Protein AF-0000000081043282 (afdb_homodimer)

Radius of gyration: 33.62 Å; Cα contacts (8 Å, |Δi|>4): 2075; chains: 2; bounding box: 114×103×105 Å

Secondary structure (DSSP, 8-state):
-----------------------------------------------------------------BPPGGGG-----SSHHHHHHHHHHHHHHHHHTTT-B---GGG---------GGG--EEESS-EEGGG--EEEE-TBTTTB-B-HHHHHHHHHHHHHHHHHHH---GGGGGTT----TTT--TTEEEETTT--EEEEBTTSBEEEEEETTEEPPHHHHHHHTTTTTB--HHHHHHHEEEE-STTHHHHHHHHHHHHHHHHHHT----HHHHHHHHHHHHHHHHHH-HHHHHHHH-HHHHBPP-TTHHHHHHHHHHTT-EEEEE-SS-HHHHHHHHHHHH-TTGGGG-SEEEES--TTHHHH-SS--EEEE-TTT-PBP-S---SPPTT-EEEE--HHHHHHHHHHHHHHHS---TT----TTSTTTT-EEEEES-IIIIIHHHHHHH--EEEEE-THHHHHHHHHTSHHHHHHHHHHHHHHHHHHHHHHHH-SSPPPHHHHHHHHHHHHHHHHHHHHHHHHTTSSS--TTEETTEEBHHHHHHHHH-SEEES-GGGGGGS-TT-EE---SS-BSSHHHHHTGGGT--BBTHHHHT-/-----------------------------------------------------------------BPPGGGG-----SSHHHHHHHHHHHHHHHHHTTT-B---GGG---------GGG--EEESS-EEGGG--EEEE-TBTTTB-B-HHHHHHHHHHHHHHHHHTT---GGGGGTT----TTT--TTEEEETTT--EEEEBTTSBEEEEEETTEEPPHHHHHHHTTTTTB--HHHHHHHEEEE-STTHHHHHHHHHHHHHHHHHHT----HHHHHHHHHHHHHHHHHH-HHHHHHHH-HHHHBPP-TTHHHHHHHHHHTT-EEEEE-SS-HHHHHHHHHHHH-TTGGGG-SEEEES--TTHHHH-SS--EEEE-TTT-PBP-S---SPPTT-EEEE--HHHHHHHHHHHHHHSS---TT----TTTTTTT-EEEEES-IIIIIHHHHHHH--EEEEE-THHHHHHHHHTSHHHHHHHHHHHHHHHHHHHHHHHH-SSPPPHHHHHHHHHHHHHHHHHHHHHHHHTTSSS--TTEETTEEBHHHHHHHHH-SEEES-GGGGGGS-TT-EE---SS-BSSHHHHTTGGGT--BB-HHHHH-

Organism: NCBI:txid2856

Structure (mmCIF, N/CA/C/O backbone):
data_AF-0000000081043282-model_v1
#
loop_
_entity.id
_entity.type
_entity.pdbx_description
1 polymer "5'-nucleotidase"
#
loop_
_atom_site.group_PDB
_atom_site.id
_atom_site.type_symbol
_atom_site.label_atom_id
_atom_site.label_alt_id
_atom_site.label_comp_id
_atom_site.label_asym_id
_atom_site.label_entity_id
_atom_site.label_seq_id
_atom_site.pdbx_PDB_ins_code
_atom_site.Cartn_x
_atom_site.Cartn_y
_atom_site.Cartn_z
_atom_site.occupancy
_atom_site.B_iso_or_equiv
_atom_site.auth_seq_id
_atom_site.auth_comp_id
_atom_site.auth_asym_id
_atom_site.auth_atom_id
_atom_site.pdbx_PDB_model_num
ATOM 1 N N . MET A 1 1 ? -51.5 3.834 61.719 1 16 1 MET A N 1
ATOM 2 C CA . MET A 1 1 ? -50.75 4.652 62.656 1 16 1 MET A CA 1
ATOM 3 C C . MET A 1 1 ? -49.25 4.367 62.562 1 16 1 MET A C 1
ATOM 5 O O . MET A 1 1 ? -48.5 4.805 63.438 1 16 1 MET A O 1
ATOM 9 N N . ARG A 1 2 ? -48.75 3.432 61.75 1 16.27 2 ARG A N 1
ATOM 10 C CA . ARG A 1 2 ? -47.625 2.629 62.188 1 16.27 2 ARG A CA 1
ATOM 11 C C . ARG A 1 2 ? -46.344 3.459 62.25 1 16.27 2 ARG A C 1
ATOM 13 O O . ARG A 1 2 ? -45.906 3.977 61.219 1 16.27 2 ARG A O 1
ATOM 20 N N . THR A 1 3 ? -45.812 3.93 63.406 1 15.49 3 THR A N 1
ATOM 21 C CA . THR A 1 3 ? -44.938 4.891 64.062 1 15.49 3 THR A CA 1
ATOM 22 C C . THR A 1 3 ? -43.469 4.516 63.781 1 15.49 3 THR A C 1
ATOM 24 O O . THR A 1 3 ? -42.562 5.219 64.25 1 15.49 3 THR A O 1
ATOM 27 N N . LEU A 1 4 ? -43.156 3.354 63.25 1 16.58 4 LEU A N 1
ATOM 28 C CA . LEU A 1 4 ? -41.938 2.844 63.875 1 16.58 4 LEU A CA 1
ATOM 29 C C . LEU A 1 4 ? -40.812 3.865 63.781 1 16.58 4 LEU A C 1
ATOM 31 O O . LEU A 1 4 ? -40.719 4.617 62.812 1 16.58 4 LEU A O 1
ATOM 35 N N . GLN A 1 5 ? -39.875 3.73 64.688 1 15.32 5 GLN A N 1
ATOM 36 C CA . GLN A 1 5 ? -38.875 4.246 65.625 1 15.32 5 GLN A CA 1
ATOM 37 C C . GLN A 1 5 ? -37.625 4.754 64.875 1 15.32 5 GLN A C 1
ATOM 39 O O . GLN A 1 5 ? -37.344 4.312 63.781 1 15.32 5 GLN A O 1
ATOM 44 N N . LEU A 1 6 ? -36.812 5.531 65.562 1 15.44 6 LEU A N 1
ATOM 45 C CA . LEU A 1 6 ? -36 6.703 65.875 1 15.44 6 LEU A CA 1
ATOM 46 C C . LEU A 1 6 ? -34.562 6.477 65.5 1 15.44 6 LEU A C 1
ATOM 48 O O . LEU A 1 6 ? -33.938 7.309 64.812 1 15.44 6 LEU A O 1
ATOM 52 N N . THR A 1 7 ? -33.719 5.77 66.375 1 14.27 7 THR A N 1
ATOM 53 C CA . THR A 1 7 ? -32.625 6.32 67.188 1 14.27 7 THR A CA 1
ATOM 54 C C . THR A 1 7 ? -31.266 5.996 66.5 1 14.27 7 THR A C 1
ATOM 56 O O . THR A 1 7 ? -30.219 6.363 67.062 1 14.27 7 THR A O 1
ATOM 59 N N . ALA A 1 8 ? -31.156 5.055 65.688 1 14.56 8 ALA A N 1
ATOM 60 C CA . ALA A 1 8 ? -29.875 4.375 65.938 1 14.56 8 ALA A CA 1
ATOM 61 C C . ALA A 1 8 ? -28.719 5.359 65.875 1 14.56 8 ALA A C 1
ATOM 63 O O . ALA A 1 8 ? -28.734 6.316 65.062 1 14.56 8 ALA A O 1
ATOM 64 N N . ALA A 1 9 ? -27.578 4.941 66.625 1 14.14 9 ALA A N 1
ATOM 65 C CA . ALA A 1 9 ? -26.469 5.266 67.5 1 14.14 9 ALA A CA 1
ATOM 66 C C . ALA A 1 9 ? -25.391 6.062 66.75 1 14.14 9 ALA A C 1
ATOM 68 O O . ALA A 1 9 ? -25.344 6.066 65.5 1 14.14 9 ALA A O 1
ATOM 69 N N . ALA A 1 10 ? -24.141 5.965 67.312 1 13.9 10 ALA A N 1
ATOM 70 C CA . ALA A 1 10 ? -23.125 6.723 68.062 1 13.9 10 ALA A CA 1
ATOM 71 C C . ALA A 1 10 ? -22 7.156 67.125 1 13.9 10 ALA A C 1
ATOM 73 O O . ALA A 1 10 ? -21.641 8.336 67.062 1 13.9 10 ALA A O 1
ATOM 74 N N . ALA A 1 11 ? -20.953 6.246 67.062 1 13.97 11 ALA A N 1
ATOM 75 C CA . ALA A 1 11 ? -19.688 6.48 67.75 1 13.97 11 ALA A CA 1
ATOM 76 C C . ALA A 1 11 ? -18.766 7.352 66.875 1 13.97 11 ALA A C 1
ATOM 78 O O . ALA A 1 11 ? -18.234 8.352 67.375 1 13.97 11 ALA A O 1
ATOM 79 N N . PHE A 1 12 ? -17.625 6.629 66.438 1 15.02 12 PHE A N 1
ATOM 80 C CA . PHE A 1 12 ? -16.266 6.836 66.875 1 15.02 12 PHE A CA 1
ATOM 81 C C . PHE A 1 12 ? -15.633 8.047 66.188 1 15.02 12 PHE A C 1
ATOM 83 O O . PHE A 1 12 ? -16 8.383 65.062 1 15.02 12 PHE A O 1
ATOM 90 N N . LEU A 1 13 ? -14.477 8.516 66.688 1 15.04 13 LEU A N 1
ATOM 91 C CA . LEU A 1 13 ? -13.664 9.625 67.188 1 15.04 13 LEU A CA 1
ATOM 92 C C . LEU A 1 13 ? -12.898 10.281 66.062 1 15.04 13 LEU A C 1
ATOM 94 O O . LEU A 1 13 ? -12.75 9.695 65 1 15.04 13 LEU A O 1
ATOM 98 N N . GLN A 1 14 ? -11.625 10.68 66.312 1 14.95 14 GLN A N 1
ATOM 99 C CA . GLN A 1 14 ? -10.977 11.977 66.438 1 14.95 14 GLN A CA 1
ATOM 100 C C . GLN A 1 14 ? -10.141 12.328 65.25 1 14.95 14 GLN A C 1
ATOM 102 O O . GLN A 1 14 ? -10.281 13.422 64.688 1 14.95 14 GLN A O 1
ATOM 107 N N . SER A 1 15 ? -8.734 11.969 65.25 1 15.33 15 SER A N 1
ATOM 108 C CA . SER A 1 15 ? -7.645 12.93 65.375 1 15.33 15 SER A CA 1
ATOM 109 C C . SER A 1 15 ? -7.184 13.484 64.062 1 15.33 15 SER A C 1
ATOM 111 O O . SER A 1 15 ? -7.5 12.914 63 1 15.33 15 SER A O 1
ATOM 113 N N . SER A 1 16 ? -5.754 13.992 63.906 1 15.67 16 SER A N 1
ATOM 114 C CA . SER A 1 16 ? -5.023 15.227 63.656 1 15.67 16 SER A CA 1
ATOM 115 C C . SER A 1 16 ? -4.555 15.297 62.188 1 15.67 16 SER A C 1
ATOM 117 O O . SER A 1 16 ? -4.562 14.289 61.5 1 15.67 16 SER A O 1
ATOM 119 N N . SER A 1 17 ? -3.363 16.125 61.906 1 16.3 17 SER A N 1
ATOM 120 C CA . SER A 1 17 ? -2.939 17.297 61.156 1 16.3 17 SER A CA 1
ATOM 121 C C . SER A 1 17 ? -2.221 16.906 59.844 1 16.3 17 SER A C 1
ATOM 123 O O . SER A 1 17 ? -2.543 17.406 58.781 1 16.3 17 SER A O 1
ATOM 125 N N . GLY A 1 18 ? -1.011 16.281 59.844 1 16.69 18 GLY A N 1
ATOM 126 C CA . GLY A 1 18 ? 0.18 16.938 59.344 1 16.69 18 GLY A CA 1
ATOM 127 C C . GLY A 1 18 ? 0.433 16.656 57.875 1 16.69 18 GLY A C 1
ATOM 128 O O . GLY A 1 18 ? 0.143 15.555 57.375 1 16.69 18 GLY A O 1
ATOM 129 N N . PHE A 1 19 ? 0.543 17.688 56.938 1 17.45 19 PHE A N 1
ATOM 130 C CA . PHE A 1 19 ? 0.657 17.953 55.531 1 17.45 19 PHE A CA 1
ATOM 131 C C . PHE A 1 19 ? 1.958 17.375 54.969 1 17.45 19 PHE A C 1
ATOM 133 O O . PHE A 1 19 ? 2.729 18.094 54.312 1 17.45 19 PHE A O 1
ATOM 140 N N . VAL A 1 20 ? 2.428 16.172 55.438 1 16.89 20 VAL A N 1
ATOM 141 C CA . VAL A 1 20 ? 3.852 16.031 55.125 1 16.89 20 VAL A CA 1
ATOM 142 C C . VAL A 1 20 ? 4.074 16.016 53.625 1 16.89 20 VAL A C 1
ATOM 144 O O . VAL A 1 20 ? 3.32 15.375 52.875 1 16.89 20 VAL A O 1
ATOM 147 N N . VAL A 1 21 ? 5.008 16.906 53.094 1 17.28 21 VAL A N 1
ATOM 148 C CA . VAL A 1 21 ? 5.555 17.438 51.875 1 17.28 21 VAL A CA 1
ATOM 149 C C . VAL A 1 21 ? 6.27 16.312 51.094 1 17.28 21 VAL A C 1
ATOM 151 O O . VAL A 1 21 ? 7.234 15.734 51.594 1 17.28 21 VAL A O 1
ATOM 154 N N . PRO A 1 22 ? 5.578 15.43 50.438 1 16.95 22 PRO A N 1
ATOM 155 C CA . PRO A 1 22 ? 6.234 14.211 49.969 1 16.95 22 PRO A CA 1
ATOM 156 C C . PRO A 1 22 ? 7.461 14.492 49.094 1 16.95 22 PRO A C 1
ATOM 158 O O . PRO A 1 22 ? 7.414 15.352 48.219 1 16.95 22 PRO A O 1
ATOM 161 N N . MET A 1 23 ? 8.648 14.281 49.688 1 17.14 23 MET A N 1
ATOM 162 C CA . MET A 1 23 ? 10 14.43 49.156 1 17.14 23 MET A CA 1
ATOM 163 C C . MET A 1 23 ? 10.172 13.672 47.844 1 17.14 23 MET A C 1
ATOM 165 O O . MET A 1 23 ? 9.664 12.555 47.719 1 17.14 23 MET A O 1
ATOM 169 N N . ALA A 1 24 ? 10.688 14.336 46.75 1 18.19 24 ALA A N 1
ATOM 170 C CA . ALA A 1 24 ? 10.938 14.203 45.312 1 18.19 24 ALA A CA 1
ATOM 171 C C . ALA A 1 24 ? 11.875 13.023 45.031 1 18.19 24 ALA A C 1
ATOM 173 O O . ALA A 1 24 ? 13.094 13.18 45.031 1 18.19 24 ALA A O 1
ATOM 174 N N . GLN A 1 25 ? 11.664 11.859 45.75 1 17.17 25 GLN A N 1
ATOM 175 C CA . GLN A 1 25 ? 12.812 10.953 45.688 1 17.17 25 GLN A CA 1
ATOM 176 C C . GLN A 1 25 ? 13.125 10.594 44.219 1 17.17 25 GLN A C 1
ATOM 178 O O . GLN A 1 25 ? 12.219 10.516 43.406 1 17.17 25 GLN A O 1
ATOM 183 N N . SER A 1 26 ? 14.461 10.5 43.844 1 18.06 26 SER A N 1
ATOM 184 C CA . SER A 1 26 ? 15.375 10.352 42.719 1 18.06 26 SER A CA 1
ATOM 185 C C . SER A 1 26 ? 15.133 9.039 42 1 18.06 26 SER A C 1
ATOM 187 O O . SER A 1 26 ? 15.383 7.961 42.531 1 18.06 26 SER A O 1
ATOM 189 N N . ARG A 1 27 ? 14.086 8.859 41.25 1 18.94 27 ARG A N 1
ATOM 190 C CA . ARG A 1 27 ? 13.734 7.543 40.719 1 18.94 27 ARG A CA 1
ATOM 191 C C . ARG A 1 27 ? 14.836 7.008 39.812 1 18.94 27 ARG A C 1
ATOM 193 O O . ARG A 1 27 ? 15.234 7.676 38.844 1 18.94 27 ARG A O 1
ATOM 200 N N . PRO A 1 28 ? 15.633 6.062 40.312 1 18.78 28 PRO A N 1
ATOM 201 C CA . PRO A 1 28 ? 16.75 5.477 39.594 1 18.78 28 PRO A CA 1
ATOM 202 C C . PRO A 1 28 ? 16.344 4.926 38.219 1 18.78 28 PRO A C 1
ATOM 204 O O . PRO A 1 28 ? 15.18 4.527 38.031 1 18.78 28 PRO A O 1
ATOM 207 N N . LEU A 1 29 ? 17.031 5.336 37.125 1 19.44 29 LEU A N 1
ATOM 208 C CA . LEU A 1 29 ? 17.016 5.113 35.656 1 19.44 29 LEU A CA 1
ATOM 209 C C . LEU A 1 29 ? 16.906 3.625 35.344 1 19.44 29 LEU A C 1
ATOM 211 O O . LEU A 1 29 ? 17.828 2.857 35.625 1 19.44 29 LEU A O 1
ATOM 215 N N . SER A 1 30 ? 15.781 3.02 35.75 1 18.56 30 SER A N 1
ATOM 216 C CA . SER A 1 30 ? 15.625 1.586 35.531 1 18.56 30 SER A CA 1
ATOM 217 C C . SER A 1 30 ? 16.031 1.203 34.125 1 18.56 30 SER A C 1
ATOM 219 O O . SER A 1 30 ? 15.805 1.961 33.156 1 18.56 30 SER A O 1
ATOM 221 N N . ASN A 1 31 ? 16.969 0.219 33.969 1 19.05 31 ASN A N 1
ATOM 222 C CA . ASN A 1 31 ? 17.688 -0.457 32.906 1 19.05 31 ASN A CA 1
ATOM 223 C C . ASN A 1 31 ? 16.734 -0.998 31.844 1 19.05 31 ASN A C 1
ATOM 225 O O . ASN A 1 31 ? 16.031 -1.978 32.094 1 19.05 31 ASN A O 1
ATOM 229 N N . GLN A 1 32 ? 16.109 -0.124 31.188 1 20.2 32 GLN A N 1
ATOM 230 C CA . GLN A 1 32 ? 15.164 -0.459 30.125 1 20.2 32 GLN A CA 1
ATOM 231 C C . GLN A 1 32 ? 15.797 -1.42 29.109 1 20.2 32 GLN A C 1
ATOM 233 O O . GLN A 1 32 ? 16.797 -1.091 28.469 1 20.2 32 GLN A O 1
ATOM 238 N N . VAL A 1 33 ? 15.719 -2.723 29.484 1 19.61 33 VAL A N 1
ATOM 239 C CA . VAL A 1 33 ? 16.219 -3.812 28.641 1 19.61 33 VAL A CA 1
ATOM 240 C C . VAL A 1 33 ? 15.688 -3.668 27.219 1 19.61 33 VAL A C 1
ATOM 242 O O . VAL A 1 33 ? 14.477 -3.551 27.016 1 19.61 33 VAL A O 1
ATOM 245 N N . LEU A 1 34 ? 16.547 -3.266 26.312 1 18.33 34 LEU A N 1
ATOM 246 C CA . LEU A 1 34 ? 16.469 -2.979 24.875 1 18.33 34 LEU A CA 1
ATOM 247 C C . LEU A 1 34 ? 15.922 -4.172 24.109 1 18.33 34 LEU A C 1
ATOM 249 O O . LEU A 1 34 ? 16.516 -5.25 24.109 1 18.33 34 LEU A O 1
ATOM 253 N N . GLN A 1 35 ? 14.641 -4.355 24.297 1 19.22 35 GLN A N 1
ATOM 254 C CA . GLN A 1 35 ? 14.125 -5.453 23.484 1 19.22 35 GLN A CA 1
ATOM 255 C C . GLN A 1 35 ? 14.359 -5.195 22 1 19.22 35 GLN A C 1
ATOM 257 O O . GLN A 1 35 ? 14.055 -4.109 21.5 1 19.22 35 GLN A O 1
ATOM 262 N N . ALA A 1 36 ? 15.227 -5.965 21.359 1 17.66 36 ALA A N 1
ATOM 263 C CA . ALA A 1 36 ? 15.898 -5.977 20.062 1 17.66 36 ALA A CA 1
ATOM 264 C C . ALA A 1 36 ? 14.898 -6.172 18.922 1 17.66 36 ALA A C 1
ATOM 266 O O . ALA A 1 36 ? 14.203 -7.191 18.875 1 17.66 36 ALA A O 1
ATOM 267 N N . SER A 1 37 ? 14.195 -5.148 18.609 1 18.52 37 SER A N 1
ATOM 268 C CA . SER A 1 37 ? 13.359 -5.32 17.422 1 18.52 37 SER A CA 1
ATOM 269 C C . SER A 1 37 ? 14.203 -5.5 16.172 1 18.52 37 SER A C 1
ATOM 271 O O . SER A 1 37 ? 15.297 -4.926 16.062 1 18.52 37 SER A O 1
ATOM 273 N N . SER A 1 38 ? 14.055 -6.461 15.227 1 18.67 38 SER A N 1
ATOM 274 C CA . SER A 1 38 ? 14.844 -7.129 14.195 1 18.67 38 SER A CA 1
ATOM 275 C C . SER A 1 38 ? 14.977 -6.258 12.953 1 18.67 38 SER A C 1
ATOM 277 O O . SER A 1 38 ? 14.008 -6.047 12.227 1 18.67 38 SER A O 1
ATOM 279 N N . LEU A 1 39 ? 15.578 -5.07 12.961 1 19.81 39 LEU A N 1
ATOM 280 C CA . LEU A 1 39 ? 15.57 -4.219 11.773 1 19.81 39 LEU A CA 1
ATOM 281 C C . LEU A 1 39 ? 16.703 -4.605 10.82 1 19.81 39 LEU A C 1
ATOM 283 O O . LEU A 1 39 ? 17.859 -4.738 11.242 1 19.81 39 LEU A O 1
ATOM 287 N N . ASP A 1 40 ? 16.516 -5.168 9.609 1 19.56 40 ASP A N 1
ATOM 288 C CA . ASP A 1 40 ? 17.469 -5.715 8.648 1 19.56 40 ASP A CA 1
ATOM 289 C C . ASP A 1 40 ? 18.219 -4.602 7.93 1 19.56 40 ASP A C 1
ATOM 291 O O . ASP A 1 40 ? 17.609 -3.715 7.332 1 19.56 40 ASP A O 1
ATOM 295 N N . VAL A 1 41 ? 19.375 -4.102 8.375 1 20.17 41 VAL A N 1
ATOM 296 C CA . VAL A 1 41 ? 20.219 -3.053 7.809 1 20.17 41 VAL A CA 1
ATOM 297 C C . VAL A 1 41 ? 21.078 -3.631 6.688 1 20.17 41 VAL A C 1
ATOM 299 O O . VAL A 1 41 ? 21.891 -4.535 6.918 1 20.17 41 VAL A O 1
ATOM 302 N N . ASP A 1 42 ? 20.766 -3.578 5.418 1 21.55 42 ASP A N 1
ATOM 303 C CA . ASP A 1 42 ? 21.641 -4.039 4.348 1 21.55 42 ASP A CA 1
ATOM 304 C C . ASP A 1 42 ? 22.781 -3.062 4.121 1 21.55 42 ASP A C 1
ATOM 306 O O . ASP A 1 42 ? 22.562 -1.904 3.762 1 21.55 42 ASP A O 1
ATOM 310 N N . ILE A 1 43 ? 23.891 -3.016 4.852 1 23.28 43 ILE A N 1
ATOM 311 C CA . ILE A 1 43 ? 24.953 -2.031 4.809 1 23.28 43 ILE A CA 1
ATOM 312 C C . ILE A 1 43 ? 25.875 -2.316 3.619 1 23.28 43 ILE A C 1
ATOM 314 O O . ILE A 1 43 ? 26.375 -3.434 3.465 1 23.28 43 ILE A O 1
ATOM 318 N N . PHE A 1 44 ? 25.906 -1.543 2.564 1 22.91 44 PHE A N 1
ATOM 319 C CA . PHE A 1 44 ? 26.75 -1.618 1.38 1 22.91 44 PHE A CA 1
ATOM 320 C C . PHE A 1 44 ? 28.172 -1.194 1.707 1 22.91 44 PHE A C 1
ATOM 322 O O . PHE A 1 44 ? 28.453 -0.005 1.872 1 22.91 44 PHE A O 1
ATOM 329 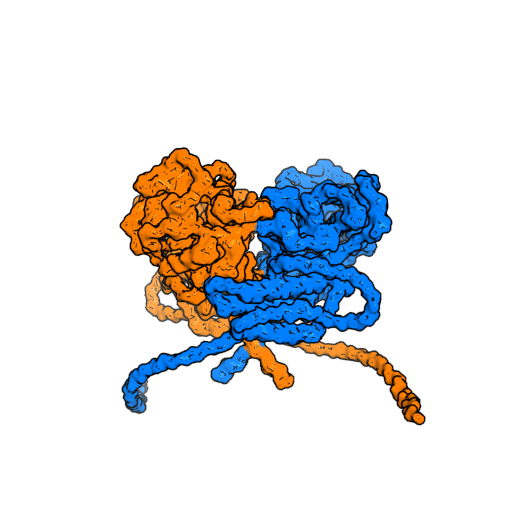N N . ASN A 1 45 ? 28.969 -1.809 2.586 1 21.5 45 ASN A N 1
ATOM 330 C CA . ASN A 1 45 ? 30.344 -1.315 2.676 1 21.5 45 ASN A CA 1
ATOM 331 C C . ASN A 1 45 ? 31.156 -1.682 1.437 1 21.5 45 ASN A C 1
ATOM 333 O O . ASN A 1 45 ? 31.031 -2.793 0.917 1 21.5 45 ASN A O 1
ATOM 337 N N . GLN A 1 46 ? 31.875 -0.774 0.698 1 21.64 46 GLN A N 1
ATOM 338 C CA . GLN A 1 46 ? 32.719 -0.705 -0.487 1 21.64 46 GLN A CA 1
ATOM 339 C C . GLN A 1 46 ? 34 -1.482 -0.282 1 21.64 46 GLN A C 1
ATOM 341 O O . GLN A 1 46 ? 34.938 -1.399 -1.103 1 21.64 46 GLN A O 1
ATOM 346 N N . SER A 1 47 ? 34.375 -2.268 0.721 1 22.59 47 SER A N 1
ATOM 347 C CA . SER A 1 47 ? 35.781 -2.615 0.661 1 22.59 47 SER A CA 1
ATOM 348 C C . SER A 1 47 ? 36.094 -3.531 -0.522 1 22.59 47 SER A C 1
ATOM 350 O O . SER A 1 47 ? 35.25 -4.383 -0.875 1 22.59 47 SER A O 1
ATOM 352 N N . ASN A 1 48 ? 37.156 -3.262 -1.397 1 24.08 48 ASN A N 1
ATOM 353 C CA . ASN A 1 48 ? 37.812 -3.84 -2.557 1 24.08 48 ASN A CA 1
ATOM 354 C C . ASN A 1 48 ? 38.312 -5.254 -2.266 1 24.08 48 ASN A C 1
ATOM 356 O O . ASN A 1 48 ? 39.188 -5.77 -2.982 1 24.08 48 ASN A O 1
ATOM 360 N N . ASP A 1 49 ? 38 -6 -1.215 1 21.83 49 ASP A N 1
ATOM 361 C CA . ASP A 1 49 ? 38.875 -7.176 -1.106 1 21.83 49 ASP A CA 1
ATOM 362 C C . ASP A 1 49 ? 38.625 -8.133 -2.271 1 21.83 49 ASP A C 1
ATOM 364 O O . ASP A 1 49 ? 37.5 -8.586 -2.492 1 21.83 49 ASP A O 1
ATOM 368 N N . THR A 1 50 ? 39.594 -8.195 -3.355 1 23.67 50 THR A N 1
ATOM 369 C CA . THR A 1 50 ? 39.812 -8.984 -4.566 1 23.67 50 THR A CA 1
ATOM 370 C C . THR A 1 50 ? 39.688 -10.477 -4.273 1 23.67 50 THR A C 1
ATOM 372 O O . THR A 1 50 ? 39.406 -11.273 -5.176 1 23.67 50 THR A O 1
ATOM 375 N N . SER A 1 51 ? 40.25 -11.039 -3.195 1 21.55 51 SER A N 1
ATOM 376 C CA . SER A 1 51 ? 40.969 -12.312 -3.334 1 21.55 51 SER A CA 1
ATOM 377 C C . SER A 1 51 ? 40 -13.469 -3.512 1 21.55 51 SER A C 1
ATOM 379 O O . SER A 1 51 ? 40.406 -14.625 -3.609 1 21.55 51 SER A O 1
ATOM 381 N N . ALA A 1 52 ? 38.75 -13.523 -3.09 1 21.73 52 ALA A N 1
ATOM 382 C CA . ALA A 1 52 ? 38.375 -14.898 -2.762 1 21.73 52 ALA A CA 1
ATOM 383 C C . ALA A 1 52 ? 38.188 -15.734 -4.023 1 21.73 52 ALA A C 1
ATOM 385 O O . ALA A 1 52 ? 37.188 -15.633 -4.723 1 21.73 52 ALA A O 1
ATOM 386 N N . LEU A 1 53 ? 39.281 -15.93 -4.738 1 21.67 53 LEU A N 1
ATOM 387 C CA . LEU A 1 53 ? 39.281 -16.984 -5.75 1 21.67 53 LEU A CA 1
ATOM 388 C C . LEU A 1 53 ? 38.812 -18.297 -5.16 1 21.67 53 LEU A C 1
ATOM 390 O O . LEU A 1 53 ? 39.344 -18.781 -4.168 1 21.67 53 LEU A O 1
ATOM 394 N N . PHE A 1 54 ? 37.594 -18.625 -5.344 1 20.75 54 PHE A N 1
ATOM 395 C CA . PHE A 1 54 ? 37.062 -19.922 -4.973 1 20.75 54 PHE A CA 1
ATOM 396 C C . PHE A 1 54 ? 37.844 -21.047 -5.629 1 20.75 54 PHE A C 1
ATOM 398 O O . PHE A 1 54 ? 37.719 -21.281 -6.832 1 20.75 54 PHE A O 1
ATOM 405 N N . THR A 1 55 ? 39.219 -21.078 -5.336 1 23.06 55 THR A N 1
ATOM 406 C CA . THR A 1 55 ? 39.844 -22.281 -5.859 1 23.06 55 THR A CA 1
ATOM 407 C C . THR A 1 55 ? 39.156 -23.531 -5.316 1 23.06 55 THR A C 1
ATOM 409 O O . THR A 1 55 ? 38.812 -23.609 -4.129 1 23.06 55 THR A O 1
ATOM 412 N N . PRO A 1 56 ? 38.781 -24.469 -6.238 1 23.67 56 PRO A N 1
ATOM 413 C CA . PRO A 1 56 ? 38.125 -25.766 -5.996 1 23.67 56 PRO A CA 1
ATOM 414 C C . PRO A 1 56 ? 38.938 -26.688 -5.117 1 23.67 56 PRO A C 1
ATOM 416 O O . PRO A 1 56 ? 38.75 -27.906 -5.141 1 23.67 56 PRO A O 1
ATOM 419 N N . GLN A 1 57 ? 39.875 -26.172 -4.195 1 23.48 57 GLN A N 1
ATOM 420 C CA . GLN A 1 57 ? 40.719 -27.234 -3.631 1 23.48 57 GLN A CA 1
ATOM 421 C C . GLN A 1 57 ? 39.844 -28.391 -3.111 1 23.48 57 GLN A C 1
ATOM 423 O O . GLN A 1 57 ? 38.75 -28.172 -2.582 1 23.48 57 GLN A O 1
ATOM 428 N N . GLU A 1 58 ? 40.281 -29.781 -3.359 1 25.52 58 GLU A N 1
ATOM 429 C CA . GLU A 1 58 ? 39.875 -31.172 -3.211 1 25.52 58 GLU A CA 1
ATOM 430 C C . GLU A 1 58 ? 39.594 -31.516 -1.755 1 25.52 58 GLU A C 1
ATOM 432 O O . GLU A 1 58 ? 38.781 -32.406 -1.474 1 25.52 58 GLU A O 1
ATOM 437 N N . GLY A 1 59 ? 40.531 -31.141 -0.79 1 26.17 59 GLY A N 1
ATOM 438 C CA . GLY A 1 59 ? 40.656 -32.094 0.308 1 26.17 59 GLY A CA 1
ATOM 439 C C . GLY A 1 59 ? 39.375 -32.281 1.07 1 26.17 59 GLY A C 1
ATOM 440 O O . GLY A 1 59 ? 38.438 -31.5 0.953 1 26.17 59 GLY A O 1
ATOM 441 N N . MET A 1 60 ? 39.125 -33.562 1.715 1 28.33 60 MET A N 1
ATOM 442 C CA . MET A 1 60 ? 38.125 -34.25 2.533 1 28.33 60 MET A CA 1
ATOM 443 C C . MET A 1 60 ? 37.75 -33.406 3.758 1 28.33 60 MET A C 1
ATOM 445 O O . MET A 1 60 ? 37.969 -33.844 4.891 1 28.33 60 MET A O 1
ATOM 449 N N . GLU A 1 61 ? 38.156 -32.156 3.855 1 30.52 61 GLU A N 1
ATOM 450 C CA . GLU A 1 61 ? 38 -31.531 5.16 1 30.52 61 GLU A CA 1
ATOM 451 C C . GLU A 1 61 ? 36.531 -31.625 5.629 1 30.52 61 GLU A C 1
ATOM 453 O O . GLU A 1 61 ? 35.625 -31.406 4.852 1 30.52 61 GLU A O 1
ATOM 458 N N . LYS A 1 62 ? 36.281 -32.344 6.711 1 32.75 62 LYS A N 1
ATOM 459 C CA . LYS A 1 62 ? 35.094 -32.531 7.527 1 32.75 62 LYS A CA 1
ATOM 460 C C . LYS A 1 62 ? 34.312 -31.219 7.641 1 32.75 62 LYS A C 1
ATOM 462 O O . LYS A 1 62 ? 34.812 -30.234 8.18 1 32.75 62 LYS A O 1
ATOM 467 N N . LEU A 1 63 ? 33.531 -30.781 6.734 1 37 63 LEU A N 1
ATOM 468 C CA . LEU A 1 63 ? 32.5 -29.766 6.52 1 37 63 LEU A CA 1
ATOM 469 C C . LEU A 1 63 ? 31.766 -29.453 7.812 1 37 63 LEU A C 1
ATOM 471 O O . LEU A 1 63 ? 30.875 -30.219 8.219 1 37 63 LEU A O 1
ATOM 475 N N . GLU A 1 64 ? 32.375 -29.125 8.875 1 43.5 64 GLU A N 1
ATOM 476 C CA . GLU A 1 64 ? 31.672 -28.719 10.102 1 43.5 64 GLU A CA 1
ATOM 477 C C . GLU A 1 64 ? 30.531 -27.75 9.797 1 43.5 64 GLU A C 1
ATOM 479 O O . GLU A 1 64 ? 30.75 -26.703 9.18 1 43.5 64 GLU A O 1
ATOM 484 N N . ASN A 1 65 ? 29.234 -28.25 9.422 1 60.72 65 ASN A N 1
ATOM 485 C CA . ASN A 1 65 ? 27.859 -27.891 9.117 1 60.72 65 ASN A CA 1
ATOM 486 C C . ASN A 1 65 ? 27.391 -26.672 9.922 1 60.72 65 ASN A C 1
ATOM 488 O O . ASN A 1 65 ? 26.203 -26.406 10.023 1 60.72 65 ASN A O 1
ATOM 492 N N . THR A 1 66 ? 28.281 -26.109 10.609 1 76.25 66 THR A N 1
ATOM 493 C CA . THR A 1 66 ? 27.859 -24.969 11.414 1 76.25 66 THR A CA 1
ATOM 494 C C . THR A 1 66 ? 27.906 -23.672 10.594 1 76.25 66 THR A C 1
ATOM 496 O O . THR A 1 66 ? 28.531 -23.641 9.531 1 76.25 66 THR A O 1
ATOM 499 N N . LEU A 1 67 ? 27.172 -22.641 10.977 1 88.5 67 LEU A N 1
ATOM 500 C CA . LEU A 1 67 ? 27.156 -21.328 10.344 1 88.5 67 LEU A CA 1
ATOM 501 C C . LEU A 1 67 ? 28.547 -20.719 10.328 1 88.5 67 LEU A C 1
ATOM 503 O O . LEU A 1 67 ? 29.297 -20.828 11.305 1 88.5 67 LEU A O 1
ATOM 507 N N . PRO A 1 68 ? 29 -20.188 9.195 1 88.75 68 PRO A N 1
ATOM 508 C CA . PRO A 1 68 ? 30.297 -19.531 9.141 1 88.75 68 PRO A CA 1
ATOM 509 C C . PRO A 1 68 ? 30.453 -18.438 10.195 1 88.75 68 PRO A C 1
ATOM 511 O O . PRO A 1 68 ? 29.484 -17.766 10.547 1 88.75 68 PRO A O 1
ATOM 514 N N . GLU A 1 69 ? 31.672 -18.219 10.703 1 90.25 69 GLU A N 1
ATOM 515 C CA . GLU A 1 69 ? 31.969 -17.234 11.742 1 90.25 69 GLU A CA 1
ATOM 516 C C . GLU A 1 69 ? 31.688 -15.82 11.266 1 90.25 69 GLU A C 1
ATOM 518 O O . GLU A 1 69 ? 31.438 -14.922 12.078 1 90.25 69 GLU A O 1
ATOM 523 N N . SER A 1 70 ? 31.703 -15.617 9.977 1 91.06 70 SER A N 1
ATOM 524 C CA . SER A 1 70 ? 31.406 -14.305 9.414 1 91.06 70 SER A CA 1
ATOM 525 C C . SER A 1 70 ? 30 -13.852 9.766 1 91.06 70 SER A C 1
ATOM 527 O O . SER A 1 70 ? 29.703 -12.656 9.742 1 91.06 70 SER A O 1
ATOM 529 N N . MET A 1 71 ? 29.188 -14.789 10.188 1 93.44 71 MET A N 1
ATOM 530 C CA . MET A 1 71 ? 27.812 -14.484 10.562 1 93.44 71 MET A CA 1
ATOM 531 C C . MET A 1 71 ? 27.75 -13.883 11.961 1 93.44 71 MET A C 1
ATOM 533 O O . MET A 1 71 ? 26.719 -13.312 12.352 1 93.44 71 MET A O 1
ATOM 537 N N . PHE A 1 72 ? 28.844 -14.031 12.664 1 93.12 72 PHE A N 1
ATOM 538 C CA . PHE A 1 72 ? 28.859 -13.594 14.055 1 93.12 72 PHE A CA 1
ATOM 539 C C . PHE A 1 72 ? 29.969 -12.562 14.281 1 93.12 72 PHE A C 1
ATOM 541 O O . PHE A 1 72 ? 30.438 -12.398 15.406 1 93.12 72 PHE A O 1
ATOM 548 N N . ALA A 1 73 ? 30.375 -11.906 13.203 1 92.19 73 ALA A N 1
ATOM 549 C CA . ALA A 1 73 ? 31.5 -10.961 13.297 1 92.19 73 ALA A CA 1
ATOM 550 C C . ALA A 1 73 ? 31.016 -9.578 13.719 1 92.19 73 ALA A C 1
ATOM 552 O O . ALA A 1 73 ? 30.688 -8.742 12.875 1 92.19 73 ALA A O 1
ATOM 553 N N . PHE A 1 74 ? 31 -9.336 15.031 1 94.94 74 PHE A N 1
ATOM 554 C CA . PHE A 1 74 ? 30.562 -8.039 15.555 1 94.94 74 PHE A CA 1
ATOM 555 C C . PHE A 1 74 ? 31.766 -7.109 15.742 1 94.94 74 PHE A C 1
ATOM 557 O O . PHE A 1 74 ? 32.844 -7.555 16.125 1 94.94 74 PHE A O 1
ATOM 564 N N . PRO A 1 75 ? 31.562 -5.855 15.461 1 94.12 75 PRO A N 1
ATOM 565 C CA . PRO A 1 75 ? 32.625 -4.875 15.688 1 94.12 75 PRO A CA 1
ATOM 566 C C . PRO A 1 75 ? 32.75 -4.457 17.156 1 94.12 75 PRO A C 1
ATOM 568 O O . PRO A 1 75 ? 31.875 -4.801 17.969 1 94.12 75 PRO A O 1
ATOM 571 N N . SER A 1 76 ? 33.875 -3.771 17.422 1 92.25 76 SER A N 1
ATOM 572 C CA . SER A 1 76 ? 34.094 -3.154 18.734 1 92.25 76 SER A CA 1
ATOM 573 C C . SER A 1 76 ? 34 -1.634 18.641 1 92.25 76 SER A C 1
ATOM 575 O O . SER A 1 76 ? 34.156 -1.057 17.562 1 92.25 76 SER A O 1
ATOM 577 N N . HIS A 1 77 ? 33.688 -1.053 19.734 1 95.19 77 HIS A N 1
ATOM 578 C CA . HIS A 1 77 ? 33.562 0.398 19.828 1 95.19 77 HIS A CA 1
ATOM 579 C C . HIS A 1 77 ? 34.25 0.914 21.109 1 95.19 77 HIS A C 1
ATOM 581 O O . HIS A 1 77 ? 34.188 0.251 22.141 1 95.19 77 HIS A O 1
ATOM 587 N N . PRO A 1 78 ? 34.875 2.074 21.047 1 93.31 78 PRO A N 1
ATOM 588 C CA . PRO A 1 78 ? 35.531 2.623 22.234 1 93.31 78 PRO A CA 1
ATOM 589 C C . PRO A 1 78 ? 34.562 2.951 23.359 1 93.31 78 PRO A C 1
ATOM 591 O O . PRO A 1 78 ? 34.906 2.898 24.531 1 93.31 78 PRO A O 1
ATOM 594 N N . SER A 1 79 ? 33.375 3.355 23 1 95.25 79 SER A N 1
ATOM 595 C CA . SER A 1 79 ? 32.344 3.631 24 1 95.25 79 SER A CA 1
ATOM 596 C C . SER A 1 79 ? 31.891 2.352 24.703 1 95.25 79 SER A C 1
ATOM 598 O O . SER A 1 79 ? 31.484 1.39 24.031 1 95.25 79 SER A O 1
ATOM 600 N N . GLU A 1 80 ? 31.922 2.357 26 1 94.25 80 GLU A N 1
ATOM 601 C CA . GLU A 1 80 ? 31.531 1.187 26.781 1 94.25 80 GLU A CA 1
ATOM 602 C C . GLU A 1 80 ? 30.062 0.849 26.578 1 94.25 80 GLU A C 1
ATOM 604 O O . GLU A 1 80 ? 29.688 -0.326 26.516 1 94.25 80 GLU A O 1
ATOM 609 N N . ALA A 1 81 ? 29.234 1.894 26.562 1 95.44 81 ALA A N 1
ATOM 610 C CA . ALA A 1 81 ? 27.812 1.678 26.391 1 95.44 81 ALA A CA 1
ATOM 611 C C . ALA A 1 81 ? 27.531 0.993 25.047 1 95.44 81 ALA A C 1
ATOM 613 O O . ALA A 1 81 ? 26.75 0.041 24.984 1 95.44 81 ALA A O 1
ATOM 614 N N . VAL A 1 82 ? 28.141 1.42 23.984 1 96.88 82 VAL A N 1
ATOM 615 C CA . VAL A 1 82 ? 27.953 0.853 22.656 1 96.88 82 VAL A CA 1
ATOM 616 C C . VAL A 1 82 ? 28.5 -0.571 22.625 1 96.88 82 VAL A C 1
ATOM 618 O O . VAL A 1 82 ? 27.859 -1.48 22.094 1 96.88 82 VAL A O 1
ATOM 621 N N . SER A 1 83 ? 29.609 -0.765 23.203 1 95.81 83 SER A N 1
ATOM 622 C CA . SER A 1 83 ? 30.25 -2.076 23.203 1 95.81 83 SER A CA 1
ATOM 623 C C . SER A 1 83 ? 29.406 -3.098 23.953 1 95.81 83 SER A C 1
ATOM 625 O O . SER A 1 83 ? 29.375 -4.273 23.594 1 95.81 83 SER A O 1
ATOM 627 N N . THR A 1 84 ? 28.812 -2.648 25 1 96 84 THR A N 1
ATOM 628 C CA . THR A 1 84 ? 27.953 -3.543 25.766 1 96 84 THR A CA 1
ATOM 629 C C . THR A 1 84 ? 26.766 -4.012 24.922 1 96 84 THR A C 1
ATOM 631 O O . THR A 1 84 ? 26.406 -5.191 24.953 1 96 84 THR A O 1
ATOM 634 N N . ILE A 1 85 ? 26.156 -3.084 24.203 1 97.06 85 ILE A N 1
ATOM 635 C CA . ILE A 1 85 ? 25.031 -3.434 23.328 1 97.06 85 ILE A CA 1
ATOM 636 C C . ILE A 1 85 ? 25.484 -4.469 22.297 1 97.06 85 ILE A C 1
ATOM 638 O O . ILE A 1 85 ? 24.797 -5.461 22.062 1 97.06 85 ILE A O 1
ATOM 642 N N . LEU A 1 86 ? 26.656 -4.297 21.75 1 97.25 86 LEU A N 1
ATOM 643 C CA . LEU A 1 86 ? 27.172 -5.172 20.703 1 97.25 86 LEU A CA 1
ATOM 644 C C . LEU A 1 86 ? 27.5 -6.551 21.25 1 97.25 86 LEU A C 1
ATOM 646 O O . LEU A 1 86 ? 27.156 -7.57 20.656 1 97.25 86 LEU A O 1
ATOM 650 N N . SER A 1 87 ? 28.109 -6.535 22.391 1 95.5 87 SER A N 1
ATOM 651 C CA . SER A 1 87 ? 28.5 -7.805 23 1 95.5 87 SER A CA 1
ATOM 652 C C . SER A 1 87 ? 27.266 -8.609 23.422 1 95.5 87 SER A C 1
ATOM 654 O O . SER A 1 87 ? 27.219 -9.82 23.219 1 95.5 87 SER A O 1
ATOM 656 N N . ASP A 1 88 ? 26.344 -7.926 24 1 95 88 ASP A N 1
ATOM 657 C CA . ASP A 1 88 ? 25.109 -8.586 24.406 1 95 88 ASP A CA 1
ATOM 658 C C . ASP A 1 88 ? 24.375 -9.172 23.203 1 95 88 ASP A C 1
ATOM 660 O O . ASP A 1 88 ? 23.844 -10.281 23.281 1 95 88 ASP A O 1
ATOM 664 N N . THR A 1 89 ? 24.344 -8.414 22.172 1 96.44 89 THR A N 1
ATOM 665 C CA . THR A 1 89 ? 23.656 -8.859 20.953 1 96.44 89 THR A CA 1
ATOM 666 C C . THR A 1 89 ? 24.375 -10.062 20.344 1 96.44 89 THR A C 1
ATOM 668 O O . THR A 1 89 ? 23.719 -11.023 19.922 1 96.44 89 THR A O 1
ATOM 671 N N . GLU A 1 90 ? 25.672 -9.969 20.281 1 96.38 90 GLU A N 1
ATOM 672 C CA . GLU A 1 90 ? 26.453 -11.078 19.75 1 96.38 90 GLU A CA 1
ATOM 673 C C . GLU A 1 90 ? 26.203 -12.359 20.547 1 96.38 90 GLU A C 1
ATOM 675 O O . GLU A 1 90 ? 25.984 -13.422 19.953 1 96.38 90 GLU A O 1
ATOM 680 N N . ASP A 1 91 ? 26.234 -12.227 21.797 1 93.69 91 ASP A N 1
ATOM 681 C CA . ASP A 1 91 ? 26.031 -13.383 22.672 1 93.69 91 ASP A CA 1
ATOM 682 C C . ASP A 1 91 ? 24.656 -14 22.453 1 93.69 91 ASP A C 1
ATOM 684 O O . ASP A 1 91 ? 24.531 -15.227 22.391 1 93.69 91 ASP A O 1
ATOM 688 N N . LEU A 1 92 ? 23.719 -13.156 22.375 1 94.56 92 LEU A N 1
ATOM 689 C CA . LEU A 1 92 ? 22.344 -13.633 22.172 1 94.56 92 LEU A CA 1
ATOM 690 C C . LEU A 1 92 ? 22.219 -14.352 20.828 1 94.56 92 LEU A C 1
ATOM 692 O O . LEU A 1 92 ? 21.625 -15.43 20.75 1 94.56 92 LEU A O 1
ATOM 696 N N . ILE A 1 93 ? 22.781 -13.828 19.781 1 95.44 93 ILE A N 1
ATOM 697 C CA . ILE A 1 93 ? 22.656 -14.406 18.453 1 95.44 93 ILE A CA 1
ATOM 698 C C . ILE A 1 93 ? 23.406 -15.734 18.391 1 95.44 93 ILE A C 1
ATOM 700 O O . ILE A 1 93 ? 22.922 -16.703 17.797 1 95.44 93 ILE A O 1
ATOM 704 N N . ARG A 1 94 ? 24.531 -15.789 19.047 1 93.69 94 ARG A N 1
ATOM 705 C CA . ARG A 1 94 ? 25.281 -17.047 19.094 1 93.69 94 ARG A CA 1
ATOM 706 C C . ARG A 1 94 ? 24.5 -18.125 19.844 1 93.69 94 ARG A C 1
ATOM 708 O O . ARG A 1 94 ? 24.5 -19.281 19.438 1 93.69 94 ARG A O 1
ATOM 715 N N . ARG A 1 95 ? 23.781 -17.734 20.812 1 91.44 95 ARG A N 1
ATOM 716 C CA . ARG A 1 95 ? 22.953 -18.672 21.562 1 91.44 95 ARG A CA 1
ATOM 717 C C . ARG A 1 95 ? 21.781 -19.156 20.719 1 91.44 95 ARG A C 1
ATOM 719 O O . ARG A 1 95 ? 21.422 -20.344 20.75 1 91.44 95 ARG A O 1
ATOM 726 N N . LEU A 1 96 ? 21.203 -18.281 20 1 91.56 96 LEU A N 1
ATOM 727 C CA . LEU A 1 96 ? 20.047 -18.609 19.172 1 91.56 96 LEU A CA 1
ATOM 728 C C . LEU A 1 96 ? 20.438 -19.625 18.094 1 91.56 96 LEU A C 1
ATOM 730 O O . LEU A 1 96 ? 19.625 -20.469 17.719 1 91.56 96 LEU A O 1
ATOM 734 N N . HIS A 1 97 ? 21.734 -19.5 17.672 1 91.62 97 HIS A N 1
ATOM 735 C CA . HIS A 1 97 ? 22.109 -20.297 16.5 1 91.62 97 HIS A CA 1
ATOM 736 C C . HIS A 1 97 ? 23.125 -21.359 16.875 1 91.62 97 HIS A C 1
ATOM 738 O O . HIS A 1 97 ? 23.938 -21.766 16.031 1 91.62 97 HIS A O 1
ATOM 744 N N . LYS A 1 98 ? 23.094 -21.766 18.047 1 86.88 98 LYS A N 1
ATOM 745 C CA . LYS A 1 98 ? 24.016 -22.781 18.531 1 86.88 98 LYS A CA 1
ATOM 746 C C . LYS A 1 98 ? 23.875 -24.078 17.75 1 86.88 98 LYS A C 1
ATOM 748 O O . LYS A 1 98 ? 24.859 -24.766 17.5 1 86.88 98 LYS A O 1
ATOM 753 N N . HIS A 1 99 ? 22.609 -24.422 17.281 1 80.69 99 HIS A N 1
ATOM 754 C CA . HIS A 1 99 ? 22.359 -25.688 16.609 1 80.69 99 HIS A CA 1
ATOM 755 C C . HIS A 1 99 ? 22.016 -25.5 15.141 1 80.69 99 HIS A C 1
ATOM 757 O O . HIS A 1 99 ? 21.594 -26.438 14.461 1 80.69 99 HIS A O 1
ATOM 763 N N . SER A 1 100 ? 22.156 -24.281 14.719 1 85.19 100 SER A N 1
ATOM 764 C CA . SER A 1 100 ? 21.828 -24.016 13.32 1 85.19 100 SER A CA 1
ATOM 765 C C . SER A 1 100 ? 22.906 -24.562 12.391 1 85.19 100 SER A C 1
ATOM 767 O O . SER A 1 100 ? 24.094 -24.547 12.719 1 85.19 100 SER A O 1
ATOM 769 N N . THR A 1 101 ? 22.406 -25.188 11.273 1 81 101 THR A N 1
ATOM 770 C CA . THR A 1 101 ? 23.344 -25.734 10.289 1 81 101 THR A CA 1
ATOM 771 C C . THR A 1 101 ? 23.234 -24.984 8.969 1 81 101 THR A C 1
ATOM 773 O O . THR A 1 101 ? 22.234 -24.328 8.695 1 81 101 THR A O 1
ATOM 776 N N . ASN A 1 102 ? 24.359 -25.109 8.273 1 76.56 102 ASN A N 1
ATOM 777 C CA . ASN A 1 102 ? 24.375 -24.453 6.965 1 76.56 102 ASN A CA 1
ATOM 778 C C . ASN A 1 102 ? 23.469 -25.172 5.973 1 76.56 102 ASN A C 1
ATOM 780 O O . ASN A 1 102 ? 23.312 -26.391 6.027 1 76.56 102 ASN A O 1
ATOM 784 N N . VAL A 1 103 ? 22.625 -24.438 5.316 1 68.56 103 VAL A N 1
ATOM 785 C CA . VAL A 1 103 ? 21.672 -24.984 4.359 1 68.56 103 VAL A CA 1
ATOM 786 C C . VAL A 1 103 ? 22.234 -24.891 2.947 1 68.56 103 VAL A C 1
ATOM 788 O O . VAL A 1 103 ? 22.812 -23.859 2.572 1 68.56 103 VAL A O 1
ATOM 791 N N . ASP A 1 104 ? 22.375 -26.109 2.27 1 61.16 104 ASP A N 1
ATOM 792 C CA . ASP A 1 104 ? 22.703 -26.125 0.846 1 61.16 104 ASP A CA 1
ATOM 793 C C . ASP A 1 104 ? 21.438 -25.953 -0.004 1 61.16 104 ASP A C 1
ATOM 795 O O . ASP A 1 104 ? 20.484 -26.719 0.127 1 61.16 104 ASP A O 1
ATOM 799 N N . ARG A 1 105 ? 21.281 -24.859 -0.753 1 57.72 105 ARG A N 1
ATOM 800 C CA . ARG A 1 105 ? 20.156 -24.5 -1.593 1 57.72 105 ARG A CA 1
ATOM 801 C C . ARG A 1 105 ? 19.688 -25.688 -2.43 1 57.72 105 ARG A C 1
ATOM 803 O O . ARG A 1 105 ? 18.5 -25.891 -2.637 1 57.72 105 ARG A O 1
ATOM 810 N N . LYS A 1 106 ? 20.672 -26.422 -2.957 1 53.78 106 LYS A N 1
ATOM 811 C CA . LYS A 1 106 ? 20.406 -27.5 -3.912 1 53.78 106 LYS A CA 1
ATOM 812 C C . LYS A 1 106 ? 19.609 -28.625 -3.262 1 53.78 106 LYS A C 1
ATOM 814 O O . LYS A 1 106 ? 18.906 -29.359 -3.943 1 53.78 106 LYS A O 1
ATOM 819 N N . ASN A 1 107 ? 19.828 -28.656 -1.925 1 50.78 107 ASN A N 1
ATOM 820 C CA . ASN A 1 107 ? 19.172 -29.781 -1.262 1 50.78 107 ASN A CA 1
ATOM 821 C C . ASN A 1 107 ? 17.781 -29.422 -0.768 1 50.78 107 ASN A C 1
ATOM 823 O O . ASN A 1 107 ? 17.109 -30.234 -0.143 1 50.78 107 ASN A O 1
ATOM 827 N N . LEU A 1 108 ? 17.547 -28.141 -0.885 1 50.56 108 LEU A N 1
ATOM 828 C CA . LEU A 1 108 ? 16.203 -27.797 -0.393 1 50.56 108 LEU A CA 1
ATOM 829 C C . LEU A 1 108 ? 15.133 -28.281 -1.359 1 50.56 108 LEU A C 1
ATOM 831 O O . LEU A 1 108 ? 15.156 -27.922 -2.541 1 50.56 108 LEU A O 1
ATOM 835 N N . SER A 1 109 ? 14.891 -29.594 -1.264 1 44.28 109 SER A N 1
ATOM 836 C CA . SER A 1 109 ? 13.797 -30.109 -2.068 1 44.28 109 SER A CA 1
ATOM 837 C C . SER A 1 109 ? 12.562 -29.234 -1.963 1 44.28 109 SER A C 1
ATOM 839 O O . SER A 1 109 ? 12.055 -28.984 -0.865 1 44.28 109 SER A O 1
ATOM 841 N N . ARG A 1 110 ? 12.523 -28.172 -2.727 1 47.66 110 ARG A N 1
ATOM 842 C CA . ARG A 1 110 ? 11.219 -27.516 -2.805 1 47.66 110 ARG A CA 1
ATOM 843 C C . ARG A 1 110 ? 10.109 -28.531 -3.031 1 47.66 110 ARG A C 1
ATOM 845 O O . ARG A 1 110 ? 9.906 -29.016 -4.152 1 47.66 110 ARG A O 1
ATOM 852 N N . SER A 1 111 ? 10.109 -29.562 -2.197 1 38.16 111 SER A N 1
ATOM 853 C CA . SER A 1 111 ? 8.898 -30.328 -2.482 1 38.16 111 SER A CA 1
ATOM 854 C C . SER A 1 111 ? 7.695 -29.406 -2.682 1 38.16 111 SER A C 1
ATOM 856 O O . SER A 1 111 ? 7.371 -28.609 -1.808 1 38.16 111 SER A O 1
ATOM 858 N N . THR A 1 112 ? 7.684 -28.953 -3.836 1 41.69 112 THR A N 1
ATOM 859 C CA . THR A 1 112 ? 6.367 -28.422 -4.172 1 41.69 112 THR A CA 1
ATOM 860 C C . THR A 1 112 ? 5.273 -29.188 -3.438 1 41.69 112 THR A C 1
ATOM 862 O O . THR A 1 112 ? 4.121 -29.219 -3.881 1 41.69 112 THR A O 1
ATOM 865 N N . LYS A 1 113 ? 5.711 -30 -2.568 1 38.44 113 LYS A N 1
ATOM 866 C CA . LYS A 1 113 ? 4.66 -30.766 -1.897 1 38.44 113 LYS A CA 1
ATOM 867 C C . LYS A 1 113 ? 3.531 -29.844 -1.433 1 38.44 113 LYS A C 1
ATOM 869 O O . LYS A 1 113 ? 3.771 -28.859 -0.734 1 38.44 113 LYS A O 1
ATOM 874 N N . MET A 1 114 ? 2.568 -29.828 -2.143 1 42.97 114 MET A N 1
ATOM 875 C CA . MET A 1 114 ? 1.259 -29.344 -1.722 1 42.97 114 MET A CA 1
ATOM 876 C C . MET A 1 114 ? 1.048 -29.562 -0.227 1 42.97 114 MET A C 1
ATOM 878 O O . MET A 1 114 ? 1.142 -30.688 0.256 1 42.97 114 MET A O 1
ATOM 882 N N . THR A 1 115 ? 1.529 -28.688 0.533 1 44.72 115 THR A N 1
ATOM 883 C CA . THR A 1 115 ? 1.35 -28.75 1.979 1 44.72 115 THR A CA 1
ATOM 884 C C . THR A 1 115 ? -0.038 -29.281 2.33 1 44.72 115 THR A C 1
ATOM 886 O O . THR A 1 115 ? -0.972 -29.156 1.533 1 44.72 115 THR A O 1
ATOM 889 N N . GLY A 1 116 ? -0.15 -30.094 3.287 1 43.09 116 GLY A N 1
ATOM 890 C CA . GLY A 1 116 ? -1.291 -30.734 3.918 1 43.09 116 GLY A CA 1
ATOM 891 C C . GLY A 1 116 ? -2.48 -29.812 4.086 1 43.09 116 GLY A C 1
ATOM 892 O O . GLY A 1 116 ? -2.398 -28.625 3.77 1 43.09 116 GLY A O 1
ATOM 893 N N . PRO A 1 117 ? -3.654 -30.406 4.332 1 47.91 117 PRO A N 1
ATOM 894 C CA . PRO A 1 117 ? -4.934 -29.734 4.57 1 47.91 117 PRO A CA 1
ATOM 895 C C . PRO A 1 117 ? -4.781 -28.438 5.367 1 47.91 117 PRO A C 1
ATOM 897 O O . PRO A 1 117 ? -5.57 -27.5 5.191 1 47.91 117 PRO A O 1
ATOM 900 N N . GLU A 1 118 ? -3.867 -28.422 6.227 1 49.53 118 GLU A N 1
ATOM 901 C CA . GLU A 1 118 ? -3.752 -27.281 7.141 1 49.53 118 GLU A CA 1
ATOM 902 C C . GLU A 1 118 ? -3.406 -26 6.387 1 49.53 118 GLU A C 1
ATOM 904 O O . GLU A 1 118 ? -3.689 -24.906 6.863 1 49.53 118 GLU A O 1
ATOM 909 N N . ASP A 1 119 ? -3.064 -26.234 5.129 1 61.78 119 ASP A N 1
ATOM 910 C CA . ASP A 1 119 ? -2.586 -25.094 4.363 1 61.78 119 ASP A CA 1
ATOM 911 C C . ASP A 1 119 ? -3.664 -24.578 3.414 1 61.78 119 ASP A C 1
ATOM 913 O O . ASP A 1 119 ? -3.41 -23.672 2.609 1 61.78 119 ASP A O 1
ATOM 917 N N . GLU A 1 120 ? -4.793 -25.062 3.699 1 81.19 120 GLU A N 1
ATOM 918 C CA . GLU A 1 120 ? -5.844 -24.656 2.775 1 81.19 120 GLU A CA 1
ATOM 919 C C . GLU A 1 120 ? -6.723 -23.562 3.385 1 81.19 120 GLU A C 1
ATOM 921 O O . GLU A 1 120 ? -7.91 -23.781 3.639 1 81.19 120 GLU A O 1
ATOM 926 N N . THR A 1 121 ? -6.109 -22.469 3.594 1 86.94 121 THR A N 1
ATOM 927 C CA . THR A 1 121 ? -6.773 -21.297 4.16 1 86.94 121 THR A CA 1
ATOM 928 C C . THR A 1 121 ? -6.922 -20.203 3.113 1 86.94 121 THR A C 1
ATOM 930 O O . THR A 1 121 ? -6.059 -20.047 2.244 1 86.94 121 THR A O 1
ATOM 933 N N . ILE A 1 122 ? -8.086 -19.578 3.184 1 93.12 122 ILE A N 1
ATOM 934 C CA . ILE A 1 122 ? -8.305 -18.391 2.359 1 93.12 122 ILE A CA 1
ATOM 935 C C . ILE A 1 122 ? -7.984 -17.125 3.168 1 93.12 122 ILE A C 1
ATOM 937 O O . ILE A 1 122 ? -8.453 -16.984 4.301 1 93.12 122 ILE A O 1
ATOM 941 N N . HIS A 1 123 ? -7.164 -16.312 2.619 1 91.19 123 HIS A N 1
ATOM 942 C CA . HIS A 1 123 ? -6.781 -15.055 3.27 1 91.19 123 HIS A CA 1
ATOM 943 C C . HIS A 1 123 ? -7.539 -13.875 2.68 1 91.19 123 HIS A C 1
ATOM 945 O O . HIS A 1 123 ? -7.711 -13.781 1.462 1 91.19 123 HIS A O 1
ATOM 951 N N . ALA A 1 124 ? -7.977 -12.945 3.578 1 91.69 124 ALA A N 1
ATOM 952 C CA . ALA A 1 124 ? -8.789 -11.82 3.123 1 91.69 124 ALA A CA 1
ATOM 953 C C . ALA A 1 124 ? -8.062 -10.492 3.322 1 91.69 124 ALA A C 1
ATOM 955 O O . ALA A 1 124 ? -7.605 -10.188 4.426 1 91.69 124 ALA A O 1
ATOM 956 N N . ASN A 1 125 ? -7.977 -9.711 2.24 1 87.12 125 ASN A N 1
ATOM 957 C CA . ASN A 1 125 ? -7.434 -8.359 2.316 1 87.12 125 ASN A CA 1
ATOM 958 C C . ASN A 1 125 ? -8.523 -7.332 2.598 1 87.12 125 ASN A C 1
ATOM 960 O O . ASN A 1 125 ? -8.242 -6.234 3.084 1 87.12 125 ASN A O 1
ATOM 964 N N . THR A 1 126 ? -9.758 -7.645 2.217 1 86.69 126 THR A N 1
ATOM 965 C CA . THR A 1 126 ? -10.922 -6.805 2.453 1 86.69 126 THR A CA 1
ATOM 966 C C . THR A 1 126 ? -12.102 -7.645 2.955 1 86.69 126 THR A C 1
ATOM 968 O O . THR A 1 126 ? -12.023 -8.875 2.977 1 86.69 126 THR A O 1
ATOM 971 N N . TYR A 1 127 ? -13.133 -6.988 3.422 1 88.56 127 TYR A N 1
ATOM 972 C CA . TYR A 1 127 ? -14.352 -7.676 3.822 1 88.56 127 TYR A CA 1
ATOM 973 C C . TYR A 1 127 ? -15.062 -8.273 2.613 1 88.56 127 TYR A C 1
ATOM 975 O O . TYR A 1 127 ? -15.25 -7.594 1.602 1 88.56 127 TYR A O 1
ATOM 983 N N . CYS A 1 128 ? -15.398 -9.547 2.711 1 91.25 128 CYS A N 1
ATOM 984 C CA . CYS A 1 128 ? -16.141 -10.219 1.647 1 91.25 128 CYS A CA 1
ATOM 985 C C . CYS A 1 128 ? -17.281 -11.039 2.217 1 91.25 128 CYS A C 1
ATOM 987 O O . CYS A 1 128 ? -17.094 -11.883 3.092 1 91.25 128 CYS A O 1
ATOM 989 N N . ASP A 1 129 ? -18.469 -10.742 1.743 1 92.94 129 ASP A N 1
ATOM 990 C CA . ASP A 1 129 ? -19.672 -11.492 2.092 1 92.94 129 ASP A CA 1
ATOM 991 C C . ASP A 1 129 ? -20.109 -12.391 0.936 1 92.94 129 ASP A C 1
ATOM 993 O O . ASP A 1 129 ? -20.75 -11.922 -0.013 1 92.94 129 ASP A O 1
ATOM 997 N N . PHE A 1 130 ? -19.906 -13.711 1.07 1 95.12 130 PHE A N 1
ATOM 998 C CA . PHE A 1 130 ? -20.156 -14.656 -0.008 1 95.12 130 PHE A CA 1
ATOM 999 C C . PHE A 1 130 ? -21.656 -14.82 -0.24 1 95.12 130 PHE A C 1
ATOM 1001 O O . PHE A 1 130 ? -22.078 -15.32 -1.286 1 95.12 130 PHE A O 1
ATOM 1008 N N . ARG A 1 131 ? -22.438 -14.414 0.728 1 92.75 131 ARG A N 1
ATOM 1009 C CA . ARG A 1 131 ? -23.875 -14.492 0.54 1 92.75 131 ARG A CA 1
ATOM 1010 C C . ARG A 1 131 ? -24.328 -13.57 -0.587 1 92.75 131 ARG A C 1
ATOM 1012 O O . ARG A 1 131 ? -25.281 -13.875 -1.306 1 92.75 131 ARG A O 1
ATOM 1019 N N . LYS A 1 132 ? -23.594 -12.562 -0.781 1 87.62 132 LYS A N 1
ATOM 1020 C CA . LYS A 1 132 ? -23.969 -11.547 -1.755 1 87.62 132 LYS A CA 1
ATOM 1021 C C . LYS A 1 132 ? -23.469 -11.906 -3.15 1 87.62 132 LYS A C 1
ATOM 1023 O O . LYS A 1 132 ? -23.891 -11.297 -4.141 1 87.62 132 LYS A O 1
ATOM 1028 N N . ILE A 1 133 ? -22.672 -12.883 -3.23 1 91.25 133 ILE A N 1
ATOM 1029 C CA . ILE A 1 133 ? -22.094 -13.297 -4.508 1 91.25 133 ILE A CA 1
ATOM 1030 C C . ILE A 1 133 ? -23.109 -14.148 -5.273 1 91.25 133 ILE A C 1
ATOM 1032 O O . ILE A 1 133 ? -23.609 -15.148 -4.75 1 91.25 133 ILE A O 1
ATOM 1036 N N . GLN A 1 134 ? -23.344 -13.766 -6.484 1 89.38 134 GLN A N 1
ATOM 1037 C CA . GLN A 1 134 ? -24.281 -14.516 -7.32 1 89.38 134 GLN A CA 1
ATOM 1038 C C . GLN A 1 134 ? -23.547 -15.281 -8.414 1 89.38 134 GLN A C 1
ATOM 1040 O O . GLN A 1 134 ? -23.969 -16.359 -8.812 1 89.38 134 GLN A O 1
ATOM 1045 N N . TYR A 1 135 ? -22.484 -14.664 -8.914 1 90.56 135 TYR A N 1
ATOM 1046 C CA . TYR A 1 135 ? -21.703 -15.266 -9.984 1 90.56 135 TYR A CA 1
ATOM 1047 C C . TYR A 1 135 ? -20.266 -15.531 -9.531 1 90.56 135 TYR A C 1
ATOM 1049 O O . TYR A 1 135 ? -19.672 -14.711 -8.828 1 90.56 135 TYR A O 1
ATOM 1057 N N . VAL A 1 136 ? -19.812 -16.703 -9.906 1 94.81 136 VAL A N 1
ATOM 1058 C CA . VAL A 1 136 ? -18.406 -17.031 -9.664 1 94.81 136 VAL A CA 1
ATOM 1059 C C . VAL A 1 136 ? -17.719 -17.359 -10.984 1 94.81 136 VAL A C 1
ATOM 1061 O O . VAL A 1 136 ? -18.094 -18.312 -11.664 1 94.81 136 VAL A O 1
ATOM 1064 N N . GLY A 1 137 ? -16.797 -16.531 -11.336 1 94.12 137 GLY A N 1
ATOM 1065 C CA . GLY A 1 137 ? -15.984 -16.781 -12.523 1 94.12 137 GLY A CA 1
ATOM 1066 C C . GLY A 1 137 ? -14.648 -17.406 -12.211 1 94.12 137 GLY A C 1
ATOM 1067 O O . GLY A 1 137 ? -14.016 -17.078 -11.203 1 94.12 137 GLY A O 1
ATOM 1068 N N . PHE A 1 138 ? -14.242 -18.297 -13.117 1 96.12 138 PHE A N 1
ATOM 1069 C CA . PHE A 1 138 ? -12.984 -19 -12.93 1 96.12 138 PHE A CA 1
ATOM 1070 C C . PHE A 1 138 ? -12.109 -18.891 -14.18 1 96.12 138 PHE A C 1
ATOM 1072 O O . PHE A 1 138 ? -12.594 -19.062 -15.297 1 96.12 138 PHE A O 1
ATOM 1079 N N . ASP A 1 139 ? -10.828 -18.625 -13.883 1 95.44 139 ASP A N 1
ATOM 1080 C CA . ASP A 1 139 ? -9.82 -18.859 -14.914 1 95.44 139 ASP A CA 1
ATOM 1081 C C . ASP A 1 139 ? -9.477 -20.344 -15.023 1 95.44 139 ASP A C 1
ATOM 1083 O O . ASP A 1 139 ? -9.82 -21.125 -14.141 1 95.44 139 ASP A O 1
ATOM 1087 N N . TYR A 1 140 ? -8.938 -20.641 -16.188 1 96.69 140 TYR A N 1
ATOM 1088 C CA . TYR A 1 140 ? -8.617 -22.031 -16.469 1 96.69 140 TYR A CA 1
ATOM 1089 C C . TYR A 1 140 ? -7.219 -22.391 -15.961 1 96.69 140 TYR A C 1
ATOM 1091 O O . TYR A 1 140 ? -7.074 -23.125 -14.992 1 96.69 140 TYR A O 1
ATOM 1099 N N . ASP A 1 141 ? -6.199 -21.672 -16.484 1 94.88 141 ASP A N 1
ATOM 1100 C CA . ASP A 1 141 ? -4.801 -22.016 -16.25 1 94.88 141 ASP A CA 1
ATOM 1101 C C . ASP A 1 141 ? -4.379 -21.656 -14.82 1 94.88 141 ASP A C 1
ATOM 1103 O O . ASP A 1 141 ? -4.539 -20.516 -14.398 1 94.88 141 ASP A O 1
ATOM 1107 N N . TYR A 1 142 ? -3.807 -22.625 -14.125 1 94.5 142 TYR A N 1
ATOM 1108 C CA . TYR A 1 142 ? -3.271 -22.469 -12.781 1 94.5 142 TYR A CA 1
ATOM 1109 C C . TYR A 1 142 ? -4.352 -22.016 -11.812 1 94.5 142 TYR A C 1
ATOM 1111 O O . TYR A 1 142 ? -4.055 -21.375 -10.797 1 94.5 142 TYR A O 1
ATOM 1119 N N . THR A 1 143 ? -5.555 -22.219 -12.156 1 95.81 143 THR A N 1
ATOM 1120 C CA . THR A 1 143 ? -6.715 -21.969 -11.312 1 95.81 143 THR A CA 1
ATOM 1121 C C . THR A 1 143 ? -7.59 -23.203 -11.203 1 95.81 143 THR A C 1
ATOM 1123 O O . THR A 1 143 ? -7.496 -23.953 -10.227 1 95.81 143 THR A O 1
ATOM 1126 N N . LEU A 1 144 ? -8.289 -23.547 -12.32 1 97.19 144 LEU A N 1
ATOM 1127 C CA . LEU A 1 144 ? -9.07 -24.781 -12.32 1 97.19 144 LEU A CA 1
ATOM 1128 C C . LEU A 1 144 ? -8.164 -25.984 -12.516 1 97.19 144 LEU A C 1
ATOM 1130 O O . LEU A 1 144 ? -8.422 -27.047 -11.938 1 97.19 144 LEU A O 1
ATOM 1134 N N . VAL A 1 145 ? -7.203 -25.75 -13.367 1 96.62 145 VAL A N 1
ATOM 1135 C CA . VAL A 1 145 ? -6.215 -26.797 -13.578 1 96.62 145 VAL A CA 1
ATOM 1136 C C . VAL A 1 145 ? -4.828 -26.297 -13.188 1 96.62 145 VAL A C 1
ATOM 1138 O O . VAL A 1 145 ? -4.566 -25.094 -13.242 1 96.62 145 VAL A O 1
ATOM 1141 N N . THR A 1 146 ? -4.039 -27.156 -12.734 1 95.06 146 THR A N 1
ATOM 1142 C CA . THR A 1 146 ? -2.631 -26.875 -12.477 1 95.06 146 THR A CA 1
ATOM 1143 C C . THR A 1 146 ? -1.743 -27.859 -13.242 1 95.06 146 THR A C 1
ATOM 1145 O O . THR A 1 146 ? -2.217 -28.891 -13.719 1 95.06 146 THR A O 1
ATOM 1148 N N . TYR A 1 147 ? -0.565 -27.5 -13.398 1 95.06 147 TYR A N 1
ATOM 1149 C CA . TYR A 1 147 ? 0.319 -28.25 -14.281 1 95.06 147 TYR A CA 1
ATOM 1150 C C . TYR A 1 147 ? 1.502 -28.828 -13.508 1 95.06 147 TYR A C 1
ATOM 1152 O O . TYR A 1 147 ? 1.913 -28.266 -12.484 1 95.06 147 TYR A O 1
ATOM 1160 N N . THR A 1 148 ? 2.02 -29.891 -14.039 1 93.44 148 THR A N 1
ATOM 1161 C CA . THR A 1 148 ? 3.285 -30.422 -13.539 1 93.44 148 THR A CA 1
ATOM 1162 C C . THR A 1 148 ? 4.461 -29.594 -14.055 1 93.44 148 THR A C 1
ATOM 1164 O O . THR A 1 148 ? 4.289 -28.75 -14.93 1 93.44 148 THR A O 1
ATOM 1167 N N . GLU A 1 149 ? 5.648 -29.859 -13.477 1 91.19 149 GLU A N 1
ATOM 1168 C CA . GLU A 1 149 ? 6.852 -29.156 -13.906 1 91.19 149 GLU A CA 1
ATOM 1169 C C . GLU A 1 149 ? 7.184 -29.469 -15.367 1 91.19 149 GLU A C 1
ATOM 1171 O O . GLU A 1 149 ? 7.879 -28.688 -16.031 1 91.19 149 GLU A O 1
ATOM 1176 N N . GLU A 1 150 ? 6.625 -30.562 -15.828 1 95.12 150 GLU A N 1
ATOM 1177 C CA . GLU A 1 150 ? 6.91 -31.016 -17.188 1 95.12 150 GLU A CA 1
ATOM 1178 C C . GLU A 1 150 ? 6.395 -30.016 -18.219 1 95.12 150 GLU A C 1
ATOM 1180 O O . GLU A 1 150 ? 6.969 -29.891 -19.312 1 95.12 150 GLU A O 1
ATOM 1185 N N . LEU A 1 151 ? 5.355 -29.328 -17.891 1 95.25 151 LEU A N 1
ATOM 1186 C CA . LEU A 1 151 ? 4.828 -28.344 -18.828 1 95.25 151 LEU A CA 1
ATOM 1187 C C . LEU A 1 151 ? 5.824 -27.203 -19.031 1 95.25 151 LEU A C 1
ATOM 1189 O O . LEU A 1 151 ? 6.09 -26.828 -20.172 1 95.25 151 LEU A O 1
ATOM 1193 N N . LEU A 1 152 ? 6.348 -26.656 -17.906 1 94.56 152 LEU A N 1
ATOM 1194 C CA . LEU A 1 152 ? 7.301 -25.562 -18.016 1 94.56 152 LEU A CA 1
ATOM 1195 C C . LEU A 1 152 ? 8.586 -26.016 -18.703 1 94.56 152 LEU A C 1
ATOM 1197 O O . LEU A 1 152 ? 9.203 -25.266 -19.453 1 94.56 152 LEU A O 1
ATOM 1201 N N . GLU A 1 153 ? 8.938 -27.281 -18.453 1 96.31 153 GLU A N 1
ATOM 1202 C CA . GLU A 1 153 ? 10.07 -27.875 -19.172 1 96.31 153 GLU A CA 1
ATOM 1203 C C . GLU A 1 153 ? 9.82 -27.906 -20.672 1 96.31 153 GLU A C 1
ATOM 1205 O O . GLU A 1 153 ? 10.711 -27.578 -21.469 1 96.31 153 GLU A O 1
ATOM 1210 N N . LEU A 1 154 ? 8.656 -28.359 -21 1 96.62 154 LEU A N 1
ATOM 1211 C CA . LEU A 1 154 ? 8.281 -28.438 -22.406 1 96.62 154 LEU A CA 1
ATOM 1212 C C . LEU A 1 154 ? 8.336 -27.078 -23.078 1 96.62 154 LEU A C 1
ATOM 1214 O O . LEU A 1 154 ? 8.906 -26.938 -24.156 1 96.62 154 LEU A O 1
ATOM 1218 N N . ILE A 1 155 ? 7.746 -26.062 -22.453 1 95.62 155 ILE A N 1
ATOM 1219 C CA . ILE A 1 155 ? 7.711 -24.703 -22.984 1 95.62 155 ILE A CA 1
ATOM 1220 C C . ILE A 1 155 ? 9.133 -24.172 -23.125 1 95.62 155 ILE A C 1
ATOM 1222 O O . ILE A 1 155 ? 9.484 -23.594 -24.156 1 95.62 155 ILE A O 1
ATOM 1226 N N . TYR A 1 156 ? 9.969 -24.359 -22.078 1 97.25 156 TYR A N 1
ATOM 1227 C CA . TYR A 1 156 ? 11.367 -23.953 -22.094 1 97.25 156 TYR A CA 1
ATOM 1228 C C . TYR A 1 156 ? 12.102 -24.578 -23.281 1 97.25 156 TYR A C 1
ATOM 1230 O O . TYR A 1 156 ? 12.758 -23.875 -24.047 1 97.25 156 TYR A O 1
ATOM 1238 N N . ASP A 1 157 ? 11.93 -25.875 -23.469 1 97.31 157 ASP A N 1
ATOM 1239 C CA . ASP A 1 157 ? 12.633 -26.609 -24.516 1 97.31 157 ASP A CA 1
ATOM 1240 C C . ASP A 1 157 ? 12.203 -26.141 -25.906 1 97.31 157 ASP A C 1
ATOM 1242 O O . ASP A 1 157 ? 13.039 -25.969 -26.797 1 97.31 157 ASP A O 1
ATOM 1246 N N . MET A 1 158 ? 10.945 -26.031 -26.047 1 97.19 158 MET A N 1
ATOM 1247 C CA . MET A 1 158 ? 10.422 -25.609 -27.344 1 97.19 158 MET A CA 1
ATOM 1248 C C . MET A 1 158 ? 10.898 -24.203 -27.703 1 97.19 158 MET A C 1
ATOM 1250 O O . MET A 1 158 ? 11.266 -23.938 -28.844 1 97.19 158 MET A O 1
ATOM 1254 N N . ALA A 1 159 ? 10.883 -23.297 -26.719 1 97.19 159 ALA A N 1
ATOM 1255 C CA . ALA A 1 159 ? 11.359 -21.938 -26.938 1 97.19 159 ALA A CA 1
ATOM 1256 C C . ALA A 1 159 ? 12.852 -21.922 -27.25 1 97.19 159 ALA A C 1
ATOM 1258 O O . ALA A 1 159 ? 13.305 -21.188 -28.125 1 97.19 159 ALA A O 1
ATOM 1259 N N . LEU A 1 160 ? 13.633 -22.734 -26.516 1 98.12 160 LEU A N 1
ATOM 1260 C CA . LEU A 1 160 ? 15.062 -22.859 -26.766 1 98.12 160 LEU A CA 1
ATOM 1261 C C . LEU A 1 160 ? 15.328 -23.328 -28.188 1 98.12 160 LEU A C 1
ATOM 1263 O O . LEU A 1 160 ? 16.172 -22.766 -28.875 1 98.12 160 LEU A O 1
ATOM 1267 N N . LYS A 1 161 ? 14.617 -24.312 -28.641 1 97.38 161 LYS A N 1
ATOM 1268 C CA . LYS A 1 161 ? 14.766 -24.828 -29.984 1 97.38 161 LYS A CA 1
ATOM 1269 C C . LYS A 1 161 ? 14.414 -23.766 -31.031 1 97.38 161 LYS A C 1
ATOM 1271 O O . LYS A 1 161 ? 15.07 -23.672 -32.062 1 97.38 161 LYS A O 1
ATOM 1276 N N . ARG A 1 162 ? 13.414 -23.016 -30.766 1 96.81 162 ARG A N 1
ATOM 1277 C CA . ARG A 1 162 ? 13.008 -21.953 -31.672 1 96.81 162 ARG A CA 1
ATOM 1278 C C . ARG A 1 162 ? 14.078 -20.875 -31.781 1 96.81 162 ARG A C 1
ATOM 1280 O O . ARG A 1 162 ? 14.289 -20.297 -32.844 1 96.81 162 ARG A O 1
ATOM 1287 N N . LEU A 1 163 ? 14.711 -20.547 -30.641 1 97.5 163 LEU A N 1
ATOM 1288 C CA . LEU A 1 163 ? 15.797 -19.578 -30.672 1 97.5 163 LEU A CA 1
ATOM 1289 C C . LEU A 1 163 ? 16.906 -20.031 -31.594 1 97.5 163 LEU A C 1
ATOM 1291 O O . LEU A 1 163 ? 17.422 -19.25 -32.406 1 97.5 163 LEU A O 1
ATOM 1295 N N . VAL A 1 164 ? 17.234 -21.281 -31.578 1 97.31 164 VAL A N 1
ATOM 1296 C CA . VAL A 1 164 ? 18.344 -21.828 -32.344 1 97.31 164 VAL A CA 1
ATOM 1297 C C . VAL A 1 164 ? 17.922 -22 -33.812 1 97.31 164 VAL A C 1
ATOM 1299 O O . VAL A 1 164 ? 18.609 -21.531 -34.719 1 97.31 164 VAL A O 1
ATOM 1302 N N . ASN A 1 165 ? 16.734 -22.547 -34 1 96.5 165 ASN A N 1
ATOM 1303 C CA . ASN A 1 165 ? 16.312 -22.922 -35.312 1 96.5 165 ASN A CA 1
ATOM 1304 C C . ASN A 1 165 ? 15.734 -21.734 -36.094 1 96.5 165 ASN A C 1
ATOM 1306 O O . ASN A 1 165 ? 15.984 -21.594 -37.281 1 96.5 165 ASN A O 1
ATOM 1310 N N . ASP A 1 166 ? 14.938 -20.969 -35.438 1 95 166 ASP A N 1
ATOM 1311 C CA . ASP A 1 166 ? 14.227 -19.891 -36.125 1 95 166 ASP A CA 1
ATOM 1312 C C . ASP A 1 166 ? 15.023 -18.594 -36.062 1 95 166 ASP A C 1
ATOM 1314 O O . ASP A 1 166 ? 14.93 -17.766 -36.969 1 95 166 ASP A O 1
ATOM 1318 N N . ARG A 1 167 ? 15.75 -18.406 -34.969 1 94.94 167 ARG A N 1
ATOM 1319 C CA . ARG A 1 167 ? 16.406 -17.109 -34.781 1 94.94 167 ARG A CA 1
ATOM 1320 C C . ARG A 1 167 ? 17.922 -17.266 -34.875 1 94.94 167 ARG A C 1
ATOM 1322 O O . ARG A 1 167 ? 18.672 -16.328 -34.594 1 94.94 167 ARG A O 1
ATOM 1329 N N . HIS A 1 168 ? 18.469 -18.391 -35.156 1 95.75 168 HIS A N 1
ATOM 1330 C CA . HIS A 1 168 ? 19.844 -18.703 -35.5 1 95.75 168 HIS A CA 1
ATOM 1331 C C . HIS A 1 168 ? 20.797 -18.438 -34.344 1 95.75 168 HIS A C 1
ATOM 1333 O O . HIS A 1 168 ? 21.891 -17.906 -34.562 1 95.75 168 HIS A O 1
ATOM 1339 N N . TYR A 1 169 ? 20.312 -18.672 -33.188 1 97.44 169 TYR A N 1
ATOM 1340 C CA . TYR A 1 169 ? 21.203 -18.672 -32.062 1 97.44 169 TYR A CA 1
ATOM 1341 C C . TYR A 1 169 ? 22.172 -19.844 -32.125 1 97.44 169 TYR A C 1
ATOM 1343 O O . TYR A 1 169 ? 21.984 -20.781 -32.906 1 97.44 169 TYR A O 1
ATOM 1351 N N . PRO A 1 170 ? 23.234 -19.797 -31.359 1 96.44 170 PRO A N 1
ATOM 1352 C CA . PRO A 1 170 ? 24.25 -20.859 -31.453 1 96.44 170 PRO A CA 1
ATOM 1353 C C . PRO A 1 170 ? 23.672 -22.25 -31.188 1 96.44 170 PRO A C 1
ATOM 1355 O O . PRO A 1 170 ? 23 -22.469 -30.188 1 96.44 170 PRO A O 1
ATOM 1358 N N . VAL A 1 171 ? 23.969 -23.234 -32.031 1 96.56 171 VAL A N 1
ATOM 1359 C CA . VAL A 1 171 ? 23.469 -24.609 -31.922 1 96.56 171 VAL A CA 1
ATOM 1360 C C . VAL A 1 171 ? 24 -25.266 -30.656 1 96.56 171 VAL A C 1
ATOM 1362 O O . VAL A 1 171 ? 23.359 -26.156 -30.094 1 96.56 171 VAL A O 1
ATOM 1365 N N . GLU A 1 172 ? 25.125 -24.734 -30.156 1 96.25 172 GLU A N 1
ATOM 1366 C CA . GLU A 1 172 ? 25.766 -25.266 -28.953 1 96.25 172 GLU A CA 1
ATOM 1367 C C . GLU A 1 172 ? 24.844 -25.125 -27.75 1 96.25 172 GLU A C 1
ATOM 1369 O O . GLU A 1 172 ? 25.031 -25.828 -26.75 1 96.25 172 GLU A O 1
ATOM 1374 N N . MET A 1 173 ? 23.891 -24.234 -27.844 1 97.31 173 MET A N 1
ATOM 1375 C CA . MET A 1 173 ? 22.969 -24.016 -26.734 1 97.31 173 MET A CA 1
ATOM 1376 C C . MET A 1 173 ? 22.141 -25.266 -26.469 1 97.31 173 MET A C 1
ATOM 1378 O O . MET A 1 173 ? 21.781 -25.547 -25.328 1 97.31 173 MET A O 1
ATOM 1382 N N . LEU A 1 174 ? 21.859 -26.062 -27.516 1 96.81 174 LEU A N 1
ATOM 1383 C CA . LEU A 1 174 ? 21.047 -27.266 -27.391 1 96.81 174 LEU A CA 1
ATOM 1384 C C . LEU A 1 174 ? 21.812 -28.375 -26.672 1 96.81 174 LEU A C 1
ATOM 1386 O O . LEU A 1 174 ? 21.203 -29.266 -26.062 1 96.81 174 LEU A O 1
ATOM 1390 N N . ASP A 1 175 ? 23.188 -28.297 -26.672 1 94.25 175 ASP A N 1
ATOM 1391 C CA . ASP A 1 175 ? 24.016 -29.328 -26.078 1 94.25 175 ASP A CA 1
ATOM 1392 C C . ASP A 1 175 ? 24.734 -28.828 -24.828 1 94.25 175 ASP A C 1
ATOM 1394 O O . ASP A 1 175 ? 25.625 -29.484 -24.297 1 94.25 175 ASP A O 1
ATOM 1398 N N . SER A 1 176 ? 24.375 -27.734 -24.359 1 93.81 176 SER A N 1
ATOM 1399 C CA . SER A 1 176 ? 25.109 -27.109 -23.266 1 93.81 176 SER A CA 1
ATOM 1400 C C . SER A 1 176 ? 24.484 -27.453 -21.922 1 93.81 176 SER A C 1
ATOM 1402 O O . SER A 1 176 ? 24.859 -26.891 -20.891 1 93.81 176 SER A O 1
ATOM 1404 N N . GLY A 1 177 ? 23.469 -28.266 -21.906 1 93.25 177 GLY A N 1
ATOM 1405 C CA . GLY A 1 177 ? 22.844 -28.656 -20.656 1 93.25 177 GLY A CA 1
ATOM 1406 C C . GLY A 1 177 ? 21.797 -27.672 -20.188 1 93.25 177 GLY A C 1
ATOM 1407 O O . GLY A 1 177 ? 21.328 -27.766 -19.047 1 93.25 177 GLY A O 1
ATOM 1408 N N . MET A 1 178 ? 21.438 -26.781 -21.016 1 95.88 178 MET A N 1
ATOM 1409 C CA . MET A 1 178 ? 20.391 -25.812 -20.672 1 95.88 178 MET A CA 1
ATOM 1410 C C . MET A 1 178 ? 19.047 -26.531 -20.5 1 95.88 178 MET A C 1
ATOM 1412 O O . MET A 1 178 ? 18.641 -27.297 -21.359 1 95.88 178 MET A O 1
ATOM 1416 N N . ALA A 1 179 ? 18.453 -26.281 -19.312 1 96.25 179 ALA A N 1
ATOM 1417 C CA . ALA A 1 179 ? 17.156 -26.875 -19 1 96.25 179 ALA A CA 1
ATOM 1418 C C . ALA A 1 179 ? 16.406 -26.016 -17.984 1 96.25 179 ALA A C 1
ATOM 1420 O O . ALA A 1 179 ? 17.016 -25.25 -17.234 1 96.25 179 ALA A O 1
ATOM 1421 N N . PHE A 1 180 ? 15.117 -26.234 -18.016 1 96.12 180 PHE A N 1
ATOM 1422 C CA . PHE A 1 180 ? 14.281 -25.5 -17.078 1 96.12 180 PHE A CA 1
ATOM 1423 C C . PHE A 1 180 ? 14.672 -25.828 -15.633 1 96.12 180 PHE A C 1
ATOM 1425 O O . PHE A 1 180 ? 14.805 -27 -15.281 1 96.12 180 PHE A O 1
ATOM 1432 N N . ASP A 1 181 ? 14.914 -24.734 -14.859 1 94.12 181 ASP A N 1
ATOM 1433 C CA . ASP A 1 181 ? 15.25 -24.828 -13.438 1 94.12 181 ASP A CA 1
ATOM 1434 C C . ASP A 1 181 ? 14.109 -24.312 -12.57 1 94.12 181 ASP A C 1
ATOM 1436 O O . ASP A 1 181 ? 13.945 -23.094 -12.414 1 94.12 181 ASP A O 1
ATOM 1440 N N . PRO A 1 182 ? 13.289 -25.203 -12 1 89.81 182 PRO A N 1
ATOM 1441 C CA . PRO A 1 182 ? 12.133 -24.766 -11.211 1 89.81 182 PRO A CA 1
ATOM 1442 C C . PRO A 1 182 ? 12.539 -24.016 -9.945 1 89.81 182 PRO A C 1
ATOM 1444 O O . PRO A 1 182 ? 11.695 -23.406 -9.297 1 89.81 182 PRO A O 1
ATOM 1447 N N . TYR A 1 183 ? 13.812 -23.938 -9.641 1 88.12 183 TYR A N 1
ATOM 1448 C CA . TYR A 1 183 ? 14.258 -23.344 -8.391 1 88.12 183 TYR A CA 1
ATOM 1449 C C . TYR A 1 183 ? 14.906 -21.984 -8.641 1 88.12 183 TYR A C 1
ATOM 1451 O O . TYR A 1 183 ? 15.305 -21.297 -7.703 1 88.12 183 TYR A O 1
ATOM 1459 N N . PHE A 1 184 ? 14.914 -21.609 -9.766 1 92 184 PHE A N 1
ATOM 1460 C CA . PHE A 1 184 ? 15.594 -20.359 -10.062 1 92 184 PHE A CA 1
ATOM 1461 C C . PHE A 1 184 ? 14.625 -19.188 -10 1 92 184 PHE A C 1
ATOM 1463 O O . PHE A 1 184 ? 14.891 -18.188 -9.336 1 92 184 PHE A O 1
ATOM 1470 N N . SER A 1 185 ? 13.523 -19.328 -10.648 1 92.12 185 SER A N 1
ATOM 1471 C CA . SER A 1 185 ? 12.641 -18.188 -10.852 1 92.12 185 SER A CA 1
ATOM 1472 C C . SER A 1 185 ? 11.477 -18.203 -9.867 1 92.12 185 SER A C 1
ATOM 1474 O O . SER A 1 185 ? 11.125 -19.266 -9.328 1 92.12 185 SER A O 1
ATOM 1476 N N . ILE A 1 186 ? 10.961 -17.047 -9.547 1 92.56 186 ILE A N 1
ATOM 1477 C CA . ILE A 1 186 ? 9.734 -16.875 -8.773 1 92.56 186 ILE A CA 1
ATOM 1478 C C . ILE A 1 186 ? 8.797 -15.914 -9.5 1 92.56 186 ILE A C 1
ATOM 1480 O O . ILE A 1 186 ? 9.211 -15.18 -10.398 1 92.56 186 ILE A O 1
ATOM 1484 N N . ARG A 1 187 ? 7.586 -15.945 -9.125 1 91.75 187 ARG A N 1
ATOM 1485 C CA . ARG A 1 187 ? 6.625 -14.984 -9.664 1 91.75 187 ARG A CA 1
ATOM 1486 C C . ARG A 1 187 ? 6.91 -13.578 -9.148 1 91.75 187 ARG A C 1
ATOM 1488 O O . ARG A 1 187 ? 7.41 -13.414 -8.031 1 91.75 187 ARG A O 1
ATOM 1495 N N . GLY A 1 188 ? 6.586 -12.602 -9.961 1 93 188 GLY A N 1
ATOM 1496 C CA . GLY A 1 188 ? 6.668 -11.227 -9.5 1 93 188 GLY A CA 1
ATOM 1497 C C . GLY A 1 188 ? 7.977 -10.547 -9.867 1 93 188 GLY A C 1
ATOM 1498 O O . GLY A 1 188 ? 8.266 -9.445 -9.391 1 93 188 GLY A O 1
ATOM 1499 N N . LEU A 1 189 ? 8.766 -11.195 -10.703 1 96.5 189 LEU A N 1
ATOM 1500 C CA . LEU A 1 189 ? 10.008 -10.602 -11.18 1 96.5 189 LEU A CA 1
ATOM 1501 C C . LEU A 1 189 ? 9.758 -9.711 -12.398 1 96.5 189 LEU A C 1
ATOM 1503 O O . LEU A 1 189 ? 8.617 -9.594 -12.852 1 96.5 189 LEU A O 1
ATOM 1507 N N . ALA A 1 190 ? 10.797 -8.961 -12.797 1 96.75 190 ALA A N 1
ATOM 1508 C CA . ALA A 1 190 ? 10.789 -8.18 -14.031 1 96.75 190 ALA A CA 1
ATOM 1509 C C . ALA A 1 190 ? 12.125 -8.297 -14.766 1 96.75 190 ALA A C 1
ATOM 1511 O O . ALA A 1 190 ? 13.172 -8.438 -14.133 1 96.75 190 ALA A O 1
ATOM 1512 N N . VAL A 1 191 ? 12.039 -8.312 -16.047 1 97.69 191 VAL A N 1
ATOM 1513 C CA . VAL A 1 191 ? 13.281 -8.266 -16.797 1 97.69 191 VAL A CA 1
ATOM 1514 C C . VAL A 1 191 ? 13.5 -6.859 -17.359 1 97.69 191 VAL A C 1
ATOM 1516 O O . VAL A 1 191 ? 12.57 -6.238 -17.875 1 97.69 191 VAL A O 1
ATOM 1519 N N . ASP A 1 192 ? 14.633 -6.332 -17.109 1 97.62 192 ASP A N 1
ATOM 1520 C CA . ASP A 1 192 ? 15.039 -5.07 -17.719 1 97.62 192 ASP A CA 1
ATOM 1521 C C . ASP A 1 192 ? 15.531 -5.293 -19.156 1 97.62 192 ASP A C 1
ATOM 1523 O O . ASP A 1 192 ? 16.609 -5.84 -19.359 1 97.62 192 ASP A O 1
ATOM 1527 N N . LYS A 1 193 ? 14.867 -4.805 -20.109 1 96.69 193 LYS A N 1
ATOM 1528 C CA . LYS A 1 193 ? 15.148 -5.078 -21.516 1 96.69 193 LYS A CA 1
ATOM 1529 C C . LYS A 1 193 ? 16.484 -4.461 -21.938 1 96.69 193 LYS A C 1
ATOM 1531 O O . LYS A 1 193 ? 17.141 -4.965 -22.844 1 96.69 193 LYS A O 1
ATOM 1536 N N . GLU A 1 194 ? 16.891 -3.436 -21.312 1 95.81 194 GLU A N 1
ATOM 1537 C CA . GLU A 1 194 ? 18.109 -2.74 -21.688 1 95.81 194 GLU A CA 1
ATOM 1538 C C . GLU A 1 194 ? 19.344 -3.477 -21.172 1 95.81 194 GLU A C 1
ATOM 1540 O O . GLU A 1 194 ? 20.359 -3.553 -21.875 1 95.81 194 GLU A O 1
ATOM 1545 N N . THR A 1 195 ? 19.25 -3.982 -19.984 1 96.44 195 THR A N 1
ATOM 1546 C CA . THR A 1 195 ? 20.422 -4.621 -19.391 1 96.44 195 THR A CA 1
ATOM 1547 C C . THR A 1 195 ? 20.312 -6.141 -19.5 1 96.44 195 THR A C 1
ATOM 1549 O O . THR A 1 195 ? 21.328 -6.848 -19.375 1 96.44 195 THR A O 1
ATOM 1552 N N . GLY A 1 196 ? 19.094 -6.656 -19.688 1 97.44 196 GLY A N 1
ATOM 1553 C CA . GLY A 1 196 ? 18.859 -8.086 -19.641 1 97.44 196 GLY A CA 1
ATOM 1554 C C . GLY A 1 196 ? 18.812 -8.641 -18.234 1 97.44 196 GLY A C 1
ATOM 1555 O O . GLY A 1 196 ? 18.75 -9.859 -18.031 1 97.44 196 GLY A O 1
ATOM 1556 N N . TRP A 1 197 ? 18.844 -7.754 -17.203 1 98.06 197 TRP A N 1
ATOM 1557 C CA . TRP A 1 197 ? 18.844 -8.18 -15.805 1 98.06 197 TRP A CA 1
ATOM 1558 C C . TRP A 1 197 ? 17.453 -8.625 -15.359 1 98.06 197 TRP A C 1
ATOM 1560 O O . TRP A 1 197 ? 16.453 -8 -15.727 1 98.06 197 TRP A O 1
ATOM 1570 N N . ILE A 1 198 ? 17.422 -9.773 -14.641 1 98.06 198 ILE A N 1
ATOM 1571 C CA . ILE A 1 198 ? 16.188 -10.148 -13.953 1 98.06 198 ILE A CA 1
ATOM 1572 C C . ILE A 1 198 ? 16.125 -9.445 -12.602 1 98.06 198 ILE A C 1
ATOM 1574 O O . ILE A 1 198 ? 17 -9.633 -11.75 1 98.06 198 ILE A O 1
ATOM 1578 N N . CYS A 1 199 ? 15.07 -8.664 -12.414 1 97.5 199 CYS A N 1
ATOM 1579 C CA . CYS A 1 199 ? 15 -7.777 -11.258 1 97.5 199 CYS A CA 1
ATOM 1580 C C . CYS A 1 199 ? 13.836 -8.164 -10.352 1 97.5 199 CYS A C 1
ATOM 1582 O O . CYS A 1 199 ? 12.766 -8.547 -10.836 1 97.5 199 CYS A O 1
ATOM 1584 N N . HIS A 1 200 ? 14.094 -8.141 -9.086 1 96.69 200 HIS A N 1
ATOM 1585 C CA . HIS A 1 200 ? 13.039 -8.195 -8.078 1 96.69 200 HIS A CA 1
ATOM 1586 C C . HIS A 1 200 ? 12.742 -6.812 -7.512 1 96.69 200 HIS A C 1
ATOM 1588 O O . HIS A 1 200 ? 13.609 -6.195 -6.887 1 96.69 200 HIS A O 1
ATOM 1594 N N . LEU A 1 201 ? 11.555 -6.32 -7.691 1 95.19 201 LEU A N 1
ATOM 1595 C CA . LEU A 1 201 ? 11.227 -4.93 -7.398 1 95.19 201 LEU A CA 1
ATOM 1596 C C . LEU A 1 201 ? 10.461 -4.816 -6.086 1 95.19 201 LEU A C 1
ATOM 1598 O O . LEU A 1 201 ? 9.609 -5.66 -5.781 1 95.19 201 LEU A O 1
ATOM 1602 N N . SER A 1 202 ? 10.758 -3.75 -5.348 1 90.94 202 SER A N 1
ATOM 1603 C CA . SER A 1 202 ? 9.961 -3.395 -4.176 1 90.94 202 SER A CA 1
ATOM 1604 C C . SER A 1 202 ? 8.664 -2.703 -4.578 1 90.94 202 SER A C 1
ATOM 1606 O O . SER A 1 202 ? 8.469 -2.369 -5.75 1 90.94 202 SER A O 1
ATOM 1608 N N . TYR A 1 203 ? 7.785 -2.43 -3.57 1 86.94 203 TYR A N 1
ATOM 1609 C CA . TYR A 1 203 ? 6.488 -1.816 -3.824 1 86.94 203 TYR A CA 1
ATOM 1610 C C . TYR A 1 203 ? 6.648 -0.381 -4.309 1 86.94 203 TYR A C 1
ATOM 1612 O O . TYR A 1 203 ? 5.734 0.18 -4.922 1 86.94 203 TYR A O 1
ATOM 1620 N N . THR A 1 204 ? 7.777 0.235 -4.082 1 83.69 204 THR A N 1
ATOM 1621 C CA . THR A 1 204 ? 8.055 1.578 -4.582 1 83.69 204 THR A CA 1
ATOM 1622 C C . THR A 1 204 ? 8.797 1.519 -5.91 1 83.69 204 THR A C 1
ATOM 1624 O O . THR A 1 204 ? 9.391 2.51 -6.34 1 83.69 204 THR A O 1
ATOM 1627 N N . HIS A 1 205 ? 8.969 0.33 -6.539 1 88.25 205 HIS A N 1
ATOM 1628 C CA . HIS A 1 205 ? 9.547 0.085 -7.855 1 88.25 205 HIS A CA 1
ATOM 1629 C C . HIS A 1 205 ? 11.062 0.22 -7.824 1 88.25 205 HIS A C 1
ATOM 1631 O O . HIS A 1 205 ? 11.68 0.549 -8.836 1 88.25 205 HIS A O 1
ATOM 1637 N N . LYS A 1 206 ? 11.609 0.033 -6.648 1 88.88 206 LYS A N 1
ATOM 1638 C CA . LYS A 1 206 ? 13.07 -0.01 -6.551 1 88.88 206 LYS A CA 1
ATOM 1639 C C . LYS A 1 206 ? 13.594 -1.419 -6.805 1 88.88 206 LYS A C 1
ATOM 1641 O O . LYS A 1 206 ? 12.992 -2.402 -6.375 1 88.88 206 LYS A O 1
ATOM 1646 N N . VAL A 1 207 ? 14.688 -1.506 -7.496 1 93.44 207 VAL A N 1
ATOM 1647 C CA . VAL A 1 207 ? 15.312 -2.799 -7.742 1 93.44 207 VAL A CA 1
ATOM 1648 C C . VAL A 1 207 ? 16.047 -3.27 -6.488 1 93.44 207 VAL A C 1
ATOM 1650 O O . VAL A 1 207 ? 17.141 -2.797 -6.188 1 93.44 207 VAL A O 1
ATOM 1653 N N . ALA A 1 208 ? 15.461 -4.188 -5.871 1 91.5 208 ALA A N 1
ATOM 1654 C CA . ALA A 1 208 ? 16.047 -4.699 -4.637 1 91.5 208 ALA A CA 1
ATOM 1655 C C . ALA A 1 208 ? 17.219 -5.637 -4.938 1 91.5 208 ALA A C 1
ATOM 1657 O O . ALA A 1 208 ? 18.25 -5.578 -4.277 1 91.5 208 ALA A O 1
ATOM 1658 N N . VAL A 1 209 ? 17 -6.504 -5.828 1 93.94 209 VAL A N 1
ATOM 1659 C CA . VAL A 1 209 ? 18.016 -7.445 -6.277 1 93.94 209 VAL A CA 1
ATOM 1660 C C . VAL A 1 209 ? 17.906 -7.652 -7.789 1 93.94 209 VAL A C 1
ATOM 1662 O O . VAL A 1 209 ? 16.828 -7.484 -8.359 1 93.94 209 VAL A O 1
ATOM 1665 N N . ALA A 1 210 ? 19 -7.918 -8.359 1 96.38 210 ALA A N 1
ATOM 1666 C CA . ALA A 1 210 ? 19.031 -8.203 -9.789 1 96.38 210 ALA A CA 1
ATOM 1667 C C . ALA A 1 210 ? 20.031 -9.305 -10.117 1 96.38 210 ALA A C 1
ATOM 1669 O O . ALA A 1 210 ? 21 -9.5 -9.383 1 96.38 210 ALA A O 1
ATOM 1670 N N . TRP A 1 211 ? 19.719 -9.992 -11.125 1 97.5 211 TRP A N 1
ATOM 1671 C CA . TRP A 1 211 ? 20.609 -11.047 -11.609 1 97.5 211 TRP A CA 1
ATOM 1672 C C . TRP A 1 211 ? 20.922 -10.867 -13.094 1 97.5 211 TRP A C 1
ATOM 1674 O O . TRP A 1 211 ? 20.016 -10.633 -13.898 1 97.5 211 TRP A O 1
ATOM 1684 N N . ASP A 1 212 ? 22.156 -10.859 -13.414 1 97.88 212 ASP A N 1
ATOM 1685 C CA . ASP A 1 212 ? 22.672 -10.891 -14.781 1 97.88 212 ASP A CA 1
ATOM 1686 C C . ASP A 1 212 ? 23.016 -12.312 -15.211 1 97.88 212 ASP A C 1
ATOM 1688 O O . ASP A 1 212 ? 24.125 -12.789 -14.953 1 97.88 212 ASP A O 1
ATOM 1692 N N . GLY A 1 213 ? 22.047 -12.898 -16.031 1 97.38 213 GLY A N 1
ATOM 1693 C CA . GLY A 1 213 ? 22.141 -14.344 -16.156 1 97.38 213 GLY A CA 1
ATOM 1694 C C . GLY A 1 213 ? 21.953 -15.078 -14.852 1 97.38 213 GLY A C 1
ATOM 1695 O O . GLY A 1 213 ? 20.953 -14.867 -14.156 1 97.38 213 GLY A O 1
ATOM 1696 N N . ARG A 1 214 ? 22.859 -15.883 -14.5 1 96.25 214 ARG A N 1
ATOM 1697 C CA . ARG A 1 214 ? 22.766 -16.625 -13.242 1 96.25 214 ARG A CA 1
ATOM 1698 C C . ARG A 1 214 ? 23.734 -16.078 -12.203 1 96.25 214 ARG A C 1
ATOM 1700 O O . ARG A 1 214 ? 24.062 -16.766 -11.234 1 96.25 214 ARG A O 1
ATOM 1707 N N . GLU A 1 215 ? 24.125 -14.797 -12.406 1 96.56 215 GLU A N 1
ATOM 1708 C CA . GLU A 1 215 ? 25.016 -14.125 -11.477 1 96.56 215 GLU A CA 1
ATOM 1709 C C . GLU A 1 215 ? 24.344 -12.922 -10.828 1 96.56 215 GLU A C 1
ATOM 1711 O O . GLU A 1 215 ? 23.734 -12.102 -11.516 1 96.56 215 GLU A O 1
ATOM 1716 N N . LYS A 1 216 ? 24.562 -12.867 -9.555 1 94.94 216 LYS A N 1
ATOM 1717 C CA . LYS A 1 216 ? 23.969 -11.75 -8.82 1 94.94 216 LYS A CA 1
ATOM 1718 C C . LYS A 1 216 ? 24.672 -10.445 -9.148 1 94.94 216 LYS A C 1
ATOM 1720 O O . LYS A 1 216 ? 25.906 -10.391 -9.188 1 94.94 216 LYS A O 1
ATOM 1725 N N . VAL A 1 217 ? 23.875 -9.406 -9.438 1 95.81 217 VAL A N 1
ATOM 1726 C CA . VAL A 1 217 ? 24.438 -8.086 -9.688 1 95.81 217 VAL A CA 1
ATOM 1727 C C . VAL A 1 217 ? 24.844 -7.434 -8.367 1 95.81 217 VAL A C 1
ATOM 1729 O O . VAL A 1 217 ? 24.094 -7.492 -7.387 1 95.81 217 VAL A O 1
ATOM 1732 N N . SER A 1 218 ? 26.016 -6.82 -8.383 1 91.69 218 SER A N 1
ATOM 1733 C CA . SER A 1 218 ? 26.469 -6.172 -7.16 1 91.69 218 SER A CA 1
ATOM 1734 C C . SER A 1 218 ? 25.688 -4.898 -6.875 1 91.69 218 SER A C 1
ATOM 1736 O O . SER A 1 218 ? 25.141 -4.285 -7.793 1 91.69 218 SER A O 1
ATOM 1738 N N . THR A 1 219 ? 25.703 -4.527 -5.617 1 86.31 219 THR A N 1
ATOM 1739 C CA . THR A 1 219 ? 24.953 -3.357 -5.188 1 86.31 219 THR A CA 1
ATOM 1740 C C . THR A 1 219 ? 25.469 -2.096 -5.871 1 86.31 219 THR A C 1
ATOM 1742 O O . THR A 1 219 ? 24.688 -1.281 -6.363 1 86.31 219 THR A O 1
ATOM 1745 N N . PRO A 1 220 ? 26.781 -1.918 -5.938 1 85.38 220 PRO A N 1
ATOM 1746 C CA . PRO A 1 220 ? 27.281 -0.729 -6.629 1 85.38 220 PRO A CA 1
ATOM 1747 C C . PRO A 1 220 ? 26.859 -0.675 -8.094 1 85.38 220 PRO A C 1
ATOM 1749 O O . PRO A 1 220 ? 26.547 0.401 -8.609 1 85.38 220 PRO A O 1
ATOM 1752 N N . GLN A 1 221 ? 26.797 -1.814 -8.703 1 90.38 221 GLN A N 1
ATOM 1753 C CA . GLN A 1 221 ? 26.375 -1.856 -10.094 1 90.38 221 GLN A CA 1
ATOM 1754 C C . GLN A 1 221 ? 24.906 -1.476 -10.227 1 90.38 221 GLN A C 1
ATOM 1756 O O . GLN A 1 221 ? 24.5 -0.82 -11.195 1 90.38 221 GLN A O 1
ATOM 1761 N N . LEU A 1 222 ? 24.141 -1.904 -9.273 1 89.88 222 LEU A N 1
ATOM 1762 C CA . LEU A 1 222 ? 22.719 -1.544 -9.266 1 89.88 222 LEU A CA 1
ATOM 1763 C C . LEU A 1 222 ? 22.547 -0.033 -9.164 1 89.88 222 LEU A C 1
ATOM 1765 O O . LEU A 1 222 ? 21.766 0.554 -9.914 1 89.88 222 LEU A O 1
ATOM 1769 N N . TYR A 1 223 ? 23.328 0.557 -8.312 1 84.25 223 TYR A N 1
ATOM 1770 C CA . TYR A 1 223 ? 23.234 1.998 -8.117 1 84.25 223 TYR A CA 1
ATOM 1771 C C . TYR A 1 223 ? 23.672 2.752 -9.367 1 84.25 223 TYR A C 1
ATOM 1773 O O . TYR A 1 223 ? 23.062 3.752 -9.75 1 84.25 223 TYR A O 1
ATOM 1781 N N . LYS A 1 224 ? 24.672 2.279 -9.914 1 85.25 224 LYS A N 1
ATOM 1782 C CA . LYS A 1 224 ? 25.188 2.922 -11.117 1 85.25 224 LYS A CA 1
ATOM 1783 C C . LYS A 1 224 ? 24.172 2.855 -12.258 1 85.25 224 LYS A C 1
ATOM 1785 O O . LYS A 1 224 ? 23.969 3.84 -12.969 1 85.25 224 LYS A O 1
ATOM 1790 N N . GLU A 1 225 ? 23.531 1.721 -12.359 1 89.94 225 GLU A N 1
ATOM 1791 C CA . GLU A 1 225 ? 22.609 1.482 -13.469 1 89.94 225 GLU A CA 1
ATOM 1792 C C . GLU A 1 225 ? 21.297 2.238 -13.273 1 89.94 225 GLU A C 1
ATOM 1794 O O . GLU A 1 225 ? 20.719 2.74 -14.234 1 89.94 225 GLU A O 1
ATOM 1799 N N . TYR A 1 226 ? 20.875 2.311 -12.078 1 87.69 226 TYR A N 1
ATOM 1800 C CA . TYR A 1 226 ? 19.547 2.834 -11.805 1 87.69 226 TYR A CA 1
ATOM 1801 C C . TYR A 1 226 ? 19.625 4.16 -11.055 1 87.69 226 TYR A C 1
ATOM 1803 O O . TYR A 1 226 ? 18.969 4.332 -10.023 1 87.69 226 TYR A O 1
ATOM 1811 N N . ARG A 1 227 ? 20.312 5.031 -11.57 1 74.12 227 ARG A N 1
ATOM 1812 C CA . ARG A 1 227 ? 20.375 6.453 -11.242 1 74.12 227 ARG A CA 1
ATOM 1813 C C . ARG A 1 227 ? 20.672 6.656 -9.758 1 74.12 227 ARG A C 1
ATOM 1815 O O . ARG A 1 227 ? 20.062 7.52 -9.117 1 74.12 227 ARG A O 1
ATOM 1822 N N . GLY A 1 228 ? 21.406 5.746 -9.172 1 71 228 GLY A N 1
ATOM 1823 C CA . GLY A 1 228 ? 21.844 5.914 -7.801 1 71 228 GLY A CA 1
ATOM 1824 C C . GLY A 1 228 ? 20.766 5.637 -6.781 1 71 228 GLY A C 1
ATO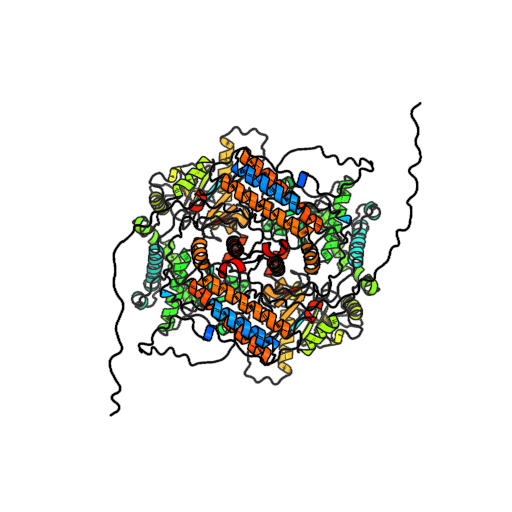M 1825 O O . GLY A 1 228 ? 21 5.676 -5.574 1 71 228 GLY A O 1
ATOM 1826 N N . LYS A 1 229 ? 19.562 5.332 -7.238 1 72.38 229 LYS A N 1
ATOM 1827 C CA . LYS A 1 229 ? 18.453 5.125 -6.305 1 72.38 229 LYS A CA 1
ATOM 1828 C C . LYS A 1 229 ? 17.797 3.764 -6.523 1 72.38 229 LYS A C 1
ATOM 1830 O O . LYS A 1 229 ? 16.75 3.471 -5.938 1 72.38 229 LYS A O 1
ATOM 1835 N N . ARG A 1 230 ? 18.328 3.096 -7.34 1 76.56 230 ARG A N 1
ATOM 1836 C CA . ARG A 1 230 ? 17.828 1.768 -7.676 1 76.56 230 ARG A CA 1
ATOM 1837 C C . ARG A 1 230 ? 16.422 1.845 -8.258 1 76.56 230 ARG A C 1
ATOM 1839 O O . ARG A 1 230 ? 15.602 0.941 -8.055 1 76.56 230 ARG A O 1
ATOM 1846 N N . ALA A 1 231 ? 16.125 3.023 -8.805 1 81.25 231 ALA A N 1
ATOM 1847 C CA . ALA A 1 231 ? 14.789 3.189 -9.375 1 81.25 231 ALA A CA 1
ATOM 1848 C C . ALA A 1 231 ? 14.844 3.967 -10.688 1 81.25 231 ALA A C 1
ATOM 1850 O O . ALA A 1 231 ? 15.734 4.797 -10.891 1 81.25 231 ALA A O 1
ATOM 1851 N N . LEU A 1 232 ? 13.945 3.57 -11.586 1 83.12 232 LEU A N 1
ATOM 1852 C CA . LEU A 1 232 ? 13.734 4.301 -12.828 1 83.12 232 LEU A CA 1
ATOM 1853 C C . LEU A 1 232 ? 12.555 5.262 -12.703 1 83.12 232 LEU A C 1
ATOM 1855 O O . LEU A 1 232 ? 11.695 5.082 -11.844 1 83.12 232 LEU A O 1
ATOM 1859 N N . ASN A 1 233 ? 12.602 6.34 -13.461 1 81 233 ASN A N 1
ATOM 1860 C CA . ASN A 1 233 ? 11.398 7.16 -13.523 1 81 233 ASN A CA 1
ATOM 1861 C C . ASN A 1 233 ? 10.25 6.414 -14.195 1 81 233 ASN A C 1
ATOM 1863 O O . ASN A 1 233 ? 10.461 5.387 -14.844 1 81 233 ASN A O 1
ATOM 1867 N N . PRO A 1 234 ? 9.07 6.863 -14.039 1 82 234 PRO A N 1
ATOM 1868 C CA . PRO A 1 234 ? 7.902 6.113 -14.516 1 82 234 PRO A CA 1
ATOM 1869 C C . PRO A 1 234 ? 7.957 5.832 -16.016 1 82 234 PRO A C 1
ATOM 1871 O O . PRO A 1 234 ? 7.617 4.73 -16.453 1 82 234 PRO A O 1
ATOM 1874 N N . LYS A 1 235 ? 8.359 6.801 -16.734 1 84.06 235 LYS A N 1
ATOM 1875 C CA . LYS A 1 235 ? 8.43 6.613 -18.188 1 84.06 235 LYS A CA 1
ATOM 1876 C C . LYS A 1 235 ? 9.438 5.527 -18.547 1 84.06 235 LYS A C 1
ATOM 1878 O O . LYS A 1 235 ? 9.141 4.633 -19.344 1 84.06 235 LYS A O 1
ATOM 1883 N N . GLU A 1 236 ? 10.562 5.57 -17.969 1 87.94 236 GLU A N 1
ATOM 1884 C CA . GLU A 1 236 ? 11.609 4.594 -18.219 1 87.94 236 GLU A CA 1
ATOM 1885 C C . GLU A 1 236 ? 11.211 3.209 -17.719 1 87.94 236 GLU A C 1
ATOM 1887 O O . GLU A 1 236 ? 11.531 2.199 -18.344 1 87.94 236 GLU A O 1
ATOM 1892 N N . ARG A 1 237 ? 10.586 3.182 -16.641 1 89.81 237 ARG A N 1
ATOM 1893 C CA . ARG A 1 237 ? 10.141 1.916 -16.062 1 89.81 237 ARG A CA 1
ATOM 1894 C C . ARG A 1 237 ? 9.219 1.173 -17.031 1 89.81 237 ARG A C 1
ATOM 1896 O O . ARG A 1 237 ? 9.367 -0.035 -17.234 1 89.81 237 ARG A O 1
ATOM 1903 N N . LYS A 1 238 ? 8.32 1.893 -17.594 1 88.94 238 LYS A N 1
ATOM 1904 C CA . LYS A 1 238 ? 7.363 1.303 -18.531 1 88.94 238 LYS A CA 1
ATOM 1905 C C . LYS A 1 238 ? 8.062 0.791 -19.781 1 88.94 238 LYS A C 1
ATOM 1907 O O . LYS A 1 238 ? 7.684 -0.243 -20.344 1 88.94 238 LYS A O 1
ATOM 1912 N N . GLN A 1 239 ? 9.062 1.459 -20.156 1 91.5 239 GLN A N 1
ATOM 1913 C CA . GLN A 1 239 ? 9.758 1.116 -21.391 1 91.5 239 GLN A CA 1
ATOM 1914 C C . GLN A 1 239 ? 10.742 -0.028 -21.172 1 91.5 239 GLN A C 1
ATOM 1916 O O . GLN A 1 239 ? 10.898 -0.896 -22.031 1 91.5 239 GLN A O 1
ATOM 1921 N N . ARG A 1 240 ? 11.336 -0.055 -20 1 94.19 240 ARG A N 1
ATOM 1922 C CA . ARG A 1 240 ? 12.484 -0.931 -19.812 1 94.19 240 ARG A CA 1
ATOM 1923 C C . ARG A 1 240 ? 12.078 -2.209 -19.078 1 94.19 240 ARG A C 1
ATOM 1925 O O . ARG A 1 240 ? 12.617 -3.283 -19.359 1 94.19 240 ARG A O 1
ATOM 1932 N N . LEU A 1 241 ? 11.188 -2.119 -18.188 1 95.12 241 LEU A N 1
ATOM 1933 C CA . LEU A 1 241 ? 10.906 -3.254 -17.312 1 95.12 241 LEU A CA 1
ATOM 1934 C C . LEU A 1 241 ? 9.68 -4.023 -17.797 1 95.12 241 LEU A C 1
ATOM 1936 O O . LEU A 1 241 ? 8.578 -3.475 -17.844 1 95.12 241 LEU A O 1
ATOM 1940 N N . LYS A 1 242 ? 9.891 -5.238 -18.172 1 94.75 242 LYS A N 1
ATOM 1941 C CA . LYS A 1 242 ? 8.805 -6.152 -18.516 1 94.75 242 LYS A CA 1
ATOM 1942 C C . LYS A 1 242 ? 8.469 -7.07 -17.344 1 94.75 242 LYS A C 1
ATOM 1944 O O . LYS A 1 242 ? 9.297 -7.875 -16.922 1 94.75 242 LYS A O 1
ATOM 1949 N N . PRO A 1 243 ? 7.262 -7.004 -16.828 1 93 243 PRO A N 1
ATOM 1950 C CA . PRO A 1 243 ? 6.891 -7.836 -15.68 1 93 243 PRO A CA 1
ATOM 1951 C C . PRO A 1 243 ? 6.789 -9.32 -16.031 1 93 243 PRO A C 1
ATOM 1953 O O . PRO A 1 243 ? 6.34 -9.664 -17.125 1 93 243 PRO A O 1
ATOM 1956 N N . LEU A 1 244 ? 7.184 -10.117 -15.133 1 92.69 244 LEU A N 1
ATOM 1957 C CA . LEU A 1 244 ? 7.027 -11.562 -15.164 1 92.69 244 LEU A CA 1
ATOM 1958 C C . LEU A 1 244 ? 6.137 -12.039 -14.016 1 92.69 244 LEU A C 1
ATOM 1960 O O . LEU A 1 244 ? 6.629 -12.57 -13.023 1 92.69 244 LEU A O 1
ATOM 1964 N N . ASN A 1 245 ? 4.824 -11.953 -14.195 1 87.31 245 ASN A N 1
ATOM 1965 C CA . ASN A 1 245 ? 3.914 -12.008 -13.055 1 87.31 245 ASN A CA 1
ATOM 1966 C C . ASN A 1 245 ? 3.135 -13.32 -13.031 1 87.31 245 ASN A C 1
ATOM 1968 O O . ASN A 1 245 ? 2.43 -13.602 -12.055 1 87.31 245 ASN A O 1
ATOM 1972 N N . ASP A 1 246 ? 3.129 -14.086 -14.008 1 85.06 246 ASP A N 1
ATOM 1973 C CA . ASP A 1 246 ? 2.344 -15.312 -13.977 1 85.06 246 ASP A CA 1
ATOM 1974 C C . ASP A 1 246 ? 3.248 -16.547 -13.938 1 85.06 246 ASP A C 1
ATOM 1976 O O . ASP A 1 246 ? 4.469 -16.422 -14.078 1 85.06 246 ASP A O 1
ATOM 1980 N N . LEU A 1 247 ? 2.668 -17.609 -13.766 1 85.88 247 LEU A N 1
ATOM 1981 C CA . LEU A 1 247 ? 3.43 -18.812 -13.508 1 85.88 247 LEU A CA 1
ATOM 1982 C C . LEU A 1 247 ? 4.102 -19.312 -14.781 1 85.88 247 LEU A C 1
ATOM 1984 O O . LEU A 1 247 ? 5.152 -19.969 -14.727 1 85.88 247 LEU A O 1
ATOM 1988 N N . PHE A 1 248 ? 3.594 -18.969 -15.945 1 87.88 248 PHE A N 1
ATOM 1989 C CA . PHE A 1 248 ? 4.215 -19.359 -17.203 1 87.88 248 PHE A CA 1
ATOM 1990 C C . PHE A 1 248 ? 5.512 -18.594 -17.422 1 87.88 248 PHE A C 1
ATOM 1992 O O . PHE A 1 248 ? 6.438 -19.094 -18.062 1 87.88 248 PHE A O 1
ATOM 1999 N N . SER A 1 249 ? 5.551 -17.438 -16.797 1 91.44 249 SER A N 1
ATOM 2000 C CA . SER A 1 249 ? 6.707 -16.578 -16.969 1 91.44 249 SER A CA 1
ATOM 2001 C C . SER A 1 249 ? 7.945 -17.156 -16.297 1 91.44 249 SER A C 1
ATOM 2003 O O . SER A 1 249 ? 9.062 -16.719 -16.562 1 91.44 249 SER A O 1
ATOM 2005 N N . MET A 1 250 ? 7.797 -18.125 -15.555 1 92.62 250 MET A N 1
ATOM 2006 C CA . MET A 1 250 ? 8.938 -18.766 -14.891 1 92.62 250 MET A CA 1
ATOM 2007 C C . MET A 1 250 ? 9.891 -19.375 -15.914 1 92.62 250 MET A C 1
ATOM 2009 O O . MET A 1 250 ? 11.109 -19.297 -15.766 1 92.62 250 MET A O 1
ATOM 2013 N N . ALA A 1 251 ? 9.312 -19.984 -16.906 1 93.88 251 ALA A N 1
ATOM 2014 C CA . ALA A 1 251 ? 10.133 -20.562 -17.984 1 93.88 251 ALA A CA 1
ATOM 2015 C C . ALA A 1 251 ? 10.836 -19.453 -18.766 1 93.88 251 ALA A C 1
ATOM 2017 O O . ALA A 1 251 ? 12 -19.609 -19.156 1 93.88 251 ALA A O 1
ATOM 2018 N N . GLU A 1 252 ? 10.078 -18.406 -18.953 1 95.06 252 GLU A N 1
ATOM 2019 C CA . GLU A 1 252 ? 10.641 -17.25 -19.641 1 95.06 252 GLU A CA 1
ATOM 2020 C C . GLU A 1 252 ? 11.844 -16.688 -18.875 1 95.06 252 GLU A C 1
ATOM 2022 O O . GLU A 1 252 ? 12.891 -16.438 -19.469 1 95.06 252 GLU A O 1
ATOM 2027 N N . CYS A 1 253 ? 11.648 -16.531 -17.656 1 96.5 253 CYS A N 1
ATOM 2028 C CA . CYS A 1 253 ? 12.688 -16 -16.797 1 96.5 253 CYS A CA 1
ATOM 2029 C C . CYS A 1 253 ? 13.93 -16.891 -16.828 1 96.5 253 CYS A C 1
ATOM 2031 O O . CYS A 1 253 ? 15.047 -16.391 -16.984 1 96.5 253 CYS A O 1
ATOM 2033 N N . CYS A 1 254 ? 13.742 -18.125 -16.672 1 96.81 254 CYS A N 1
ATOM 2034 C CA . CYS A 1 254 ? 14.836 -19.094 -16.672 1 96.81 254 CYS A CA 1
ATOM 2035 C C . CYS A 1 254 ? 15.594 -19.062 -18 1 96.81 254 CYS A C 1
ATOM 2037 O O . CYS A 1 254 ? 16.828 -19.047 -18.016 1 96.81 254 CYS A O 1
ATOM 2039 N N . LEU A 1 255 ? 14.852 -19.062 -19.078 1 98 255 LEU A N 1
ATOM 2040 C CA . LEU A 1 255 ? 15.477 -19.078 -20.406 1 98 255 LEU A CA 1
ATOM 2041 C C . LEU A 1 255 ? 16.297 -17.797 -20.625 1 98 255 LEU A C 1
ATOM 2043 O O . LEU A 1 255 ? 17.391 -17.859 -21.172 1 98 255 LEU A O 1
ATOM 2047 N N . ILE A 1 256 ? 15.781 -16.672 -20.219 1 98.06 256 ILE A N 1
ATOM 2048 C CA . ILE A 1 256 ? 16.516 -15.414 -20.344 1 98.06 256 ILE A CA 1
ATOM 2049 C C . ILE A 1 256 ? 17.828 -15.5 -19.578 1 98.06 256 ILE A C 1
ATOM 2051 O O . ILE A 1 256 ? 18.891 -15.18 -20.125 1 98.06 256 ILE A O 1
ATOM 2055 N N . ALA A 1 257 ? 17.719 -15.945 -18.375 1 97.94 257 ALA A N 1
ATOM 2056 C CA . ALA A 1 257 ? 18.922 -16.047 -17.531 1 97.94 257 ALA A CA 1
ATOM 2057 C C . ALA A 1 257 ? 19.938 -17 -18.156 1 97.94 257 ALA A C 1
ATOM 2059 O O . ALA A 1 257 ? 21.141 -16.703 -18.188 1 97.94 257 ALA A O 1
ATOM 2060 N N . ASP A 1 258 ? 19.5 -18.109 -18.688 1 98.06 258 ASP A N 1
ATOM 2061 C CA . ASP A 1 258 ? 20.391 -19.141 -19.219 1 98.06 258 ASP A CA 1
ATOM 2062 C C . ASP A 1 258 ? 21.062 -18.672 -20.5 1 98.06 258 ASP A C 1
ATOM 2064 O O . ASP A 1 258 ? 22.25 -18.906 -20.719 1 98.06 258 ASP A O 1
ATOM 2068 N N . VAL A 1 259 ? 20.312 -18.062 -21.375 1 98.25 259 VAL A N 1
ATOM 2069 C CA . VAL A 1 259 ? 20.875 -17.594 -22.641 1 98.25 259 VAL A CA 1
ATOM 2070 C C . VAL A 1 259 ? 21.938 -16.516 -22.375 1 98.25 259 VAL A C 1
ATOM 2072 O O . VAL A 1 259 ? 23.016 -16.562 -22.953 1 98.25 259 VAL A O 1
ATOM 2075 N N . ILE A 1 260 ? 21.594 -15.609 -21.516 1 97.88 260 ILE A N 1
ATOM 2076 C CA . ILE A 1 260 ? 22.547 -14.555 -21.172 1 97.88 260 ILE A CA 1
ATOM 2077 C C . ILE A 1 260 ? 23.797 -15.164 -20.531 1 97.88 260 ILE A C 1
ATOM 2079 O O . ILE A 1 260 ? 24.922 -14.805 -20.875 1 97.88 260 ILE A O 1
ATOM 2083 N N . GLN A 1 261 ? 23.578 -16.109 -19.641 1 97.5 261 GLN A N 1
ATOM 2084 C CA . GLN A 1 261 ? 24.703 -16.781 -19 1 97.5 261 GLN A CA 1
ATOM 2085 C C . GLN A 1 261 ? 25.562 -17.516 -20.016 1 97.5 261 GLN A C 1
ATOM 2087 O O . GLN A 1 261 ? 26.797 -17.5 -19.938 1 97.5 261 GLN A O 1
ATOM 2092 N N . PHE A 1 262 ? 24.922 -18.172 -20.969 1 97.69 262 PHE A N 1
ATOM 2093 C CA . PHE A 1 262 ? 25.625 -18.891 -22.031 1 97.69 262 PHE A CA 1
ATOM 2094 C C . PHE A 1 262 ? 26.531 -17.938 -22.812 1 97.69 262 PHE A C 1
ATOM 2096 O O . PHE A 1 262 ? 27.703 -18.25 -23.062 1 97.69 262 PHE A O 1
ATOM 2103 N N . PHE A 1 263 ? 26 -16.797 -23.203 1 97.5 263 PHE A N 1
ATOM 2104 C CA . PHE A 1 263 ? 26.766 -15.805 -23.953 1 97.5 263 PHE A CA 1
ATOM 2105 C C . PHE A 1 263 ? 27.953 -15.297 -23.125 1 97.5 263 PHE A C 1
ATOM 2107 O O . PHE A 1 263 ? 29.047 -15.141 -23.641 1 97.5 263 PHE A O 1
ATOM 2114 N N . LYS A 1 264 ? 27.719 -15.07 -21.891 1 96.44 264 LYS A N 1
ATOM 2115 C CA . LYS A 1 264 ? 28.781 -14.609 -21.016 1 96.44 264 LYS A CA 1
ATOM 2116 C C . LYS A 1 264 ? 29.891 -15.664 -20.875 1 96.44 264 LYS A C 1
ATOM 2118 O O . LYS A 1 264 ? 31.062 -15.344 -20.984 1 96.44 264 LYS A O 1
ATOM 2123 N N . ASP A 1 265 ? 29.453 -16.875 -20.625 1 96.44 265 ASP A N 1
ATOM 2124 C CA . ASP A 1 265 ? 30.406 -17.969 -20.438 1 96.44 265 ASP A CA 1
ATOM 2125 C C . ASP A 1 265 ? 31.234 -18.203 -21.688 1 96.44 265 ASP A C 1
ATOM 2127 O O . ASP A 1 265 ? 32.406 -18.547 -21.594 1 96.44 265 ASP A O 1
ATOM 2131 N N . LYS A 1 266 ? 30.672 -18.031 -22.781 1 95.81 266 LYS A N 1
ATOM 2132 C CA . LYS A 1 266 ? 31.359 -18.281 -24.047 1 95.81 266 LYS A CA 1
ATOM 2133 C C . LYS A 1 266 ? 32.031 -17.016 -24.547 1 95.81 266 LYS A C 1
ATOM 2135 O O . LYS A 1 266 ? 32.688 -17.047 -25.594 1 95.81 266 LYS A O 1
ATOM 2140 N N . GLY A 1 267 ? 31.891 -15.938 -23.906 1 95.06 267 GLY A N 1
ATOM 2141 C CA . GLY A 1 267 ? 32.5 -14.68 -24.281 1 95.06 267 GLY A CA 1
ATOM 2142 C C . GLY A 1 267 ? 31.922 -14.086 -25.562 1 95.06 267 GLY A C 1
ATOM 2143 O O . GLY A 1 267 ? 32.625 -13.461 -26.344 1 95.06 267 GLY A O 1
ATOM 2144 N N . ILE A 1 268 ? 30.703 -14.375 -25.828 1 94.56 268 ILE A N 1
ATOM 2145 C CA . ILE A 1 268 ? 30.016 -13.844 -27 1 94.56 268 ILE A CA 1
ATOM 2146 C C . ILE A 1 268 ? 29.438 -12.469 -26.688 1 94.56 268 ILE A C 1
ATOM 2148 O O . ILE A 1 268 ? 28.688 -12.312 -25.734 1 94.56 268 ILE A O 1
ATOM 2152 N N . ASP A 1 269 ? 29.828 -11.555 -27.453 1 93.94 269 ASP A N 1
ATOM 2153 C CA . ASP A 1 269 ? 29.25 -10.227 -27.312 1 93.94 269 ASP A CA 1
ATOM 2154 C C . ASP A 1 269 ? 27.797 -10.203 -27.781 1 93.94 269 ASP A C 1
ATOM 2156 O O . ASP A 1 269 ? 27.469 -10.82 -28.797 1 93.94 269 ASP A O 1
ATOM 2160 N N . PHE A 1 270 ? 26.984 -9.531 -27.047 1 94.69 270 PHE A N 1
ATOM 2161 C CA . PHE A 1 270 ? 25.578 -9.5 -27.422 1 94.69 270 PHE A CA 1
ATOM 2162 C C . PHE A 1 270 ? 24.938 -8.188 -26.984 1 94.69 270 PHE A C 1
ATOM 2164 O O . PHE A 1 270 ? 25.453 -7.496 -26.109 1 94.69 270 PHE A O 1
ATOM 2171 N N . CYS A 1 271 ? 23.906 -7.836 -27.688 1 95.88 271 CYS A N 1
ATOM 2172 C CA . CYS A 1 271 ? 23.016 -6.754 -27.281 1 95.88 271 CYS A CA 1
ATOM 2173 C C . CYS A 1 271 ? 21.875 -7.285 -26.406 1 95.88 271 CYS A C 1
ATOM 2175 O O . CYS A 1 271 ? 21 -7.988 -26.906 1 95.88 271 CYS A O 1
ATOM 2177 N N . PRO A 1 272 ? 21.844 -6.902 -25.172 1 95.44 272 PRO A N 1
ATOM 2178 C CA . PRO A 1 272 ? 20.844 -7.465 -24.25 1 95.44 272 PRO A CA 1
ATOM 2179 C C . PRO A 1 272 ? 19.406 -7.227 -24.719 1 95.44 272 PRO A C 1
ATOM 2181 O O . PRO A 1 272 ? 18.562 -8.117 -24.625 1 95.44 272 PRO A O 1
ATOM 2184 N N . ASN A 1 273 ? 19.172 -6.102 -25.203 1 95.06 273 ASN A N 1
ATOM 2185 C CA . ASN A 1 273 ? 17.828 -5.766 -25.656 1 95.06 273 ASN A CA 1
ATOM 2186 C C . ASN A 1 273 ? 17.359 -6.711 -26.75 1 95.06 273 ASN A C 1
ATOM 2188 O O . ASN A 1 273 ? 16.234 -7.211 -26.703 1 95.06 273 ASN A O 1
ATOM 2192 N N . ASN A 1 274 ? 18.188 -6.973 -27.656 1 95.69 274 ASN A N 1
ATOM 2193 C CA . ASN A 1 274 ? 17.844 -7.883 -28.75 1 95.69 274 ASN A CA 1
ATOM 2194 C C . ASN A 1 274 ? 17.625 -9.305 -28.234 1 95.69 274 ASN A C 1
ATOM 2196 O O . ASN A 1 274 ? 16.688 -9.977 -28.656 1 95.69 274 ASN A O 1
ATOM 2200 N N . VAL A 1 275 ? 18.5 -9.648 -27.391 1 96.12 275 VAL A N 1
ATOM 2201 C CA . VAL A 1 275 ? 18.438 -11.008 -26.859 1 96.12 275 VAL A CA 1
ATOM 2202 C C . VAL A 1 275 ? 17.125 -11.203 -26.094 1 96.12 275 VAL A C 1
ATOM 2204 O O . VAL A 1 275 ? 16.422 -12.188 -26.297 1 96.12 275 VAL A O 1
ATOM 2207 N N . VAL A 1 276 ? 16.844 -10.266 -25.219 1 96.94 276 VAL A N 1
ATOM 2208 C CA . VAL A 1 276 ? 15.617 -10.359 -24.422 1 96.94 276 VAL A CA 1
ATOM 2209 C C . VAL A 1 276 ? 14.398 -10.375 -25.344 1 96.94 276 VAL A C 1
ATOM 2211 O O . VAL A 1 276 ? 13.492 -11.195 -25.172 1 96.94 276 VAL A O 1
ATOM 2214 N N . ASN A 1 277 ? 14.391 -9.547 -26.328 1 95.69 277 ASN A N 1
ATOM 2215 C CA . ASN A 1 277 ? 13.273 -9.484 -27.266 1 95.69 277 ASN A CA 1
ATOM 2216 C C . ASN A 1 277 ? 13.125 -10.781 -28.047 1 95.69 277 ASN A C 1
ATOM 2218 O O . ASN A 1 277 ? 12.008 -11.234 -28.297 1 95.69 277 ASN A O 1
ATOM 2222 N N . ASP A 1 278 ? 14.203 -11.289 -28.453 1 97.06 278 ASP A N 1
ATOM 2223 C CA . ASP A 1 278 ? 14.172 -12.539 -29.188 1 97.06 278 ASP A CA 1
ATOM 2224 C C . ASP A 1 278 ? 13.625 -13.68 -28.328 1 97.06 278 ASP A C 1
ATOM 2226 O O . ASP A 1 278 ? 12.836 -14.5 -28.812 1 97.06 278 ASP A O 1
ATOM 2230 N N . ILE A 1 279 ? 14.086 -13.695 -27.141 1 97.25 279 ILE A N 1
ATOM 2231 C CA . ILE A 1 279 ? 13.633 -14.75 -26.234 1 97.25 279 ILE A CA 1
ATOM 2232 C C . ILE A 1 279 ? 12.133 -14.609 -26 1 97.25 279 ILE A C 1
ATOM 2234 O O . ILE A 1 279 ? 11.383 -15.586 -26.094 1 97.25 279 ILE A O 1
ATOM 2238 N N . LEU A 1 280 ? 11.719 -13.406 -25.672 1 94.44 280 LEU A N 1
ATOM 2239 C CA . LEU A 1 280 ? 10.297 -13.156 -25.453 1 94.44 280 LEU A CA 1
ATOM 2240 C C . LEU A 1 280 ? 9.492 -13.492 -26.703 1 94.44 280 LEU A C 1
ATOM 2242 O O . LEU A 1 280 ? 8.391 -14.031 -26.609 1 94.44 280 LEU A O 1
ATOM 2246 N N . GLY A 1 281 ? 10.047 -13.164 -27.828 1 94.06 281 GLY A N 1
ATOM 2247 C CA . GLY A 1 281 ? 9.414 -13.531 -29.094 1 94.06 281 GLY A CA 1
ATOM 2248 C C . GLY A 1 281 ? 9.289 -15.031 -29.281 1 94.06 281 GLY A C 1
ATOM 2249 O O . GLY A 1 281 ? 8.242 -15.516 -29.703 1 94.06 281 GLY A O 1
ATOM 2250 N N . ALA A 1 282 ? 10.375 -15.719 -28.984 1 95.62 282 ALA A N 1
ATOM 2251 C CA . ALA A 1 282 ? 10.367 -17.172 -29.109 1 95.62 282 ALA A CA 1
ATOM 2252 C C . ALA A 1 282 ? 9.32 -17.797 -28.203 1 95.62 282 ALA A C 1
ATOM 2254 O O . ALA A 1 282 ? 8.625 -18.734 -28.594 1 95.62 282 ALA A O 1
ATOM 2255 N N . ILE A 1 283 ? 9.258 -17.328 -27.016 1 94.19 283 ILE A N 1
ATOM 2256 C CA . ILE A 1 283 ? 8.258 -17.797 -26.062 1 94.19 283 ILE A CA 1
ATOM 2257 C C . ILE A 1 283 ? 6.859 -17.484 -26.578 1 94.19 283 ILE A C 1
ATOM 2259 O O . ILE A 1 283 ? 5.973 -18.344 -26.562 1 94.19 283 ILE A O 1
ATOM 2263 N N . GLY A 1 284 ? 6.684 -16.25 -27 1 91 284 GLY A N 1
ATOM 2264 C CA . GLY A 1 284 ? 5.406 -15.867 -27.578 1 91 284 GLY A CA 1
ATOM 2265 C C . GLY A 1 284 ? 4.984 -16.75 -28.734 1 91 284 GLY A C 1
ATOM 2266 O O . GLY A 1 284 ? 3.826 -17.172 -28.812 1 91 284 GLY A O 1
ATOM 2267 N N . ASP A 1 285 ? 5.895 -17.078 -29.578 1 92.38 285 ASP A N 1
ATOM 2268 C CA . ASP A 1 285 ? 5.633 -17.938 -30.719 1 92.38 285 ASP A CA 1
ATOM 2269 C C . ASP A 1 285 ? 5.262 -19.359 -30.266 1 92.38 285 ASP A C 1
ATOM 2271 O O . ASP A 1 285 ? 4.418 -20 -30.891 1 92.38 285 ASP A O 1
ATOM 2275 N N . THR A 1 286 ? 5.91 -19.75 -29.312 1 91.31 286 THR A N 1
ATOM 2276 C CA . THR A 1 286 ? 5.609 -21.062 -28.75 1 91.31 286 THR A CA 1
ATOM 2277 C C . THR A 1 286 ? 4.16 -21.125 -28.266 1 91.31 286 THR A C 1
ATOM 2279 O O . THR A 1 286 ? 3.484 -22.141 -28.469 1 91.31 286 THR A O 1
ATOM 2282 N N . HIS A 1 287 ? 3.699 -20.094 -27.688 1 86.12 287 HIS A N 1
ATOM 2283 C CA . HIS A 1 287 ? 2.33 -20.031 -27.203 1 86.12 287 HIS A CA 1
ATOM 2284 C C . HIS A 1 287 ? 1.334 -19.891 -28.344 1 86.12 287 HIS A C 1
ATOM 2286 O O . HIS A 1 287 ? 0.264 -20.5 -28.328 1 86.12 287 HIS A O 1
ATOM 2292 N N . ARG A 1 288 ? 1.685 -19.188 -29.359 1 84.44 288 ARG A N 1
ATOM 2293 C CA . ARG A 1 288 ? 0.773 -18.828 -30.438 1 84.44 288 ARG A CA 1
ATOM 2294 C C . ARG A 1 288 ? 0.554 -20.016 -31.391 1 84.44 288 ARG A C 1
ATOM 2296 O O . ARG A 1 288 ? -0.538 -20.188 -31.922 1 84.44 288 ARG A O 1
ATOM 2303 N N . THR A 1 289 ? 1.51 -20.781 -31.578 1 85.62 289 THR A N 1
ATOM 2304 C CA . THR A 1 289 ? 1.42 -21.875 -32.531 1 85.62 289 THR A CA 1
ATOM 2305 C C . THR A 1 289 ? 0.485 -22.969 -32.031 1 85.62 289 THR A C 1
ATOM 2307 O O . THR A 1 289 ? -0.041 -23.766 -32.812 1 85.62 289 THR A O 1
ATOM 2310 N N . GLY A 1 290 ? 0.368 -23.094 -30.75 1 87.56 290 GLY A N 1
ATOM 2311 C CA . GLY A 1 290 ? -0.503 -24.094 -30.156 1 87.56 290 GLY A CA 1
ATOM 2312 C C . GLY A 1 290 ? 0.131 -25.469 -30.078 1 87.56 290 GLY A C 1
ATOM 2313 O O . GLY A 1 290 ? -0.506 -26.438 -29.641 1 87.56 290 GLY A O 1
ATOM 2314 N N . ASP A 1 291 ? 1.357 -25.578 -30.484 1 89.62 291 ASP A N 1
ATOM 2315 C CA . ASP A 1 291 ? 2.037 -26.859 -30.531 1 89.62 291 ASP A CA 1
ATOM 2316 C C . ASP A 1 291 ? 2.131 -27.484 -29.141 1 89.62 291 ASP A C 1
ATOM 2318 O O . ASP A 1 291 ? 1.849 -28.672 -28.953 1 89.62 291 ASP A O 1
ATOM 2322 N N . PHE A 1 292 ? 2.553 -26.672 -28.219 1 91.81 292 PHE A N 1
ATOM 2323 C CA . PHE A 1 292 ? 2.691 -27.297 -26.922 1 91.81 292 PHE A CA 1
ATOM 2324 C C . PHE A 1 292 ? 1.327 -27.656 -26.344 1 91.81 292 PHE A C 1
ATOM 2326 O O . PHE A 1 292 ? 1.195 -28.656 -25.609 1 91.81 292 PHE A O 1
ATOM 2333 N N . HIS A 1 293 ? 0.307 -26.953 -26.703 1 93.62 293 HIS A N 1
ATOM 2334 C CA . HIS A 1 293 ? -1.042 -27.281 -26.266 1 93.62 293 HIS A CA 1
ATOM 2335 C C . HIS A 1 293 ? -1.468 -28.656 -26.781 1 93.62 293 HIS A C 1
ATOM 2337 O O . HIS A 1 293 ? -2.096 -29.422 -26.047 1 93.62 293 HIS A O 1
ATOM 2343 N N . ARG A 1 294 ? -1.135 -28.875 -28 1 94.88 294 ARG A N 1
ATOM 2344 C CA . ARG A 1 294 ? -1.481 -30.156 -28.594 1 94.88 294 ARG A CA 1
ATOM 2345 C C . ARG A 1 294 ? -0.778 -31.297 -27.859 1 94.88 294 ARG A C 1
ATOM 2347 O O . ARG A 1 294 ? -1.387 -32.344 -27.594 1 94.88 294 ARG A O 1
ATOM 2354 N N . ILE A 1 295 ? 0.448 -31.078 -27.609 1 96.25 295 ILE A N 1
ATOM 2355 C CA . ILE A 1 295 ? 1.229 -32.094 -26.906 1 96.25 295 ILE A CA 1
ATOM 2356 C C . ILE A 1 295 ? 0.622 -32.344 -25.531 1 96.25 295 ILE A C 1
ATOM 2358 O O . ILE A 1 295 ? 0.431 -33.5 -25.141 1 96.25 295 ILE A O 1
ATOM 2362 N N . VAL A 1 296 ? 0.267 -31.328 -24.859 1 96.38 296 VAL A N 1
ATOM 2363 C CA . VAL A 1 296 ? -0.272 -31.406 -23.5 1 96.38 296 VAL A CA 1
ATOM 2364 C C . VAL A 1 296 ? -1.655 -32.062 -23.531 1 96.38 296 VAL A C 1
ATOM 2366 O O . VAL A 1 296 ? -1.957 -32.938 -22.719 1 96.38 296 VAL A O 1
ATOM 2369 N N . ALA A 1 297 ? -2.479 -31.688 -24.5 1 96.44 297 ALA A N 1
ATOM 2370 C CA . ALA A 1 297 ? -3.836 -32.219 -24.625 1 96.44 297 ALA A CA 1
ATOM 2371 C C . ALA A 1 297 ? -3.818 -33.688 -24.938 1 96.44 297 ALA A C 1
ATOM 2373 O O . ALA A 1 297 ? -4.742 -34.438 -24.562 1 96.44 297 ALA A O 1
ATOM 2374 N N . ASN A 1 298 ? -2.773 -34.125 -25.547 1 96.62 298 ASN A N 1
ATOM 2375 C CA . ASN A 1 298 ? -2.674 -35.531 -25.969 1 96.62 298 ASN A CA 1
ATOM 2376 C C . ASN A 1 298 ? -2.148 -36.406 -24.828 1 96.62 298 ASN A C 1
ATOM 2378 O O . ASN A 1 298 ? -2.236 -37.625 -24.906 1 96.62 298 ASN A O 1
ATOM 2382 N N . ASP A 1 299 ? -1.648 -35.844 -23.812 1 97.06 299 ASP A N 1
ATOM 2383 C CA . ASP A 1 299 ? -1.15 -36.594 -22.672 1 97.06 299 ASP A CA 1
ATOM 2384 C C . ASP A 1 299 ? -1.463 -35.875 -21.359 1 97.06 299 ASP A C 1
ATOM 2386 O O . ASP A 1 299 ? -0.552 -35.5 -20.609 1 97.06 299 ASP A O 1
ATOM 2390 N N . PRO A 1 300 ? -2.703 -35.781 -21.031 1 96.31 300 PRO A N 1
ATOM 2391 C CA . PRO A 1 300 ? -3.109 -35 -19.859 1 96.31 300 PRO A CA 1
ATOM 2392 C C . PRO A 1 300 ? -2.508 -35.562 -18.562 1 96.31 300 PRO A C 1
ATOM 2394 O O . PRO A 1 300 ? -2.15 -34.781 -17.672 1 96.31 300 PRO A O 1
ATOM 2397 N N . GLY A 1 301 ? -2.352 -36.844 -18.406 1 95.56 301 GLY A N 1
ATOM 2398 C CA . GLY A 1 301 ? -1.807 -37.438 -17.203 1 95.56 301 GLY A CA 1
ATOM 2399 C C . GLY A 1 301 ? -0.383 -37 -16.906 1 95.56 301 GLY A C 1
ATOM 2400 O O . GLY A 1 301 ? 0.03 -36.938 -15.75 1 95.56 301 GLY A O 1
ATOM 2401 N N . LYS A 1 302 ? 0.297 -36.688 -17.922 1 96.38 302 LYS A N 1
ATOM 2402 C CA . LYS A 1 302 ? 1.695 -36.281 -17.781 1 96.38 302 LYS A CA 1
ATOM 2403 C C . LYS A 1 302 ? 1.812 -34.812 -17.406 1 96.38 302 LYS A C 1
ATOM 2405 O O . LYS A 1 302 ? 2.703 -34.438 -16.641 1 96.38 302 LYS A O 1
ATOM 2410 N N . TYR A 1 303 ? 0.897 -34.031 -17.844 1 96.81 303 TYR A N 1
ATOM 2411 C CA . TYR A 1 303 ? 1.144 -32.594 -17.781 1 96.81 303 TYR A CA 1
ATOM 2412 C C . TYR A 1 303 ? 0.182 -31.906 -16.812 1 96.81 303 TYR A C 1
ATOM 2414 O O . TYR A 1 303 ? 0.456 -30.812 -16.328 1 96.81 303 TYR A O 1
ATOM 2422 N N . PHE A 1 304 ? -0.926 -32.469 -16.578 1 96.56 304 PHE A N 1
ATOM 2423 C CA . PHE A 1 304 ? -1.878 -31.891 -15.633 1 96.56 304 PHE A CA 1
ATOM 2424 C C . PHE A 1 304 ? -1.78 -32.594 -14.273 1 96.56 304 PHE A C 1
ATOM 2426 O O . PHE A 1 304 ? -1.583 -33.781 -14.195 1 96.56 304 PHE A O 1
ATOM 2433 N N . ASN A 1 305 ? -1.892 -31.781 -13.195 1 94.62 305 ASN A N 1
ATOM 2434 C CA . ASN A 1 305 ? -2.061 -32.344 -11.859 1 94.62 305 ASN A CA 1
ATOM 2435 C C . ASN A 1 305 ? -3.512 -32.719 -11.594 1 94.62 305 ASN A C 1
ATOM 2437 O O . ASN A 1 305 ? -4.434 -32.094 -12.109 1 94.62 305 ASN A O 1
ATOM 2441 N N . PRO A 1 306 ? -3.67 -33.75 -10.75 1 93.06 306 PRO A N 1
ATOM 2442 C CA . PRO A 1 306 ? -5.043 -34.031 -10.312 1 93.06 306 PRO A CA 1
ATOM 2443 C C . PRO A 1 306 ? -5.613 -32.906 -9.445 1 93.06 306 PRO A C 1
ATOM 2445 O O . PRO A 1 306 ? -4.855 -32.156 -8.828 1 93.06 306 PRO A O 1
ATOM 2448 N N . SER A 1 307 ? -6.91 -32.812 -9.508 1 91.62 307 SER A N 1
ATOM 2449 C CA . SER A 1 307 ? -7.625 -31.844 -8.68 1 91.62 307 SER A CA 1
ATOM 2450 C C . SER A 1 307 ? -8.734 -32.5 -7.883 1 91.62 307 SER A C 1
ATOM 2452 O O . SER A 1 307 ? -9.914 -32.344 -8.18 1 91.62 307 SER A O 1
ATOM 2454 N N . PRO A 1 308 ? -8.359 -33.125 -6.809 1 91.19 308 PRO A N 1
ATOM 2455 C CA . PRO A 1 308 ? -9.312 -34 -6.121 1 91.19 308 PRO A CA 1
ATOM 2456 C C . PRO A 1 308 ? -10.477 -33.25 -5.5 1 91.19 308 PRO A C 1
ATOM 2458 O O . PRO A 1 308 ? -11.562 -33.812 -5.32 1 91.19 308 PRO A O 1
ATOM 2461 N N . HIS A 1 309 ? -10.344 -32.031 -5.219 1 93.19 309 HIS A N 1
ATOM 2462 C CA . HIS A 1 309 ? -11.383 -31.328 -4.477 1 93.19 309 HIS A CA 1
ATOM 2463 C C . HIS A 1 309 ? -12.156 -30.375 -5.383 1 93.19 309 HIS A C 1
ATOM 2465 O O . HIS A 1 309 ? -13.102 -29.734 -4.938 1 93.19 309 HIS A O 1
ATOM 2471 N N . LEU A 1 310 ? -11.844 -30.297 -6.625 1 95.75 310 LEU A N 1
ATOM 2472 C CA . LEU A 1 310 ? -12.43 -29.328 -7.539 1 95.75 310 LEU A CA 1
ATOM 2473 C C . LEU A 1 310 ? -13.922 -29.578 -7.719 1 95.75 310 LEU A C 1
ATOM 2475 O O . LEU A 1 310 ? -14.727 -28.641 -7.645 1 95.75 310 LEU A O 1
ATOM 2479 N N . GLU A 1 311 ? -14.266 -30.812 -7.926 1 96 311 GLU A N 1
ATOM 2480 C CA . GLU A 1 311 ? -15.672 -31.141 -8.141 1 96 311 GLU A CA 1
ATOM 2481 C C . GLU A 1 311 ? -16.516 -30.734 -6.938 1 96 311 GLU A C 1
ATOM 2483 O O . GLU A 1 311 ? -17.609 -30.172 -7.102 1 96 311 GLU A O 1
ATOM 2488 N N . THR A 1 312 ? -16 -31.047 -5.781 1 95.31 312 THR A N 1
ATOM 2489 C CA . THR A 1 312 ? -16.703 -30.703 -4.555 1 95.31 312 THR A CA 1
ATOM 2490 C C . THR A 1 312 ? -16.906 -29.203 -4.438 1 95.31 312 THR A C 1
ATOM 2492 O O . THR A 1 312 ? -18 -28.734 -4.082 1 95.31 312 THR A O 1
ATOM 2495 N N . VAL A 1 313 ? -15.914 -28.453 -4.734 1 96.38 313 VAL A N 1
ATOM 2496 C CA . VAL A 1 313 ? -15.977 -27 -4.66 1 96.38 313 VAL A CA 1
ATOM 2497 C C . VAL A 1 313 ? -17.062 -26.484 -5.602 1 96.38 313 VAL A C 1
ATOM 2499 O O . VAL A 1 313 ? -17.906 -25.688 -5.191 1 96.38 313 VAL A O 1
ATOM 2502 N N . LEU A 1 314 ? -17.062 -26.938 -6.816 1 97.31 314 LEU A N 1
ATOM 2503 C CA . LEU A 1 314 ? -18 -26.438 -7.828 1 97.31 314 LEU A CA 1
ATOM 2504 C C . LEU A 1 314 ? -19.438 -26.844 -7.496 1 97.31 314 LEU A C 1
ATOM 2506 O O . LEU A 1 314 ? -20.359 -26.047 -7.625 1 97.31 314 LEU A O 1
ATOM 2510 N N . LYS A 1 315 ? -19.609 -28.031 -7.043 1 95.88 315 LYS A N 1
ATOM 2511 C CA . LYS A 1 315 ? -20.938 -28.516 -6.68 1 95.88 315 LYS A CA 1
ATOM 2512 C C . LYS A 1 315 ? -21.5 -27.75 -5.48 1 95.88 315 LYS A C 1
ATOM 2514 O O . LYS A 1 315 ? -22.688 -27.422 -5.438 1 95.88 315 LYS A O 1
ATOM 2519 N N . ASN A 1 316 ? -20.625 -27.531 -4.535 1 95.81 316 ASN A N 1
ATOM 2520 C CA . ASN A 1 316 ? -21.031 -26.75 -3.377 1 95.81 316 ASN A CA 1
ATOM 2521 C C . ASN A 1 316 ? -21.547 -25.359 -3.781 1 95.81 316 ASN A C 1
ATOM 2523 O O . ASN A 1 316 ? -22.547 -24.875 -3.252 1 95.81 316 ASN A O 1
ATOM 2527 N N . LEU A 1 317 ? -20.891 -24.75 -4.664 1 96.5 317 LEU A N 1
ATOM 2528 C CA . LEU A 1 317 ? -21.281 -23.422 -5.133 1 96.5 317 LEU A CA 1
ATOM 2529 C C . LEU A 1 317 ? -22.594 -23.484 -5.895 1 96.5 317 LEU A C 1
ATOM 2531 O O . LEU A 1 317 ? -23.484 -22.656 -5.66 1 96.5 317 LEU A O 1
ATOM 2535 N N . LYS A 1 318 ? -22.719 -24.484 -6.684 1 95 318 LYS A N 1
ATOM 2536 C CA . LYS A 1 318 ? -23.953 -24.656 -7.449 1 95 318 LYS A CA 1
ATOM 2537 C C . LYS A 1 318 ? -25.141 -24.938 -6.531 1 95 318 LYS A C 1
ATOM 2539 O O . LYS A 1 318 ? -26.219 -24.391 -6.711 1 95 318 LYS A O 1
ATOM 2544 N N . ASP A 1 319 ? -24.891 -25.781 -5.656 1 94.69 319 ASP A N 1
ATOM 2545 C CA . ASP A 1 319 ? -25.938 -26.156 -4.715 1 94.69 319 ASP A CA 1
ATOM 2546 C C . ASP A 1 319 ? -26.406 -24.938 -3.906 1 94.69 319 ASP A C 1
ATOM 2548 O O . ASP A 1 319 ? -27.562 -24.906 -3.461 1 94.69 319 ASP A O 1
ATOM 2552 N N . ALA A 1 320 ? -25.547 -24.062 -3.748 1 94.06 320 ALA A N 1
ATOM 2553 C CA . ALA A 1 320 ? -25.891 -22.859 -3.002 1 94.06 320 ALA A CA 1
ATOM 2554 C C . ALA A 1 320 ? -26.594 -21.844 -3.896 1 94.06 320 ALA A C 1
ATOM 2556 O O . ALA A 1 320 ? -26.922 -20.734 -3.455 1 94.06 320 ALA A O 1
ATOM 2557 N N . GLY A 1 321 ? -26.734 -22.188 -5.113 1 92.38 321 GLY A N 1
ATOM 2558 C CA . GLY A 1 321 ? -27.484 -21.344 -6.023 1 92.38 321 GLY A CA 1
ATOM 2559 C C . GLY A 1 321 ? -26.609 -20.375 -6.809 1 92.38 321 GLY A C 1
ATOM 2560 O O . GLY A 1 321 ? -27.125 -19.5 -7.5 1 92.38 321 GLY A O 1
ATOM 2561 N N . LYS A 1 322 ? -25.344 -20.547 -6.734 1 93.38 322 LYS A N 1
ATOM 2562 C CA . LYS A 1 322 ? -24.453 -19.656 -7.465 1 93.38 322 LYS A CA 1
ATOM 2563 C C . LYS A 1 322 ? -24.281 -20.094 -8.914 1 93.38 322 LYS A C 1
ATOM 2565 O O . LYS A 1 322 ? -24.344 -21.297 -9.211 1 93.38 322 LYS A O 1
ATOM 2570 N N . ARG A 1 323 ? -24.141 -19.125 -9.797 1 91.62 323 ARG A N 1
ATOM 2571 C CA . ARG A 1 323 ? -23.891 -19.406 -11.203 1 91.62 323 ARG A CA 1
ATOM 2572 C C . ARG A 1 323 ? -22.391 -19.406 -11.5 1 91.62 323 ARG A C 1
ATOM 2574 O O . ARG A 1 323 ? -21.656 -18.547 -11.023 1 91.62 323 ARG A O 1
ATOM 2581 N N . LEU A 1 324 ? -21.984 -20.359 -12.258 1 95.19 324 LEU A N 1
ATOM 2582 C CA . LEU A 1 324 ? -20.562 -20.547 -12.516 1 95.19 324 LEU A CA 1
ATOM 2583 C C . LEU A 1 324 ? -20.219 -20.156 -13.945 1 95.19 324 LEU A C 1
ATOM 2585 O O . LEU A 1 324 ? -20.891 -20.578 -14.891 1 95.19 324 LEU A O 1
ATOM 2589 N N . ILE A 1 325 ? -19.172 -19.344 -14.102 1 93.12 325 ILE A N 1
ATOM 2590 C CA . ILE A 1 325 ? -18.703 -18.859 -15.398 1 93.12 325 ILE A CA 1
ATOM 2591 C C . ILE A 1 325 ? -17.266 -19.344 -15.625 1 93.12 325 ILE A C 1
ATOM 2593 O O . ILE A 1 325 ? -16.406 -19.156 -14.773 1 93.12 325 ILE A O 1
ATOM 2597 N N . PHE A 1 326 ? -17.078 -19.969 -16.766 1 95.44 326 PHE A N 1
ATOM 2598 C CA . PHE A 1 326 ? -15.758 -20.422 -17.203 1 95.44 326 PHE A CA 1
ATOM 2599 C C . PHE A 1 326 ? -15.195 -19.484 -18.266 1 95.44 326 PHE A C 1
ATOM 2601 O O . PHE A 1 326 ? -15.805 -19.266 -19.312 1 95.44 326 PHE A O 1
ATOM 2608 N N . ALA A 1 327 ? -14.031 -18.812 -17.953 1 93.31 327 ALA A N 1
ATOM 2609 C CA . ALA A 1 327 ? -13.438 -17.906 -18.938 1 93.31 327 ALA A CA 1
ATOM 2610 C C . ALA A 1 327 ? -11.945 -18.172 -19.109 1 93.31 327 ALA A C 1
ATOM 2612 O O . ALA A 1 327 ? -11.164 -18.031 -18.156 1 93.31 327 ALA A O 1
ATOM 2613 N N . SER A 1 328 ? -11.477 -18.531 -20.297 1 94 328 SER A N 1
ATOM 2614 C CA . SER A 1 328 ? -10.078 -18.844 -20.578 1 94 328 SER A CA 1
ATOM 2615 C C . SER A 1 328 ? -9.641 -18.234 -21.906 1 94 328 SER A C 1
ATOM 2617 O O . SER A 1 328 ? -10.469 -17.984 -22.781 1 94 328 SER A O 1
ATOM 2619 N N . ASN A 1 329 ? -8.359 -17.953 -22.031 1 90.44 329 ASN A N 1
ATOM 2620 C CA . ASN A 1 329 ? -7.785 -17.516 -23.297 1 90.44 329 ASN A CA 1
ATOM 2621 C C . ASN A 1 329 ? -7.445 -18.703 -24.188 1 90.44 329 ASN A C 1
ATOM 2623 O O . ASN A 1 329 ? -7.133 -18.531 -25.375 1 90.44 329 ASN A O 1
ATOM 2627 N N . SER A 1 330 ? -7.559 -19.891 -23.719 1 92.62 330 SER A N 1
ATOM 2628 C CA . SER A 1 330 ? -7.191 -21.094 -24.453 1 92.62 330 SER A CA 1
ATOM 2629 C C . SER A 1 330 ? -8.344 -21.578 -25.328 1 92.62 330 SER A C 1
ATOM 2631 O O . SER A 1 330 ? -9.508 -21.328 -25.031 1 92.62 330 SER A O 1
ATOM 2633 N N . PRO A 1 331 ? -8.016 -22.25 -26.406 1 92.25 331 PRO A N 1
ATOM 2634 C CA . PRO A 1 331 ? -9.07 -22.797 -27.266 1 92.25 331 PRO A CA 1
ATOM 2635 C C . PRO A 1 331 ? -9.836 -23.938 -26.609 1 92.25 331 PRO A C 1
ATOM 2637 O O . PRO A 1 331 ? -9.328 -24.578 -25.688 1 92.25 331 PRO A O 1
ATOM 2640 N N . TYR A 1 332 ? -11 -24.266 -27.188 1 94.38 332 TYR A N 1
ATOM 2641 C CA . TYR A 1 332 ? -11.914 -25.234 -26.594 1 94.38 332 TYR A CA 1
ATOM 2642 C C . TYR A 1 332 ? -11.266 -26.609 -26.484 1 94.38 332 TYR A C 1
ATOM 2644 O O . TYR A 1 332 ? -11.367 -27.281 -25.453 1 94.38 332 TYR A O 1
ATOM 2652 N N . TRP A 1 333 ? -10.633 -27 -27.562 1 92.88 333 TRP A N 1
ATOM 2653 C CA . TRP A 1 333 ? -10.102 -28.359 -27.578 1 92.88 333 TRP A CA 1
ATOM 2654 C C . TRP A 1 333 ? -9.07 -28.547 -26.469 1 92.88 333 TRP A C 1
ATOM 2656 O O . TRP A 1 333 ? -8.938 -29.641 -25.906 1 92.88 333 TRP A O 1
ATOM 2666 N N . TYR A 1 334 ? -8.367 -27.578 -26.172 1 94.88 334 TYR A N 1
ATOM 2667 C CA . TYR A 1 334 ? -7.348 -27.641 -25.125 1 94.88 334 TYR A CA 1
ATOM 2668 C C . TYR A 1 334 ? -7.988 -27.672 -23.75 1 94.88 334 TYR A C 1
ATOM 2670 O O . TYR A 1 334 ? -7.633 -28.516 -22.906 1 94.88 334 TYR A O 1
ATOM 2678 N N . VAL A 1 335 ? -8.93 -26.766 -23.531 1 95.88 335 VAL A N 1
ATOM 2679 C CA . VAL A 1 335 ? -9.562 -26.719 -22.219 1 95.88 335 VAL A CA 1
ATOM 2680 C C . VAL A 1 335 ? -10.398 -27.969 -22 1 95.88 335 VAL A C 1
ATOM 2682 O O . VAL A 1 335 ? -10.5 -28.469 -20.875 1 95.88 335 VAL A O 1
ATOM 2685 N N . ASP A 1 336 ? -11 -28.438 -23.062 1 95.94 336 ASP A N 1
ATOM 2686 C CA . ASP A 1 336 ? -11.789 -29.672 -22.969 1 95.94 336 ASP A CA 1
ATOM 2687 C C . ASP A 1 336 ? -10.938 -30.844 -22.484 1 95.94 336 ASP A C 1
ATOM 2689 O O . ASP A 1 336 ? -11.375 -31.625 -21.641 1 95.94 336 ASP A O 1
ATOM 2693 N N . ALA A 1 337 ? -9.766 -30.953 -22.984 1 96.12 337 ALA A N 1
ATOM 2694 C CA . ALA A 1 337 ? -8.867 -32.031 -22.594 1 96.12 337 ALA A CA 1
ATOM 2695 C C . ALA A 1 337 ? -8.523 -31.953 -21.109 1 96.12 337 ALA A C 1
ATOM 2697 O O . ALA A 1 337 ? -8.57 -32.969 -20.406 1 96.12 337 ALA A O 1
ATOM 2698 N N . GLY A 1 338 ? -8.188 -30.797 -20.688 1 97.44 338 GLY A N 1
ATOM 2699 C CA . GLY A 1 338 ? -7.844 -30.625 -19.281 1 97.44 338 GLY A CA 1
ATOM 2700 C C . GLY A 1 338 ? -9.016 -30.828 -18.344 1 97.44 338 GLY A C 1
ATOM 2701 O O . GLY A 1 338 ? -8.891 -31.484 -17.312 1 97.44 338 GLY A O 1
ATOM 2702 N N . MET A 1 339 ? -10.117 -30.281 -18.734 1 97.69 339 MET A N 1
ATOM 2703 C CA . MET A 1 339 ? -11.297 -30.375 -17.891 1 97.69 339 MET A CA 1
ATOM 2704 C C . MET A 1 339 ? -11.812 -31.812 -17.828 1 97.69 339 MET A C 1
ATOM 2706 O O . MET A 1 339 ? -12.297 -32.25 -16.781 1 97.69 339 MET A O 1
ATOM 2710 N N . LYS A 1 340 ? -11.773 -32.531 -18.906 1 97.06 340 LYS A N 1
ATOM 2711 C CA . LYS A 1 340 ? -12.133 -33.969 -18.891 1 97.06 340 LYS A CA 1
ATOM 2712 C C . LYS A 1 340 ? -11.219 -34.75 -17.953 1 97.06 340 LYS A C 1
ATOM 2714 O O . LYS A 1 340 ? -11.672 -35.656 -17.266 1 97.06 340 LYS A O 1
ATOM 2719 N N . TYR A 1 341 ? -10.023 -34.312 -17.969 1 97.19 341 TYR A N 1
ATOM 2720 C CA . TYR A 1 341 ? -9.055 -35 -17.109 1 97.19 341 TYR A CA 1
ATOM 2721 C C . TYR A 1 341 ? -9.375 -34.781 -15.641 1 97.19 341 TYR A C 1
ATOM 2723 O O . TYR A 1 341 ? -9.281 -35.719 -14.836 1 97.19 341 TYR A O 1
ATOM 2731 N N . VAL A 1 342 ? -9.789 -33.594 -15.242 1 96.62 342 VAL A N 1
ATOM 2732 C CA . VAL A 1 342 ? -9.914 -33.281 -13.828 1 96.62 342 VAL A CA 1
ATOM 2733 C C . VAL A 1 342 ? -11.352 -33.5 -13.367 1 96.62 342 VAL A C 1
ATOM 2735 O O . VAL A 1 342 ? -11.594 -33.781 -12.188 1 96.62 342 VAL A O 1
ATOM 2738 N N . LEU A 1 343 ? -12.336 -33.406 -14.266 1 96.81 343 LEU A N 1
ATOM 2739 C CA . LEU A 1 343 ? -13.734 -33.469 -13.836 1 96.81 343 LEU A CA 1
ATOM 2740 C C . LEU A 1 343 ? -14.484 -34.562 -14.555 1 96.81 343 LEU A C 1
ATOM 2742 O O . LEU A 1 343 ? -15.609 -34.906 -14.18 1 96.81 343 LEU A O 1
ATOM 2746 N N . GLY A 1 344 ? -13.914 -35.094 -15.578 1 95.5 344 GLY A N 1
ATOM 2747 C CA . GLY A 1 344 ? -14.594 -36.125 -16.344 1 95.5 344 GLY A CA 1
ATOM 2748 C C . GLY A 1 344 ? -15.289 -35.594 -17.578 1 95.5 344 GLY A C 1
ATOM 2749 O O . GLY A 1 344 ? -15.219 -34.406 -17.875 1 95.5 344 GLY A O 1
ATOM 2750 N N . ASP A 1 345 ? -16.016 -36.406 -18.312 1 94.94 345 ASP A N 1
ATOM 2751 C CA . ASP A 1 345 ? -16.531 -36.125 -19.641 1 94.94 345 ASP A CA 1
ATOM 2752 C C . ASP A 1 345 ? -17.703 -35.156 -19.594 1 94.94 345 ASP A C 1
ATOM 2754 O O . ASP A 1 345 ? -17.938 -34.406 -20.547 1 94.94 345 ASP A O 1
ATOM 2758 N N . ASP A 1 346 ? -18.359 -35.062 -18.484 1 94.44 346 ASP A N 1
ATOM 2759 C CA . ASP A 1 346 ? -19.562 -34.25 -18.391 1 94.44 346 ASP A CA 1
ATOM 2760 C C . ASP A 1 346 ? -19.266 -32.938 -17.688 1 94.44 346 ASP A C 1
ATOM 2762 O O . ASP A 1 346 ? -20.156 -32.312 -17.078 1 94.44 346 ASP A O 1
ATOM 2766 N N . TRP A 1 347 ? -18.016 -32.438 -17.797 1 96.38 347 TRP A N 1
ATOM 2767 C CA . TRP A 1 347 ? -17.594 -31.281 -17.031 1 96.38 347 TRP A CA 1
ATOM 2768 C C . TRP A 1 347 ? -18.422 -30.047 -17.422 1 96.38 347 TRP A C 1
ATOM 2770 O O . TRP A 1 347 ? -18.641 -29.156 -16.609 1 96.38 347 TRP A O 1
ATOM 2780 N N . MET A 1 348 ? -18.969 -29.969 -18.594 1 94.69 348 MET A N 1
ATOM 2781 C CA . MET A 1 348 ? -19.688 -28.812 -19.125 1 94.69 348 MET A CA 1
ATOM 2782 C C . MET A 1 348 ? -21 -28.594 -18.375 1 94.69 348 MET A C 1
ATOM 2784 O O . MET A 1 348 ? -21.484 -27.469 -18.281 1 94.69 348 MET A O 1
ATOM 2788 N N . ASN A 1 349 ? -21.5 -29.594 -17.766 1 93.44 349 ASN A N 1
ATOM 2789 C CA . ASN A 1 349 ? -22.781 -29.531 -17.078 1 93.44 349 ASN A CA 1
ATOM 2790 C C . ASN A 1 349 ? -22.719 -28.672 -15.82 1 93.44 349 ASN A C 1
ATOM 2792 O O . ASN A 1 349 ? -23.734 -28.219 -15.312 1 93.44 349 ASN A O 1
ATOM 2796 N N . LEU A 1 350 ? -21.578 -28.406 -15.422 1 94.81 350 LEU A N 1
ATOM 2797 C CA . LEU A 1 350 ? -21.391 -27.672 -14.172 1 94.81 350 LEU A CA 1
ATOM 2798 C C . LEU A 1 350 ? -21.438 -26.172 -14.422 1 94.81 350 LEU A C 1
ATOM 2800 O O . LEU A 1 350 ? -21.578 -25.375 -13.484 1 94.81 350 LEU A O 1
ATOM 2804 N N . TRP A 1 351 ? -21.375 -25.766 -15.703 1 95.44 351 TRP A N 1
ATOM 2805 C CA . TRP A 1 351 ? -21.141 -24.359 -16 1 95.44 351 TRP A CA 1
ATOM 2806 C C . TRP A 1 351 ? -22.391 -23.719 -16.609 1 95.44 351 TRP A C 1
ATOM 2808 O O . TRP A 1 351 ? -23.094 -24.344 -17.391 1 95.44 351 TRP A O 1
ATOM 2818 N N . ASP A 1 352 ? -22.562 -22.484 -16.203 1 90.75 352 ASP A N 1
ATOM 2819 C CA . ASP A 1 352 ? -23.641 -21.688 -16.797 1 90.75 352 ASP A CA 1
ATOM 2820 C C . ASP A 1 352 ? -23.172 -20.969 -18.062 1 90.75 352 ASP A C 1
ATOM 2822 O O . ASP A 1 352 ? -23.984 -20.656 -18.938 1 90.75 352 ASP A O 1
ATOM 2826 N N . ALA A 1 353 ? -21.984 -20.703 -18.125 1 91.44 353 ALA A N 1
ATOM 2827 C CA . ALA A 1 353 ? -21.359 -20.125 -19.312 1 91.44 353 ALA A CA 1
ATOM 2828 C C . ALA A 1 353 ? -19.922 -20.578 -19.453 1 91.44 353 ALA A C 1
ATOM 2830 O O . ALA A 1 353 ? -19.172 -20.625 -18.469 1 91.44 353 ALA A O 1
ATOM 2831 N N . VAL A 1 354 ? -19.578 -20.969 -20.656 1 95.12 354 VAL A N 1
ATOM 2832 C CA . VAL A 1 354 ? -18.203 -21.359 -20.969 1 95.12 354 VAL A CA 1
ATOM 2833 C C . VAL A 1 354 ? -17.656 -20.469 -22.078 1 95.12 354 VAL A C 1
ATOM 2835 O O . VAL A 1 354 ? -18.125 -20.531 -23.219 1 95.12 354 VAL A O 1
ATOM 2838 N N . ILE A 1 355 ? -16.656 -19.688 -21.734 1 94.62 355 ILE A N 1
ATOM 2839 C CA . ILE A 1 355 ? -16.031 -18.766 -22.688 1 94.62 355 ILE A CA 1
ATOM 2840 C C . ILE A 1 355 ? -14.594 -19.188 -22.938 1 94.62 355 ILE A C 1
ATOM 2842 O O . ILE A 1 355 ? -13.773 -19.25 -22.016 1 94.62 355 ILE A O 1
ATOM 2846 N N . VAL A 1 356 ? -14.258 -19.5 -24.172 1 94.69 356 VAL A N 1
ATOM 2847 C CA . VAL A 1 356 ? -12.914 -19.906 -24.578 1 94.69 356 VAL A CA 1
ATOM 2848 C C . VAL A 1 356 ? -12.328 -18.891 -25.547 1 94.69 356 VAL A C 1
ATOM 2850 O O . VAL A 1 356 ? -13.062 -18.078 -26.125 1 94.69 356 VAL A O 1
ATOM 2853 N N . SER A 1 357 ? -10.984 -18.875 -25.656 1 92.75 357 SER A N 1
ATOM 2854 C CA . SER A 1 357 ? -10.344 -17.859 -26.484 1 92.75 357 SER A CA 1
ATOM 2855 C C . SER A 1 357 ? -10.945 -16.484 -26.25 1 92.75 357 SER A C 1
ATOM 2857 O O . SER A 1 357 ? -11.344 -15.797 -27.203 1 92.75 357 SER A O 1
ATOM 2859 N N . ALA A 1 358 ? -10.969 -16.109 -25 1 90.75 358 ALA A N 1
ATOM 2860 C CA . ALA A 1 358 ? -11.672 -14.898 -24.594 1 90.75 358 ALA A CA 1
ATOM 2861 C C . ALA A 1 358 ? -10.898 -13.648 -25 1 90.75 358 ALA A C 1
ATOM 2863 O O . ALA A 1 358 ? -11.484 -12.586 -25.203 1 90.75 358 ALA A O 1
ATOM 2864 N N . GLY A 1 359 ? -9.578 -13.828 -25.188 1 87.81 359 GLY A N 1
ATOM 2865 C CA . GLY A 1 359 ? -8.758 -12.703 -25.609 1 87.81 359 GLY A CA 1
ATOM 2866 C C . GLY A 1 359 ? -8.484 -11.711 -24.5 1 87.81 359 GLY A C 1
ATOM 2867 O O . GLY A 1 359 ? -8.539 -10.5 -24.703 1 87.81 359 GLY A O 1
ATOM 2868 N N . LYS A 1 360 ? -8.344 -12.227 -23.281 1 81.69 360 LYS A N 1
ATOM 2869 C CA . LYS A 1 360 ? -7.898 -11.367 -22.188 1 81.69 360 LYS A CA 1
ATOM 2870 C C . LYS A 1 360 ? -6.527 -10.766 -22.469 1 81.69 360 LYS A C 1
ATOM 2872 O O . LYS A 1 360 ? -5.645 -11.445 -23 1 81.69 360 LYS A O 1
ATOM 2877 N N . PRO A 1 361 ? -6.406 -9.469 -22.266 1 79.25 361 PRO A N 1
ATOM 2878 C CA . PRO A 1 361 ? -7.145 -8.562 -21.375 1 79.25 361 PRO A CA 1
ATOM 2879 C C . PRO A 1 361 ? -8.266 -7.82 -22.109 1 79.25 361 PRO A C 1
ATOM 2881 O O . PRO A 1 361 ? -9.07 -7.137 -21.469 1 79.25 361 PRO A O 1
ATOM 2884 N N . ALA A 1 362 ? -8.359 -7.969 -23.406 1 79.44 362 ALA A N 1
ATOM 2885 C CA . ALA A 1 362 ? -9.391 -7.258 -24.156 1 79.44 362 ALA A CA 1
ATOM 2886 C C . ALA A 1 362 ? -10.781 -7.586 -23.625 1 79.44 362 ALA A C 1
ATOM 2888 O O . ALA A 1 362 ? -11.68 -6.742 -23.672 1 79.44 362 ALA A O 1
ATOM 2889 N N . PHE A 1 363 ? -10.898 -8.719 -23.141 1 83.25 363 PHE A N 1
ATOM 2890 C CA . PHE A 1 363 ? -12.156 -9.164 -22.547 1 83.25 363 PHE A CA 1
ATOM 2891 C C . PHE A 1 363 ? -12.602 -8.211 -21.453 1 83.25 363 PHE A C 1
ATOM 2893 O O . PHE A 1 363 ? -13.805 -7.996 -21.25 1 83.25 363 PHE A O 1
ATOM 2900 N N . TYR A 1 364 ? -11.672 -7.621 -20.797 1 75.5 364 TYR A N 1
ATOM 2901 C CA . TYR A 1 364 ? -11.984 -6.77 -19.656 1 75.5 364 TYR A CA 1
ATOM 2902 C C . TYR A 1 364 ? -11.977 -5.297 -20.062 1 75.5 364 TYR A C 1
ATOM 2904 O O . TYR A 1 364 ? -12.641 -4.473 -19.438 1 75.5 364 TYR A O 1
ATOM 2912 N N . THR A 1 365 ? -11.234 -4.918 -21.047 1 76.56 365 THR A N 1
ATOM 2913 C CA . THR A 1 365 ? -10.961 -3.51 -21.328 1 76.56 365 THR A CA 1
ATOM 2914 C C . THR A 1 365 ? -11.859 -2.998 -22.453 1 76.56 365 THR A C 1
ATOM 2916 O O . THR A 1 365 ? -12.195 -1.812 -22.484 1 76.56 365 THR A O 1
ATOM 2919 N N . GLU A 1 366 ? -12.211 -3.965 -23.328 1 80.12 366 GLU A N 1
ATOM 2920 C CA . GLU A 1 366 ? -13.023 -3.539 -24.453 1 80.12 366 GLU A CA 1
ATOM 2921 C C . GLU A 1 366 ? -14.492 -3.387 -24.062 1 80.12 366 GLU A C 1
ATOM 2923 O O . GLU A 1 366 ? -14.992 -4.137 -23.234 1 80.12 366 GLU A O 1
ATOM 2928 N N . LEU A 1 367 ? -15.078 -2.436 -24.75 1 78.06 367 LEU A N 1
ATOM 2929 C CA . LEU A 1 367 ? -16.469 -2.129 -24.406 1 78.06 367 LEU A CA 1
ATOM 2930 C C . LEU A 1 367 ? -17.422 -2.709 -25.438 1 78.06 367 LEU A C 1
ATOM 2932 O O . LEU A 1 367 ? -18.609 -2.895 -25.172 1 78.06 367 LEU A O 1
ATOM 2936 N N . ARG A 1 368 ? -16.984 -2.871 -26.625 1 81.75 368 ARG A N 1
ATOM 2937 C CA . ARG A 1 368 ? -17.828 -3.363 -27.703 1 81.75 368 ARG A CA 1
ATOM 2938 C C . ARG A 1 368 ? -17.203 -4.57 -28.391 1 81.75 368 ARG A C 1
ATOM 2940 O O . ARG A 1 368 ? -16.5 -4.426 -29.406 1 81.75 368 ARG A O 1
ATOM 2947 N N . ARG A 1 369 ? -17.375 -5.754 -27.844 1 88.75 369 ARG A N 1
ATOM 2948 C CA . ARG A 1 369 ? -16.891 -7.023 -28.391 1 88.75 369 ARG A CA 1
ATOM 2949 C C . ARG A 1 369 ? -17.906 -8.141 -28.156 1 88.75 369 ARG A C 1
ATOM 2951 O O . ARG A 1 369 ? -17.953 -8.719 -27.062 1 88.75 369 ARG A O 1
ATOM 2958 N N . PRO A 1 370 ? -18.672 -8.398 -29.172 1 88.5 370 PRO A N 1
ATOM 2959 C CA . PRO A 1 370 ? -19.75 -9.375 -28.984 1 88.5 370 PRO A CA 1
ATOM 2960 C C . PRO A 1 370 ? -19.234 -10.805 -28.875 1 88.5 370 PRO A C 1
ATOM 2962 O O . PRO A 1 370 ? -18.188 -11.133 -29.422 1 88.5 370 PRO A O 1
ATOM 2965 N N . PHE A 1 371 ? -20.047 -11.617 -28.188 1 91.88 371 PHE A N 1
ATOM 2966 C CA . PHE A 1 371 ? -19.75 -13.039 -28.094 1 91.88 371 PHE A CA 1
ATOM 2967 C C . PHE A 1 371 ? -20.078 -13.742 -29.406 1 91.88 371 PHE A C 1
ATOM 2969 O O . PHE A 1 371 ? -20.984 -13.328 -30.141 1 91.88 371 PHE A O 1
ATOM 2976 N N . ARG A 1 372 ? -19.312 -14.727 -29.672 1 92 372 ARG A N 1
ATOM 2977 C CA . ARG A 1 372 ? -19.609 -15.664 -30.766 1 92 372 ARG A CA 1
ATOM 2978 C C . ARG A 1 372 ? -19.641 -17.094 -30.25 1 92 372 ARG A C 1
ATOM 2980 O O . ARG A 1 372 ? -18.938 -17.438 -29.297 1 92 372 ARG A O 1
ATOM 2987 N N . GLU A 1 373 ? -20.469 -17.859 -30.875 1 92.88 373 GLU A N 1
ATOM 2988 C CA . GLU A 1 373 ? -20.562 -19.266 -30.453 1 92.88 373 GLU A CA 1
ATOM 2989 C C . GLU A 1 373 ? -19.516 -20.109 -31.172 1 92.88 373 GLU A C 1
ATOM 2991 O O . GLU A 1 373 ? -19.25 -19.922 -32.375 1 92.88 373 GLU A O 1
ATOM 2996 N N . VAL A 1 374 ? -18.984 -21.062 -30.453 1 92.81 374 VAL A N 1
ATOM 2997 C CA . VAL A 1 374 ? -17.984 -21.984 -31 1 92.81 374 VAL A CA 1
ATOM 2998 C C . VAL A 1 374 ? -18.578 -23.375 -31.125 1 92.81 374 VAL A C 1
ATOM 3000 O O . VAL A 1 374 ? -19.188 -23.891 -30.188 1 92.81 374 VAL A O 1
ATOM 3003 N N . ASP A 1 375 ? -18.375 -23.891 -32.281 1 88.69 375 ASP A N 1
ATOM 3004 C CA . ASP A 1 375 ? -18.766 -25.281 -32.5 1 88.69 375 ASP A CA 1
ATOM 3005 C C . ASP A 1 375 ? -17.812 -26.234 -31.781 1 88.69 375 ASP A C 1
ATOM 3007 O O . ASP A 1 375 ? -16.609 -26.25 -32.094 1 88.69 375 ASP A O 1
ATOM 3011 N N . LYS A 1 376 ? -18.266 -27.141 -31 1 87.5 376 LYS A N 1
ATOM 3012 C CA . LYS A 1 376 ? -17.453 -28 -30.156 1 87.5 376 LYS A CA 1
ATOM 3013 C C . LYS A 1 376 ? -16.75 -29.062 -30.984 1 87.5 376 LYS A C 1
ATOM 3015 O O . LYS A 1 376 ? -15.672 -29.547 -30.609 1 87.5 376 LYS A O 1
ATOM 3020 N N . ALA A 1 377 ? -17.344 -29.453 -32.031 1 83.56 377 ALA A N 1
ATOM 3021 C CA . ALA A 1 377 ? -16.828 -30.547 -32.844 1 83.56 377 ALA A CA 1
ATOM 3022 C C . ALA A 1 377 ? -15.641 -30.078 -33.688 1 83.56 377 ALA A C 1
ATOM 3024 O O . ALA A 1 377 ? -14.633 -30.781 -33.812 1 83.56 377 ALA A O 1
ATOM 3025 N N . ASN A 1 378 ? -15.773 -28.891 -34.281 1 82.5 378 ASN A N 1
ATOM 3026 C CA . ASN A 1 378 ? -14.727 -28.469 -35.188 1 82.5 378 ASN A CA 1
ATOM 3027 C C . ASN A 1 378 ? -14.102 -27.141 -34.781 1 82.5 378 ASN A C 1
ATOM 3029 O O . ASN A 1 378 ? -13.25 -26.594 -35.469 1 82.5 378 ASN A O 1
ATOM 3033 N N . SER A 1 379 ? -14.484 -26.625 -33.656 1 80.5 379 SER A N 1
ATOM 3034 C CA . SER A 1 379 ? -13.93 -25.422 -33.062 1 80.5 379 SER A CA 1
ATOM 3035 C C . SER A 1 379 ? -14.148 -24.203 -33.938 1 80.5 379 SER A C 1
ATOM 3037 O O . SER A 1 379 ? -13.438 -23.203 -33.844 1 80.5 379 SER A O 1
ATOM 3039 N N . ARG A 1 380 ? -15.133 -24.281 -34.906 1 85.38 380 ARG A N 1
ATOM 3040 C CA . ARG A 1 380 ? -15.43 -23.141 -35.781 1 85.38 380 ARG A CA 1
ATOM 3041 C C . ARG A 1 380 ? -16.391 -22.172 -35.094 1 85.38 380 ARG A C 1
ATOM 3043 O O . ARG A 1 380 ? -17.25 -22.578 -34.312 1 85.38 380 ARG A O 1
ATOM 3050 N N . VAL A 1 381 ? -16.172 -20.953 -35.438 1 88.5 381 VAL A N 1
ATOM 3051 C CA . VAL A 1 381 ? -17 -19.891 -34.906 1 88.5 381 VAL A CA 1
ATOM 3052 C C . VAL A 1 381 ? -18.234 -19.688 -35.781 1 88.5 381 VAL A C 1
ATOM 3054 O O . VAL A 1 381 ? -18.141 -19.656 -37 1 88.5 381 VAL A O 1
ATOM 3057 N N . THR A 1 382 ? -19.328 -19.609 -35.094 1 85.44 382 THR A N 1
ATOM 3058 C CA . THR A 1 382 ? -20.562 -19.422 -35.844 1 85.44 382 THR A CA 1
ATOM 3059 C C . THR A 1 382 ? -20.859 -17.938 -36.031 1 85.44 382 THR A C 1
ATOM 3061 O O . THR A 1 382 ? -20.312 -17.094 -35.344 1 85.44 382 THR A O 1
ATOM 3064 N N . PHE A 1 383 ? -21.719 -17.578 -37.062 1 83.56 383 PHE A N 1
ATOM 3065 C CA . PHE A 1 383 ? -22.031 -16.203 -37.375 1 83.56 383 PHE A CA 1
ATOM 3066 C C . PHE A 1 383 ? -23.328 -15.766 -36.688 1 83.56 383 PHE A C 1
ATOM 3068 O O . PHE A 1 383 ? -23.719 -14.602 -36.781 1 83.56 383 PHE A O 1
ATOM 3075 N N . LYS A 1 384 ? -23.781 -16.625 -35.938 1 82.75 384 LYS A N 1
ATOM 3076 C CA . LYS A 1 384 ? -25.047 -16.328 -35.281 1 82.75 384 LYS A CA 1
ATOM 3077 C C . LYS A 1 384 ? -24.844 -15.336 -34.125 1 82.75 384 LYS A C 1
ATOM 3079 O O . LYS A 1 384 ? -23.859 -15.438 -33.375 1 82.75 384 LYS A O 1
ATOM 3084 N N . LYS A 1 385 ? -25.781 -14.383 -34.125 1 86.75 385 LYS A N 1
ATOM 3085 C CA . LYS A 1 385 ? -25.766 -13.422 -33 1 86.75 385 LYS A CA 1
ATOM 3086 C C . LYS A 1 385 ? -26.078 -14.102 -31.688 1 86.75 385 LYS A C 1
ATOM 3088 O O . LYS A 1 385 ? -27.031 -14.891 -31.594 1 86.75 385 LYS A O 1
ATOM 3093 N N . VAL A 1 386 ? -25.281 -13.844 -30.688 1 89.31 386 VAL A N 1
ATOM 3094 C CA . VAL A 1 386 ? -25.484 -14.43 -29.359 1 89.31 386 VAL A CA 1
ATOM 3095 C C . VAL A 1 386 ? -26.297 -13.477 -28.5 1 89.31 386 VAL A C 1
ATOM 3097 O O . VAL A 1 386 ? -25.844 -12.383 -28.172 1 89.31 386 VAL A O 1
ATOM 3100 N N . GLU A 1 387 ? -27.484 -13.82 -28.141 1 84.44 387 GLU A N 1
ATOM 3101 C CA . GLU A 1 387 ? -28.359 -12.961 -27.344 1 84.44 387 GLU A CA 1
ATOM 3102 C C . GLU A 1 387 ? -28.469 -13.469 -25.906 1 84.44 387 GLU A C 1
ATOM 3104 O O . GLU A 1 387 ? -28.906 -12.734 -25.016 1 84.44 387 GLU A O 1
ATOM 3109 N N . LYS A 1 388 ? -28.125 -14.711 -25.812 1 83.44 388 LYS A N 1
ATOM 3110 C CA . LYS A 1 388 ? -28.141 -15.328 -24.484 1 83.44 388 LYS A CA 1
ATOM 3111 C C . LYS A 1 388 ? -27.047 -16.391 -24.359 1 83.44 388 LYS A C 1
ATOM 3113 O O . LYS A 1 388 ? -26.656 -17 -25.359 1 83.44 388 LYS A O 1
ATOM 3118 N N . LEU A 1 389 ? -26.641 -16.547 -23.141 1 85.12 389 LEU A N 1
ATOM 3119 C CA . LEU A 1 389 ? -25.672 -17.609 -22.891 1 85.12 389 LEU A CA 1
ATOM 3120 C C . LEU A 1 389 ? -26.391 -18.891 -22.469 1 85.12 389 LEU A C 1
ATOM 3122 O O . LEU A 1 389 ? -27.109 -18.906 -21.469 1 85.12 389 LEU A O 1
ATOM 3126 N N . ILE A 1 390 ? -26.219 -19.859 -23.266 1 85.44 390 ILE A N 1
ATOM 3127 C CA . ILE A 1 390 ? -26.922 -21.125 -23.031 1 85.44 390 ILE A CA 1
ATOM 3128 C C . ILE A 1 390 ? -25.953 -22.125 -22.406 1 85.44 390 ILE A C 1
ATOM 3130 O O . ILE A 1 390 ? -24.875 -22.375 -22.938 1 85.44 390 ILE A O 1
ATOM 3134 N N . PRO A 1 391 ? -26.469 -22.719 -21.234 1 86.25 391 PRO A N 1
ATOM 3135 C CA . PRO A 1 391 ? -25.625 -23.781 -20.656 1 86.25 391 PRO A CA 1
ATOM 3136 C C . PRO A 1 391 ? -25.312 -24.906 -21.625 1 86.25 391 PRO A C 1
ATOM 3138 O O . PRO A 1 391 ? -26.188 -25.328 -22.391 1 86.25 391 PRO A O 1
ATOM 3141 N N . GLY A 1 392 ? -24.078 -25.344 -21.656 1 87.38 392 GLY A N 1
ATOM 3142 C CA . GLY A 1 392 ? -23.672 -26.406 -22.547 1 87.38 392 GLY A CA 1
ATOM 3143 C C . GLY A 1 392 ? -23.047 -25.891 -23.828 1 87.38 392 GLY A C 1
ATOM 3144 O O . GLY A 1 392 ? -22.406 -26.656 -24.562 1 87.38 392 GLY A O 1
ATOM 3145 N N . SER A 1 393 ? -23.266 -24.625 -24.109 1 90.19 393 SER A N 1
ATOM 3146 C CA . SER A 1 393 ? -22.656 -24.016 -25.281 1 90.19 393 SER A CA 1
ATOM 3147 C C . SER A 1 393 ? -21.328 -23.344 -24.938 1 90.19 393 SER A C 1
ATOM 3149 O O . SER A 1 393 ? -21.062 -23.062 -23.766 1 90.19 393 SER A O 1
ATOM 3151 N N . VAL A 1 394 ? -20.578 -23.25 -25.984 1 94.94 394 VAL A N 1
ATOM 3152 C CA . VAL A 1 394 ? -19.266 -22.656 -25.828 1 94.94 394 VAL A CA 1
ATOM 3153 C C . VAL A 1 394 ? -19.188 -21.344 -26.625 1 94.94 394 VAL A C 1
ATOM 3155 O O . VAL A 1 394 ? -19.641 -21.281 -27.766 1 94.94 394 VAL A O 1
ATOM 3158 N N . TYR A 1 395 ? -18.656 -20.328 -26 1 94.25 395 TYR A N 1
ATOM 3159 C CA . TYR A 1 395 ? -18.578 -19.016 -26.625 1 94.25 395 TYR A CA 1
ATOM 3160 C C . TYR A 1 395 ? -17.156 -18.516 -26.688 1 94.25 395 TYR A C 1
ATOM 3162 O O . TYR A 1 395 ? -16.281 -19.016 -25.984 1 94.25 395 TYR A O 1
ATOM 3170 N N . THR A 1 396 ? -16.859 -17.578 -27.594 1 93.44 396 THR A N 1
ATOM 3171 C CA . THR A 1 396 ? -15.547 -16.953 -27.734 1 93.44 396 THR A CA 1
ATOM 3172 C C . THR A 1 396 ? -15.695 -15.438 -27.859 1 93.44 396 THR A C 1
ATOM 3174 O O . THR A 1 396 ? -16.797 -14.914 -27.984 1 93.44 396 THR A O 1
ATOM 3177 N N . GLU A 1 397 ? -14.508 -14.742 -27.641 1 92.06 397 GLU A N 1
ATOM 3178 C CA . GLU A 1 397 ? -14.484 -13.281 -27.688 1 92.06 397 GLU A CA 1
ATOM 3179 C C . GLU A 1 397 ? -15.359 -12.672 -26.609 1 92.06 397 GLU A C 1
ATOM 3181 O O . GLU A 1 397 ? -15.266 -13.055 -25.438 1 92.06 397 GLU A O 1
ATOM 3186 N N . GLY A 1 398 ? -16.047 -11.711 -26.906 1 88.12 398 GLY A N 1
ATOM 3187 C CA . GLY A 1 398 ? -16.891 -11.055 -25.922 1 88.12 398 GLY A CA 1
ATOM 3188 C C . GLY A 1 398 ? -16.109 -10.133 -25 1 88.12 398 GLY A C 1
ATOM 3189 O O . GLY A 1 398 ? -14.898 -9.977 -25.141 1 88.12 398 GLY A O 1
ATOM 3190 N N . CYS A 1 399 ? -16.797 -9.453 -24.203 1 85.19 399 CYS A N 1
ATOM 3191 C CA . CYS A 1 399 ? -16.219 -8.594 -23.188 1 85.19 399 CYS A CA 1
ATOM 3192 C C . CYS A 1 399 ? -17.062 -8.586 -21.922 1 85.19 399 CYS A C 1
ATOM 3194 O O . CYS A 1 399 ? -18.172 -9.117 -21.922 1 85.19 399 CYS A O 1
ATOM 3196 N N . LEU A 1 400 ? -16.516 -8.07 -20.984 1 78.38 400 LEU A N 1
ATOM 3197 C CA . LEU A 1 400 ? -17.141 -8.117 -19.672 1 78.38 400 LEU A CA 1
ATOM 3198 C C . LEU A 1 400 ? -18.5 -7.402 -19.703 1 78.38 400 LEU A C 1
ATOM 3200 O O . LEU A 1 400 ? -19.453 -7.848 -19.062 1 78.38 400 LEU A O 1
ATOM 3204 N N . LYS A 1 401 ? -18.531 -6.32 -20.375 1 75.62 401 LYS A N 1
ATOM 3205 C CA . LYS A 1 401 ? -19.781 -5.578 -20.469 1 75.62 401 LYS A CA 1
ATOM 3206 C C . LYS A 1 401 ? -20.891 -6.438 -21.109 1 75.62 401 LYS A C 1
ATOM 3208 O O . LYS A 1 401 ? -22.016 -6.453 -20.625 1 75.62 401 LYS A O 1
ATOM 3213 N N . GLU A 1 402 ? -20.5 -7.102 -22.094 1 83.06 402 GLU A N 1
ATOM 3214 C CA . GLU A 1 402 ? -21.438 -7.984 -22.766 1 83.06 402 GLU A CA 1
ATOM 3215 C C . GLU A 1 402 ? -21.844 -9.156 -21.875 1 83.06 402 GLU A C 1
ATOM 3217 O O . GLU A 1 402 ? -22.984 -9.609 -21.922 1 83.06 402 GLU A O 1
ATOM 3222 N N . LEU A 1 403 ? -20.891 -9.672 -21.234 1 83.12 403 LEU A N 1
ATOM 3223 C CA . LEU A 1 403 ? -21.172 -10.766 -20.312 1 83.12 403 LEU A CA 1
ATOM 3224 C C . LEU A 1 403 ? -22.172 -10.336 -19.25 1 83.12 403 LEU A C 1
ATOM 3226 O O . LEU A 1 403 ? -23.125 -11.07 -18.953 1 83.12 403 LEU A O 1
ATOM 3230 N N . ALA A 1 404 ? -21.938 -9.219 -18.703 1 72.12 404 ALA A N 1
ATOM 3231 C CA . ALA A 1 404 ? -22.828 -8.672 -17.688 1 72.12 404 ALA A CA 1
ATOM 3232 C C . ALA A 1 404 ? -24.234 -8.484 -18.234 1 72.12 404 ALA A C 1
ATOM 3234 O O . ALA A 1 404 ? -25.219 -8.82 -17.562 1 72.12 404 ALA A O 1
ATOM 3235 N N . ARG A 1 405 ? -24.312 -7.961 -19.375 1 75.5 405 ARG A N 1
ATOM 3236 C CA . ARG A 1 405 ? -25.594 -7.742 -20.031 1 75.5 405 ARG A CA 1
ATOM 3237 C C . ARG A 1 405 ? -26.328 -9.062 -20.25 1 75.5 405 ARG A C 1
ATOM 3239 O O . ARG A 1 405 ? -27.531 -9.156 -19.984 1 75.5 405 ARG A O 1
ATOM 3246 N N . LEU A 1 406 ? -25.578 -9.977 -20.641 1 77.94 406 LEU A N 1
ATOM 3247 C CA . LEU A 1 406 ? -26.188 -11.258 -20.984 1 77.94 406 LEU A CA 1
ATOM 3248 C C . LEU A 1 406 ? -26.562 -12.039 -19.719 1 77.94 406 LEU A C 1
ATOM 3250 O O . LEU A 1 406 ? -27.5 -12.828 -19.734 1 77.94 406 LEU A O 1
ATOM 3254 N N . LEU A 1 407 ? -25.844 -11.828 -18.703 1 71.19 407 LEU A N 1
ATOM 3255 C CA . LEU A 1 407 ? -26.141 -12.5 -17.438 1 71.19 407 LEU A CA 1
ATOM 3256 C C . LEU A 1 407 ? -27.344 -11.852 -16.75 1 71.19 407 LEU A C 1
ATOM 3258 O O . LEU A 1 407 ? -28.094 -12.531 -16.047 1 71.19 407 LEU A O 1
ATOM 3262 N N . GLU A 1 408 ? -27.375 -10.523 -16.797 1 62.34 408 GLU A N 1
ATOM 3263 C CA . GLU A 1 408 ? -28.516 -9.805 -16.25 1 62.34 408 GLU A CA 1
ATOM 3264 C C . GLU A 1 408 ? -29.797 -10.18 -16.984 1 62.34 408 GLU A C 1
ATOM 3266 O O . GLU A 1 408 ? -30.859 -10.32 -16.359 1 62.34 408 GLU A O 1
ATOM 3271 N N . TRP A 1 409 ? -29.719 -10.281 -18.188 1 48.88 409 TRP A N 1
ATOM 3272 C CA . TRP A 1 409 ? -30.859 -10.617 -19.031 1 48.88 409 TRP A CA 1
ATOM 3273 C C . TRP A 1 409 ? -31.422 -11.977 -18.641 1 48.88 409 TRP A C 1
ATOM 3275 O O . TRP A 1 409 ? -32.656 -12.156 -18.594 1 48.88 409 TRP A O 1
ATOM 3285 N N . ASN A 1 410 ? -30.641 -12.859 -18.359 1 49.56 410 ASN A N 1
ATOM 3286 C CA . ASN A 1 410 ? -31.141 -14.172 -17.984 1 49.56 410 ASN A CA 1
ATOM 3287 C C . ASN A 1 410 ? -31.922 -14.117 -16.672 1 49.56 410 ASN A C 1
ATOM 3289 O O . ASN A 1 410 ? -32.844 -14.891 -16.469 1 49.56 410 ASN A O 1
ATOM 3293 N N . GLU A 1 411 ? -31.594 -13.367 -15.781 1 50.03 411 GLU A N 1
ATOM 3294 C CA . GLU A 1 411 ? -32.312 -13.203 -14.516 1 50.03 411 GLU A CA 1
ATOM 3295 C C . GLU A 1 411 ? -33.656 -12.516 -14.734 1 50.03 411 GLU A C 1
ATOM 3297 O O . GLU A 1 411 ? -34.625 -12.781 -14.008 1 50.03 411 GLU A O 1
ATOM 3302 N N . ARG A 1 412 ? -33.781 -11.688 -15.695 1 44.78 412 ARG A N 1
ATOM 3303 C CA . ARG A 1 412 ? -35.031 -11.016 -15.953 1 44.78 412 ARG A CA 1
ATOM 3304 C C . ARG A 1 412 ? -36.094 -11.992 -16.484 1 44.78 412 ARG A C 1
ATOM 3306 O O . ARG A 1 412 ? -37.281 -11.805 -16.281 1 44.78 412 ARG A O 1
ATOM 3313 N N . VAL A 1 413 ? -35.781 -12.945 -17.266 1 38.78 413 VAL A N 1
ATOM 3314 C CA . VAL A 1 413 ? -36.781 -13.805 -17.906 1 38.78 413 VAL A CA 1
ATOM 3315 C C . VAL A 1 413 ? -37.281 -14.859 -16.938 1 38.78 413 VAL A C 1
ATOM 3317 O O . VAL A 1 413 ? -38.344 -15.422 -17.109 1 38.78 413 VAL A O 1
ATOM 3320 N N . GLY A 1 414 ? -36.531 -15.664 -16.109 1 35.97 414 GLY A N 1
ATOM 3321 C CA . GLY A 1 414 ? -37.188 -16.656 -15.273 1 35.97 414 GLY A CA 1
ATOM 3322 C C . GLY A 1 414 ? -38.219 -16.062 -14.32 1 35.97 414 GLY A C 1
ATOM 3323 O O . GLY A 1 414 ? -39.344 -16.5 -14.266 1 35.97 414 GLY A O 1
ATOM 3324 N N . ASP A 1 415 ? -37.938 -15.867 -12.922 1 33.31 415 ASP A N 1
ATOM 3325 C CA . ASP A 1 415 ? -39 -15.555 -11.969 1 33.31 415 ASP A CA 1
ATOM 3326 C C . ASP A 1 415 ? -39.656 -14.234 -12.305 1 33.31 415 ASP A C 1
ATOM 3328 O O . ASP A 1 415 ? -39.031 -13.312 -12.828 1 33.31 415 ASP A O 1
ATOM 3332 N N . GLU A 1 416 ? -41.031 -14.281 -12.461 1 31.19 416 GLU A N 1
ATOM 3333 C CA . GLU A 1 416 ? -42 -13.195 -12.25 1 31.19 416 GLU A CA 1
ATOM 3334 C C . GLU A 1 416 ? -41.469 -12.203 -11.211 1 31.19 416 GLU A C 1
ATOM 3336 O O . GLU A 1 416 ? -41.719 -12.367 -10.016 1 31.19 416 GLU A O 1
ATOM 3341 N N . VAL A 1 417 ? -40.281 -12.055 -11.086 1 31.67 417 VAL A N 1
ATOM 3342 C CA . VAL A 1 417 ? -40 -11.031 -10.086 1 31.67 417 VAL A CA 1
ATOM 3343 C C . VAL A 1 417 ? -40.906 -9.828 -10.312 1 31.67 417 VAL A C 1
ATOM 3345 O O . VAL A 1 417 ? -41.094 -9.391 -11.453 1 31.67 417 VAL A O 1
ATOM 3348 N N . ASP A 1 418 ? -41.844 -9.562 -9.422 1 29.53 418 ASP A N 1
ATOM 3349 C CA . ASP A 1 418 ? -42.562 -8.336 -9.117 1 29.53 418 ASP A CA 1
ATOM 3350 C C . ASP A 1 418 ? -41.812 -7.105 -9.602 1 29.53 418 ASP A C 1
ATOM 3352 O O . ASP A 1 418 ? -40.594 -7.066 -9.562 1 29.53 418 ASP A O 1
ATOM 3356 N N . SER A 1 419 ? -42.344 -6.266 -10.531 1 31.2 419 SER A N 1
ATOM 3357 C CA . SER A 1 419 ? -42.156 -4.973 -11.188 1 31.2 419 SER A CA 1
ATOM 3358 C C . SER A 1 419 ? -41.281 -4.051 -10.344 1 31.2 419 SER A C 1
ATOM 3360 O O . SER A 1 419 ? -40.781 -3.043 -10.844 1 31.2 419 SER A O 1
ATOM 3362 N N . ASN A 1 420 ? -41.531 -4.055 -9.078 1 29.03 420 ASN A N 1
ATOM 3363 C CA . ASN A 1 420 ? -41.031 -2.91 -8.328 1 29.03 420 ASN A CA 1
ATOM 3364 C C . ASN A 1 420 ? -39.5 -2.898 -8.289 1 29.03 420 ASN A C 1
ATOM 3366 O O . ASN A 1 420 ? -38.906 -2.096 -7.57 1 29.03 420 ASN A O 1
ATOM 3370 N N . MET A 1 421 ? -38.906 -4.18 -8.539 1 29.28 421 MET A N 1
ATOM 3371 C CA . MET A 1 421 ? -37.469 -3.973 -8.445 1 29.28 421 MET A CA 1
ATOM 3372 C C . MET A 1 421 ? -36.906 -3.379 -9.734 1 29.28 421 MET A C 1
ATOM 3374 O O . MET A 1 421 ? -36.75 -4.09 -10.727 1 29.28 421 MET A O 1
ATOM 3378 N N . ASP A 1 422 ? -37.375 -2.414 -10.445 1 30.64 422 ASP A N 1
ATOM 3379 C CA . ASP A 1 422 ? -36.844 -1.517 -11.469 1 30.64 422 ASP A CA 1
ATOM 3380 C C . ASP A 1 422 ? -35.312 -1.533 -11.492 1 30.64 422 ASP A C 1
ATOM 3382 O O . ASP A 1 422 ? -34.688 -0.683 -12.125 1 30.64 422 ASP A O 1
ATOM 3386 N N . GLN A 1 423 ? -34.625 -1.997 -10.398 1 31.86 423 GLN A N 1
ATOM 3387 C CA . GLN A 1 423 ? -33.188 -1.774 -10.133 1 31.86 423 GLN A CA 1
ATOM 3388 C C . GLN A 1 423 ? -32.344 -2.664 -11.008 1 31.86 423 GLN A C 1
ATOM 3390 O O . GLN A 1 423 ? -31.719 -3.623 -10.523 1 31.86 423 GLN A O 1
ATOM 3395 N N . GLY A 1 424 ? -32.562 -3.137 -12.211 1 29.73 424 GLY A N 1
ATOM 3396 C CA . GLY A 1 424 ? -31.938 -4 -13.211 1 29.73 424 GLY A CA 1
ATOM 3397 C C . GLY A 1 424 ? -30.484 -3.674 -13.453 1 29.73 424 GLY A C 1
ATOM 3398 O O . GLY A 1 424 ? -29.641 -4.574 -13.516 1 29.73 424 GLY A O 1
ATOM 3399 N N . ALA A 1 425 ? -30.234 -2.648 -14.414 1 30.94 425 ALA A N 1
ATOM 3400 C CA . ALA A 1 425 ? -28.953 -2.238 -14.992 1 30.94 425 ALA A CA 1
ATOM 3401 C C . ALA A 1 425 ? -27.812 -2.381 -13.984 1 30.94 425 ALA A C 1
ATOM 3403 O O . ALA A 1 425 ? -26.656 -2.572 -14.367 1 30.94 425 ALA A O 1
ATOM 3404 N N . LEU A 1 426 ? -27.922 -2.039 -12.82 1 35.75 426 LEU A N 1
ATOM 3405 C CA . LEU A 1 426 ? -26.969 -1.848 -11.734 1 35.75 426 LEU A CA 1
ATOM 3406 C C . LEU A 1 426 ? -26.484 -3.189 -11.195 1 35.75 426 LEU A C 1
ATOM 3408 O O . LEU A 1 426 ? -25.641 -3.232 -10.297 1 35.75 426 LEU A O 1
ATOM 3412 N N . SER A 1 427 ? -26.938 -4.363 -11.695 1 39.53 427 SER A N 1
ATOM 3413 C CA . SER A 1 427 ? -26.625 -5.598 -10.977 1 39.53 427 SER A CA 1
ATOM 3414 C C . SER A 1 427 ? -25.188 -6.055 -11.258 1 39.53 427 SER A C 1
ATOM 3416 O O . SER A 1 427 ? -24.438 -6.352 -10.328 1 39.53 427 SER A O 1
ATOM 3418 N N . LEU A 1 428 ? -24.938 -6.57 -12.469 1 41.16 428 LEU A N 1
ATOM 3419 C CA . LEU A 1 428 ? -23.594 -7.07 -12.727 1 41.16 428 LEU A CA 1
ATOM 3420 C C . LEU A 1 428 ? -22.562 -5.945 -12.641 1 41.16 428 LEU A C 1
ATOM 3422 O O . LEU A 1 428 ? -21.359 -6.203 -12.539 1 41.16 428 LEU A O 1
ATOM 3426 N N . ALA A 1 429 ? -22.922 -4.75 -13.07 1 45.88 429 ALA A N 1
ATOM 3427 C CA . ALA A 1 429 ? -22.125 -3.578 -12.734 1 45.88 429 ALA A CA 1
ATOM 3428 C C . ALA A 1 429 ? -21.906 -3.471 -11.227 1 45.88 429 ALA A C 1
ATOM 3430 O O . ALA A 1 429 ? -21.281 -2.529 -10.742 1 45.88 429 ALA A O 1
ATOM 3431 N N . SER A 1 430 ? -22.625 -4.535 -10.562 1 52.03 430 SER A N 1
ATOM 3432 C CA . SER A 1 430 ? -22.734 -4.605 -9.102 1 52.03 430 SER A CA 1
ATOM 3433 C C . SER A 1 430 ? -21.719 -5.602 -8.531 1 52.03 430 SER A C 1
ATOM 3435 O O . SER A 1 430 ? -21.188 -6.438 -9.258 1 52.03 430 SER A O 1
ATOM 3437 N N . SER A 1 431 ? -21.188 -5.375 -7.355 1 59.5 431 SER A N 1
ATOM 3438 C CA . SER A 1 431 ? -20.297 -5.984 -6.367 1 59.5 431 SER A CA 1
ATOM 3439 C C . SER A 1 431 ? -20.734 -7.406 -6.035 1 59.5 431 SER A C 1
ATOM 3441 O O . SER A 1 431 ? -20.266 -8 -5.07 1 59.5 431 SER A O 1
ATOM 3443 N N . ASN A 1 432 ? -21.406 -8.242 -7.215 1 79.44 432 ASN A N 1
ATOM 3444 C CA . ASN A 1 432 ? -21.859 -9.57 -6.805 1 79.44 432 ASN A CA 1
ATOM 3445 C C . ASN A 1 432 ? -21.125 -10.672 -7.547 1 79.44 432 ASN A C 1
ATOM 3447 O O . ASN A 1 432 ? -21.641 -11.781 -7.703 1 79.44 432 ASN A O 1
ATOM 3451 N N . VAL A 1 433 ? -20.047 -10.367 -8.164 1 86.69 433 VAL A N 1
ATOM 3452 C CA . VAL A 1 433 ? -19.234 -11.344 -8.891 1 86.69 433 VAL A CA 1
ATOM 3453 C C . VAL A 1 433 ? -17.922 -11.586 -8.148 1 86.69 433 VAL A C 1
ATOM 3455 O O . VAL A 1 433 ? -17.281 -10.641 -7.699 1 86.69 433 VAL A O 1
ATOM 3458 N N . LEU A 1 434 ? -17.688 -12.836 -7.98 1 93.44 434 LEU A N 1
ATOM 3459 C CA . LEU A 1 434 ? -16.359 -13.273 -7.543 1 93.44 434 LEU A CA 1
ATOM 3460 C C . LEU A 1 434 ? -15.57 -13.859 -8.703 1 93.44 434 LEU A C 1
ATOM 3462 O O . LEU A 1 434 ? -16.031 -14.805 -9.352 1 93.44 434 LEU A O 1
ATOM 3466 N N . TYR A 1 435 ? -14.5 -13.281 -9.016 1 93.38 435 TYR A N 1
ATOM 3467 C CA . TYR A 1 435 ? -13.648 -13.836 -10.062 1 93.38 435 TYR A CA 1
ATOM 3468 C C . TYR A 1 435 ? -12.352 -14.391 -9.477 1 93.38 435 TYR A C 1
ATOM 3470 O O . TYR A 1 435 ? -11.672 -13.703 -8.711 1 93.38 435 TYR A O 1
ATOM 3478 N N . ILE A 1 436 ? -12.031 -15.609 -9.867 1 96.75 436 ILE A N 1
ATOM 3479 C CA . ILE A 1 436 ? -10.867 -16.297 -9.32 1 96.75 436 ILE A CA 1
ATOM 3480 C C . ILE A 1 436 ? -9.867 -16.594 -10.438 1 96.75 436 ILE A C 1
ATOM 3482 O O . ILE A 1 436 ? -10.227 -17.188 -11.461 1 96.75 436 ILE A O 1
ATOM 3486 N N . GLY A 1 437 ? -8.641 -16.188 -10.234 1 95.19 437 GLY A N 1
ATOM 3487 C CA . GLY A 1 437 ? -7.594 -16.438 -11.219 1 95.19 437 GLY A CA 1
ATOM 3488 C C . GLY A 1 437 ? -6.195 -16.359 -10.625 1 95.19 437 GLY A C 1
ATOM 3489 O O . GLY A 1 437 ? -6.027 -15.977 -9.461 1 95.19 437 GLY A O 1
ATOM 3490 N N . ASP A 1 438 ? -5.219 -16.734 -11.406 1 92.44 438 ASP A N 1
ATOM 3491 C CA . ASP A 1 438 ? -3.842 -16.75 -10.922 1 92.44 438 ASP A CA 1
ATOM 3492 C C . ASP A 1 438 ? -3.092 -15.492 -11.375 1 92.44 438 ASP A C 1
ATOM 3494 O O . ASP A 1 438 ? -2.111 -15.094 -10.742 1 92.44 438 ASP A O 1
ATOM 3498 N N . SER A 1 439 ? -3.502 -14.961 -12.477 1 90.44 439 SER A N 1
ATOM 3499 C CA . SER A 1 439 ? -2.791 -13.805 -13.016 1 90.44 439 SER A CA 1
ATOM 3500 C C . SER A 1 439 ? -3.412 -12.5 -12.523 1 90.44 439 SER A C 1
ATOM 3502 O O . SER A 1 439 ? -4.531 -12.156 -12.906 1 90.44 439 SER A O 1
ATOM 3504 N N . LEU A 1 440 ? -2.689 -11.75 -11.797 1 87.19 440 LEU A N 1
ATOM 3505 C CA . LEU A 1 440 ? -3.178 -10.508 -11.211 1 87.19 440 LEU A CA 1
ATOM 3506 C C . LEU A 1 440 ? -3.596 -9.523 -12.305 1 87.19 440 LEU A C 1
ATOM 3508 O O . LEU A 1 440 ? -4.715 -9.008 -12.281 1 87.19 440 LEU A O 1
ATOM 3512 N N . PHE A 1 441 ? -2.852 -9.344 -13.266 1 80.38 441 PHE A N 1
ATOM 3513 C CA . PHE A 1 441 ? -3.051 -8.25 -14.211 1 80.38 441 PHE A CA 1
ATOM 3514 C C . PHE A 1 441 ? -3.934 -8.688 -15.375 1 80.38 441 PHE A C 1
ATOM 3516 O O . PHE A 1 441 ? -4.73 -7.902 -15.891 1 80.38 441 PHE A O 1
ATOM 3523 N N . ALA A 1 442 ? -3.814 -9.945 -15.703 1 78.38 442 ALA A N 1
ATOM 3524 C CA . ALA A 1 442 ? -4.625 -10.414 -16.828 1 78.38 442 ALA A CA 1
ATOM 3525 C C . ALA A 1 442 ? -6.043 -10.742 -16.375 1 78.38 442 ALA A C 1
ATOM 3527 O O . ALA A 1 442 ? -7 -10.562 -17.141 1 78.38 442 ALA A O 1
ATOM 3528 N N . ASP A 1 443 ? -6.145 -11.109 -15.102 1 81.62 443 ASP A N 1
ATOM 3529 C CA . ASP A 1 443 ? -7.43 -11.641 -14.664 1 81.62 443 ASP A CA 1
ATOM 3530 C C . ASP A 1 443 ? -8.125 -10.68 -13.711 1 81.62 443 ASP A C 1
ATOM 3532 O O . ASP A 1 443 ? -9.352 -10.555 -13.727 1 81.62 443 ASP A O 1
ATOM 3536 N N . LEU A 1 444 ? -7.434 -10.055 -12.93 1 86.38 444 LEU A N 1
ATOM 3537 C CA . LEU A 1 444 ? -8.07 -9.609 -11.695 1 86.38 444 LEU A CA 1
ATOM 3538 C C . LEU A 1 444 ? -8.086 -8.086 -11.609 1 86.38 444 LEU A C 1
ATOM 3540 O O . LEU A 1 444 ? -9.07 -7.492 -11.164 1 86.38 444 LEU A O 1
ATOM 3544 N N . VAL A 1 445 ? -7.086 -7.402 -12.078 1 83.81 445 VAL A N 1
ATOM 3545 C CA . VAL A 1 445 ? -6.91 -5.969 -11.859 1 83.81 445 VAL A CA 1
ATOM 3546 C C . VAL A 1 445 ? -8.055 -5.199 -12.523 1 83.81 445 VAL A C 1
ATOM 3548 O O . VAL A 1 445 ? -8.719 -4.395 -11.875 1 83.81 445 VAL A O 1
ATOM 3551 N N . ASP A 1 446 ? -8.328 -5.531 -13.734 1 79.62 446 ASP A N 1
ATOM 3552 C CA . ASP A 1 446 ? -9.336 -4.762 -14.469 1 79.62 446 ASP A CA 1
ATOM 3553 C C . ASP A 1 446 ? -10.742 -5.098 -13.984 1 79.62 446 ASP A C 1
ATOM 3555 O O . ASP A 1 446 ? -11.617 -4.234 -13.969 1 79.62 446 ASP A O 1
ATOM 3559 N N . ALA A 1 447 ? -10.922 -6.348 -13.625 1 81.5 447 ALA A N 1
ATOM 3560 C CA . ALA A 1 447 ? -12.211 -6.738 -13.062 1 81.5 447 ALA A CA 1
ATOM 3561 C C . ALA A 1 447 ? -12.531 -5.926 -11.805 1 81.5 447 ALA A C 1
ATOM 3563 O O . ALA A 1 447 ? -13.664 -5.469 -11.633 1 81.5 447 ALA A O 1
ATOM 3564 N N . LYS A 1 448 ? -11.57 -5.711 -11.047 1 83.56 448 LYS A N 1
ATOM 3565 C CA . LYS A 1 448 ? -11.734 -4.949 -9.812 1 83.56 448 LYS A CA 1
ATOM 3566 C C . LYS A 1 448 ? -11.875 -3.457 -10.102 1 83.56 448 LYS A C 1
ATOM 3568 O O . LYS A 1 448 ? -12.781 -2.801 -9.594 1 83.56 448 LYS A O 1
ATOM 3573 N N . ARG A 1 449 ? -10.992 -2.922 -10.867 1 79.25 449 ARG A N 1
ATOM 3574 C CA . ARG A 1 449 ? -10.891 -1.485 -11.102 1 79.25 449 ARG A CA 1
ATOM 3575 C C . ARG A 1 449 ? -12.094 -0.965 -11.883 1 79.25 449 ARG A C 1
ATOM 3577 O O . ARG A 1 449 ? -12.617 0.109 -11.578 1 79.25 449 ARG A O 1
ATOM 3584 N N . GLU A 1 450 ? -12.516 -1.754 -12.859 1 74.38 450 GLU A N 1
ATOM 3585 C CA . GLU A 1 450 ? -13.547 -1.27 -13.773 1 74.38 450 GLU A CA 1
ATOM 3586 C C . GLU A 1 450 ? -14.938 -1.642 -13.281 1 74.38 450 GLU A C 1
ATOM 3588 O O . GLU A 1 450 ? -15.891 -0.882 -13.469 1 74.38 450 GLU A O 1
ATOM 3593 N N . TYR A 1 451 ? -15 -2.801 -12.547 1 76.25 451 TYR A N 1
ATOM 3594 C CA . TYR A 1 451 ? -16.344 -3.293 -12.266 1 76.25 451 TYR A CA 1
ATOM 3595 C C . TYR A 1 451 ? -16.547 -3.496 -10.766 1 76.25 451 TYR A C 1
ATOM 3597 O O . TYR A 1 451 ? -17.641 -3.824 -10.32 1 76.25 451 TYR A O 1
ATOM 3605 N N . GLY A 1 452 ? -15.508 -3.354 -10.062 1 77.88 452 GLY A N 1
ATOM 3606 C CA . GLY A 1 452 ? -15.625 -3.492 -8.617 1 77.88 452 GLY A CA 1
ATOM 3607 C C . GLY A 1 452 ? -15.906 -4.918 -8.18 1 77.88 452 GLY A C 1
ATOM 3608 O O . GLY A 1 452 ? -16.484 -5.141 -7.109 1 77.88 452 GLY A O 1
ATOM 3609 N N . TRP A 1 453 ? -15.562 -5.934 -8.953 1 84.44 453 TRP A N 1
ATOM 3610 C CA . TRP A 1 453 ? -15.758 -7.336 -8.602 1 84.44 453 TRP A CA 1
ATOM 3611 C C . TRP A 1 453 ? -14.898 -7.719 -7.398 1 84.44 453 TRP A C 1
ATOM 3613 O O . TRP A 1 453 ? -13.883 -7.078 -7.121 1 84.44 453 TRP A O 1
ATOM 3623 N N . ILE A 1 454 ? -15.516 -8.68 -6.703 1 90.88 454 ILE A N 1
ATOM 3624 C CA . ILE A 1 454 ? -14.656 -9.352 -5.73 1 90.88 454 ILE A CA 1
ATOM 3625 C C . ILE A 1 454 ? -13.664 -10.266 -6.457 1 90.88 454 ILE A C 1
ATOM 3627 O O . ILE A 1 454 ? -14.055 -11.016 -7.355 1 90.88 454 ILE A O 1
ATOM 3631 N N . THR A 1 455 ? -12.414 -10.109 -6.148 1 94.12 455 THR A N 1
ATOM 3632 C CA . THR A 1 455 ? -11.391 -10.883 -6.84 1 94.12 455 THR A CA 1
ATOM 3633 C C . THR A 1 455 ? -10.609 -11.75 -5.859 1 94.12 455 THR A C 1
ATOM 3635 O O . THR A 1 455 ? -10.352 -11.344 -4.727 1 94.12 455 THR A O 1
ATOM 3638 N N . ALA A 1 456 ? -10.305 -12.938 -6.27 1 96.56 456 ALA A N 1
ATOM 3639 C CA . ALA A 1 456 ? -9.516 -13.875 -5.484 1 96.56 456 ALA A CA 1
ATOM 3640 C C . ALA A 1 456 ? -8.352 -14.43 -6.301 1 96.56 456 ALA A C 1
ATOM 3642 O O . ALA A 1 456 ? -8.555 -14.961 -7.398 1 96.56 456 ALA A O 1
ATOM 3643 N N . ALA A 1 457 ? -7.176 -14.352 -5.73 1 95.62 457 ALA A N 1
ATOM 3644 C CA . ALA A 1 457 ? -5.984 -14.82 -6.434 1 95.62 457 ALA A CA 1
ATOM 3645 C C . ALA A 1 457 ? -5.582 -16.219 -5.961 1 95.62 457 ALA A C 1
ATOM 3647 O O . ALA A 1 457 ? -5.625 -16.516 -4.766 1 95.62 457 ALA A O 1
ATOM 3648 N N . VAL A 1 458 ? -5.301 -17.062 -6.945 1 94.69 458 VAL A N 1
ATOM 3649 C CA . VAL A 1 458 ? -4.664 -18.328 -6.617 1 94.69 458 VAL A CA 1
ATOM 3650 C C . VAL A 1 458 ? -3.148 -18.141 -6.551 1 94.69 458 VAL A C 1
ATOM 3652 O O . VAL A 1 458 ? -2.504 -17.859 -7.562 1 94.69 458 VAL A O 1
ATOM 3655 N N . THR A 1 459 ? -2.627 -18.281 -5.367 1 91.94 459 THR A N 1
ATOM 3656 C CA . THR A 1 459 ? -1.216 -18.031 -5.09 1 91.94 459 THR A CA 1
ATOM 3657 C C . THR A 1 459 ? -0.6 -19.203 -4.332 1 91.94 459 THR A C 1
ATOM 3659 O O . THR A 1 459 ? -0.391 -19.125 -3.119 1 91.94 459 THR A O 1
ATOM 3662 N N . PRO A 1 460 ? -0.178 -20.203 -5.07 1 90.19 460 PRO A N 1
ATOM 3663 C CA . PRO A 1 460 ? 0.358 -21.406 -4.414 1 90.19 460 PRO A CA 1
ATOM 3664 C C . PRO A 1 460 ? 1.574 -21.109 -3.541 1 90.19 460 PRO A C 1
ATOM 3666 O O . PRO A 1 460 ? 1.836 -21.812 -2.572 1 90.19 460 PRO A O 1
ATOM 3669 N N . GLU A 1 461 ? 2.26 -20.047 -3.801 1 88.62 461 GLU A N 1
ATOM 3670 C CA . GLU A 1 461 ? 3.467 -19.672 -3.07 1 88.62 461 GLU A CA 1
ATOM 3671 C C . GLU A 1 461 ? 3.168 -19.438 -1.593 1 88.62 461 GLU A C 1
ATOM 3673 O O . GLU A 1 461 ? 4.035 -19.625 -0.74 1 88.62 461 GLU A O 1
ATOM 3678 N N . VAL A 1 462 ? 1.947 -19.078 -1.337 1 87.81 462 VAL A N 1
ATOM 3679 C CA . VAL A 1 462 ? 1.567 -18.828 0.047 1 87.81 462 VAL A CA 1
ATOM 3680 C C . VAL A 1 462 ? 1.756 -20.078 0.885 1 87.81 462 VAL A C 1
ATOM 3682 O O . VAL A 1 462 ? 2.289 -20.031 1.995 1 87.81 462 VAL A O 1
ATOM 3685 N N . GLY A 1 463 ? 1.306 -21.188 0.36 1 81.38 463 GLY A N 1
ATOM 3686 C CA . GLY A 1 463 ? 1.445 -22.438 1.083 1 81.38 463 GLY A CA 1
ATOM 3687 C C . GLY A 1 463 ? 2.891 -22.828 1.32 1 81.38 463 GLY A C 1
ATOM 3688 O O . GLY A 1 463 ? 3.287 -23.109 2.455 1 81.38 463 GLY A O 1
ATOM 3689 N N . PHE A 1 464 ? 3.607 -22.734 0.322 1 81.88 464 PHE A N 1
ATOM 3690 C CA . PHE A 1 464 ? 5.012 -23.125 0.384 1 81.88 464 PHE A CA 1
ATOM 3691 C C . PHE A 1 464 ? 5.781 -22.219 1.339 1 81.88 464 PHE A C 1
ATOM 3693 O O . PHE A 1 464 ? 6.492 -22.703 2.223 1 81.88 464 PHE A O 1
ATOM 3700 N N . GLU A 1 465 ? 5.641 -20.984 1.192 1 86.44 465 GLU A N 1
ATOM 3701 C CA . GLU A 1 465 ? 6.43 -20.047 1.987 1 86.44 465 GLU A CA 1
ATOM 3702 C C . GLU A 1 465 ? 6.027 -20.094 3.457 1 86.44 465 GLU A C 1
ATOM 3704 O O . GLU A 1 465 ? 6.871 -19.953 4.344 1 86.44 465 GLU A O 1
ATOM 3709 N N . THR A 1 466 ? 4.738 -20.25 3.646 1 83.44 466 THR A N 1
ATOM 3710 C CA . THR A 1 466 ? 4.289 -20.375 5.027 1 83.44 466 THR A CA 1
ATOM 3711 C C . THR A 1 466 ? 4.91 -21.594 5.699 1 83.44 466 THR A C 1
ATOM 3713 O O . THR A 1 466 ? 5.285 -21.531 6.871 1 83.44 466 THR A O 1
ATOM 3716 N N . SER A 1 467 ? 5.039 -22.641 5.039 1 82.69 467 SER A N 1
ATOM 3717 C CA . SER A 1 467 ? 5.629 -23.859 5.57 1 82.69 467 SER A CA 1
ATOM 3718 C C . SER A 1 467 ? 7.105 -23.672 5.891 1 82.69 467 SER A C 1
ATOM 3720 O O . SER A 1 467 ? 7.586 -24.141 6.93 1 82.69 467 SER A O 1
ATOM 3722 N N . VAL A 1 468 ? 7.832 -23.031 5 1 85.12 468 VAL A N 1
ATOM 3723 C CA . VAL A 1 468 ? 9.25 -22.781 5.203 1 85.12 468 VAL A CA 1
ATOM 3724 C C . VAL A 1 468 ? 9.445 -21.797 6.355 1 85.12 468 VAL A C 1
ATOM 3726 O O . VAL A 1 468 ? 10.312 -21.984 7.215 1 85.12 468 VAL A O 1
ATOM 3729 N N . GLN A 1 469 ? 8.609 -20.828 6.391 1 83.38 469 GLN A N 1
ATOM 3730 C CA . GLN A 1 469 ? 8.742 -19.75 7.367 1 83.38 469 GLN A CA 1
ATOM 3731 C C . GLN A 1 469 ? 8.367 -20.234 8.766 1 83.38 469 GLN A C 1
ATOM 3733 O O . GLN A 1 469 ? 8.734 -19.609 9.766 1 83.38 469 GLN A O 1
ATOM 3738 N N . ALA A 1 470 ? 7.668 -21.312 8.805 1 79.19 470 ALA A N 1
ATOM 3739 C CA . ALA A 1 470 ? 7.289 -21.891 10.094 1 79.19 470 ALA A CA 1
ATOM 3740 C C . ALA A 1 470 ? 8.43 -22.719 10.672 1 79.19 470 ALA A C 1
ATOM 3742 O O . ALA A 1 470 ? 8.398 -23.078 11.852 1 79.19 470 ALA A O 1
ATOM 3743 N N . GLN A 1 471 ? 9.398 -22.953 9.867 1 83.12 471 GLN A N 1
ATOM 3744 C CA . GLN A 1 471 ? 10.516 -23.766 10.336 1 83.12 471 GLN A CA 1
ATOM 3745 C C . GLN A 1 471 ? 11.406 -22.984 11.297 1 83.12 471 GLN A C 1
ATOM 3747 O O . GLN A 1 471 ? 11.523 -21.75 11.172 1 83.12 471 GLN A O 1
ATOM 3752 N N . ALA A 1 472 ? 12.039 -23.672 12.195 1 83.12 472 ALA A N 1
ATOM 3753 C CA . ALA A 1 472 ? 12.828 -23.062 13.266 1 83.12 472 ALA A CA 1
ATOM 3754 C C . ALA A 1 472 ? 13.953 -22.203 12.695 1 83.12 472 ALA A C 1
ATOM 3756 O O . ALA A 1 472 ? 14.188 -21.094 13.172 1 83.12 472 ALA A O 1
ATOM 3757 N N . ASP A 1 473 ? 14.625 -22.734 11.734 1 86.62 473 ASP A N 1
ATOM 3758 C CA . ASP A 1 473 ? 15.766 -22.016 11.172 1 86.62 473 ASP A CA 1
ATOM 3759 C C . ASP A 1 473 ? 15.336 -20.672 10.602 1 86.62 473 ASP A C 1
ATOM 3761 O O . ASP A 1 473 ? 16.016 -19.672 10.789 1 86.62 473 ASP A O 1
ATOM 3765 N N . TYR A 1 474 ? 14.297 -20.734 9.891 1 87.81 474 TYR A N 1
ATOM 3766 C CA . TYR A 1 474 ? 13.797 -19.5 9.312 1 87.81 474 TYR A CA 1
ATOM 3767 C C . TYR A 1 474 ? 13.391 -18.5 10.398 1 87.81 474 TYR A C 1
ATOM 3769 O O . TYR A 1 474 ? 13.711 -17.312 10.32 1 87.81 474 TYR A O 1
ATOM 3777 N N . LEU A 1 475 ? 12.734 -18.938 11.383 1 86.19 475 LEU A N 1
ATOM 3778 C CA . LEU A 1 475 ? 12.289 -18.109 12.5 1 86.19 475 LEU A CA 1
ATOM 3779 C C . LEU A 1 475 ? 13.484 -17.5 13.234 1 86.19 475 LEU A C 1
ATOM 3781 O O . LEU A 1 475 ? 13.461 -16.328 13.609 1 86.19 475 LEU A O 1
ATOM 3785 N N . LEU A 1 476 ? 14.438 -18.297 13.375 1 90.38 476 LEU A N 1
ATOM 3786 C CA . LEU A 1 476 ? 15.641 -17.812 14.062 1 90.38 476 LEU A CA 1
ATOM 3787 C C . LEU A 1 476 ? 16.328 -16.734 13.25 1 90.38 476 LEU A C 1
ATOM 3789 O O . LEU A 1 476 ? 16.844 -15.766 13.812 1 90.38 476 LEU A O 1
ATOM 3793 N N . VAL A 1 477 ? 16.391 -16.922 11.969 1 92.44 477 VAL A N 1
ATOM 3794 C CA . VAL A 1 477 ? 17 -15.93 11.094 1 92.44 477 VAL A CA 1
ATOM 3795 C C . VAL A 1 477 ? 16.219 -14.617 11.172 1 92.44 477 VAL A C 1
ATOM 3797 O O . VAL A 1 477 ? 16.828 -13.547 11.289 1 92.44 477 VAL A O 1
ATOM 3800 N N . GLU A 1 478 ? 14.922 -14.711 11.125 1 88.31 478 GLU A N 1
ATOM 3801 C CA . GLU A 1 478 ? 14.094 -13.516 11.219 1 88.31 478 GLU A CA 1
ATOM 3802 C C . GLU A 1 478 ? 14.32 -12.797 12.547 1 88.31 478 GLU A C 1
ATOM 3804 O O . GLU A 1 478 ? 14.43 -11.562 12.578 1 88.31 478 GLU A O 1
ATOM 3809 N N . ARG A 1 479 ? 14.383 -13.555 13.547 1 90.38 479 ARG A N 1
ATOM 3810 C CA . ARG A 1 479 ? 14.633 -12.984 14.867 1 90.38 479 ARG A CA 1
ATOM 3811 C C . ARG A 1 479 ? 16 -12.32 14.93 1 90.38 479 ARG A C 1
ATOM 3813 O O . ARG A 1 479 ? 16.156 -11.258 15.531 1 90.38 479 ARG A O 1
ATOM 3820 N N . THR A 1 480 ? 16.922 -12.961 14.367 1 94.06 480 THR A N 1
ATOM 3821 C CA . THR A 1 480 ? 18.266 -12.43 14.344 1 94.06 480 THR A CA 1
ATOM 3822 C C . THR A 1 480 ? 18.312 -11.086 13.617 1 94.06 480 THR A C 1
ATOM 3824 O O . THR A 1 480 ? 18.922 -10.133 14.102 1 94.06 480 THR A O 1
ATOM 3827 N N . ILE A 1 481 ? 17.688 -10.977 12.508 1 93 481 ILE A N 1
ATOM 3828 C CA . ILE A 1 481 ? 17.625 -9.742 11.75 1 93 481 ILE A CA 1
ATOM 3829 C C . ILE A 1 481 ? 16.969 -8.648 12.586 1 93 481 ILE A C 1
ATOM 3831 O O . ILE A 1 481 ? 17.453 -7.516 12.641 1 93 481 ILE A O 1
ATOM 3835 N N . GLU A 1 482 ? 15.922 -8.992 13.281 1 89.56 482 GLU A N 1
ATOM 3836 C CA . GLU A 1 482 ? 15.234 -8.055 14.156 1 89.56 482 GLU A CA 1
ATOM 3837 C C . GLU A 1 482 ? 16.156 -7.555 15.266 1 89.56 482 GLU A C 1
ATOM 3839 O O . GLU A 1 482 ? 16.172 -6.367 15.586 1 89.56 482 GLU A O 1
ATOM 3844 N N . LEU A 1 483 ? 16.844 -8.484 15.82 1 93 483 LEU A N 1
ATOM 3845 C CA . LEU A 1 483 ? 17.766 -8.148 16.906 1 93 483 LEU A CA 1
ATOM 3846 C C . LEU A 1 483 ? 18.859 -7.207 16.422 1 93 483 LEU A C 1
ATOM 3848 O O . LEU A 1 483 ? 19.234 -6.262 17.109 1 93 483 LEU A O 1
ATOM 3852 N N . LEU A 1 484 ? 19.344 -7.488 15.266 1 95.94 484 LEU A N 1
ATOM 3853 C CA . LEU A 1 484 ? 20.422 -6.664 14.711 1 95.94 484 LEU A CA 1
ATOM 3854 C C . LEU A 1 484 ? 19.922 -5.25 14.414 1 95.94 484 LEU A C 1
ATOM 3856 O O . LEU A 1 484 ? 20.625 -4.273 14.688 1 95.94 484 LEU A O 1
ATOM 3860 N N . ILE A 1 485 ? 18.766 -5.098 13.914 1 93.19 485 ILE A N 1
ATOM 3861 C CA . ILE A 1 485 ? 18.188 -3.787 13.625 1 93.19 485 ILE A CA 1
ATOM 3862 C C . ILE A 1 485 ? 17.922 -3.043 14.938 1 93.19 485 ILE A C 1
ATOM 3864 O O . ILE A 1 485 ? 18.203 -1.846 15.039 1 93.19 485 ILE A O 1
ATOM 3868 N N . LYS A 1 486 ? 17.422 -3.781 15.914 1 92.94 486 LYS A N 1
ATOM 3869 C CA . LYS A 1 486 ? 17.234 -3.189 17.234 1 92.94 486 LYS A CA 1
ATOM 3870 C C . LYS A 1 486 ? 18.562 -2.709 17.812 1 92.94 486 LYS A C 1
ATOM 3872 O O . LYS A 1 486 ? 18.641 -1.639 18.422 1 92.94 486 LYS A O 1
ATOM 3877 N N . ALA A 1 487 ? 19.531 -3.537 17.625 1 95.94 487 ALA A N 1
ATOM 3878 C CA . ALA A 1 487 ? 20.859 -3.146 18.078 1 95.94 487 ALA A CA 1
ATOM 3879 C C . ALA A 1 487 ? 21.328 -1.868 17.391 1 95.94 487 ALA A C 1
ATOM 3881 O O . ALA A 1 487 ? 21.906 -0.984 18.031 1 95.94 487 ALA A O 1
ATOM 3882 N N . LEU A 1 488 ? 21.109 -1.76 16.125 1 96.5 488 LEU A N 1
ATOM 3883 C CA . LEU A 1 488 ? 21.469 -0.573 15.352 1 96.5 488 LEU A CA 1
ATOM 3884 C C . LEU A 1 488 ? 20.781 0.667 15.906 1 96.5 488 LEU A C 1
ATOM 3886 O O . LEU A 1 488 ? 21.406 1.721 16.047 1 96.5 488 LEU A O 1
ATOM 3890 N N . ARG A 1 489 ? 19.531 0.526 16.234 1 94.12 489 ARG A N 1
ATOM 3891 C CA . ARG A 1 489 ? 18.781 1.646 16.797 1 94.12 489 ARG A CA 1
ATOM 3892 C C . ARG A 1 489 ? 19.328 2.021 18.188 1 94.12 489 ARG A C 1
ATOM 3894 O O . ARG A 1 489 ? 19.547 3.201 18.469 1 94.12 489 ARG A O 1
ATOM 3901 N N . ARG A 1 490 ? 19.594 1.047 19 1 95.75 490 ARG A N 1
ATOM 3902 C CA . ARG A 1 490 ? 20.078 1.275 20.359 1 95.75 490 ARG A CA 1
ATOM 3903 C C . ARG A 1 490 ? 21.469 1.912 20.344 1 95.75 490 ARG A C 1
ATOM 3905 O O . ARG A 1 490 ? 21.75 2.805 21.156 1 95.75 490 ARG A O 1
ATOM 3912 N N . VAL A 1 491 ? 22.281 1.408 19.5 1 97.38 491 VAL A N 1
ATOM 3913 C CA . VAL A 1 491 ? 23.625 1.967 19.406 1 97.38 491 VAL A CA 1
ATOM 3914 C C . VAL A 1 491 ? 23.547 3.445 19.031 1 97.38 491 VAL A C 1
ATOM 3916 O O . VAL A 1 491 ? 24.266 4.273 19.578 1 97.38 491 VAL A O 1
ATOM 3919 N N . GLN A 1 492 ? 22.688 3.777 18.125 1 97.06 492 GLN A N 1
ATOM 3920 C CA . GLN A 1 492 ? 22.578 5.168 17.688 1 97.06 492 GLN A CA 1
ATOM 3921 C C . GLN A 1 492 ? 21.969 6.031 18.797 1 97.06 492 GLN A C 1
ATOM 3923 O O . GLN A 1 492 ? 22.297 7.215 18.906 1 97.06 492 GLN A O 1
ATOM 3928 N N . ASP A 1 493 ? 21.094 5.414 19.594 1 94.44 493 ASP A N 1
ATOM 3929 C CA . ASP A 1 493 ? 20.578 6.129 20.75 1 94.44 493 ASP A CA 1
ATOM 3930 C C . ASP A 1 493 ? 21.703 6.496 21.719 1 94.44 493 ASP A C 1
ATOM 3932 O O . ASP A 1 493 ? 21.734 7.613 22.234 1 94.44 493 ASP A O 1
ATOM 3936 N N . GLU A 1 494 ? 22.562 5.566 21.906 1 95.75 494 GLU A N 1
ATOM 3937 C CA . GLU A 1 494 ? 23.703 5.793 22.781 1 95.75 494 GLU A CA 1
ATOM 3938 C C . GLU A 1 494 ? 24.656 6.828 22.203 1 95.75 494 GLU A C 1
ATOM 3940 O O . GLU A 1 494 ? 25.266 7.602 22.938 1 95.75 494 GLU A O 1
ATOM 3945 N N . MET A 1 495 ? 24.781 6.812 20.891 1 95.75 495 MET A N 1
ATOM 3946 C CA . MET A 1 495 ? 25.656 7.754 20.203 1 95.75 495 MET A CA 1
ATOM 3947 C C . MET A 1 495 ? 25.109 9.172 20.297 1 95.75 495 MET A C 1
ATOM 3949 O O . MET A 1 495 ? 25.875 10.141 20.172 1 95.75 495 MET A O 1
ATOM 3953 N N . GLY A 1 496 ? 23.781 9.305 20.422 1 93.75 496 GLY A N 1
ATOM 3954 C CA . GLY A 1 496 ? 23.172 10.609 20.609 1 93.75 496 GLY A CA 1
ATOM 3955 C C . GLY A 1 496 ? 23.062 11.414 19.344 1 93.75 496 GLY A C 1
ATOM 3956 O O . GLY A 1 496 ? 23.25 10.883 18.234 1 93.75 496 GLY A O 1
ATOM 3957 N N . PRO A 1 497 ? 22.719 12.688 19.438 1 94.06 497 PRO A N 1
ATOM 3958 C CA . PRO A 1 497 ? 22.438 13.539 18.281 1 94.06 497 PRO A CA 1
ATOM 3959 C C . PRO A 1 497 ? 23.703 14.172 17.688 1 94.06 497 PRO A C 1
ATOM 3961 O O . PRO A 1 497 ? 23.625 14.859 16.672 1 94.06 497 PRO A O 1
ATOM 3964 N N . ALA A 1 498 ? 24.812 13.93 18.25 1 93.19 498 ALA A N 1
ATOM 3965 C CA . ALA A 1 498 ? 26.062 14.531 17.797 1 93.19 498 ALA A CA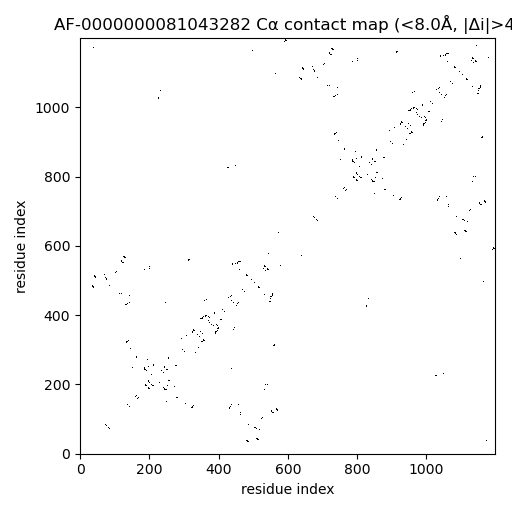 1
ATOM 3966 C C . ALA A 1 498 ? 26.516 13.914 16.469 1 93.19 498 ALA A C 1
ATOM 3968 O O . ALA A 1 498 ? 26 12.867 16.062 1 93.19 498 ALA A O 1
ATOM 3969 N N . ARG A 1 499 ? 27.469 14.602 15.812 1 94.5 499 ARG A N 1
ATOM 3970 C CA . ARG A 1 499 ? 28.062 14.07 14.594 1 94.5 499 ARG A CA 1
ATOM 3971 C C . ARG A 1 499 ? 28.75 12.734 14.852 1 94.5 499 ARG A C 1
ATOM 3973 O O . ARG A 1 499 ? 29.406 12.555 15.891 1 94.5 499 ARG A O 1
ATOM 3980 N N . ARG A 1 500 ? 28.625 11.883 13.93 1 95.88 500 ARG A N 1
ATOM 3981 C CA . ARG A 1 500 ? 29.172 10.539 14.078 1 95.88 500 ARG A CA 1
ATOM 3982 C C . ARG A 1 500 ? 30.688 10.555 13.961 1 95.88 500 ARG A C 1
ATOM 3984 O O . ARG A 1 500 ? 31.25 11.25 13.109 1 95.88 500 ARG A O 1
ATOM 3991 N N . THR A 1 501 ? 31.312 9.797 14.836 1 95.75 501 THR A N 1
ATOM 3992 C CA . THR A 1 501 ? 32.75 9.562 14.719 1 95.75 501 THR A CA 1
ATOM 3993 C C . THR A 1 501 ? 33.031 8.469 13.695 1 95.75 501 THR A C 1
ATOM 3995 O O . THR A 1 501 ? 32.125 7.777 13.242 1 95.75 501 THR A O 1
ATOM 3998 N N . GLU A 1 502 ? 34.281 8.383 13.398 1 95.31 502 GLU A N 1
ATOM 3999 C CA . GLU A 1 502 ? 34.688 7.316 12.484 1 95.31 502 GLU A CA 1
ATOM 4000 C C . GLU A 1 502 ? 34.344 5.945 13.062 1 95.31 502 GLU A C 1
ATOM 4002 O O . GLU A 1 502 ? 33.906 5.047 12.336 1 95.31 502 GLU A O 1
ATOM 4007 N N . ASN A 1 503 ? 34.562 5.805 14.359 1 96.12 503 ASN A N 1
ATOM 4008 C CA . ASN A 1 503 ? 34.219 4.551 15.023 1 96.12 503 ASN A CA 1
ATOM 4009 C C . ASN A 1 503 ? 32.75 4.254 14.953 1 96.12 503 ASN A C 1
ATOM 4011 O O . ASN A 1 503 ? 32.344 3.098 14.805 1 96.12 503 ASN A O 1
ATOM 4015 N N . ASP A 1 504 ? 31.938 5.32 15.117 1 97.12 504 ASP A N 1
ATOM 4016 C CA . ASP A 1 504 ? 30.5 5.164 15 1 97.12 504 ASP A CA 1
ATOM 4017 C C . ASP A 1 504 ? 30.109 4.602 13.633 1 97.12 504 ASP A C 1
ATOM 4019 O O . ASP A 1 504 ? 29.344 3.641 13.547 1 97.12 504 ASP A O 1
ATOM 4023 N N . LEU A 1 505 ? 30.688 5.18 12.648 1 96.5 505 LEU A N 1
ATOM 4024 C CA . LEU A 1 505 ? 30.359 4.82 11.273 1 96.5 505 LEU A CA 1
ATOM 4025 C C . LEU A 1 505 ? 30.797 3.391 10.961 1 96.5 505 LEU A C 1
ATOM 4027 O O . LEU A 1 505 ? 30.062 2.65 10.289 1 96.5 505 LEU A O 1
ATOM 4031 N N . VAL A 1 506 ? 31.906 3.016 11.438 1 96.06 506 VAL A N 1
ATOM 4032 C CA . VAL A 1 506 ? 32.406 1.668 11.211 1 96.06 506 VAL A CA 1
ATOM 4033 C C . VAL A 1 506 ? 31.469 0.644 11.836 1 96.06 506 VAL A C 1
ATOM 4035 O O . VAL A 1 506 ? 31.156 -0.378 11.219 1 96.06 506 VAL A O 1
ATOM 4038 N N . VAL A 1 507 ? 31.031 0.912 13.055 1 96.94 507 VAL A N 1
ATOM 4039 C CA . VAL A 1 507 ? 30.125 0.006 13.75 1 96.94 507 VAL A CA 1
ATOM 4040 C C . VAL A 1 507 ? 28.812 -0.119 12.969 1 96.94 507 VAL A C 1
ATOM 4042 O O . VAL A 1 507 ? 28.312 -1.226 12.766 1 96.94 507 VAL A O 1
ATOM 4045 N N . LEU A 1 508 ? 28.25 0.987 12.547 1 97.06 508 LEU A N 1
ATOM 4046 C CA . LEU A 1 508 ? 27 0.973 11.797 1 97.06 508 LEU A CA 1
ATOM 4047 C C . LEU A 1 508 ? 27.156 0.201 10.484 1 97.06 508 LEU A C 1
ATOM 4049 O O . LEU A 1 508 ? 26.312 -0.636 10.148 1 97.06 508 LEU A O 1
ATOM 4053 N N . ASP A 1 509 ? 28.25 0.403 9.828 1 95.81 509 ASP A N 1
ATOM 4054 C CA . ASP A 1 509 ? 28.516 -0.275 8.562 1 95.81 509 ASP A CA 1
ATOM 4055 C C . ASP A 1 509 ? 28.641 -1.782 8.766 1 95.81 509 ASP A C 1
ATOM 4057 O O . ASP A 1 509 ? 28.062 -2.568 8.008 1 95.81 509 ASP A O 1
ATOM 4061 N N . LYS A 1 510 ? 29.359 -2.154 9.734 1 96.31 510 LYS A N 1
ATOM 4062 C CA . LYS A 1 510 ? 29.625 -3.57 9.961 1 96.31 510 LYS A CA 1
ATOM 4063 C C . LYS A 1 510 ? 28.359 -4.305 10.406 1 96.31 510 LYS A C 1
ATOM 4065 O O . LYS A 1 510 ? 28.125 -5.441 9.992 1 96.31 510 LYS A O 1
ATOM 4070 N N . ILE A 1 511 ? 27.547 -3.686 11.25 1 97.06 511 ILE A N 1
ATOM 4071 C CA . ILE A 1 511 ? 26.312 -4.332 11.68 1 97.06 511 ILE A CA 1
ATOM 4072 C C . ILE A 1 511 ? 25.328 -4.402 10.516 1 97.06 511 ILE A C 1
ATOM 4074 O O . ILE A 1 511 ? 24.594 -5.387 10.367 1 97.06 511 ILE A O 1
ATOM 4078 N N . GLU A 1 512 ? 25.281 -3.371 9.695 1 95.38 512 GLU A N 1
ATOM 4079 C CA . GLU A 1 512 ? 24.438 -3.412 8.508 1 95.38 512 GLU A CA 1
ATOM 4080 C C . GLU A 1 512 ? 24.859 -4.535 7.566 1 95.38 512 GLU A C 1
ATOM 4082 O O . GLU A 1 512 ? 24.016 -5.191 6.957 1 95.38 512 GLU A O 1
ATOM 4087 N N . LYS A 1 513 ? 26.156 -4.723 7.438 1 94.44 513 LYS A N 1
ATOM 4088 C CA . LYS A 1 513 ? 26.656 -5.832 6.633 1 94.44 513 LYS A CA 1
ATOM 4089 C C . LYS A 1 513 ? 26.219 -7.176 7.223 1 94.44 513 LYS A C 1
ATOM 4091 O O . LYS A 1 513 ? 25.891 -8.109 6.48 1 94.44 513 LYS A O 1
ATOM 4096 N N . LEU A 1 514 ? 26.281 -7.254 8.5 1 95.88 514 LEU A N 1
ATOM 4097 C CA . LEU A 1 514 ? 25.812 -8.469 9.164 1 95.88 514 LEU A CA 1
ATOM 4098 C C . LEU A 1 514 ? 24.328 -8.703 8.883 1 95.88 514 LEU A C 1
ATOM 4100 O O . LEU A 1 514 ? 23.922 -9.836 8.633 1 95.88 514 LEU A O 1
ATOM 4104 N N . VAL A 1 515 ? 23.516 -7.637 8.969 1 95.12 515 VAL A N 1
ATOM 4105 C CA . VAL A 1 515 ? 22.094 -7.738 8.633 1 95.12 515 VAL A CA 1
ATOM 4106 C C . VAL A 1 515 ? 21.938 -8.289 7.215 1 95.12 515 VAL A C 1
ATOM 4108 O O . VAL A 1 515 ? 21.141 -9.188 6.977 1 95.12 515 VAL A O 1
ATOM 4111 N N . SER A 1 516 ? 22.703 -7.793 6.32 1 92.62 516 SER A N 1
ATOM 4112 C CA . SER A 1 516 ? 22.641 -8.219 4.926 1 92.62 516 SER A CA 1
ATOM 4113 C C . SER A 1 516 ? 22.969 -9.703 4.785 1 92.62 516 SER A C 1
ATOM 4115 O O . SER A 1 516 ? 22.328 -10.414 4.008 1 92.62 516 SER A O 1
ATOM 4117 N N . ARG A 1 517 ? 23.953 -10.148 5.504 1 93.81 517 ARG A N 1
ATOM 4118 C CA . ARG A 1 517 ? 24.344 -11.555 5.457 1 93.81 517 ARG A CA 1
ATOM 4119 C C . ARG A 1 517 ? 23.203 -12.445 5.945 1 93.81 517 ARG A C 1
ATOM 4121 O O . ARG A 1 517 ? 22.938 -13.5 5.363 1 93.81 517 ARG A O 1
ATOM 4128 N N . TRP A 1 518 ? 22.594 -12.039 6.965 1 94.19 518 TRP A N 1
ATOM 4129 C CA . TRP A 1 518 ? 21.5 -12.828 7.5 1 94.19 518 TRP A CA 1
ATOM 4130 C C . TRP A 1 518 ? 20.297 -12.789 6.562 1 94.19 518 TRP A C 1
ATOM 4132 O O . TRP A 1 518 ? 19.547 -13.758 6.457 1 94.19 518 TRP A O 1
ATOM 4142 N N . ARG A 1 519 ? 20.078 -11.703 5.867 1 92.75 519 ARG A N 1
ATOM 4143 C CA . ARG A 1 519 ? 19.031 -11.633 4.852 1 92.75 519 ARG A CA 1
ATOM 4144 C C . ARG A 1 519 ? 19.328 -12.57 3.689 1 92.75 519 ARG A C 1
ATOM 4146 O O . ARG A 1 519 ? 18.422 -13.156 3.105 1 92.75 519 ARG A O 1
ATOM 4153 N N . ASP A 1 520 ? 20.609 -12.664 3.395 1 91.25 520 ASP A N 1
ATOM 4154 C CA . ASP A 1 520 ? 21 -13.625 2.371 1 91.25 520 ASP A CA 1
ATOM 4155 C C . ASP A 1 520 ? 20.672 -15.055 2.809 1 91.25 520 ASP A C 1
ATOM 4157 O O . ASP A 1 520 ? 20.266 -15.883 1.989 1 91.25 520 ASP A O 1
ATOM 4161 N N . ARG A 1 521 ? 20.891 -15.297 4.023 1 91.56 521 ARG A N 1
ATOM 4162 C CA . ARG A 1 521 ? 20.531 -16.609 4.543 1 91.56 521 ARG A CA 1
ATOM 4163 C C . ARG A 1 521 ? 19.031 -16.844 4.473 1 91.56 521 ARG A C 1
ATOM 4165 O O . ARG A 1 521 ? 18.578 -17.922 4.125 1 91.56 521 ARG A O 1
ATOM 4172 N N . GLU A 1 522 ? 18.297 -15.828 4.844 1 90.75 522 GLU A N 1
ATOM 4173 C CA . GLU A 1 522 ? 16.844 -15.891 4.719 1 90.75 522 GLU A CA 1
ATOM 4174 C C . GLU A 1 522 ? 16.438 -16.266 3.301 1 90.75 522 GLU A C 1
ATOM 4176 O O . GLU A 1 522 ? 15.57 -17.125 3.109 1 90.75 522 GLU A O 1
ATOM 4181 N N . THR A 1 523 ? 17.062 -15.664 2.377 1 90.56 523 THR A N 1
ATOM 4182 C CA . THR A 1 523 ? 16.797 -15.938 0.966 1 90.56 523 THR A CA 1
ATOM 4183 C C . THR A 1 523 ? 17.172 -17.375 0.61 1 90.56 523 THR A C 1
ATOM 4185 O O . THR A 1 523 ? 16.422 -18.062 -0.069 1 90.56 523 THR A O 1
ATOM 4188 N N . ALA A 1 524 ? 18.266 -17.781 1.097 1 89.75 524 ALA A N 1
ATOM 4189 C CA . ALA A 1 524 ? 18.766 -19.125 0.795 1 89.75 524 ALA A CA 1
ATOM 4190 C C . ALA A 1 524 ? 17.828 -20.188 1.328 1 89.75 524 ALA A C 1
ATOM 4192 O O . ALA A 1 524 ? 17.641 -21.234 0.705 1 89.75 524 ALA A O 1
ATOM 4193 N N . LEU A 1 525 ? 17.25 -19.938 2.418 1 89.88 525 LEU A N 1
ATOM 4194 C CA . LEU A 1 525 ? 16.359 -20.891 3.045 1 89.88 525 LEU A CA 1
ATOM 4195 C C . LEU A 1 525 ? 15.094 -21.094 2.203 1 89.88 525 LEU A C 1
ATOM 4197 O O . LEU A 1 525 ? 14.414 -22.125 2.33 1 89.88 525 LEU A O 1
ATOM 4201 N N . LEU A 1 526 ? 14.773 -20.172 1.387 1 89.94 526 LEU A N 1
ATOM 4202 C CA . LEU A 1 526 ? 13.594 -20.281 0.54 1 89.94 526 LEU A CA 1
ATOM 4203 C C . LEU A 1 526 ? 13.906 -21.047 -0.739 1 89.94 526 LEU A C 1
ATOM 4205 O O . LEU A 1 526 ? 13 -21.375 -1.511 1 89.94 526 LEU A O 1
ATOM 4209 N N . GLY A 1 527 ? 15.195 -21.281 -0.975 1 88.5 527 GLY A N 1
ATOM 4210 C CA . GLY A 1 527 ? 15.594 -22.234 -2.004 1 88.5 527 GLY A CA 1
ATOM 4211 C C . GLY A 1 527 ? 15.664 -21.609 -3.387 1 88.5 527 GLY A C 1
ATOM 4212 O O . GLY A 1 527 ? 15.609 -22.328 -4.395 1 88.5 527 GLY A O 1
ATOM 4213 N N . ASN A 1 528 ? 15.609 -20.328 -3.57 1 90.94 528 ASN A N 1
ATOM 4214 C CA . ASN A 1 528 ? 15.773 -19.594 -4.824 1 90.94 528 ASN A CA 1
ATOM 4215 C C . ASN A 1 528 ? 16.609 -18.344 -4.633 1 90.94 528 ASN A C 1
ATOM 4217 O O . ASN A 1 528 ? 16.875 -17.922 -3.504 1 90.94 528 ASN A O 1
ATOM 4221 N N . PRO A 1 529 ? 17.062 -17.781 -5.691 1 93 529 PRO A N 1
ATOM 4222 C CA . PRO A 1 529 ? 18.016 -16.672 -5.559 1 93 529 PRO A CA 1
ATOM 4223 C C . PRO A 1 529 ? 17.328 -15.352 -5.223 1 93 529 PRO A C 1
ATOM 4225 O O . PRO A 1 529 ? 18 -14.383 -4.859 1 93 529 PRO A O 1
ATOM 4228 N N . PHE A 1 530 ? 16.031 -15.25 -5.312 1 94.06 530 PHE A N 1
ATOM 4229 C CA . PHE A 1 530 ? 15.344 -13.969 -5.184 1 94.06 530 PHE A CA 1
ATOM 4230 C C . PHE A 1 530 ? 14.664 -13.852 -3.828 1 94.06 530 PHE A C 1
ATOM 4232 O O . PHE A 1 530 ? 14.344 -12.742 -3.385 1 94.06 530 PHE A O 1
ATOM 4239 N N . GLY A 1 531 ? 14.445 -14.945 -3.174 1 91.94 531 GLY A N 1
ATOM 4240 C CA . GLY A 1 531 ? 13.766 -14.945 -1.887 1 91.94 531 GLY A CA 1
ATOM 4241 C C . GLY A 1 531 ? 12.258 -15.07 -2.004 1 91.94 531 GLY A C 1
ATOM 4242 O O . GLY A 1 531 ? 11.758 -15.828 -2.832 1 91.94 531 GLY A O 1
ATOM 4243 N N . SER A 1 532 ? 11.523 -14.414 -1.139 1 91.44 532 SER A N 1
ATOM 4244 C CA . SER A 1 532 ? 10.07 -14.508 -1.074 1 91.44 532 SER A CA 1
ATOM 4245 C C . SER A 1 532 ? 9.422 -13.773 -2.244 1 91.44 532 SER A C 1
ATOM 4247 O O . SER A 1 532 ? 9.875 -12.703 -2.643 1 91.44 532 SER A O 1
ATOM 4249 N N . VAL A 1 533 ? 8.328 -14.359 -2.711 1 92 533 VAL A N 1
ATOM 4250 C CA . VAL A 1 533 ? 7.527 -13.695 -3.734 1 92 533 VAL A CA 1
ATOM 4251 C C . VAL A 1 533 ? 6.906 -12.422 -3.156 1 92 533 VAL A C 1
ATOM 4253 O O . VAL A 1 533 ? 6.652 -11.461 -3.887 1 92 533 VAL A O 1
ATOM 4256 N N . PHE A 1 534 ? 6.812 -12.352 -1.839 1 90.31 534 PHE A N 1
ATOM 4257 C CA . PHE A 1 534 ? 6.039 -11.289 -1.206 1 90.31 534 PHE A CA 1
ATOM 4258 C C . PHE A 1 534 ? 6.965 -10.234 -0.607 1 90.31 534 PHE A C 1
ATOM 4260 O O . PHE A 1 534 ? 6.5 -9.195 -0.124 1 90.31 534 PHE A O 1
ATOM 4267 N N . ARG A 1 535 ? 8.266 -10.492 -0.657 1 90.19 535 ARG A N 1
ATOM 4268 C CA . ARG A 1 535 ? 9.234 -9.562 -0.083 1 90.19 535 ARG A CA 1
ATOM 4269 C C . ARG A 1 535 ? 10.422 -9.367 -1.019 1 90.19 535 ARG A C 1
ATOM 4271 O O . ARG A 1 535 ? 11.023 -10.336 -1.476 1 90.19 535 ARG A O 1
ATOM 4278 N N . ALA A 1 536 ? 10.664 -8.164 -1.317 1 89.94 536 ALA A N 1
ATOM 4279 C CA . ALA A 1 536 ? 11.898 -7.801 -2.01 1 89.94 536 ALA A CA 1
ATOM 4280 C C . ALA A 1 536 ? 12.969 -7.367 -1.02 1 89.94 536 ALA A C 1
ATOM 4282 O O . ALA A 1 536 ? 13.125 -6.176 -0.745 1 89.94 536 ALA A O 1
ATOM 4283 N N . ARG A 1 537 ? 13.695 -8.367 -0.592 1 86.25 537 ARG A N 1
ATOM 4284 C CA . ARG A 1 537 ? 14.641 -8.227 0.512 1 86.25 537 ARG A CA 1
ATOM 4285 C C . ARG A 1 537 ? 13.914 -7.84 1.801 1 86.25 537 ARG A C 1
ATOM 4287 O O . ARG A 1 537 ? 13.18 -8.648 2.369 1 86.25 537 ARG A O 1
ATOM 4294 N N . TYR A 1 538 ? 13.93 -6.57 2.195 1 80.75 538 TYR A N 1
ATOM 4295 C CA . TYR A 1 538 ? 13.305 -6.242 3.469 1 80.75 538 TYR A CA 1
ATOM 4296 C C . TYR A 1 538 ? 12.016 -5.461 3.254 1 80.75 538 TYR A C 1
ATOM 4298 O O . TYR A 1 538 ? 11.258 -5.223 4.203 1 80.75 538 TYR A O 1
ATOM 4306 N N . GLN A 1 539 ? 11.656 -5.141 2.088 1 85.25 539 GLN A N 1
ATOM 4307 C CA . GLN A 1 539 ? 10.445 -4.395 1.771 1 85.25 539 GLN A CA 1
ATOM 4308 C C . GLN A 1 539 ? 9.398 -5.293 1.117 1 85.25 539 GLN A C 1
ATOM 4310 O O . GLN A 1 539 ? 9.742 -6.32 0.525 1 85.25 539 GLN A O 1
ATOM 4315 N N . PRO A 1 540 ? 8.109 -4.879 1.227 1 87.31 540 PRO A N 1
ATOM 4316 C CA . PRO A 1 540 ? 7.129 -5.609 0.422 1 87.31 540 PRO A CA 1
ATOM 4317 C C . PRO A 1 540 ? 7.453 -5.582 -1.07 1 87.31 540 PRO A C 1
ATOM 4319 O O . PRO A 1 540 ? 7.91 -4.559 -1.587 1 87.31 540 PRO A O 1
ATOM 4322 N N . SER A 1 541 ? 7.258 -6.715 -1.734 1 91.5 541 SER A N 1
ATOM 4323 C CA . SER A 1 541 ? 7.488 -6.773 -3.174 1 91.5 541 SER A CA 1
ATOM 4324 C C . SER A 1 541 ? 6.379 -6.059 -3.941 1 91.5 541 SER A C 1
ATOM 4326 O O . SER A 1 541 ? 5.312 -5.785 -3.387 1 91.5 541 SER A O 1
ATOM 4328 N N . LEU A 1 542 ? 6.676 -5.707 -5.156 1 91.5 542 LEU A N 1
ATOM 4329 C CA . LEU A 1 542 ? 5.652 -5.133 -6.023 1 91.5 542 LEU A CA 1
ATOM 4330 C C . LEU A 1 542 ? 4.488 -6.102 -6.203 1 91.5 542 LEU A C 1
ATOM 4332 O O . LEU A 1 542 ? 3.33 -5.68 -6.281 1 91.5 542 LEU A O 1
ATOM 4336 N N . PHE A 1 543 ? 4.789 -7.395 -6.246 1 92.62 543 PHE A N 1
ATOM 4337 C CA . PHE A 1 543 ? 3.752 -8.414 -6.348 1 92.62 543 PHE A CA 1
ATOM 4338 C C . PHE A 1 543 ? 2.824 -8.367 -5.141 1 92.62 543 PHE A C 1
ATOM 4340 O O . PHE A 1 543 ? 1.6 -8.391 -5.289 1 92.62 543 PHE A O 1
ATOM 4347 N N . ALA A 1 544 ? 3.408 -8.328 -3.967 1 90.12 544 ALA A N 1
ATOM 4348 C CA . ALA A 1 544 ? 2.621 -8.258 -2.74 1 90.12 544 ALA A CA 1
ATOM 4349 C C . ALA A 1 544 ? 1.738 -7.016 -2.721 1 90.12 544 ALA A C 1
ATOM 4351 O O . ALA A 1 544 ? 0.581 -7.074 -2.301 1 90.12 544 ALA A O 1
ATOM 4352 N N . HIS A 1 545 ? 2.305 -5.926 -3.104 1 88.38 545 HIS A N 1
ATOM 4353 C CA . HIS A 1 545 ? 1.563 -4.672 -3.17 1 88.38 545 HIS A CA 1
ATOM 4354 C C . HIS A 1 545 ? 0.361 -4.789 -4.102 1 88.38 545 HIS A C 1
ATOM 4356 O O . HIS A 1 545 ? -0.736 -4.34 -3.764 1 88.38 545 HIS A O 1
ATOM 4362 N N . SER A 1 546 ? 0.576 -5.383 -5.219 1 90.38 546 SER A N 1
ATOM 4363 C CA . SER A 1 546 ? -0.494 -5.551 -6.199 1 90.38 546 SER A CA 1
ATOM 4364 C C . SER A 1 546 ? -1.556 -6.523 -5.695 1 90.38 546 SER A C 1
ATOM 4366 O O . SER A 1 546 ? -2.752 -6.309 -5.906 1 90.38 546 SER A O 1
ATOM 4368 N N . LEU A 1 547 ? -1.092 -7.555 -5.086 1 90.94 547 LEU A N 1
ATOM 4369 C CA . LEU A 1 547 ? -2.018 -8.531 -4.523 1 90.94 547 LEU A CA 1
ATOM 4370 C C . LEU A 1 547 ? -2.939 -7.879 -3.498 1 90.94 547 LEU A C 1
ATOM 4372 O O . LEU A 1 547 ? -4.148 -8.133 -3.494 1 90.94 547 LEU A O 1
ATOM 4376 N N . ARG A 1 548 ? -2.43 -7.035 -2.723 1 87.56 548 ARG A N 1
ATOM 4377 C CA . ARG A 1 548 ? -3.207 -6.352 -1.693 1 87.56 548 ARG A CA 1
ATOM 4378 C C . ARG A 1 548 ? -4.176 -5.352 -2.312 1 87.56 548 ARG A C 1
ATOM 4380 O O . ARG A 1 548 ? -5.312 -5.215 -1.852 1 87.56 548 ARG A O 1
ATOM 4387 N N . ARG A 1 549 ? -3.727 -4.766 -3.246 1 86.44 549 ARG A N 1
ATOM 4388 C CA . ARG A 1 549 ? -4.492 -3.67 -3.836 1 86.44 549 ARG A CA 1
ATOM 4389 C C . ARG A 1 549 ? -5.633 -4.203 -4.699 1 86.44 549 ARG A C 1
ATOM 4391 O O . ARG A 1 549 ? -6.723 -3.629 -4.715 1 86.44 549 ARG A O 1
ATOM 4398 N N . TYR A 1 550 ? -5.367 -5.332 -5.336 1 88.81 550 TYR A N 1
ATOM 4399 C CA . TYR A 1 550 ? -6.309 -5.684 -6.395 1 88.81 550 TYR A CA 1
ATOM 4400 C C . TYR A 1 550 ? -7.023 -6.992 -6.078 1 88.81 550 TYR A C 1
ATOM 4402 O O . TYR A 1 550 ? -7.941 -7.391 -6.797 1 88.81 550 TYR A O 1
ATOM 4410 N N . CYS A 1 551 ? -6.621 -7.633 -5.055 1 91.75 551 CYS A N 1
ATOM 4411 C CA . CYS A 1 551 ? -7.293 -8.883 -4.707 1 91.75 551 CYS A CA 1
ATOM 4412 C C . CYS A 1 551 ? -7.941 -8.781 -3.332 1 91.75 551 CYS A C 1
ATOM 4414 O O . CYS A 1 551 ? -7.289 -8.406 -2.357 1 91.75 551 CYS A O 1
ATOM 4416 N N . ASP A 1 552 ? -9.188 -9.141 -3.26 1 91.62 552 ASP A N 1
ATOM 4417 C CA . ASP A 1 552 ? -9.898 -9.172 -1.986 1 91.62 552 ASP A CA 1
ATOM 4418 C C . ASP A 1 552 ? -9.516 -10.414 -1.175 1 91.62 552 ASP A C 1
ATOM 4420 O O . ASP A 1 552 ? -9.422 -10.352 0.053 1 91.62 552 ASP A O 1
ATOM 4424 N N . LEU A 1 553 ? -9.297 -11.484 -1.937 1 94.06 553 LEU A N 1
ATOM 4425 C CA . LEU A 1 553 ? -8.938 -12.766 -1.337 1 94.06 553 LEU A CA 1
ATOM 4426 C C . LEU A 1 553 ? -7.762 -13.398 -2.07 1 94.06 553 LEU A C 1
ATOM 4428 O O . LEU A 1 553 ? -7.488 -13.062 -3.223 1 94.06 553 LEU A O 1
ATOM 4432 N N . TYR A 1 554 ? -7.055 -14.227 -1.396 1 93.75 554 TYR A N 1
ATOM 4433 C CA . TYR A 1 554 ? -6.066 -15.078 -2.047 1 93.75 554 TYR A CA 1
ATOM 4434 C C . TYR A 1 554 ? -5.918 -16.406 -1.31 1 93.75 554 TYR A C 1
ATOM 4436 O O . TYR A 1 554 ? -6.211 -16.5 -0.115 1 93.75 554 TYR A O 1
ATOM 4444 N N . MET A 1 555 ? -5.586 -17.406 -2.043 1 93.44 555 MET A N 1
ATOM 4445 C CA . MET A 1 555 ? -5.516 -18.781 -1.536 1 93.44 555 MET A CA 1
ATOM 4446 C C . MET A 1 555 ? -4.461 -19.578 -2.291 1 93.44 555 MET A C 1
ATOM 4448 O O . MET A 1 555 ? -4.047 -19.203 -3.385 1 93.44 555 MET A O 1
ATOM 4452 N N . ASN A 1 556 ? -4.031 -20.656 -1.713 1 90.56 556 ASN A N 1
ATOM 4453 C CA . ASN A 1 556 ? -3.029 -21.5 -2.344 1 90.56 556 ASN A CA 1
ATOM 4454 C C . ASN A 1 556 ? -3.609 -22.281 -3.525 1 90.56 556 ASN A C 1
ATOM 4456 O O . ASN A 1 556 ? -2.938 -22.469 -4.543 1 90.56 556 ASN A O 1
ATOM 4460 N N . ASN A 1 557 ? -4.816 -22.719 -3.352 1 92.44 557 ASN A N 1
ATOM 4461 C CA . ASN A 1 557 ? -5.543 -23.422 -4.398 1 92.44 557 ASN A CA 1
ATOM 4462 C C . ASN A 1 557 ? -7.055 -23.312 -4.207 1 92.44 557 ASN A C 1
ATOM 4464 O O . ASN A 1 557 ? -7.523 -23.031 -3.104 1 92.44 557 ASN A O 1
ATOM 4468 N N . ILE A 1 558 ? -7.785 -23.594 -5.262 1 94.25 558 ILE A N 1
ATOM 4469 C CA . ILE A 1 558 ? -9.227 -23.375 -5.242 1 94.25 558 ILE A CA 1
ATOM 4470 C C . ILE A 1 558 ? -9.883 -24.406 -4.312 1 94.25 558 ILE A C 1
ATOM 4472 O O . ILE A 1 558 ? -11.008 -24.188 -3.85 1 94.25 558 ILE A O 1
ATOM 4476 N N . GLY A 1 559 ? -9.195 -25.516 -4.059 1 93.81 559 GLY A N 1
ATOM 4477 C CA . GLY A 1 559 ? -9.719 -26.516 -3.139 1 93.81 559 GLY A CA 1
ATOM 4478 C C . GLY A 1 559 ? -9.984 -25.969 -1.75 1 93.81 559 GLY A C 1
ATOM 4479 O O . GLY A 1 559 ? -10.789 -26.516 -1 1 93.81 559 GLY A O 1
ATOM 4480 N N . SER A 1 560 ? -9.352 -24.875 -1.409 1 93 560 SER A N 1
ATOM 4481 C CA . SER A 1 560 ? -9.523 -24.25 -0.101 1 93 560 SER A CA 1
ATOM 4482 C C . SER A 1 560 ? -10.961 -23.812 0.115 1 93 560 SER A C 1
ATOM 4484 O O . SER A 1 560 ? -11.43 -23.719 1.253 1 93 560 SER A O 1
ATOM 4486 N N . LEU A 1 561 ? -11.688 -23.578 -0.926 1 95.94 561 LEU A N 1
ATOM 4487 C CA . LEU A 1 561 ? -13.062 -23.094 -0.854 1 95.94 561 LEU A CA 1
ATOM 4488 C C . LEU A 1 561 ? -13.969 -24.141 -0.197 1 95.94 561 LEU A C 1
ATOM 4490 O O . LEU A 1 561 ? -15.008 -23.781 0.362 1 95.94 561 LEU A O 1
ATOM 4494 N N . ARG A 1 562 ? -13.57 -25.406 -0.248 1 94.56 562 ARG A N 1
ATOM 4495 C CA . ARG A 1 562 ? -14.414 -26.469 0.289 1 94.56 562 ARG A CA 1
ATOM 4496 C C . ARG A 1 562 ? -14.539 -26.359 1.805 1 94.56 562 ARG A C 1
ATOM 4498 O O . ARG A 1 562 ? -15.492 -26.875 2.396 1 94.56 562 ARG A O 1
ATOM 4505 N N . ASN A 1 563 ? -13.609 -25.656 2.371 1 93.69 563 ASN A N 1
ATOM 4506 C CA . ASN A 1 563 ? -13.562 -25.531 3.826 1 93.69 563 ASN A CA 1
ATOM 4507 C C . ASN A 1 563 ? -14.43 -24.375 4.324 1 93.69 563 ASN A C 1
ATOM 4509 O O . ASN A 1 563 ? -14.531 -24.156 5.527 1 93.69 563 ASN A O 1
ATOM 4513 N N . TYR A 1 564 ? -15.102 -23.719 3.445 1 95.69 564 TYR A N 1
ATOM 4514 C CA . TYR A 1 564 ? -15.883 -22.547 3.812 1 95.69 564 TYR A CA 1
ATOM 4515 C C . TYR A 1 564 ? -17.297 -22.625 3.26 1 95.69 564 TYR A C 1
ATOM 4517 O O . TYR A 1 564 ? -17.516 -23.188 2.184 1 95.69 564 TYR A O 1
ATOM 4525 N N . SER A 1 565 ? -18.188 -22.031 4.039 1 96.88 565 SER A N 1
ATOM 4526 C CA . SER A 1 565 ? -19.547 -21.906 3.553 1 96.88 565 SER A CA 1
ATOM 4527 C C . SER A 1 565 ? -19.625 -21.016 2.318 1 96.88 565 SER A C 1
ATOM 4529 O O . SER A 1 565 ? -18.922 -20 2.24 1 96.88 565 SER A O 1
ATOM 4531 N N . PRO A 1 566 ? -20.5 -21.422 1.339 1 95.88 566 PRO A N 1
ATOM 4532 C CA . PRO A 1 566 ? -20.703 -20.531 0.199 1 95.88 566 PRO A CA 1
ATOM 4533 C C . PRO A 1 566 ? -21.312 -19.188 0.606 1 95.88 566 PRO A C 1
ATOM 4535 O O . PRO A 1 566 ? -21.5 -18.312 -0.239 1 95.88 566 PRO A O 1
ATOM 4538 N N . GLN A 1 567 ? -21.625 -19.062 1.882 1 96.38 567 GLN A N 1
ATOM 4539 C CA . GLN A 1 567 ? -22.156 -17.812 2.426 1 96.38 567 GLN A CA 1
ATOM 4540 C C . GLN A 1 567 ? -21.25 -17.281 3.531 1 96.38 567 GLN A C 1
ATOM 4542 O O . GLN A 1 567 ? -21.688 -16.516 4.395 1 96.38 567 GLN A O 1
ATOM 4547 N N . HIS A 1 568 ? -20.047 -17.75 3.518 1 97.12 568 HIS A N 1
ATOM 4548 C CA . HIS A 1 568 ? -19.062 -17.344 4.52 1 97.12 568 HIS A CA 1
ATOM 4549 C C . HIS A 1 568 ? -18.75 -15.852 4.402 1 97.12 568 HIS A C 1
ATOM 4551 O O . HIS A 1 568 ? -18.719 -15.305 3.299 1 97.12 568 HIS A O 1
ATOM 4557 N N . ARG A 1 569 ? -18.547 -15.234 5.539 1 96.31 569 ARG A N 1
ATOM 4558 C CA . ARG A 1 569 ? -18.094 -13.852 5.582 1 96.31 569 ARG A CA 1
ATOM 4559 C C . ARG A 1 569 ? -16.625 -13.766 5.996 1 96.31 569 ARG A C 1
ATOM 4561 O O . ARG A 1 569 ? -16.25 -14.234 7.07 1 96.31 569 ARG A O 1
ATOM 4568 N N . PHE A 1 570 ? -15.828 -13.156 5.117 1 94 570 PHE A N 1
ATOM 4569 C CA . PHE A 1 570 ? -14.398 -13.016 5.363 1 94 570 PHE A CA 1
ATOM 4570 C C . PHE A 1 570 ? -14.07 -11.633 5.906 1 94 570 PHE A C 1
ATOM 4572 O O . PHE A 1 570 ? -14.609 -10.633 5.43 1 94 570 PHE A O 1
ATOM 4579 N N . TYR A 1 571 ? -13.25 -11.609 6.91 1 90.06 571 TYR A N 1
ATOM 4580 C CA . TYR A 1 571 ? -12.812 -10.359 7.523 1 90.06 571 TYR A CA 1
ATOM 4581 C C . TYR A 1 571 ? -11.305 -10.172 7.375 1 90.06 571 TYR A C 1
ATOM 4583 O O . TYR A 1 571 ? -10.539 -11.125 7.57 1 90.06 571 TYR A O 1
ATOM 4591 N N . PRO A 1 572 ? -10.906 -8.922 7.008 1 85.38 572 PRO A N 1
ATOM 4592 C CA . PRO A 1 572 ? -9.461 -8.672 6.926 1 85.38 572 PRO A CA 1
ATOM 4593 C C . PRO A 1 572 ? -8.789 -8.656 8.297 1 85.38 572 PRO A C 1
ATOM 4595 O O . PRO A 1 572 ? -9.453 -8.461 9.312 1 85.38 572 PRO A O 1
ATOM 4598 N N . GLU A 1 573 ? -7.5 -8.859 8.141 1 74.69 573 GLU A N 1
ATOM 4599 C CA . GLU A 1 573 ? -6.734 -8.773 9.383 1 74.69 573 GLU A CA 1
ATOM 4600 C C . GLU A 1 573 ? -6.594 -7.328 9.844 1 74.69 573 GLU A C 1
ATOM 4602 O O . GLU A 1 573 ? -6.484 -6.414 9.023 1 74.69 573 GLU A O 1
ATOM 4607 N N . GLN A 1 574 ? -6.844 -7.027 11.07 1 63.34 574 GLN A N 1
ATOM 4608 C CA . GLN A 1 574 ? -6.871 -5.672 11.609 1 63.34 574 GLN A CA 1
ATOM 4609 C C . GLN A 1 574 ? -5.488 -5.027 11.555 1 63.34 574 GLN A C 1
ATOM 4611 O O . GLN A 1 574 ? -5.367 -3.82 11.352 1 63.34 574 GLN A O 1
ATOM 4616 N N . ASP A 1 575 ? -4.402 -5.824 11.945 1 58.78 575 ASP A N 1
ATOM 4617 C CA . ASP A 1 575 ? -3.066 -5.242 11.953 1 58.78 575 ASP A CA 1
ATOM 4618 C C . ASP A 1 575 ? -2.42 -5.34 10.57 1 58.78 575 ASP A C 1
ATOM 4620 O O . ASP A 1 575 ? -1.781 -6.348 10.25 1 58.78 575 ASP A O 1
ATOM 4624 N N . PHE A 1 576 ? -3.186 -4.746 9.75 1 55 576 PHE A N 1
ATOM 4625 C CA . PHE A 1 576 ? -2.777 -4.973 8.375 1 55 576 PHE A CA 1
ATOM 4626 C C . PHE A 1 576 ? -1.281 -4.734 8.203 1 55 576 PHE A C 1
ATOM 4628 O O . PHE A 1 576 ? -0.819 -3.594 8.258 1 55 576 PHE A O 1
ATOM 4635 N N . ARG A 1 577 ? -0.518 -5.898 8.516 1 57.06 577 ARG A N 1
ATOM 4636 C CA . ARG A 1 577 ? 0.709 -6.004 7.73 1 57.06 577 ARG A CA 1
ATOM 4637 C C . ARG A 1 577 ? 0.411 -5.961 6.234 1 57.06 577 ARG A C 1
ATOM 4639 O O . ARG A 1 577 ? -0.752 -5.973 5.828 1 57.06 577 ARG A O 1
ATOM 4646 N N . LEU A 1 578 ? 1.259 -5.801 5.402 1 60.66 578 LEU A N 1
ATOM 4647 C CA . LEU A 1 578 ? 0.977 -5.66 3.977 1 60.66 578 LEU A CA 1
ATOM 4648 C C . LEU A 1 578 ? -0.066 -6.676 3.523 1 60.66 578 LEU A C 1
ATOM 4650 O O . LEU A 1 578 ? -1.027 -6.324 2.838 1 60.66 578 LEU A O 1
ATOM 4654 N N . LEU A 1 579 ? 0.13 -8 3.91 1 63.84 579 LEU A N 1
ATOM 4655 C CA . LEU A 1 579 ? -0.778 -9.07 3.502 1 63.84 579 LEU A CA 1
ATOM 4656 C C . LEU A 1 579 ? -1.277 -9.852 4.711 1 63.84 579 LEU A C 1
ATOM 4658 O O . LEU A 1 579 ? -0.541 -10.031 5.684 1 63.84 579 LEU A O 1
ATOM 4662 N N . ALA A 1 580 ? -2.494 -10.383 4.719 1 61.81 580 ALA A N 1
ATOM 4663 C CA . ALA A 1 580 ? -3.207 -11.008 5.824 1 61.81 580 ALA A CA 1
ATOM 4664 C C . ALA A 1 580 ? -2.42 -12.188 6.391 1 61.81 580 ALA A C 1
ATOM 4666 O O . ALA A 1 580 ? -2.393 -12.406 7.602 1 61.81 580 ALA A O 1
ATOM 4667 N N . HIS A 1 581 ? -1.751 -12.961 5.59 1 60.78 581 HIS A N 1
ATOM 4668 C CA . HIS A 1 581 ? -1.086 -14.172 6.059 1 60.78 581 HIS A CA 1
ATOM 4669 C C . HIS A 1 581 ? 0.191 -13.836 6.82 1 60.78 581 HIS A C 1
ATOM 4671 O O . HIS A 1 581 ? 0.692 -14.656 7.594 1 60.78 581 HIS A O 1
ATOM 4677 N N . GLU A 1 582 ? 0.746 -12.711 6.582 1 61.5 582 GLU A N 1
ATOM 4678 C CA . GLU A 1 582 ? 1.972 -12.289 7.254 1 61.5 582 GLU A CA 1
ATOM 4679 C C . GLU A 1 582 ? 1.699 -11.906 8.703 1 61.5 582 GLU A C 1
ATOM 4681 O O . GLU A 1 582 ? 2.602 -11.938 9.547 1 61.5 582 GLU A O 1
ATOM 4686 N N . ILE A 1 583 ? 0.531 -11.398 8.961 1 56.19 583 ILE A N 1
ATOM 4687 C CA . ILE A 1 583 ? 0.107 -10.953 10.281 1 56.19 583 ILE A CA 1
ATOM 4688 C C . ILE A 1 583 ? -0.102 -12.164 11.188 1 56.19 583 ILE A C 1
ATOM 4690 O O . ILE A 1 583 ? 0.301 -12.148 12.352 1 56.19 583 ILE A O 1
ATOM 4694 N N . ASN A 1 584 ? -0.68 -13.266 10.68 1 46.75 584 ASN A N 1
ATOM 4695 C CA . ASN A 1 584 ? -1.046 -14.445 11.453 1 46.75 584 ASN A CA 1
ATOM 4696 C C . ASN A 1 584 ? 0.188 -15.195 11.953 1 46.75 584 ASN A C 1
ATOM 4698 O O . ASN A 1 584 ? 0.117 -15.922 12.945 1 46.75 584 ASN A O 1
ATOM 4702 N N . ARG A 1 585 ? 1.364 -14.961 11.477 1 44.34 585 ARG A N 1
ATOM 4703 C CA . ARG A 1 585 ? 2.562 -15.648 11.938 1 44.34 585 ARG A CA 1
ATOM 4704 C C . ARG A 1 585 ? 2.965 -15.164 13.328 1 44.34 585 ARG A C 1
ATOM 4706 O O . ARG A 1 585 ? 3.477 -15.938 14.141 1 44.34 585 ARG A O 1
ATOM 4713 N N . LYS A 1 586 ? 3.033 -13.836 13.617 1 41.91 586 LYS A N 1
ATOM 4714 C CA . LYS A 1 586 ? 3.629 -13.312 14.844 1 41.91 586 LYS A CA 1
ATOM 4715 C C . LYS A 1 586 ? 2.748 -13.617 16.062 1 41.91 586 LYS A C 1
ATOM 4717 O O . LYS A 1 586 ? 3.211 -13.562 17.203 1 41.91 586 LYS A O 1
ATOM 4722 N N . GLY A 1 587 ? 1.562 -13.617 16 1 36.59 587 GLY A N 1
ATOM 4723 C CA . GLY A 1 587 ? 0.723 -13.836 17.172 1 36.59 587 GLY A CA 1
ATOM 4724 C C . GLY A 1 587 ? 1.027 -15.141 17.891 1 36.59 587 GLY A C 1
ATOM 4725 O O . GLY A 1 587 ? 0.472 -15.414 18.953 1 36.59 587 GLY A O 1
ATOM 4726 N N . GLU A 1 588 ? 1.577 -16.094 17.266 1 32.53 588 GLU A N 1
ATOM 4727 C CA . GLU A 1 588 ? 1.67 -17.281 18.094 1 32.53 588 GLU A CA 1
ATOM 4728 C C . GLU A 1 588 ? 2.707 -17.109 19.203 1 32.53 588 GLU A C 1
ATOM 4730 O O . GLU A 1 588 ? 2.617 -17.766 20.25 1 32.53 588 GLU A O 1
ATOM 4735 N N . ASP A 1 589 ? 3.824 -16.344 19.031 1 29.81 589 ASP A N 1
ATOM 4736 C CA . ASP A 1 589 ? 4.934 -16.516 19.953 1 29.81 589 ASP A CA 1
ATOM 4737 C C . ASP A 1 589 ? 4.77 -15.602 21.172 1 29.81 589 ASP A C 1
ATOM 4739 O O . ASP A 1 589 ? 5.449 -15.781 22.188 1 29.81 589 ASP A O 1
ATOM 4743 N N . GLU A 1 590 ? 4.344 -14.383 21.188 1 30.23 590 GLU A N 1
ATOM 4744 C CA . GLU A 1 590 ? 4.742 -13.484 22.266 1 30.23 590 GLU A CA 1
ATOM 4745 C C . GLU A 1 590 ? 4.102 -13.891 23.594 1 30.23 590 GLU A C 1
ATOM 4747 O O . GLU A 1 590 ? 4.645 -13.617 24.656 1 30.23 590 GLU A O 1
ATOM 4752 N N . CYS A 1 591 ? 2.906 -13.625 23.906 1 29.61 591 CYS A N 1
ATOM 4753 C CA . CYS A 1 591 ? 2.539 -13.367 25.297 1 29.61 591 CYS A CA 1
ATOM 4754 C C . CYS A 1 591 ? 2.992 -14.508 26.203 1 29.61 591 CYS A C 1
ATOM 4756 O O . CYS A 1 591 ? 2.451 -15.609 26.125 1 29.61 591 CYS A O 1
ATOM 4758 N N . TRP A 1 592 ? 4.27 -14.305 26.891 1 25.34 592 TRP A N 1
ATOM 4759 C CA . TRP A 1 592 ? 4.613 -14.797 28.219 1 25.34 592 TRP A CA 1
ATOM 4760 C C . TRP A 1 592 ? 3.518 -14.469 29.219 1 25.34 592 TRP A C 1
ATOM 4762 O O . TRP A 1 592 ? 2.676 -13.602 28.969 1 25.34 592 TRP A O 1
ATOM 4772 N N . ASP A 1 593 ? 3.572 -14.734 30.641 1 26.17 593 ASP A N 1
ATOM 4773 C CA . ASP A 1 593 ? 2.781 -15.016 31.828 1 26.17 593 ASP A CA 1
ATOM 4774 C C . ASP A 1 593 ? 2.354 -13.727 32.531 1 26.17 593 ASP A C 1
ATOM 4776 O O . ASP A 1 593 ? 3.131 -13.133 33.281 1 26.17 593 ASP A O 1
ATOM 4780 N N . ILE A 1 594 ? 1.642 -12.805 32.188 1 25.28 594 ILE A N 1
ATOM 4781 C CA . ILE A 1 594 ? 1.139 -11.648 32.906 1 25.28 594 ILE A CA 1
ATOM 4782 C C . ILE A 1 594 ? 0.378 -12.117 34.156 1 25.28 594 ILE A C 1
ATOM 4784 O O . ILE A 1 594 ? -0.092 -11.297 34.938 1 25.28 594 ILE A O 1
ATOM 4788 N N . GLU A 1 595 ? 0.063 -13.336 34.438 1 27.33 595 GLU A N 1
ATOM 4789 C CA . GLU A 1 595 ? -0.616 -13.727 35.656 1 27.33 595 GLU A CA 1
ATOM 4790 C C . GLU A 1 595 ? 0.188 -13.305 36.906 1 27.33 595 GLU A C 1
ATOM 4792 O O . GLU A 1 595 ? -0.373 -13.125 37.969 1 27.33 595 GLU A O 1
ATOM 4797 N N . GLU A 1 596 ? 1.499 -13.086 36.969 1 25.47 596 GLU A N 1
ATOM 4798 C CA . GLU A 1 596 ? 1.993 -12.773 38.312 1 25.47 596 GLU A CA 1
ATOM 4799 C C . GLU A 1 596 ? 1.516 -11.398 38.781 1 25.47 596 GLU A C 1
ATOM 4801 O O . GLU A 1 596 ? 1.387 -11.148 39.969 1 25.47 596 GLU A O 1
ATOM 4806 N N . VAL A 1 597 ? 1.121 -10.547 38.031 1 23.39 597 VAL A N 1
ATOM 4807 C CA . VAL A 1 597 ? 0.908 -9.289 38.75 1 23.39 597 VAL A CA 1
ATOM 4808 C C . VAL A 1 597 ? -0.484 -9.281 39.375 1 23.39 597 VAL A C 1
ATOM 4810 O O . VAL A 1 597 ? -0.696 -8.664 40.438 1 23.39 597 VAL A O 1
ATOM 4813 N N . LEU A 1 598 ? -1.562 -9.773 38.781 1 24.81 598 LEU A N 1
ATOM 4814 C CA . LEU A 1 598 ? -2.742 -9.352 39.531 1 24.81 598 LEU A CA 1
ATOM 4815 C C . LEU A 1 598 ? -2.926 -10.195 40.781 1 24.81 598 LEU A C 1
ATOM 4817 O O . LEU A 1 598 ? -3.891 -10.008 41.531 1 24.81 598 LEU A O 1
ATOM 4821 N N . GLU A 1 599 ? -2.195 -11.242 40.938 1 25.25 599 GLU A N 1
ATOM 4822 C CA . GLU A 1 599 ? -2.404 -11.898 42.219 1 25.25 599 GLU A CA 1
ATOM 4823 C C . GLU A 1 599 ? -1.812 -11.07 43.375 1 25.25 599 GLU A C 1
ATOM 4825 O O . GLU A 1 599 ? -2.074 -11.344 44.531 1 25.25 599 GLU A O 1
ATOM 4830 N N . SER A 1 600 ? -1.066 -9.969 43.156 1 22.48 600 SER A N 1
ATOM 4831 C CA . SER A 1 600 ? -0.869 -9.273 44.438 1 22.48 600 SER A CA 1
ATOM 4832 C C . SER A 1 600 ? -1.962 -8.242 44.688 1 22.48 600 SER A C 1
ATOM 4834 O O . SER A 1 600 ? -2.393 -7.555 43.75 1 22.48 600 SER A O 1
ATOM 4836 N N . MET B 1 1 ? 63.438 -51.438 24.328 1 16.42 1 MET B N 1
ATOM 4837 C CA . MET B 1 1 ? 62.75 -52.719 24.5 1 16.42 1 MET B CA 1
ATOM 4838 C C . MET B 1 1 ? 61.25 -52.562 24.391 1 16.42 1 MET B C 1
ATOM 4840 O O . MET B 1 1 ? 60.5 -53.469 24.703 1 16.42 1 MET B O 1
ATOM 4844 N N . ARG B 1 2 ? 60.719 -51.312 24.391 1 18.58 2 ARG B N 1
ATOM 4845 C CA . ARG B 1 2 ? 59.5 -50.844 25.047 1 18.58 2 ARG B CA 1
ATOM 4846 C C . ARG B 1 2 ? 58.281 -51.406 24.359 1 18.58 2 ARG B C 1
ATOM 4848 O O . ARG B 1 2 ? 58.156 -51.344 23.141 1 18.58 2 ARG B O 1
ATOM 4855 N N . THR B 1 3 ? 57.469 -52.156 25.125 1 17.33 3 THR B N 1
ATOM 4856 C CA . THR B 1 3 ? 56.469 -53.188 25 1 17.33 3 THR B CA 1
ATOM 4857 C C . THR B 1 3 ? 55.25 -52.688 24.25 1 17.33 3 THR B C 1
ATOM 4859 O O . THR B 1 3 ? 54.75 -51.562 24.516 1 17.33 3 THR B O 1
ATOM 4862 N N . LEU B 1 4 ? 54.781 -53.312 23.141 1 18.19 4 LEU B N 1
ATOM 4863 C CA . LEU B 1 4 ? 54.031 -53.344 21.875 1 18.19 4 LEU B CA 1
ATOM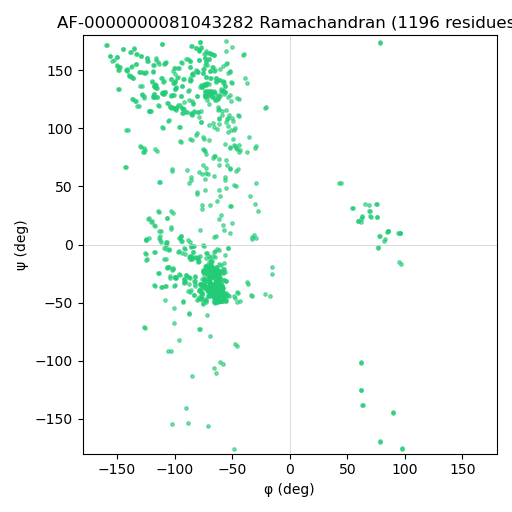 4864 C C . LEU B 1 4 ? 52.531 -53.438 22.125 1 18.19 4 LEU B C 1
ATOM 4866 O O . LEU B 1 4 ? 51.75 -53.625 21.188 1 18.19 4 LEU B O 1
ATOM 4870 N N . GLN B 1 5 ? 52.156 -53.188 23.547 1 16.73 5 GLN B N 1
ATOM 4871 C CA . GLN B 1 5 ? 51.031 -54.031 23.922 1 16.73 5 GLN B CA 1
ATOM 4872 C C . GLN B 1 5 ? 49.781 -53.719 23.078 1 16.73 5 GLN B C 1
ATOM 4874 O O . GLN B 1 5 ? 49.406 -52.562 22.969 1 16.73 5 GLN B O 1
ATOM 4879 N N . LEU B 1 6 ? 49.25 -54.688 22.281 1 16.38 6 LEU B N 1
ATOM 4880 C CA . LEU B 1 6 ? 48.438 -55.125 21.156 1 16.38 6 LEU B CA 1
ATOM 4881 C C . LEU B 1 6 ? 46.938 -54.906 21.453 1 16.38 6 LEU B C 1
ATOM 4883 O O . LEU B 1 6 ? 46.188 -54.531 20.562 1 16.38 6 LEU B O 1
ATOM 4887 N N . THR B 1 7 ? 46.406 -55.25 22.688 1 15.19 7 THR B N 1
ATOM 4888 C CA . THR B 1 7 ? 45.344 -56.25 22.703 1 15.19 7 THR B CA 1
ATOM 4889 C C . THR B 1 7 ? 43.969 -55.594 22.484 1 15.19 7 THR B C 1
ATOM 4891 O O . THR B 1 7 ? 42.969 -56.281 22.312 1 15.19 7 THR B O 1
ATOM 4894 N N . ALA B 1 8 ? 43.812 -54.344 22.891 1 16.34 8 ALA B N 1
ATOM 4895 C CA . ALA B 1 8 ? 42.5 -54.188 23.531 1 16.34 8 ALA B CA 1
ATOM 4896 C C . ALA B 1 8 ? 41.375 -54.438 22.547 1 16.34 8 ALA B C 1
ATOM 4898 O O . ALA B 1 8 ? 41.25 -53.719 21.547 1 16.34 8 ALA B O 1
ATOM 4899 N N . ALA B 1 9 ? 40.719 -55.656 22.516 1 15.12 9 ALA B N 1
ATOM 4900 C CA . ALA B 1 9 ? 39.938 -56.562 21.719 1 15.12 9 ALA B CA 1
ATOM 4901 C C . ALA B 1 9 ? 38.562 -55.969 21.359 1 15.12 9 ALA B C 1
ATOM 4903 O O . ALA B 1 9 ? 38.219 -55.906 20.172 1 15.12 9 ALA B O 1
ATOM 4904 N N . ALA B 1 10 ? 37.406 -56.469 22.016 1 14.84 10 ALA B N 1
ATOM 4905 C CA . ALA B 1 10 ? 36.312 -57.312 21.5 1 14.84 10 ALA B CA 1
ATOM 4906 C C . ALA B 1 10 ? 35.094 -56.469 21.172 1 14.84 10 ALA B C 1
ATOM 4908 O O . ALA B 1 10 ? 34.406 -56.719 20.188 1 14.84 10 ALA B O 1
ATOM 4909 N N . ALA B 1 11 ? 34.625 -55.688 22.203 1 15.93 11 ALA B N 1
ATOM 4910 C CA . ALA B 1 11 ? 33.219 -55.875 22.562 1 15.93 11 ALA B CA 1
ATOM 4911 C C . ALA B 1 11 ? 32.281 -55.344 21.484 1 15.93 11 ALA B C 1
ATOM 4913 O O . ALA B 1 11 ? 32.281 -54.125 21.219 1 15.93 11 ALA B O 1
ATOM 4914 N N . PHE B 1 12 ? 31.875 -56.156 20.5 1 15.91 12 PHE B N 1
ATOM 4915 C CA . PHE B 1 12 ? 31.359 -56.156 19.141 1 15.91 12 PHE B CA 1
ATOM 4916 C C . PHE B 1 12 ? 29.984 -55.469 19.094 1 15.91 12 PHE B C 1
ATOM 4918 O O . PHE B 1 12 ? 29.797 -54.531 18.328 1 15.91 12 PHE B O 1
ATOM 4925 N N . LEU B 1 13 ? 28.844 -56.219 18.844 1 15.83 13 LEU B N 1
ATOM 4926 C CA . LEU B 1 13 ? 27.938 -56.375 17.703 1 15.83 13 LEU B CA 1
ATOM 4927 C C . LEU B 1 13 ? 26.594 -55.719 18 1 15.83 13 LEU B C 1
ATOM 4929 O O . LEU B 1 13 ? 25.938 -55.188 17.094 1 15.83 13 LEU B O 1
ATOM 4933 N N . GLN B 1 14 ? 25.922 -55.938 19.172 1 16.41 14 GLN B N 1
ATOM 4934 C CA . GLN B 1 14 ? 24.578 -56.5 19.016 1 16.41 14 GLN B CA 1
ATOM 4935 C C . GLN B 1 14 ? 23.562 -55.375 18.781 1 16.41 14 GLN B C 1
ATOM 4937 O O . GLN B 1 14 ? 23.156 -54.688 19.734 1 16.41 14 GLN B O 1
ATOM 4942 N N . SER B 1 15 ? 23.672 -54.5 17.812 1 16.61 15 SER B N 1
ATOM 4943 C CA . SER B 1 15 ? 23 -53.188 17.688 1 16.61 15 SER B CA 1
ATOM 4944 C C . SER B 1 15 ? 21.516 -53.375 17.344 1 16.61 15 SER B C 1
ATOM 4946 O O . SER B 1 15 ? 21.125 -53.188 16.188 1 16.61 15 SER B O 1
ATOM 4948 N N . SER B 1 16 ? 20.766 -54.312 18.078 1 16.78 16 SER B N 1
ATOM 4949 C CA . SER B 1 16 ? 19.469 -54.719 17.562 1 16.78 16 SER B CA 1
ATOM 4950 C C . SER B 1 16 ? 18.516 -53.531 17.453 1 16.78 16 SER B C 1
ATOM 4952 O O . SER B 1 16 ? 18.453 -52.688 18.359 1 16.78 16 SER B O 1
ATOM 4954 N N . SER B 1 17 ? 18.062 -53.156 16.219 1 17.41 17 SER B N 1
ATOM 4955 C CA . SER B 1 17 ? 17.359 -52.094 15.469 1 17.41 17 SER B CA 1
ATOM 4956 C C . SER B 1 17 ? 15.898 -52.031 15.875 1 17.41 17 SER B C 1
ATOM 4958 O O . SER B 1 17 ? 15.086 -51.438 15.148 1 17.41 17 SER B O 1
ATOM 4960 N N . GLY B 1 18 ? 15.57 -52.312 17.172 1 16.84 18 GLY B N 1
ATOM 4961 C CA . GLY B 1 18 ? 14.148 -52.594 17.328 1 16.84 18 GLY B CA 1
ATOM 4962 C C . GLY B 1 18 ? 13.266 -51.438 16.953 1 16.84 18 GLY B C 1
ATOM 4963 O O . GLY B 1 18 ? 13.547 -50.281 17.312 1 16.84 18 GLY B O 1
ATOM 4964 N N . PHE B 1 19 ? 12.531 -51.5 15.836 1 17.83 19 PHE B N 1
ATOM 4965 C CA . PHE B 1 19 ? 11.625 -50.656 15.062 1 17.83 19 PHE B CA 1
ATOM 4966 C C . PHE B 1 19 ? 10.398 -50.281 15.891 1 17.83 19 PHE B C 1
ATOM 4968 O O . PHE B 1 19 ? 9.383 -50.969 15.844 1 17.83 19 PHE B O 1
ATOM 4975 N N . VAL B 1 20 ? 10.602 -49.844 17.156 1 17.64 20 VAL B N 1
ATOM 4976 C CA . VAL B 1 20 ? 9.383 -49.844 17.953 1 17.64 20 VAL B CA 1
ATOM 4977 C C . VAL B 1 20 ? 8.367 -48.875 17.344 1 17.64 20 VAL B C 1
ATOM 4979 O O . VAL B 1 20 ? 8.719 -47.75 16.984 1 17.64 20 VAL B O 1
ATOM 4982 N N . VAL B 1 21 ? 7.215 -49.375 16.859 1 17.98 21 VAL B N 1
ATOM 4983 C CA . VAL B 1 21 ? 6.023 -48.906 16.156 1 17.98 21 VAL B CA 1
ATOM 4984 C C . VAL B 1 21 ? 5.293 -47.875 17 1 17.98 21 VAL B C 1
ATOM 4986 O O . VAL B 1 21 ? 4.824 -48.156 18.109 1 17.98 21 VAL B O 1
ATOM 4989 N N . PRO B 1 22 ? 5.895 -46.688 17.188 1 17.81 22 PRO B N 1
ATOM 4990 C CA . PRO B 1 22 ? 5.301 -45.844 18.234 1 17.81 22 PRO B CA 1
ATOM 4991 C C . PRO B 1 22 ? 3.807 -45.625 18.031 1 17.81 22 PRO B C 1
ATOM 4993 O O . PRO B 1 22 ? 3.359 -45.438 16.891 1 17.81 22 PRO B O 1
ATOM 4996 N N . MET B 1 23 ? 3.023 -46.219 18.844 1 18.12 23 MET B N 1
ATOM 4997 C CA . MET B 1 23 ? 1.566 -46.219 18.938 1 18.12 23 MET B CA 1
ATOM 4998 C C . MET B 1 23 ? 1.021 -44.812 19 1 18.12 23 MET B C 1
ATOM 5000 O O . MET B 1 23 ? 1.523 -43.969 19.766 1 18.12 23 MET B O 1
ATOM 5004 N N . ALA B 1 24 ? 0.305 -44.344 17.953 1 18.62 24 ALA B N 1
ATOM 5005 C CA . ALA B 1 24 ? -0.292 -43.094 17.5 1 18.62 24 ALA B CA 1
ATOM 5006 C C . ALA B 1 24 ? -1.24 -42.531 18.547 1 18.62 24 ALA B C 1
ATOM 5008 O O . ALA B 1 24 ? -2.357 -43.031 18.719 1 18.62 24 ALA B O 1
ATOM 5009 N N . GLN B 1 25 ? -0.763 -42.469 19.828 1 17.62 25 GLN B N 1
ATOM 5010 C CA . GLN B 1 25 ? -1.753 -42.156 20.844 1 17.62 25 GLN B CA 1
ATOM 5011 C C . GLN B 1 25 ? -2.545 -40.906 20.5 1 17.62 25 GLN B C 1
ATOM 5013 O O . GLN B 1 25 ? -2.051 -40.031 19.781 1 17.62 25 GLN B O 1
ATOM 5018 N N . SER B 1 26 ? -3.848 -40.812 20.922 1 18.75 26 SER B N 1
ATOM 5019 C CA . SER B 1 26 ? -5.098 -40.094 20.781 1 18.75 26 SER B CA 1
ATOM 5020 C C . SER B 1 26 ? -4.945 -38.656 21.266 1 18.75 26 SER B C 1
ATOM 5022 O O . SER B 1 26 ? -4.855 -38.406 22.469 1 18.75 26 SER B O 1
ATOM 5024 N N . ARG B 1 27 ? -4.082 -37.844 20.75 1 19.47 27 ARG B N 1
ATOM 5025 C CA . ARG B 1 27 ? -3.824 -36.594 21.469 1 19.47 27 ARG B CA 1
ATOM 5026 C C . ARG B 1 27 ? -5.094 -35.75 21.578 1 19.47 27 ARG B C 1
ATOM 5028 O O . ARG B 1 27 ? -5.773 -35.5 20.594 1 19.47 27 ARG B O 1
ATOM 5035 N N . PRO B 1 28 ? -5.625 -35.688 22.797 1 19.34 28 PRO B N 1
ATOM 5036 C CA . PRO B 1 28 ? -6.855 -34.969 23.125 1 19.34 28 PRO B CA 1
ATOM 5037 C C . PRO B 1 28 ? -6.844 -33.531 22.609 1 19.34 28 PRO B C 1
ATOM 5039 O O . PRO B 1 28 ? -5.777 -32.906 22.484 1 19.34 28 PRO B O 1
ATOM 5042 N N . LEU B 1 29 ? -7.852 -33.156 21.781 1 19.67 29 LEU B N 1
ATOM 5043 C CA . LEU B 1 29 ? -8.188 -31.906 21.094 1 19.67 29 LEU B CA 1
ATOM 5044 C C . LEU B 1 29 ? -8.047 -30.703 22.031 1 19.67 29 LEU B C 1
ATOM 5046 O O . LEU B 1 29 ? -8.789 -30.578 23 1 19.67 29 LEU B O 1
ATOM 5050 N N . SER B 1 30 ? -6.797 -30.453 22.453 1 18.94 30 SER B N 1
ATOM 5051 C CA . SER B 1 30 ? -6.559 -29.344 23.375 1 18.94 30 SER B CA 1
ATOM 5052 C C . SER B 1 30 ? -7.336 -28.109 22.953 1 18.94 30 SER B C 1
ATOM 5054 O O . SER B 1 30 ? -7.488 -27.828 21.766 1 18.94 30 SER B O 1
ATOM 5056 N N . ASN B 1 31 ? -8.156 -27.562 23.891 1 19.2 31 ASN B N 1
ATOM 5057 C CA . ASN B 1 31 ? -9.078 -26.438 23.969 1 19.2 31 ASN B CA 1
ATOM 5058 C C . ASN B 1 31 ? -8.414 -25.141 23.516 1 19.2 31 ASN B C 1
ATOM 5060 O O . ASN B 1 31 ? -7.578 -24.578 24.219 1 19.2 31 ASN B O 1
ATOM 5064 N N . GLN B 1 32 ? -8.078 -25.125 22.297 1 20.5 32 GLN B N 1
ATOM 5065 C CA . GLN B 1 32 ? -7.434 -23.953 21.703 1 20.5 32 GLN B CA 1
ATOM 5066 C C . GLN B 1 32 ? -8.227 -22.688 21.969 1 20.5 32 GLN B C 1
ATOM 5068 O O . GLN B 1 32 ? -9.375 -22.562 21.547 1 20.5 32 GLN B O 1
ATOM 5073 N N . VAL B 1 33 ? -7.973 -22.125 23.188 1 19.8 33 VAL B N 1
ATOM 5074 C CA . VAL B 1 33 ? -8.594 -20.891 23.625 1 19.8 33 VAL B CA 1
ATOM 5075 C C . VAL B 1 33 ? -8.43 -19.828 22.547 1 19.8 33 VAL B C 1
ATOM 5077 O O . VAL B 1 33 ? -7.316 -19.562 22.078 1 19.8 33 VAL B O 1
ATOM 5080 N N . LEU B 1 34 ? -9.492 -19.5 21.906 1 18.86 34 LEU B N 1
ATOM 5081 C CA . LEU B 1 34 ? -9.805 -18.578 20.812 1 18.86 34 LEU B CA 1
ATOM 5082 C C . LEU B 1 34 ? -9.328 -17.172 21.141 1 18.86 34 LEU B C 1
ATOM 5084 O O . LEU B 1 34 ? -9.805 -16.562 22.109 1 18.86 34 LEU B O 1
ATOM 5088 N N . GLN B 1 35 ? -8.031 -17.047 21.172 1 19.69 35 GLN B N 1
ATOM 5089 C CA . GLN B 1 35 ? -7.625 -15.672 21.422 1 19.69 35 GLN B CA 1
ATOM 5090 C C . GLN B 1 35 ? -8.164 -14.727 20.344 1 19.69 35 GLN B C 1
ATOM 5092 O O . GLN B 1 35 ? -8.07 -15.023 19.156 1 19.69 35 GLN B O 1
ATOM 5097 N N . ALA B 1 36 ? -9.031 -13.812 20.703 1 17.98 36 ALA B N 1
ATOM 5098 C CA . ALA B 1 36 ? -9.953 -12.891 20.062 1 17.98 36 ALA B CA 1
ATOM 5099 C C . ALA B 1 36 ? -9.203 -11.828 19.266 1 17.98 36 ALA B C 1
ATOM 5101 O O . ALA B 1 36 ? -8.414 -11.062 19.828 1 17.98 36 ALA B O 1
ATOM 5102 N N . SER B 1 37 ? -8.695 -12.219 18.156 1 18.7 37 SER B N 1
ATOM 5103 C CA . SER B 1 37 ? -8.133 -11.133 17.359 1 18.7 37 SER B CA 1
ATOM 5104 C C . SER B 1 37 ? -9.211 -10.156 16.891 1 18.7 37 SER B C 1
ATOM 5106 O O . SER B 1 37 ? -10.344 -10.562 16.625 1 18.7 37 SER B O 1
ATOM 5108 N N . SER B 1 38 ? -9.172 -8.812 17 1 18.89 38 SER B N 1
ATOM 5109 C CA . SER B 1 38 ? -10.094 -7.68 17 1 18.89 38 SER B CA 1
ATOM 5110 C C . SER B 1 38 ? -10.578 -7.344 15.594 1 18.89 38 SER B C 1
ATOM 5112 O O . SER B 1 38 ? -9.789 -6.887 14.758 1 18.89 38 SER B O 1
ATOM 5114 N N . LEU B 1 39 ? -11.258 -8.195 14.844 1 20.19 39 LEU B N 1
ATOM 5115 C CA . LEU B 1 39 ? -11.602 -7.871 13.469 1 20.19 39 LEU B CA 1
ATOM 5116 C C . LEU B 1 39 ? -12.883 -7.047 13.398 1 20.19 39 LEU B C 1
ATOM 5118 O O . LEU B 1 39 ? -13.883 -7.402 14.023 1 20.19 39 LEU B O 1
ATOM 5122 N N . ASP B 1 40 ? -12.93 -5.75 13 1 19.75 40 ASP B N 1
ATOM 5123 C CA . ASP B 1 40 ? -14.023 -4.789 13.008 1 19.75 40 ASP B CA 1
ATOM 5124 C C . ASP B 1 40 ? -15.023 -5.078 11.883 1 19.75 40 ASP B C 1
ATOM 5126 O O . ASP B 1 40 ? -14.633 -5.188 10.719 1 19.75 40 ASP B O 1
ATOM 5130 N N . VAL B 1 41 ? -16.094 -5.844 12.062 1 20.39 41 VAL B N 1
ATOM 5131 C CA . VAL B 1 41 ? -17.156 -6.195 11.117 1 20.39 41 VAL B CA 1
ATOM 5132 C C . VAL B 1 41 ? -18.172 -5.066 11.039 1 20.39 41 VAL B C 1
ATOM 5134 O O . VAL B 1 41 ? -18.812 -4.734 12.031 1 20.39 41 VAL B O 1
ATOM 5137 N N . ASP B 1 42 ? -18.156 -4.102 10.141 1 21.58 42 ASP B N 1
ATOM 5138 C CA . ASP B 1 42 ? -19.203 -3.086 10.031 1 21.58 42 ASP B CA 1
ATOM 5139 C C . ASP B 1 42 ? -20.453 -3.662 9.383 1 21.58 42 ASP B C 1
ATOM 5141 O O . ASP B 1 42 ? -20.422 -4.117 8.242 1 21.58 42 ASP B O 1
ATOM 5145 N N . ILE B 1 43 ? -21.344 -4.34 10.008 1 23.52 43 ILE B N 1
ATOM 5146 C CA . ILE B 1 43 ? -22.5 -5.051 9.461 1 23.52 43 ILE B CA 1
ATOM 5147 C C . ILE B 1 43 ? -23.594 -4.055 9.109 1 23.52 43 ILE B C 1
ATOM 5149 O O . ILE B 1 43 ? -24 -3.242 9.945 1 23.52 43 ILE B O 1
ATOM 5153 N N . PHE B 1 44 ? -24 -3.848 7.859 1 22.95 44 PHE B N 1
ATOM 5154 C CA . PHE B 1 44 ? -25.078 -3.025 7.324 1 22.95 44 PHE B CA 1
ATOM 5155 C C . PHE B 1 44 ? -26.438 -3.666 7.594 1 22.95 44 PHE B C 1
ATOM 5157 O O . PHE B 1 44 ? -26.828 -4.617 6.914 1 22.95 44 PHE B O 1
ATOM 5164 N N . ASN B 1 45 ? -26.906 -3.998 8.797 1 21.86 45 ASN B N 1
ATOM 5165 C CA . ASN B 1 45 ? -28.266 -4.527 8.805 1 21.86 45 ASN B CA 1
ATOM 5166 C C . ASN B 1 45 ? -29.297 -3.438 8.516 1 21.86 45 ASN B C 1
ATOM 5168 O O . ASN B 1 45 ? -29.203 -2.334 9.062 1 21.86 45 ASN B O 1
ATOM 5172 N N . GLN B 1 46 ? -30.203 -3.506 7.516 1 21.97 46 GLN B N 1
ATOM 5173 C CA . GLN B 1 46 ? -31.297 -2.73 6.934 1 21.97 46 GLN B CA 1
ATOM 5174 C C . GLN B 1 46 ? -32.438 -2.564 7.93 1 21.97 46 GLN B C 1
ATOM 5176 O O . GLN B 1 46 ? -33.531 -2.127 7.559 1 21.97 46 GLN B O 1
ATOM 5181 N N . SER B 1 47 ? -32.5 -2.889 9.203 1 22.83 47 SER B N 1
ATOM 5182 C CA . SER B 1 47 ? -33.875 -2.762 9.727 1 22.83 47 SER B CA 1
ATOM 5183 C C . SER B 1 47 ? -34.281 -1.301 9.789 1 22.83 47 SER B C 1
ATOM 5185 O O . SER B 1 47 ? -33.469 -0.42 10.086 1 22.83 47 SER B O 1
ATOM 5187 N N . ASN B 1 48 ? -35.531 -0.888 9.266 1 24.25 48 ASN B N 1
ATOM 5188 C CA . ASN B 1 48 ? -36.344 0.31 9.172 1 24.25 48 ASN B CA 1
ATOM 5189 C C . ASN B 1 48 ? -36.656 0.896 10.547 1 24.25 48 ASN B C 1
ATOM 5191 O O . ASN B 1 48 ? -37.594 1.676 10.703 1 24.25 48 ASN B O 1
ATOM 5195 N N . ASP B 1 49 ? -36.031 0.622 11.656 1 22.09 49 ASP B N 1
ATOM 5196 C CA . ASP B 1 49 ? -36.688 1.224 12.805 1 22.09 49 ASP B CA 1
ATOM 5197 C C . ASP B 1 49 ? -36.625 2.748 12.742 1 22.09 49 ASP B C 1
ATOM 5199 O O . ASP B 1 49 ? -35.562 3.328 12.711 1 22.09 49 ASP B O 1
ATOM 5203 N N . THR B 1 50 ? -37.781 3.498 12.305 1 23.73 50 THR B N 1
ATOM 5204 C CA . THR B 1 50 ? -38.188 4.895 12.18 1 23.73 50 THR B CA 1
ATOM 5205 C C . THR B 1 50 ? -37.875 5.664 13.461 1 23.73 50 THR B C 1
ATOM 5207 O O . THR B 1 50 ? -37.75 6.891 13.445 1 23.73 50 THR B O 1
ATOM 5210 N N . SER B 1 51 ? -38.188 5.145 14.68 1 21.73 51 SER B N 1
ATOM 5211 C CA . SER B 1 51 ? -38.781 6.016 15.688 1 21.73 51 SER B CA 1
ATOM 5212 C C . SER B 1 51 ? -37.75 6.973 16.266 1 21.73 51 SER B C 1
ATOM 5214 O O . SER B 1 51 ? -38.062 7.723 17.203 1 21.73 51 SER B O 1
ATOM 5216 N N . ALA B 1 52 ? -36.438 6.844 16.203 1 22 52 ALA B N 1
ATOM 5217 C CA . ALA B 1 52 ? -35.812 7.539 17.312 1 22 52 ALA B CA 1
ATOM 5218 C C . ALA B 1 52 ? -35.906 9.055 17.141 1 22 52 ALA B C 1
ATOM 5220 O O . ALA B 1 52 ? -35.094 9.633 16.391 1 22 52 ALA B O 1
ATOM 5221 N N . LEU B 1 53 ? -37.125 9.555 17.078 1 22.44 53 LEU B N 1
ATOM 5222 C CA . LEU B 1 53 ? -37.25 11 17.219 1 22.44 53 LEU B CA 1
ATOM 5223 C C . LEU B 1 53 ? -36.562 11.477 18.484 1 22.44 53 LEU B C 1
ATOM 5225 O O . LEU B 1 53 ? -36.844 10.969 19.578 1 22.44 53 LEU B O 1
ATOM 5229 N N . PHE B 1 54 ? -35.438 12.008 18.359 1 21.53 54 PHE B N 1
ATOM 5230 C CA . PHE B 1 54 ? -34.719 12.656 19.438 1 21.53 54 PHE B CA 1
ATOM 5231 C C . PHE B 1 54 ? -35.562 13.758 20.062 1 21.53 54 PHE B C 1
ATOM 5233 O O . PHE B 1 54 ? -35.719 14.828 19.484 1 21.53 54 PHE B O 1
ATOM 5240 N N . THR B 1 55 ? -36.844 13.383 20.547 1 23.05 55 THR B N 1
ATOM 5241 C CA . THR B 1 55 ? -37.469 14.469 21.297 1 23.05 55 THR B CA 1
ATOM 5242 C C . THR B 1 55 ? -36.562 14.93 22.438 1 23.05 55 THR B C 1
ATOM 5244 O O . THR B 1 55 ? -35.969 14.102 23.141 1 23.05 55 THR B O 1
ATOM 5247 N N . PRO B 1 56 ? -36.375 16.297 22.531 1 23.89 56 PRO B N 1
ATOM 5248 C CA . PRO B 1 56 ? -35.594 17.016 23.516 1 23.89 56 PRO B CA 1
ATOM 5249 C C . PRO B 1 56 ? -36.094 16.812 24.938 1 23.89 56 PRO B C 1
ATOM 5251 O O . PRO B 1 56 ? -35.781 17.609 25.828 1 23.89 56 PRO B O 1
ATOM 5254 N N . GLN B 1 57 ? -36.875 15.68 25.281 1 23.75 57 GLN B N 1
ATOM 5255 C CA . GLN B 1 57 ? -37.469 15.852 26.609 1 23.75 57 GLN B CA 1
ATOM 5256 C C . GLN B 1 57 ? -36.406 16.25 27.625 1 23.75 57 GLN B C 1
ATOM 5258 O O . GLN B 1 57 ? -35.25 15.797 27.562 1 23.75 57 GLN B O 1
ATOM 5263 N N . GLU B 1 58 ? -36.75 17.266 28.625 1 25.78 58 GLU B N 1
ATOM 5264 C CA . GLU B 1 58 ? -36.188 18.047 29.734 1 25.78 58 GLU B CA 1
ATOM 5265 C C . GLU B 1 58 ? -35.562 17.125 30.797 1 25.78 58 GLU B C 1
ATOM 5267 O O . GLU B 1 58 ? -34.688 17.547 31.547 1 25.78 58 GLU B O 1
ATOM 5272 N N . GLY B 1 59 ? -36.344 16.031 31.219 1 26.33 59 GLY B N 1
ATOM 5273 C CA . GLY B 1 59 ? -36.219 15.75 32.625 1 26.33 59 GLY B CA 1
ATOM 5274 C C . GLY B 1 59 ? -34.781 15.469 33.031 1 26.33 59 GLY B C 1
ATOM 5275 O O . GLY B 1 59 ? -33.906 15.203 32.188 1 26.33 59 GLY B O 1
ATOM 5276 N N . MET B 1 60 ? -34.375 15.742 34.406 1 28.39 60 MET B N 1
ATOM 5277 C CA . MET B 1 60 ? -33.219 15.625 35.281 1 28.39 60 MET B CA 1
ATOM 5278 C C . MET B 1 60 ? -32.625 14.219 35.219 1 28.39 60 MET B C 1
ATOM 5280 O O . MET B 1 60 ? -32.844 13.414 36.125 1 28.39 60 MET B O 1
ATOM 5284 N N . GLU B 1 61 ? -32.906 13.438 34.219 1 30.41 61 GLU B N 1
ATOM 5285 C CA . GLU B 1 61 ? -32.438 12.055 34.312 1 30.41 61 GLU B CA 1
ATOM 5286 C C . GLU B 1 61 ? -30.953 11.992 34.562 1 30.41 61 GLU B C 1
ATOM 5288 O O . GLU B 1 61 ? -30.172 12.672 33.906 1 30.41 61 GLU B O 1
ATOM 5293 N N . LYS B 1 62 ? -30.547 11.617 35.75 1 32.59 62 LYS B N 1
ATOM 5294 C CA . LYS B 1 62 ? -29.219 11.266 36.25 1 32.59 62 LYS B CA 1
ATOM 5295 C C . LYS B 1 62 ? -28.406 10.547 35.188 1 32.59 62 LYS B C 1
ATOM 5297 O O . LYS B 1 62 ? -28.828 9.516 34.656 1 32.59 62 LYS B O 1
ATOM 5302 N N . LEU B 1 63 ? -27.609 11.125 34.375 1 36.94 63 LEU B N 1
ATOM 5303 C CA . LEU B 1 63 ? -26.594 10.914 33.344 1 36.94 63 LEU B CA 1
ATOM 5304 C C . LEU B 1 63 ? -25.766 9.672 33.656 1 36.94 63 LEU B C 1
ATOM 5306 O O . LEU B 1 63 ? -24.797 9.734 34.406 1 36.94 63 LEU B O 1
ATOM 5310 N N . GLU B 1 64 ? -26.266 8.57 34.094 1 43.53 64 GLU B N 1
ATOM 5311 C CA . GLU B 1 64 ? -25.406 7.43 34.375 1 43.53 64 GLU B CA 1
ATOM 5312 C C . GLU B 1 64 ? -24.438 7.176 33.219 1 43.53 64 GLU B C 1
ATOM 5314 O O . GLU B 1 64 ? -24.859 6.969 32.094 1 43.53 64 GLU B O 1
ATOM 5319 N N . ASN B 1 65 ? -23.188 7.883 33.125 1 60.75 65 ASN B N 1
ATOM 5320 C CA . ASN B 1 65 ? -21.922 8.016 32.406 1 60.75 65 ASN B CA 1
ATOM 5321 C C . ASN B 1 65 ? -21.438 6.672 31.891 1 60.75 65 ASN B C 1
ATOM 5323 O O . ASN B 1 65 ? -20.266 6.535 31.516 1 60.75 65 ASN B O 1
ATOM 5327 N N . THR B 1 66 ? -22.203 5.707 32.062 1 76.5 66 THR B N 1
ATOM 5328 C CA . THR B 1 66 ? -21.75 4.398 31.625 1 76.5 66 THR B CA 1
ATOM 5329 C C . THR B 1 66 ? -22.094 4.184 30.141 1 76.5 66 THR B C 1
ATOM 5331 O O . THR B 1 66 ? -22.922 4.895 29.594 1 76.5 66 THR B O 1
ATOM 5334 N N . LEU B 1 67 ? -21.391 3.291 29.469 1 88.56 67 LEU B N 1
ATOM 5335 C CA . LEU B 1 67 ? -21.641 2.928 28.078 1 88.56 67 LEU B CA 1
ATOM 5336 C C . LEU B 1 67 ? -23.047 2.396 27.891 1 88.56 67 LEU B C 1
ATOM 5338 O O . LEU B 1 67 ? -23.562 1.663 28.75 1 88.56 67 LEU B O 1
ATOM 5342 N N . PRO B 1 68 ? -23.781 2.867 26.906 1 88.88 68 PRO B N 1
ATOM 5343 C CA . PRO B 1 68 ? -25.125 2.352 26.641 1 88.88 68 PRO B CA 1
ATOM 5344 C C . PRO B 1 68 ? -25.156 0.831 26.516 1 88.88 68 PRO B C 1
ATOM 5346 O O . PRO B 1 68 ? -24.203 0.233 26 1 88.88 68 PRO B O 1
ATOM 5349 N N . GLU B 1 69 ? -26.266 0.185 26.906 1 90.44 69 GLU B N 1
ATOM 5350 C CA . GLU B 1 69 ? -26.422 -1.266 26.875 1 90.44 69 GLU B CA 1
ATOM 5351 C C . GLU B 1 69 ? -26.375 -1.793 25.438 1 90.44 69 GLU B C 1
ATOM 5353 O O . GLU B 1 69 ? -26.062 -2.963 25.219 1 90.44 69 GLU B O 1
ATOM 5358 N N . SER B 1 70 ? -26.703 -0.948 24.5 1 91.25 70 SER B N 1
ATOM 5359 C CA . SER B 1 70 ? -26.656 -1.337 23.094 1 91.25 70 SER B CA 1
ATOM 5360 C C . SER B 1 70 ? -25.266 -1.758 22.672 1 91.25 70 SER B C 1
ATOM 5362 O O . SER B 1 70 ? -25.094 -2.479 21.688 1 91.25 70 SER B O 1
ATOM 5364 N N . MET B 1 71 ? -24.281 -1.388 23.453 1 93.5 71 MET B N 1
ATOM 5365 C CA . MET B 1 71 ? -22.891 -1.729 23.172 1 93.5 71 MET B CA 1
ATOM 5366 C C . MET B 1 71 ? -22.594 -3.166 23.578 1 93.5 71 MET B C 1
ATOM 5368 O O . MET B 1 71 ? -21.562 -3.727 23.172 1 93.5 71 MET B O 1
ATOM 5372 N N . PHE B 1 72 ? -23.5 -3.711 24.344 1 93.06 72 PHE B N 1
ATOM 5373 C CA . PHE B 1 72 ? -23.266 -5.047 24.875 1 93.06 72 PHE B CA 1
ATOM 5374 C C . PHE B 1 72 ? -24.391 -5.996 24.469 1 93.06 72 PHE B C 1
ATOM 5376 O O . PHE B 1 72 ? -24.625 -7.004 25.141 1 93.06 72 PHE B O 1
ATOM 5383 N N . ALA B 1 73 ? -25.094 -5.652 23.422 1 92.12 73 ALA B N 1
ATOM 5384 C CA . ALA B 1 73 ? -26.25 -6.438 23 1 92.12 73 ALA B CA 1
ATOM 5385 C C . ALA B 1 73 ? -25.828 -7.605 22.109 1 92.12 73 ALA B C 1
ATOM 5387 O O . ALA B 1 73 ? -25.781 -7.484 20.875 1 92.12 73 ALA B O 1
ATOM 5388 N N . PHE B 1 74 ? -25.547 -8.75 22.734 1 95 74 PHE B N 1
ATOM 5389 C CA . PHE B 1 74 ? -25.156 -9.938 22 1 95 74 PHE B CA 1
ATOM 5390 C C . PHE B 1 74 ? -26.359 -10.805 21.656 1 95 74 PHE B C 1
ATOM 5392 O O . PHE B 1 74 ? -27.297 -10.906 22.469 1 95 74 PHE B O 1
ATOM 5399 N N . PRO B 1 75 ? -26.344 -11.383 20.5 1 94.25 75 PRO B N 1
ATOM 5400 C CA . PRO B 1 75 ? -27.422 -12.297 20.125 1 94.25 75 PRO B CA 1
ATOM 5401 C C . PRO B 1 75 ? -27.266 -13.68 20.75 1 94.25 75 PRO B C 1
ATOM 5403 O O . PRO B 1 75 ? -26.234 -13.984 21.328 1 94.25 75 PRO B O 1
ATOM 5406 N N . SER B 1 76 ? -28.406 -14.445 20.641 1 92.38 76 SER B N 1
ATOM 5407 C CA . SER B 1 76 ? -28.391 -15.852 21.016 1 92.38 76 SER B CA 1
ATOM 5408 C C . SER B 1 76 ? -28.469 -16.766 19.797 1 92.38 76 SER B C 1
ATOM 5410 O O . SER B 1 76 ? -28.906 -16.344 18.734 1 92.38 76 SER B O 1
ATOM 5412 N N . HIS B 1 77 ? -28 -17.922 19.969 1 95.12 77 HIS B N 1
ATOM 5413 C CA . HIS B 1 77 ? -28.016 -18.938 18.906 1 95.12 77 HIS B CA 1
ATOM 5414 C C . HIS B 1 77 ? -28.438 -20.297 19.453 1 95.12 77 HIS B C 1
ATOM 5416 O O . HIS B 1 77 ? -28.109 -20.641 20.578 1 95.12 77 HIS B O 1
ATOM 5422 N N . PRO B 1 78 ? -29.188 -21.062 18.688 1 93.25 78 PRO B N 1
ATOM 5423 C CA . PRO B 1 78 ? -29.625 -22.375 19.156 1 93.25 78 PRO B CA 1
ATOM 5424 C C . PRO B 1 78 ? -28.453 -23.344 19.391 1 93.25 78 PRO B C 1
ATOM 5426 O O . PRO B 1 78 ? -28.547 -24.234 20.234 1 93.25 78 PRO B O 1
ATOM 5429 N N . SER B 1 79 ? -27.422 -23.234 18.609 1 95.19 79 SER B N 1
ATOM 5430 C CA . SER B 1 79 ? -26.234 -24.062 18.797 1 95.19 79 SER B CA 1
ATOM 5431 C C . SER B 1 79 ? -25.531 -23.703 20.094 1 95.19 79 SER B C 1
ATOM 5433 O O . SER B 1 79 ? -25.172 -22.547 20.328 1 95.19 79 SER B O 1
ATOM 5435 N N . GLU B 1 80 ? -25.266 -24.703 20.922 1 94.25 80 GLU B N 1
ATOM 5436 C CA . GLU B 1 80 ? -24.609 -24.5 22.203 1 94.25 80 GLU B CA 1
ATOM 5437 C C . GLU B 1 80 ? -23.188 -23.984 22.016 1 94.25 80 GLU B C 1
ATOM 5439 O O . GLU B 1 80 ? -22.719 -23.125 22.781 1 94.25 80 GLU B O 1
ATOM 5444 N N . ALA B 1 81 ? -22.5 -24.562 21.047 1 95.38 81 ALA B N 1
ATOM 5445 C CA . ALA B 1 81 ? -21.125 -24.141 20.781 1 95.38 81 ALA B CA 1
ATOM 5446 C C . ALA B 1 81 ? -21.078 -22.672 20.406 1 95.38 81 ALA B C 1
ATOM 5448 O O . ALA B 1 81 ? -20.234 -21.922 20.922 1 95.38 81 ALA B O 1
ATOM 5449 N N . VAL B 1 82 ? -21.938 -22.203 19.562 1 96.88 82 VAL B N 1
ATOM 5450 C CA . VAL B 1 82 ? -21.984 -20.812 19.125 1 96.88 82 VAL B CA 1
ATOM 5451 C C . VAL B 1 82 ? -22.391 -19.922 20.297 1 96.88 82 VAL B C 1
ATOM 5453 O O . VAL B 1 82 ? -21.781 -18.875 20.516 1 96.88 82 VAL B O 1
ATOM 5456 N N . SER B 1 83 ? -23.328 -20.328 21.031 1 95.81 83 SER B N 1
ATOM 5457 C CA . SER B 1 83 ? -23.828 -19.562 22.172 1 95.81 83 SER B CA 1
ATOM 5458 C C . SER B 1 83 ? -22.734 -19.375 23.219 1 95.81 83 SER B C 1
ATOM 5460 O O . SER B 1 83 ? -22.672 -18.328 23.875 1 95.81 83 SER B O 1
ATOM 5462 N N . THR B 1 84 ? -21.969 -20.391 23.406 1 96.06 84 THR B N 1
ATOM 5463 C CA . THR B 1 84 ? -20.891 -20.312 24.375 1 96.06 84 THR B CA 1
ATOM 5464 C C . THR B 1 84 ? -19.859 -19.25 23.953 1 96.06 84 THR B C 1
ATOM 5466 O O . THR B 1 84 ? -19.391 -18.469 24.781 1 96.06 84 THR B O 1
ATOM 5469 N N . ILE B 1 85 ? -19.516 -19.234 22.672 1 97.06 85 ILE B N 1
ATOM 5470 C CA . ILE B 1 85 ? -18.594 -18.25 22.156 1 97.06 85 ILE B CA 1
ATOM 5471 C C . ILE B 1 85 ? -19.141 -16.844 22.391 1 97.06 85 ILE B C 1
ATOM 5473 O O . ILE B 1 85 ? -18.422 -15.953 22.859 1 97.06 85 ILE B O 1
ATOM 5477 N N . LEU B 1 86 ? -20.406 -16.641 22.172 1 97.25 86 LEU B N 1
ATOM 5478 C CA . LEU B 1 86 ? -21.062 -15.344 22.297 1 97.25 86 LEU B CA 1
ATOM 5479 C C . LEU B 1 86 ? -21.125 -14.906 23.75 1 97.25 86 LEU B C 1
ATOM 5481 O O . LEU B 1 86 ? -20.797 -13.758 24.078 1 97.25 86 LEU B O 1
ATOM 5485 N N . SER B 1 87 ? -21.469 -15.828 24.578 1 95.5 87 SER B N 1
ATOM 5486 C CA . SER B 1 87 ? -21.578 -15.508 26 1 95.5 87 SER B CA 1
ATOM 5487 C C . SER B 1 87 ? -20.219 -15.188 26.609 1 95.5 87 SER B C 1
ATOM 5489 O O . SER B 1 87 ? -20.094 -14.234 27.375 1 95.5 87 SER B O 1
ATOM 5491 N N . ASP B 1 88 ? -19.281 -15.984 26.25 1 95.06 88 ASP B N 1
ATOM 5492 C CA . ASP B 1 88 ? -17.922 -15.742 26.734 1 95.06 88 ASP B CA 1
ATOM 5493 C C . ASP B 1 88 ? -17.406 -14.383 26.266 1 95.06 88 ASP B C 1
ATOM 5495 O O . ASP B 1 88 ? -16.766 -13.664 27.031 1 95.06 88 ASP B O 1
ATOM 5499 N N . THR B 1 89 ? -17.672 -14.078 25.047 1 96.5 89 THR B N 1
ATOM 5500 C CA . THR B 1 89 ? -17.219 -12.812 24.484 1 96.5 89 THR B CA 1
ATOM 5501 C C . THR B 1 89 ? -17.906 -11.633 25.156 1 96.5 89 THR B C 1
ATOM 5503 O O . THR B 1 89 ? -17.281 -10.633 25.5 1 96.5 89 THR B O 1
ATOM 5506 N N . GLU B 1 90 ? -19.203 -11.773 25.328 1 96.31 90 GLU B N 1
ATOM 5507 C CA . GLU B 1 90 ? -19.969 -10.727 26.016 1 96.31 90 GLU B CA 1
ATOM 5508 C C . GLU B 1 90 ? -19.438 -10.469 27.422 1 96.31 90 GLU B C 1
ATOM 5510 O O . GLU B 1 90 ? -19.234 -9.32 27.812 1 96.31 90 GLU B O 1
ATOM 5515 N N . ASP B 1 91 ? -19.203 -11.508 28.109 1 93.69 91 ASP B N 1
ATOM 5516 C CA . ASP B 1 91 ? -18.703 -11.398 29.484 1 93.69 91 ASP B CA 1
ATOM 5517 C C . ASP B 1 91 ? -17.344 -10.695 29.516 1 93.69 91 ASP B C 1
ATOM 5519 O O . ASP B 1 91 ? -17.109 -9.836 30.375 1 93.69 91 ASP B O 1
ATOM 5523 N N . LEU B 1 92 ? -16.547 -11.102 28.609 1 94.44 92 LEU B N 1
ATOM 5524 C CA . LEU B 1 92 ? -15.211 -10.508 28.562 1 94.44 92 LEU B CA 1
ATOM 5525 C C . LEU B 1 92 ? -15.289 -9.016 28.25 1 94.44 92 LEU B C 1
ATOM 5527 O O . LEU B 1 92 ? -14.617 -8.203 28.891 1 94.44 92 LEU B O 1
ATOM 5531 N N . ILE B 1 93 ? -16.109 -8.617 27.328 1 95.44 93 ILE B N 1
ATOM 5532 C CA . ILE B 1 93 ? -16.219 -7.227 26.906 1 95.44 93 ILE B CA 1
ATOM 5533 C C . ILE B 1 93 ? -16.812 -6.395 28.031 1 95.44 93 ILE B C 1
ATOM 5535 O O . ILE B 1 93 ? -16.375 -5.273 28.297 1 95.44 93 ILE B O 1
ATOM 5539 N N . ARG B 1 94 ? -17.766 -6.961 28.734 1 93.62 94 ARG B N 1
ATOM 5540 C CA . ARG B 1 94 ? -18.359 -6.262 29.859 1 93.62 94 ARG B CA 1
ATOM 5541 C C . ARG B 1 94 ? -17.328 -6.043 30.969 1 93.62 94 ARG B C 1
ATOM 5543 O O . ARG B 1 94 ? -17.297 -4.988 31.609 1 93.62 94 ARG B O 1
ATOM 5550 N N . ARG B 1 95 ? -16.469 -6.969 31.141 1 91.19 95 ARG B N 1
ATOM 5551 C CA . ARG B 1 95 ? -15.414 -6.84 32.125 1 91.19 95 ARG B CA 1
ATOM 5552 C C . ARG B 1 95 ? -14.398 -5.777 31.719 1 91.19 95 ARG B C 1
ATOM 5554 O O . ARG B 1 95 ? -13.93 -5.008 32.562 1 91.19 95 ARG B O 1
ATOM 5561 N N . LEU B 1 96 ? -14.094 -5.738 30.484 1 91.44 96 LEU B N 1
ATOM 5562 C CA . LEU B 1 96 ? -13.117 -4.777 29.969 1 91.44 96 LEU B CA 1
ATOM 5563 C C . LEU B 1 96 ? -13.617 -3.35 30.156 1 91.44 96 LEU B C 1
ATOM 5565 O O . LEU B 1 96 ? -12.82 -2.436 30.391 1 91.44 96 LEU B O 1
ATOM 5569 N N . HIS B 1 97 ? -14.977 -3.227 30.078 1 91.69 97 HIS B N 1
ATOM 5570 C CA . HIS B 1 97 ? -15.508 -1.869 30.047 1 91.69 97 HIS B CA 1
ATOM 5571 C C . HIS B 1 97 ? -16.328 -1.56 31.297 1 91.69 97 HIS B C 1
ATOM 5573 O O . HIS B 1 97 ? -17.25 -0.74 31.25 1 91.69 97 HIS B O 1
ATOM 5579 N N . LYS B 1 98 ? -15.977 -2.193 32.312 1 86.94 98 LYS B N 1
ATOM 5580 C CA . LYS B 1 98 ? -16.672 -1.993 33.594 1 86.94 98 LYS B CA 1
ATOM 5581 C C . LYS B 1 98 ? -16.562 -0.542 34.062 1 86.94 98 LYS B C 1
ATOM 5583 O O . LYS B 1 98 ? -17.516 0.001 34.625 1 86.94 98 LYS B O 1
ATOM 5588 N N . HIS B 1 99 ? -15.414 0.151 33.719 1 81 99 HIS B N 1
ATOM 5589 C CA . HIS B 1 99 ? -15.172 1.502 34.219 1 81 99 HIS B CA 1
ATOM 5590 C C . HIS B 1 99 ? -15.188 2.516 33.094 1 81 99 HIS B C 1
ATOM 5592 O O . HIS B 1 99 ? -14.836 3.68 33.281 1 81 99 HIS B O 1
ATOM 5598 N N . SER B 1 100 ? -15.523 2.033 31.938 1 85.38 100 SER B N 1
ATOM 5599 C CA . SER B 1 100 ? -15.547 2.943 30.797 1 85.38 100 SER B CA 1
ATOM 5600 C C . SER B 1 100 ? -16.734 3.891 30.875 1 85.38 100 SER B C 1
ATOM 5602 O O . SER B 1 100 ? -17.812 3.506 31.312 1 85.38 100 SER B O 1
ATOM 5604 N N . THR B 1 101 ? -16.438 5.184 30.547 1 81.06 101 THR B N 1
ATOM 5605 C CA . THR B 1 101 ? -17.484 6.184 30.547 1 81.06 101 THR B CA 1
ATOM 5606 C C . THR B 1 101 ? -17.75 6.707 29.141 1 81.06 101 THR B C 1
ATOM 5608 O O . THR B 1 101 ? -16.906 6.586 28.266 1 81.06 101 THR B O 1
ATOM 5611 N N . ASN B 1 102 ? -18.984 7.195 29.031 1 76.81 102 ASN B N 1
ATOM 5612 C CA . ASN B 1 102 ? -19.359 7.762 27.734 1 76.81 102 ASN B CA 1
ATOM 5613 C C . ASN B 1 102 ? -18.625 9.062 27.453 1 76.81 102 ASN B C 1
ATOM 5615 O O . ASN B 1 102 ? -18.344 9.828 28.375 1 76.81 102 ASN B O 1
ATOM 5619 N N . VAL B 1 103 ? -18.031 9.164 26.297 1 69 103 VAL B N 1
ATOM 5620 C CA . VAL B 1 103 ? -17.266 10.344 25.922 1 69 103 VAL B CA 1
ATOM 5621 C C . VAL B 1 103 ? -18.125 11.281 25.078 1 69 103 VAL B C 1
ATOM 5623 O O . VAL B 1 103 ? -18.859 10.828 24.188 1 69 103 VAL B O 1
ATOM 5626 N N . ASP B 1 104 ? -18.312 12.562 25.609 1 61.25 104 ASP B N 1
ATOM 5627 C CA . ASP B 1 104 ? -18.938 13.594 24.781 1 61.25 104 ASP B CA 1
ATOM 5628 C C . ASP B 1 104 ? -17.922 14.266 23.859 1 61.25 104 ASP B C 1
ATOM 5630 O O . ASP B 1 104 ? -16.891 14.773 24.328 1 61.25 104 ASP B O 1
ATOM 5634 N N . ARG B 1 105 ? -18.047 14.125 22.547 1 58.19 105 ARG B N 1
ATOM 5635 C CA . ARG B 1 105 ? -17.156 14.656 21.516 1 58.19 105 ARG B CA 1
ATOM 5636 C C . ARG B 1 105 ? -16.812 16.109 21.797 1 58.19 105 ARG B C 1
ATOM 5638 O O . ARG B 1 105 ? -15.68 16.547 21.562 1 58.19 105 ARG B O 1
ATOM 5645 N N . LYS B 1 106 ? -17.828 16.859 22.234 1 54 106 LYS B N 1
ATOM 5646 C CA . LYS B 1 106 ? -17.688 18.312 22.391 1 54 106 LYS B CA 1
ATOM 5647 C C . LYS B 1 106 ? -16.672 18.641 23.484 1 54 106 LYS B C 1
ATOM 5649 O O . LYS B 1 106 ? -16.078 19.719 23.469 1 54 106 LYS B O 1
ATOM 5654 N N . ASN B 1 107 ? -16.547 17.625 24.375 1 50.5 107 ASN B N 1
ATOM 5655 C CA . ASN B 1 107 ? -15.68 17.922 25.5 1 50.5 107 ASN B CA 1
ATOM 5656 C C . ASN B 1 107 ? -14.242 17.469 25.25 1 50.5 107 ASN B C 1
ATOM 5658 O O . ASN B 1 107 ? -13.383 17.594 26.109 1 50.5 107 ASN B O 1
ATOM 5662 N N . LEU B 1 108 ? -14.148 16.766 24.125 1 50.53 108 LEU B N 1
ATOM 5663 C CA . LEU B 1 108 ? -12.781 16.312 23.891 1 50.53 108 LEU B CA 1
ATOM 5664 C C . LEU B 1 108 ? -11.898 17.484 23.438 1 50.53 108 LEU B C 1
ATOM 5666 O O . LEU B 1 108 ? -12.234 18.172 22.469 1 50.53 108 LEU B O 1
ATOM 5670 N N . SER B 1 109 ? -11.484 18.25 24.438 1 44.25 109 SER B N 1
ATOM 5671 C CA . SER B 1 109 ? -10.531 19.297 24.109 1 44.25 109 SER B CA 1
ATOM 5672 C C . SER B 1 109 ? -9.398 18.766 23.234 1 44.25 109 SER B C 1
ATOM 5674 O O . SER B 1 109 ? -8.711 17.828 23.625 1 44.25 109 SER B O 1
ATOM 5676 N N . ARG B 1 110 ? -9.641 18.688 21.953 1 47.5 110 ARG B N 1
ATOM 5677 C CA . ARG B 1 110 ? -8.461 18.438 21.141 1 47.5 110 ARG B CA 1
ATOM 5678 C C . ARG B 1 110 ? -7.324 19.375 21.516 1 47.5 110 ARG B C 1
ATOM 5680 O O . ARG B 1 110 ? -7.32 20.547 21.125 1 47.5 110 ARG B O 1
ATOM 5687 N N . SER B 1 111 ? -7.035 19.422 22.812 1 38.06 111 SER B N 1
ATOM 5688 C CA . SER B 1 111 ? -5.852 20.266 22.938 1 38.06 111 SER B CA 1
ATOM 5689 C C . SER B 1 111 ? -4.809 19.938 21.875 1 38.06 111 SER B C 1
ATOM 5691 O O . SER B 1 111 ? -4.375 18.781 21.766 1 38.06 111 SER B O 1
ATOM 5693 N N . THR B 1 112 ? -5.102 20.453 20.781 1 41.75 112 THR B N 1
ATOM 5694 C CA . THR B 1 112 ? -3.949 20.484 19.875 1 41.75 112 THR B CA 1
ATOM 5695 C C . THR B 1 112 ? -2.65 20.578 20.672 1 41.75 112 THR B C 1
ATOM 5697 O O . THR B 1 112 ? -1.627 21.031 20.156 1 41.75 112 THR B O 1
ATOM 5700 N N . LYS B 1 113 ? -2.824 20.5 21.938 1 38.34 113 LYS B N 1
ATOM 5701 C CA . LYS B 1 113 ? -1.575 20.641 22.688 1 38.34 113 LYS B CA 1
ATOM 5702 C C . LYS B 1 113 ? -0.49 19.734 22.109 1 38.34 113 LYS B C 1
ATOM 5704 O O . LYS B 1 113 ? -0.704 18.531 21.938 1 38.34 113 LYS B O 1
ATOM 5709 N N . MET B 1 114 ? 0.292 20.297 21.359 1 43.22 114 MET B N 1
ATOM 5710 C CA . MET B 1 114 ? 1.584 19.734 20.969 1 43.22 114 MET B CA 1
ATOM 5711 C C . MET B 1 114 ? 2.141 18.844 22.062 1 43.22 114 MET B C 1
ATOM 5713 O O . MET B 1 114 ? 2.299 19.266 23.219 1 43.22 114 MET B O 1
ATOM 5717 N N . THR B 1 115 ? 1.736 17.656 22.062 1 44.97 115 THR B N 1
ATOM 5718 C CA . THR B 1 115 ? 2.229 16.688 23.047 1 44.97 115 THR B CA 1
ATOM 5719 C C . THR B 1 115 ? 3.719 16.891 23.297 1 44.97 115 THR B C 1
ATOM 5721 O O . THR B 1 115 ? 4.43 17.453 22.469 1 44.97 115 THR B O 1
ATOM 5724 N N . GLY B 1 116 ? 4.152 16.719 24.469 1 43.25 116 GLY B N 1
ATOM 5725 C CA . GLY B 1 116 ? 5.461 16.766 25.109 1 43.25 116 GLY B CA 1
ATOM 5726 C C . GLY B 1 116 ? 6.559 16.156 24.25 1 43.25 116 GLY B C 1
ATOM 5727 O O . GLY B 1 116 ? 6.289 15.617 23.188 1 43.25 116 GLY B O 1
ATOM 5728 N N . PRO B 1 117 ? 7.801 16.453 24.609 1 48.41 117 PRO B N 1
ATOM 5729 C CA . PRO B 1 117 ? 9.039 15.969 23.984 1 48.41 117 PRO B CA 1
ATOM 5730 C C . PRO B 1 117 ? 8.945 14.516 23.531 1 48.41 117 PRO B C 1
ATOM 5732 O O . PRO B 1 117 ? 9.594 14.117 22.562 1 48.41 117 PRO B O 1
ATOM 5735 N N . GLU B 1 118 ? 8.211 13.758 24.219 1 50 118 GLU B N 1
ATOM 5736 C CA . GLU B 1 118 ? 8.203 12.32 23.953 1 50 118 GLU B CA 1
ATOM 5737 C C . GLU B 1 118 ? 7.605 12.016 22.594 1 50 118 GLU B C 1
ATOM 5739 O O . GLU B 1 118 ? 7.887 10.977 22 1 50 118 GLU B O 1
ATOM 5744 N N . ASP B 1 119 ? 7.035 13.078 22.047 1 62.16 119 ASP B N 1
ATOM 5745 C CA . ASP B 1 119 ? 6.316 12.859 20.781 1 62.16 119 ASP B CA 1
ATOM 5746 C C . ASP B 1 119 ? 7.133 13.359 19.594 1 62.16 119 ASP B C 1
ATOM 5748 O O . ASP B 1 119 ? 6.645 13.375 18.469 1 62.16 119 ASP B O 1
ATOM 5752 N N . GLU B 1 120 ? 8.336 13.562 19.922 1 81.5 120 GLU B N 1
ATOM 5753 C CA . GLU B 1 120 ? 9.148 14.102 18.828 1 81.5 120 GLU B CA 1
ATOM 5754 C C . GLU B 1 120 ? 10.023 13.023 18.203 1 81.5 120 GLU B C 1
ATOM 5756 O O . GLU B 1 120 ? 11.25 13.102 18.25 1 81.5 120 GLU B O 1
ATOM 5761 N N . THR B 1 121 ? 9.359 12.07 17.641 1 86.94 121 THR B N 1
ATOM 5762 C CA . THR B 1 121 ? 10.016 10.961 16.984 1 86.94 121 THR B CA 1
ATOM 5763 C C . THR B 1 121 ? 9.828 11.047 15.469 1 86.94 121 THR B C 1
ATOM 5765 O O . THR B 1 121 ? 8.789 11.508 14.992 1 86.94 121 THR B O 1
ATOM 5768 N N . ILE B 1 122 ? 10.922 10.703 14.789 1 93.25 122 ILE B N 1
ATOM 5769 C CA . ILE B 1 122 ? 10.844 10.578 13.336 1 93.25 122 ILE B CA 1
ATOM 5770 C C . ILE B 1 122 ? 10.586 9.125 12.961 1 93.25 122 ILE B C 1
ATOM 5772 O O . ILE B 1 122 ? 11.266 8.219 13.445 1 93.25 122 ILE B O 1
ATOM 5776 N N . HIS B 1 123 ? 9.578 8.922 12.164 1 91.19 123 HIS B N 1
ATOM 5777 C CA . HIS B 1 123 ? 9.219 7.582 11.711 1 91.19 123 HIS B CA 1
ATOM 5778 C C . HIS B 1 123 ? 9.711 7.328 10.289 1 91.19 123 HIS B C 1
ATOM 5780 O O . HIS B 1 123 ? 9.609 8.211 9.43 1 91.19 123 HIS B O 1
ATOM 5786 N N . ALA B 1 124 ? 10.234 6.086 10.055 1 91.69 124 ALA B N 1
ATOM 5787 C CA . ALA B 1 124 ? 10.812 5.781 8.75 1 91.69 124 ALA B CA 1
ATOM 5788 C C . ALA B 1 124 ? 10.008 4.699 8.031 1 91.69 124 ALA B C 1
ATOM 5790 O O . ALA B 1 124 ? 9.781 3.617 8.586 1 91.69 124 ALA B O 1
ATOM 5791 N N . ASN B 1 125 ? 9.609 5 6.785 1 87.12 125 ASN B N 1
ATOM 5792 C CA . ASN B 1 125 ? 8.961 4.012 5.934 1 87.12 125 ASN B CA 1
ATOM 5793 C C . ASN B 1 125 ? 9.984 3.238 5.102 1 87.12 125 ASN B C 1
ATOM 5795 O O . ASN B 1 125 ? 9.703 2.129 4.641 1 87.12 125 ASN B O 1
ATOM 5799 N N . THR B 1 126 ? 11.133 3.852 4.84 1 86.69 126 THR B N 1
ATOM 5800 C CA . THR B 1 126 ? 12.242 3.242 4.105 1 86.69 126 THR B CA 1
ATOM 5801 C C . THR B 1 126 ? 13.57 3.527 4.793 1 86.69 126 THR B C 1
ATOM 5803 O O . THR B 1 126 ? 13.625 4.301 5.75 1 86.69 126 THR B O 1
ATOM 5806 N N . TYR B 1 127 ? 14.617 2.863 4.375 1 88.44 127 TYR B N 1
ATOM 5807 C CA . TYR B 1 127 ? 15.953 3.129 4.883 1 88.44 127 TYR B CA 1
ATOM 5808 C C . TYR B 1 127 ? 16.453 4.496 4.426 1 88.44 127 TYR B C 1
ATOM 5810 O O . TYR B 1 127 ? 16.344 4.84 3.246 1 88.44 127 TYR B O 1
ATOM 5818 N N . CYS B 1 128 ? 16.922 5.277 5.371 1 91.25 128 CYS B N 1
ATOM 5819 C CA . CYS B 1 128 ? 17.469 6.594 5.066 1 91.25 128 CYS B CA 1
ATOM 5820 C C . CYS B 1 128 ? 18.797 6.809 5.785 1 91.25 128 CYS B C 1
ATOM 5822 O O . CYS B 1 128 ? 18.875 6.672 7.008 1 91.25 128 CYS B O 1
ATOM 5824 N N . ASP B 1 129 ? 19.812 7.098 5 1 92.88 129 ASP B N 1
ATOM 5825 C CA . ASP B 1 129 ? 21.141 7.441 5.531 1 92.88 129 ASP B CA 1
ATOM 5826 C C . ASP B 1 129 ? 21.406 8.938 5.395 1 92.88 129 ASP B C 1
ATOM 5828 O O . ASP B 1 129 ? 21.766 9.414 4.316 1 92.88 129 ASP B O 1
ATOM 5832 N N . PHE B 1 130 ? 21.344 9.664 6.523 1 95.12 130 PHE B N 1
ATOM 5833 C CA . PHE B 1 130 ? 21.469 11.117 6.512 1 95.12 130 PHE B CA 1
ATOM 5834 C C . PHE B 1 130 ? 22.891 11.547 6.164 1 95.12 130 PHE B C 1
ATOM 5836 O O . PHE B 1 130 ? 23.125 12.695 5.801 1 95.12 130 PHE B O 1
ATOM 5843 N N . ARG B 1 131 ? 23.812 10.633 6.297 1 92.62 131 ARG B N 1
ATOM 5844 C CA . ARG B 1 131 ? 25.188 10.961 5.922 1 92.62 131 ARG B CA 1
ATOM 5845 C C . ARG B 1 131 ? 25.297 11.258 4.43 1 92.62 131 ARG B C 1
ATOM 5847 O O . ARG B 1 131 ? 26.094 12.094 4.012 1 92.62 131 ARG B O 1
ATOM 5854 N N 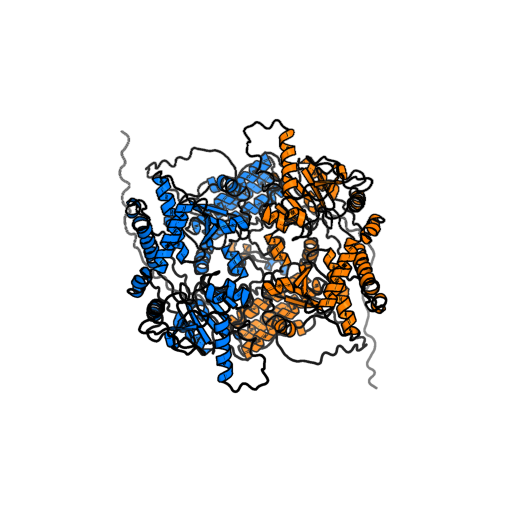. LYS B 1 132 ? 24.422 10.672 3.711 1 87.5 132 LYS B N 1
ATOM 5855 C CA . LYS B 1 132 ? 24.469 10.781 2.256 1 87.5 132 LYS B CA 1
ATOM 5856 C C . LYS B 1 132 ? 23.734 12.023 1.769 1 87.5 132 LYS B C 1
ATOM 5858 O O . LYS B 1 132 ? 23.859 12.414 0.608 1 87.5 132 LYS B O 1
ATOM 5863 N N . ILE B 1 133 ? 23.031 12.648 2.633 1 91.19 133 ILE B N 1
ATOM 5864 C CA . ILE B 1 133 ? 22.25 13.82 2.271 1 91.19 133 ILE B CA 1
ATOM 5865 C C . ILE B 1 133 ? 23.156 15.055 2.23 1 91.19 133 ILE B C 1
ATOM 5867 O O . ILE B 1 133 ? 23.844 15.352 3.203 1 91.19 133 ILE B O 1
ATOM 5871 N N . GLN B 1 134 ? 23.094 15.742 1.131 1 89.12 134 GLN B N 1
ATOM 5872 C CA . GLN B 1 134 ? 23.891 16.953 0.978 1 89.12 134 GLN B CA 1
ATOM 5873 C C . GLN B 1 134 ? 23.016 18.203 1.037 1 89.12 134 GLN B C 1
ATOM 5875 O O . GLN B 1 134 ? 23.469 19.25 1.506 1 89.12 134 GLN B O 1
ATOM 5880 N N . TYR B 1 135 ? 21.828 18.062 0.489 1 90.38 135 TYR B N 1
ATOM 5881 C CA . TYR B 1 135 ? 20.891 19.188 0.446 1 90.38 135 TYR B CA 1
ATOM 5882 C C . TYR B 1 135 ? 19.625 18.875 1.235 1 90.38 135 TYR B C 1
ATOM 5884 O O . TYR B 1 135 ? 19.109 17.75 1.178 1 90.38 135 TYR B O 1
ATOM 5892 N N . VAL B 1 136 ? 19.234 19.875 1.982 1 94.69 136 VAL B N 1
ATOM 5893 C CA . VAL B 1 136 ? 17.953 19.75 2.672 1 94.69 136 VAL B CA 1
ATOM 5894 C C . VAL B 1 136 ? 17.031 20.906 2.254 1 94.69 136 VAL B C 1
ATOM 5896 O O . VAL B 1 136 ? 17.344 22.062 2.469 1 94.69 136 VAL B O 1
ATOM 5899 N N . GLY B 1 137 ? 15.977 20.547 1.604 1 94.06 137 GLY B N 1
ATOM 5900 C CA . GLY B 1 137 ? 14.961 21.516 1.222 1 94.06 137 GLY B CA 1
ATOM 5901 C C . GLY B 1 137 ? 13.789 21.562 2.182 1 94.06 137 GLY B C 1
ATOM 5902 O O . GLY B 1 137 ? 13.359 20.516 2.693 1 94.06 137 GLY B O 1
ATOM 5903 N N . PHE B 1 138 ? 13.289 22.781 2.357 1 96.12 138 PHE B N 1
ATOM 5904 C CA . PHE B 1 138 ? 12.172 22.969 3.277 1 96.12 138 PHE B CA 1
ATOM 5905 C C . PHE B 1 138 ? 11.055 23.766 2.609 1 96.12 138 PHE B C 1
ATOM 5907 O O . PHE B 1 138 ? 11.305 24.766 1.948 1 96.12 138 PHE B O 1
ATOM 5914 N N . ASP B 1 139 ? 9.852 23.219 2.875 1 95.44 139 ASP B N 1
ATOM 5915 C CA . ASP B 1 139 ? 8.68 24.047 2.625 1 95.44 139 ASP B CA 1
ATOM 5916 C C . ASP B 1 139 ? 8.469 25.062 3.754 1 95.44 139 ASP B C 1
ATOM 5918 O O . ASP B 1 139 ? 9.07 24.938 4.82 1 95.44 139 ASP B O 1
ATOM 5922 N N . TYR B 1 140 ? 7.727 26.094 3.373 1 96.69 140 TYR B N 1
ATOM 5923 C CA . TYR B 1 140 ? 7.492 27.172 4.32 1 96.69 140 TYR B CA 1
ATOM 5924 C C . TYR B 1 140 ? 6.277 26.891 5.195 1 96.69 140 TYR B C 1
ATOM 5926 O O . TYR B 1 140 ? 6.418 26.609 6.391 1 96.69 140 TYR B O 1
ATOM 5934 N N . ASP B 1 141 ? 5.105 26.719 4.555 1 94.88 141 ASP B N 1
ATOM 5935 C CA . ASP B 1 141 ? 3.826 26.609 5.258 1 94.88 141 ASP B CA 1
ATOM 5936 C C . ASP B 1 141 ? 3.686 25.266 5.957 1 94.88 141 ASP B C 1
ATOM 5938 O O . ASP B 1 141 ? 3.818 24.219 5.324 1 94.88 141 ASP B O 1
ATOM 5942 N N . TYR B 1 142 ? 3.379 25.328 7.25 1 94.5 142 TYR B N 1
ATOM 5943 C CA . TYR B 1 142 ? 3.131 24.156 8.086 1 94.5 142 TYR B CA 1
ATOM 5944 C C . TYR B 1 142 ? 4.344 23.234 8.109 1 94.5 142 TYR B C 1
ATOM 5946 O O . TYR B 1 142 ? 4.211 22.016 8.328 1 94.5 142 TYR B O 1
ATOM 5954 N N . THR B 1 143 ? 5.457 23.75 7.785 1 95.81 143 THR B N 1
ATOM 5955 C CA . THR B 1 143 ? 6.738 23.062 7.867 1 95.81 143 THR B CA 1
ATOM 5956 C C . THR B 1 143 ? 7.734 23.859 8.695 1 95.81 143 THR B C 1
ATOM 5958 O O . THR B 1 143 ? 7.918 23.609 9.883 1 95.81 143 THR B O 1
ATOM 5961 N N . LEU B 1 144 ? 8.211 24.984 8.102 1 97.19 144 LEU B N 1
ATOM 5962 C CA . LEU B 1 144 ? 9.094 25.859 8.867 1 97.19 144 LEU B CA 1
ATOM 5963 C C . LEU B 1 144 ? 8.297 26.703 9.859 1 97.19 144 LEU B C 1
ATOM 5965 O O . LEU B 1 144 ? 8.773 26.984 10.961 1 97.19 144 LEU B O 1
ATOM 5969 N N . VAL B 1 145 ? 7.16 27.109 9.344 1 96.56 145 VAL B N 1
ATOM 5970 C CA . VAL B 1 145 ? 6.262 27.844 10.227 1 96.56 145 VAL B CA 1
ATOM 5971 C C . VAL B 1 145 ? 4.945 27.078 10.375 1 96.56 145 VAL B C 1
ATOM 5973 O O . VAL B 1 145 ? 4.562 26.312 9.492 1 96.56 145 VAL B O 1
ATOM 5976 N N . THR B 1 146 ? 4.359 27.219 11.469 1 95 146 THR B N 1
ATOM 5977 C CA . THR B 1 146 ? 3.018 26.719 11.727 1 95 146 THR B CA 1
ATOM 5978 C C . THR B 1 146 ? 2.092 27.828 12.18 1 95 146 THR B C 1
ATOM 5980 O O . THR B 1 146 ? 2.553 28.906 12.562 1 95 146 THR B O 1
ATOM 5983 N N . TYR B 1 147 ? 0.872 27.609 12.062 1 95 147 TYR B N 1
ATOM 5984 C CA . TYR B 1 147 ? -0.098 28.688 12.273 1 95 147 TYR B CA 1
ATOM 5985 C C . TYR B 1 147 ? -1.026 28.344 13.438 1 95 147 TYR B C 1
ATOM 5987 O O . TYR B 1 147 ? -1.264 27.172 13.734 1 95 147 TYR B O 1
ATOM 5995 N N . THR B 1 148 ? -1.532 29.391 14.023 1 93.44 148 THR B N 1
ATOM 5996 C CA . THR B 1 148 ? -2.604 29.234 15 1 93.44 148 THR B CA 1
ATOM 5997 C C . THR B 1 148 ? -3.936 28.969 14.305 1 93.44 148 THR B C 1
ATOM 5999 O O . THR B 1 148 ? -4.039 29.094 13.086 1 93.44 148 THR B O 1
ATOM 6002 N N . GLU B 1 149 ? -4.945 28.594 15.125 1 91.06 149 GLU B N 1
ATOM 6003 C CA . GLU B 1 149 ? -6.273 28.344 14.578 1 91.06 149 GLU B CA 1
ATOM 6004 C C . GLU B 1 149 ? -6.879 29.609 13.984 1 91.06 149 GLU B C 1
ATOM 6006 O O . GLU B 1 149 ? -7.77 29.547 13.133 1 91.06 149 GLU B O 1
ATOM 6011 N N . GLU B 1 150 ? -6.316 30.734 14.406 1 95.12 150 GLU B N 1
ATOM 6012 C CA . GLU B 1 150 ? -6.84 32.031 13.961 1 95.12 150 GLU B CA 1
ATOM 6013 C C . GLU B 1 150 ? -6.66 32.219 12.453 1 95.12 150 GLU B C 1
ATOM 6015 O O . GLU B 1 150 ? -7.465 32.875 11.805 1 95.12 150 GLU B O 1
ATOM 6020 N N . LEU B 1 151 ? -5.648 31.609 11.93 1 95.19 151 LEU B N 1
ATOM 6021 C CA . LEU B 1 151 ? -5.434 31.719 10.492 1 95.19 151 LEU B CA 1
ATOM 6022 C C . LEU B 1 151 ? -6.562 31.047 9.719 1 95.19 151 LEU B C 1
ATOM 6024 O O . LEU B 1 151 ? -7.102 31.625 8.773 1 95.19 151 LEU B O 1
ATOM 6028 N N . LEU B 1 152 ? -6.887 29.781 10.117 1 94.5 152 LEU B N 1
ATOM 6029 C CA . LEU B 1 152 ? -7.945 29.062 9.422 1 94.5 152 LEU B CA 1
ATOM 6030 C C . LEU B 1 152 ? -9.297 29.75 9.617 1 94.5 152 LEU B C 1
ATOM 6032 O O . LEU B 1 152 ? -10.133 29.75 8.711 1 94.5 152 LEU B O 1
ATOM 6036 N N . GLU B 1 153 ? -9.453 30.359 10.797 1 96.25 153 GLU B N 1
ATOM 6037 C CA . GLU B 1 153 ? -10.656 31.156 11.039 1 96.25 153 GLU B CA 1
ATOM 6038 C C . GLU B 1 153 ? -10.727 32.344 10.086 1 96.25 153 GLU B C 1
ATOM 6040 O O . GLU B 1 153 ? -11.789 32.625 9.531 1 96.25 153 GLU B O 1
ATOM 6045 N N . LEU B 1 154 ? -9.617 33 9.961 1 96.56 154 LEU B N 1
ATOM 6046 C CA . LEU B 1 154 ? -9.539 34.156 9.07 1 96.56 154 LEU B CA 1
ATOM 6047 C C . LEU B 1 154 ? -9.875 33.75 7.637 1 96.56 154 LEU B C 1
ATOM 6049 O O . LEU B 1 154 ? -10.672 34.438 6.977 1 96.56 154 LEU B O 1
ATOM 6053 N N . ILE B 1 155 ? -9.273 32.688 7.141 1 95.56 155 ILE B N 1
ATOM 6054 C CA . ILE B 1 155 ? -9.492 32.219 5.777 1 95.56 155 ILE B CA 1
ATOM 6055 C C . ILE B 1 155 ? -10.953 31.844 5.586 1 95.56 155 ILE B C 1
ATOM 6057 O O . ILE B 1 155 ? -11.578 32.219 4.586 1 95.56 155 ILE B O 1
ATOM 6061 N N . TYR B 1 156 ? -11.523 31.094 6.559 1 97.19 156 TYR B N 1
ATOM 6062 C CA . TYR B 1 156 ? -12.93 30.703 6.539 1 97.19 156 TYR B CA 1
ATOM 6063 C C . TYR B 1 156 ? -13.828 31.922 6.434 1 97.19 156 TYR B C 1
ATOM 6065 O O . TYR B 1 156 ? -14.703 31.984 5.566 1 97.19 156 TYR B O 1
ATOM 6073 N N . ASP B 1 157 ? -13.586 32.906 7.25 1 97.25 157 ASP B N 1
ATOM 6074 C CA . ASP B 1 157 ? -14.414 34.125 7.312 1 97.25 157 ASP B CA 1
ATOM 6075 C C . ASP B 1 157 ? -14.336 34.906 6.008 1 97.25 157 ASP B C 1
ATOM 6077 O O . ASP B 1 157 ? -15.359 35.375 5.508 1 97.25 157 ASP B O 1
ATOM 6081 N N . MET B 1 158 ? -13.164 35.062 5.559 1 97.19 158 MET B N 1
ATOM 6082 C CA . MET B 1 158 ? -12.977 35.844 4.324 1 97.19 158 MET B CA 1
ATOM 6083 C C . MET B 1 158 ? -13.648 35.125 3.148 1 97.19 158 MET B C 1
ATOM 6085 O O . MET B 1 158 ? -14.281 35.781 2.314 1 97.19 158 MET B O 1
ATOM 6089 N N . ALA B 1 159 ? -13.516 33.812 3.074 1 97.12 159 ALA B N 1
ATOM 6090 C CA . ALA B 1 159 ? -14.164 33.062 2.006 1 97.12 159 ALA B CA 1
ATOM 6091 C C . ALA B 1 159 ? -15.68 33.125 2.119 1 97.12 159 ALA B C 1
ATOM 6093 O O . ALA B 1 159 ? -16.375 33.281 1.111 1 97.12 159 ALA B O 1
ATOM 6094 N N . LEU B 1 160 ? -16.188 33 3.354 1 98.06 160 LEU B N 1
ATOM 6095 C CA . LEU B 1 160 ? -17.625 33.125 3.598 1 98.06 160 LEU B CA 1
ATOM 6096 C C . LEU B 1 160 ? -18.141 34.5 3.123 1 98.06 160 LEU B C 1
ATOM 6098 O O . LEU B 1 160 ? -19.172 34.562 2.449 1 98.06 160 LEU B O 1
ATOM 6102 N N . LYS B 1 161 ? -17.453 35.531 3.438 1 97.31 161 LYS B N 1
ATOM 6103 C CA . LYS B 1 161 ? -17.828 36.875 3.02 1 97.31 161 LYS B CA 1
ATOM 6104 C C . LYS B 1 161 ? -17.812 37 1.5 1 97.31 161 LYS B C 1
ATOM 6106 O O . LYS B 1 161 ? -18.688 37.688 0.921 1 97.31 161 LYS B O 1
ATOM 6111 N N . ARG B 1 162 ? -16.859 36.438 0.878 1 96.75 162 ARG B N 1
ATOM 6112 C CA . ARG B 1 162 ? -16.766 36.469 -0.577 1 96.75 162 ARG B CA 1
ATOM 6113 C C . ARG B 1 162 ? -17.938 35.75 -1.224 1 96.75 162 ARG B C 1
ATOM 6115 O O . ARG B 1 162 ? -18.438 36.156 -2.279 1 96.75 162 ARG B O 1
ATOM 6122 N N . LEU B 1 163 ? -18.344 34.594 -0.622 1 97.44 163 LEU B N 1
ATOM 6123 C CA . LEU B 1 163 ? -19.5 33.875 -1.14 1 97.44 163 LEU B CA 1
ATOM 6124 C C . LEU B 1 163 ? -20.734 34.781 -1.141 1 97.44 163 LEU B C 1
ATOM 6126 O O . LEU B 1 163 ? -21.484 34.812 -2.123 1 97.44 163 LEU B O 1
ATOM 6130 N N . VAL B 1 164 ? -20.922 35.531 -0.111 1 97.25 164 VAL B N 1
ATOM 6131 C CA . VAL B 1 164 ? -22.109 36.375 0.053 1 97.25 164 VAL B CA 1
ATOM 6132 C C . VAL B 1 164 ? -21.984 37.625 -0.818 1 97.25 164 VAL B C 1
ATOM 6134 O O . VAL B 1 164 ? -22.891 37.938 -1.583 1 97.25 164 VAL B O 1
ATOM 6137 N N . ASN B 1 165 ? -20.828 38.219 -0.777 1 96.5 165 ASN B N 1
ATOM 6138 C CA . ASN B 1 165 ? -20.656 39.531 -1.414 1 96.5 165 ASN B CA 1
ATOM 6139 C C . ASN B 1 165 ? -20.391 39.406 -2.91 1 96.5 165 ASN B C 1
ATOM 6141 O O . ASN B 1 165 ? -20.891 40.188 -3.713 1 96.5 165 ASN B O 1
ATOM 6145 N N . ASP B 1 166 ? -19.531 38.469 -3.244 1 94.94 166 ASP B N 1
ATOM 6146 C CA . ASP B 1 166 ? -19.094 38.375 -4.633 1 94.94 166 ASP B CA 1
ATOM 6147 C C . ASP B 1 166 ? -19.984 37.406 -5.414 1 94.94 166 ASP B C 1
ATOM 6149 O O . ASP B 1 166 ? -20.188 37.562 -6.621 1 94.94 166 ASP B O 1
ATOM 6153 N N . ARG B 1 167 ? -20.484 36.375 -4.711 1 94.81 167 ARG B N 1
ATOM 6154 C CA . ARG B 1 167 ? -21.234 35.344 -5.434 1 94.81 167 ARG B CA 1
ATOM 6155 C C . ARG B 1 167 ? -22.703 35.375 -5.051 1 94.81 167 ARG B C 1
ATOM 6157 O O . ARG B 1 167 ? -23.453 34.469 -5.43 1 94.81 167 ARG B O 1
ATOM 6164 N N . HIS B 1 168 ? -23.172 36.219 -4.25 1 95.69 168 HIS B N 1
ATOM 6165 C CA . HIS B 1 168 ? -24.547 36.562 -3.945 1 95.69 168 HIS B CA 1
ATOM 6166 C C . HIS B 1 168 ? -25.266 35.438 -3.223 1 95.69 168 HIS B C 1
ATOM 6168 O O . HIS B 1 168 ? -26.422 35.125 -3.512 1 95.69 168 HIS B O 1
ATOM 6174 N N . TYR B 1 169 ? -24.516 34.781 -2.441 1 97.38 169 TYR B N 1
ATOM 6175 C CA . TYR B 1 169 ? -25.156 33.812 -1.539 1 97.38 169 TYR B CA 1
ATOM 6176 C C . TYR B 1 169 ? -25.984 34.531 -0.487 1 97.38 169 TYR B C 1
ATOM 6178 O O . TYR B 1 169 ? -25.875 35.75 -0.314 1 97.38 169 TYR B O 1
ATOM 6186 N N . PRO B 1 170 ? -26.859 33.844 0.191 1 96.44 170 PRO B N 1
ATOM 6187 C CA . PRO B 1 170 ? -27.75 34.469 1.143 1 96.44 170 PRO B CA 1
ATOM 6188 C C . PRO B 1 170 ? -27.016 35.25 2.232 1 96.44 170 PRO B C 1
ATOM 6190 O O . PRO B 1 170 ? -26.109 34.688 2.877 1 96.44 170 PRO B O 1
ATOM 6193 N N . VAL B 1 171 ? -27.375 36.469 2.525 1 96.56 171 VAL B N 1
ATOM 6194 C CA . VAL B 1 171 ? -26.734 37.344 3.51 1 96.56 171 VAL B CA 1
ATOM 6195 C C . VAL B 1 171 ? -26.922 36.75 4.91 1 96.56 171 VAL B C 1
ATOM 6197 O O . VAL B 1 171 ? -26.078 36.969 5.789 1 96.56 171 VAL B O 1
ATOM 6200 N N . GLU B 1 172 ? -27.953 35.938 5.059 1 96.19 172 GLU B N 1
ATOM 6201 C CA . GLU B 1 172 ? -28.266 35.312 6.336 1 96.19 172 GLU B CA 1
ATOM 6202 C C . GLU B 1 172 ? -27.125 34.406 6.793 1 96.19 172 GLU B C 1
ATOM 6204 O O . GLU B 1 172 ? -27.016 34.094 7.977 1 96.19 172 GLU B O 1
ATOM 6209 N N . MET B 1 173 ? -26.328 33.969 5.859 1 97.31 173 MET B N 1
ATOM 6210 C CA . MET B 1 173 ? -25.203 33.094 6.188 1 97.31 173 MET B CA 1
ATOM 6211 C C . MET B 1 173 ? -24.219 33.781 7.121 1 97.31 173 MET B C 1
ATOM 6213 O O . MET B 1 173 ? -23.594 33.125 7.957 1 97.31 173 MET B O 1
ATOM 6217 N N . LEU B 1 174 ? -24.094 35.125 7.012 1 96.81 174 LEU B N 1
ATOM 6218 C CA . LEU B 1 174 ? -23.156 35.906 7.82 1 96.81 174 LEU B CA 1
ATOM 6219 C C . LEU B 1 174 ? -23.625 36 9.266 1 96.81 174 LEU B C 1
ATOM 6221 O O . LEU B 1 174 ? -22.828 36.156 10.18 1 96.81 174 LEU B O 1
ATOM 6225 N N . ASP B 1 175 ? -24.969 35.781 9.5 1 94.19 175 ASP B N 1
ATOM 6226 C CA . ASP B 1 175 ? -25.547 35.938 10.836 1 94.19 175 ASP B CA 1
ATOM 6227 C C . ASP B 1 175 ? -26.031 34.594 11.375 1 94.19 175 ASP B C 1
ATOM 6229 O O . ASP B 1 175 ? -26.719 34.531 12.391 1 94.19 175 ASP B O 1
ATOM 6233 N N . SER B 1 176 ? -25.688 33.562 10.75 1 93.75 176 SER B N 1
ATOM 6234 C CA . SER B 1 176 ? -26.219 32.25 11.117 1 93.75 176 SER B CA 1
ATOM 6235 C C . SER B 1 176 ? -25.297 31.531 12.078 1 93.75 176 SER B C 1
ATOM 6237 O O . SER B 1 176 ? -25.5 30.344 12.367 1 93.75 176 SER B O 1
ATOM 6239 N N . GLY B 1 177 ? -24.234 32.156 12.492 1 93.25 177 GLY B N 1
ATOM 6240 C CA . GLY B 1 177 ? -23.312 31.516 13.43 1 93.25 177 GLY B CA 1
ATOM 6241 C C . GLY B 1 177 ? -22.297 30.625 12.758 1 93.25 177 GLY B C 1
ATOM 6242 O O . GLY B 1 177 ? -21.578 29.875 13.422 1 93.25 177 GLY B O 1
ATOM 6243 N N . MET B 1 178 ? -22.219 30.703 11.484 1 95.88 178 MET B N 1
ATOM 6244 C CA . MET B 1 178 ? -21.219 29.938 10.742 1 95.88 178 MET B CA 1
ATOM 6245 C C . MET B 1 178 ? -19.812 30.391 11.094 1 95.88 178 MET B C 1
ATOM 6247 O O . MET B 1 178 ? -19.516 31.594 11.062 1 95.88 178 MET B O 1
ATOM 6251 N N . ALA B 1 179 ? -19 29.422 11.539 1 96.19 179 ALA B N 1
ATOM 6252 C CA . ALA B 1 179 ? -17.609 29.688 11.898 1 96.19 179 ALA B CA 1
ATOM 6253 C C . ALA B 1 179 ? -16.75 28.438 11.711 1 96.19 179 ALA B C 1
ATOM 6255 O O . ALA B 1 179 ? -17.25 27.312 11.727 1 96.19 179 ALA B O 1
ATOM 6256 N N . PHE B 1 180 ? -15.477 28.719 11.578 1 96 180 PHE B N 1
ATOM 6257 C CA . PHE B 1 180 ? -14.547 27.609 11.43 1 96 180 PHE B CA 1
ATOM 6258 C C . PHE B 1 180 ? -14.586 26.703 12.656 1 96 180 PHE B C 1
ATOM 6260 O O . PHE B 1 180 ? -14.523 27.188 13.789 1 96 180 PHE B O 1
ATOM 6267 N N . ASP B 1 181 ? -14.758 25.391 12.359 1 94 181 ASP B N 1
ATOM 6268 C CA . ASP B 1 181 ? -14.773 24.359 13.383 1 94 181 ASP B CA 1
ATOM 6269 C C . ASP B 1 181 ? -13.531 23.469 13.281 1 94 181 ASP B C 1
ATOM 6271 O O . ASP B 1 181 ? -13.461 22.578 12.43 1 94 181 ASP B O 1
ATOM 6275 N N . PRO B 1 182 ? -12.531 23.703 14.148 1 89.69 182 PRO B N 1
ATOM 6276 C CA . PRO B 1 182 ? -11.281 22.938 14.055 1 89.69 182 PRO B CA 1
ATOM 6277 C C . PRO B 1 182 ? -11.484 21.453 14.359 1 89.69 182 PRO B C 1
ATOM 6279 O O . PRO B 1 182 ? -10.578 20.641 14.125 1 89.69 182 PRO B O 1
ATOM 6282 N N . TYR B 1 183 ? -12.656 21.062 14.773 1 87.88 183 TYR B N 1
ATOM 6283 C CA . TYR B 1 183 ? -12.883 19.672 15.188 1 87.88 183 TYR B CA 1
ATOM 6284 C C . TYR B 1 183 ? -13.703 18.922 14.148 1 87.88 183 TYR B C 1
ATOM 6286 O O . TYR B 1 183 ? -13.961 17.734 14.305 1 87.88 183 TYR B O 1
ATOM 6294 N N . PHE B 1 184 ? -13.992 19.516 13.172 1 91.88 184 PHE B N 1
ATOM 6295 C CA . PHE B 1 184 ? -14.844 18.859 12.188 1 91.88 184 PHE B CA 1
ATOM 6296 C C . PHE B 1 184 ? -14.008 18.156 11.133 1 91.88 184 PHE B C 1
ATOM 6298 O O . PHE B 1 184 ? -14.227 16.969 10.852 1 91.88 184 PHE B O 1
ATOM 6305 N N . SER B 1 185 ? -13.07 18.844 10.609 1 91.94 185 SER B N 1
ATOM 6306 C CA . SER B 1 185 ? -12.359 18.344 9.438 1 91.94 185 SER B CA 1
ATOM 6307 C C . SER B 1 185 ? -11.023 17.719 9.812 1 91.94 185 SER B C 1
ATOM 6309 O O . SER B 1 185 ? -10.469 18.031 10.875 1 91.94 185 SER B O 1
ATOM 6311 N N . ILE B 1 186 ? -10.57 16.781 9.016 1 92.44 186 ILE B N 1
ATOM 6312 C CA . ILE B 1 186 ? -9.227 16.203 9.109 1 92.44 186 ILE B CA 1
ATOM 6313 C C . ILE B 1 186 ? -8.562 16.234 7.734 1 92.44 186 ILE B C 1
ATOM 6315 O O . ILE B 1 186 ? -9.234 16.391 6.715 1 92.44 186 ILE B O 1
ATOM 6319 N N . ARG B 1 187 ? -7.305 16.094 7.738 1 91.69 187 ARG B N 1
ATOM 6320 C CA . ARG B 1 187 ? -6.578 15.969 6.48 1 91.69 187 ARG B CA 1
ATOM 6321 C C . ARG B 1 187 ? -6.883 14.641 5.801 1 91.69 187 ARG B C 1
ATOM 6323 O O . ARG B 1 187 ? -7.152 13.641 6.473 1 91.69 187 ARG B O 1
ATOM 6330 N N . GLY B 1 188 ? -6.844 14.656 4.48 1 92.94 188 GLY B N 1
ATOM 6331 C CA . GLY B 1 188 ? -6.961 13.406 3.75 1 92.94 188 GLY B CA 1
ATOM 6332 C C . GLY B 1 188 ? -8.375 13.117 3.295 1 92.94 188 GLY B C 1
ATOM 6333 O O . GLY B 1 188 ? -8.664 12.016 2.82 1 92.94 188 GLY B O 1
ATOM 6334 N N . LEU B 1 189 ? -9.25 14.086 3.428 1 96.44 189 LEU B N 1
ATOM 6335 C CA . LEU B 1 189 ? -10.617 13.938 2.949 1 96.44 189 LEU B CA 1
ATOM 6336 C C . LEU B 1 189 ? -10.727 14.305 1.472 1 96.44 189 LEU B C 1
ATOM 6338 O O . LEU B 1 189 ? -9.727 14.672 0.849 1 96.44 189 LEU B O 1
ATOM 6342 N N . ALA B 1 190 ? -11.898 14.023 0.88 1 96.75 190 ALA B N 1
ATOM 6343 C CA . ALA B 1 190 ? -12.234 14.453 -0.476 1 96.75 190 ALA B CA 1
ATOM 6344 C C . ALA B 1 190 ? -13.672 14.945 -0.555 1 96.75 190 ALA B C 1
ATOM 6346 O O . ALA B 1 190 ? -14.547 14.453 0.168 1 96.75 190 ALA B O 1
ATOM 6347 N N . VAL B 1 191 ? -13.875 15.922 -1.362 1 97.69 191 VAL B N 1
ATOM 6348 C CA . VAL B 1 191 ? -15.25 16.344 -1.604 1 97.69 191 VAL B CA 1
ATOM 6349 C C . VAL B 1 191 ? -15.719 15.828 -2.963 1 97.69 191 VAL B C 1
ATOM 6351 O O . VAL B 1 191 ? -14.984 15.922 -3.953 1 97.69 191 VAL B O 1
ATOM 6354 N N . ASP B 1 192 ? -16.812 15.188 -2.971 1 97.62 192 ASP B N 1
ATOM 6355 C CA . ASP B 1 192 ? -17.469 14.797 -4.215 1 97.62 192 ASP B CA 1
ATOM 6356 C C . ASP B 1 192 ? -18.234 15.969 -4.828 1 97.62 192 ASP B C 1
ATOM 6358 O O . ASP B 1 192 ? -19.281 16.375 -4.312 1 97.62 192 ASP B O 1
ATOM 6362 N N . LYS B 1 193 ? -17.828 16.438 -5.938 1 96.69 193 LYS B N 1
ATOM 6363 C CA . LYS B 1 193 ? -18.391 17.656 -6.543 1 96.69 193 LYS B CA 1
ATOM 6364 C C . LYS B 1 193 ? -19.828 17.438 -6.98 1 96.69 193 LYS B C 1
ATOM 6366 O O . LYS B 1 193 ? -20.625 18.375 -7.016 1 96.69 193 LYS B O 1
ATOM 6371 N N . GLU B 1 194 ? -20.203 16.266 -7.277 1 95.81 194 GLU B N 1
ATOM 6372 C CA . GLU B 1 194 ? -21.547 15.977 -7.773 1 95.81 194 GLU B CA 1
ATOM 6373 C C . GLU B 1 194 ? -22.562 15.945 -6.633 1 95.81 194 GLU B C 1
ATOM 6375 O O . GLU B 1 194 ? -23.688 16.406 -6.789 1 95.81 194 GLU B O 1
ATOM 6380 N N . THR B 1 195 ? -22.156 15.391 -5.535 1 96.5 195 THR B N 1
ATOM 6381 C CA . THR B 1 195 ? -23.109 15.234 -4.434 1 96.5 195 THR B CA 1
ATOM 6382 C C . THR B 1 195 ? -22.875 16.312 -3.375 1 96.5 195 THR B C 1
ATOM 6384 O O . THR B 1 195 ? -23.75 16.578 -2.553 1 96.5 195 THR B O 1
ATOM 6387 N N . GLY B 1 196 ? -21.672 16.891 -3.363 1 97.44 196 GLY B N 1
ATOM 6388 C CA . GLY B 1 196 ? -21.297 17.812 -2.303 1 97.44 196 GLY B CA 1
ATOM 6389 C C . GLY B 1 196 ? -20.891 17.109 -1.019 1 97.44 196 GLY B C 1
ATOM 6390 O O . GLY B 1 196 ? -20.672 17.766 0.005 1 97.44 196 GLY B O 1
ATOM 6391 N N . TRP B 1 197 ? -20.781 15.758 -1.051 1 98.06 197 TRP B N 1
ATOM 6392 C CA . TRP B 1 197 ? -20.453 14.984 0.14 1 98.06 197 TRP B CA 1
ATOM 6393 C C . TRP B 1 197 ? -18.953 15.07 0.448 1 98.06 197 TRP B C 1
ATOM 6395 O O . TRP B 1 197 ? -18.125 15.047 -0.463 1 98.06 197 TRP B O 1
ATOM 6405 N N . ILE B 1 198 ? -18.656 15.273 1.749 1 98.06 198 ILE B N 1
ATOM 6406 C CA . ILE B 1 198 ? -17.281 15.117 2.201 1 98.06 198 ILE B CA 1
ATOM 6407 C C . ILE B 1 198 ? -16.984 13.648 2.494 1 98.06 198 ILE B C 1
ATOM 6409 O O . ILE B 1 198 ? -17.641 13.039 3.344 1 98.06 198 ILE B O 1
ATOM 6413 N N . CYS B 1 199 ? -16 13.109 1.794 1 97.56 199 CYS B N 1
ATOM 6414 C CA . CYS B 1 199 ? -15.773 11.672 1.826 1 97.56 199 CYS B CA 1
ATOM 6415 C C . CYS B 1 199 ? -14.414 11.352 2.43 1 97.56 199 CYS B C 1
ATOM 6417 O O . CYS B 1 199 ? -13.438 12.07 2.191 1 97.56 199 CYS B O 1
ATOM 6419 N N . HIS B 1 200 ? -14.398 10.359 3.252 1 96.69 200 HIS B N 1
ATOM 6420 C CA . HIS B 1 200 ? -13.156 9.734 3.697 1 96.69 200 HIS B CA 1
ATOM 6421 C C . HIS B 1 200 ? -12.883 8.438 2.941 1 96.69 200 HIS B C 1
ATOM 6423 O O . HIS B 1 200 ? -13.664 7.484 3.041 1 96.69 200 HIS B O 1
ATOM 6429 N N . LEU B 1 201 ? -11.805 8.383 2.205 1 95.25 201 LEU B N 1
ATOM 6430 C CA . LEU B 1 201 ? -11.562 7.293 1.265 1 95.25 201 LEU B CA 1
ATOM 6431 C C . LEU B 1 201 ? -10.547 6.301 1.829 1 95.25 201 LEU B C 1
ATOM 6433 O O . LEU B 1 201 ? -9.578 6.699 2.479 1 95.25 201 LEU B O 1
ATOM 6437 N N . SER B 1 202 ? -10.789 5.012 1.544 1 90.94 202 SER B N 1
ATOM 6438 C CA . SER B 1 202 ? -9.805 3.973 1.831 1 90.94 202 SER B CA 1
ATOM 6439 C C . SER B 1 202 ? -8.703 3.955 0.783 1 90.94 202 SER B C 1
ATOM 6441 O O . SER B 1 202 ? -8.789 4.648 -0.234 1 90.94 202 SER B O 1
ATOM 6443 N N . TYR B 1 203 ? -7.672 3.113 1.017 1 86.81 203 TYR B N 1
ATOM 6444 C CA . TYR B 1 203 ? -6.523 3.037 0.12 1 86.81 203 TYR B CA 1
ATOM 6445 C C . TYR B 1 203 ? -6.926 2.463 -1.233 1 86.81 203 TYR B C 1
ATOM 6447 O O . TYR B 1 203 ? -6.223 2.652 -2.229 1 86.81 203 TYR B O 1
ATOM 6455 N N . THR B 1 204 ? -8.023 1.779 -1.324 1 83.38 204 THR B N 1
ATOM 6456 C CA . THR B 1 204 ? -8.531 1.261 -2.59 1 83.38 204 THR B CA 1
ATOM 6457 C C . THR B 1 204 ? -9.531 2.23 -3.209 1 83.38 204 THR B C 1
ATOM 6459 O O . THR B 1 204 ? -10.297 1.855 -4.098 1 83.38 204 THR B O 1
ATOM 6462 N N . HIS B 1 205 ? -9.719 3.459 -2.66 1 88.12 205 HIS B N 1
ATOM 6463 C CA . HIS B 1 205 ? -10.539 4.555 -3.164 1 88.12 205 HIS B CA 1
ATOM 6464 C C . HIS B 1 205 ? -12.023 4.293 -2.92 1 88.12 205 HIS B C 1
ATOM 6466 O O . HIS B 1 205 ? -12.875 4.797 -3.656 1 88.12 205 HIS B O 1
ATOM 6472 N N . LYS B 1 206 ? -12.281 3.479 -1.939 1 88.88 206 LYS B N 1
ATOM 6473 C CA . LYS B 1 206 ? -13.672 3.285 -1.531 1 88.88 206 LYS B CA 1
ATOM 6474 C C . LYS B 1 206 ? -14.102 4.344 -0.516 1 88.88 206 LYS B C 1
ATOM 6476 O O . LYS B 1 206 ? -13.32 4.719 0.36 1 88.88 206 LYS B O 1
ATOM 6481 N N . VAL B 1 207 ? -15.305 4.793 -0.642 1 93.62 207 VAL B N 1
ATOM 6482 C CA . VAL B 1 207 ? -15.844 5.758 0.313 1 93.62 207 VAL B CA 1
ATOM 6483 C C . VAL B 1 207 ? -16.234 5.043 1.604 1 93.62 207 VAL B C 1
ATOM 6485 O O . VAL B 1 207 ? -17.297 4.406 1.672 1 93.62 207 VAL B O 1
ATOM 6488 N N . ALA B 1 208 ? -15.445 5.227 2.559 1 91.44 208 ALA B N 1
ATOM 6489 C CA . ALA B 1 208 ? -15.703 4.566 3.836 1 91.44 208 ALA B CA 1
ATOM 6490 C C . ALA B 1 208 ? -16.812 5.285 4.609 1 91.44 208 ALA B C 1
ATOM 6492 O O . ALA B 1 208 ? -17.688 4.645 5.191 1 91.44 208 ALA B O 1
ATOM 6493 N N . VAL B 1 209 ? -16.703 6.547 4.668 1 93.94 209 VAL B N 1
ATOM 6494 C CA . VAL B 1 209 ? -17.688 7.398 5.316 1 93.94 209 VAL B CA 1
ATOM 6495 C C . VAL B 1 209 ? -17.875 8.688 4.512 1 93.94 209 VAL B C 1
ATOM 6497 O O . VAL B 1 209 ? -16.969 9.117 3.801 1 93.94 209 VAL B O 1
ATOM 6500 N N . ALA B 1 210 ? -19.047 9.18 4.582 1 96.38 210 ALA B N 1
ATOM 6501 C CA . ALA B 1 210 ? -19.328 10.445 3.916 1 96.38 210 ALA B CA 1
ATOM 6502 C C . ALA B 1 210 ? -20.266 11.305 4.762 1 96.38 210 ALA B C 1
ATOM 6504 O O . ALA B 1 210 ? -21.047 10.781 5.566 1 96.38 210 ALA B O 1
ATOM 6505 N N . TRP B 1 211 ? -20.125 12.539 4.594 1 97.5 211 TRP B N 1
ATOM 6506 C CA . TRP B 1 211 ? -20.969 13.508 5.281 1 97.5 211 TRP B CA 1
ATOM 6507 C C . TRP B 1 211 ? -21.609 14.477 4.289 1 97.5 211 TRP B C 1
ATOM 6509 O O . TRP B 1 211 ? -20.938 15.023 3.422 1 97.5 211 TRP B O 1
ATOM 6519 N N . ASP B 1 212 ? -22.891 14.594 4.344 1 97.81 212 ASP B N 1
ATOM 6520 C CA . ASP B 1 212 ? -23.672 15.586 3.627 1 97.81 212 ASP B CA 1
ATOM 6521 C C . ASP B 1 212 ? -23.969 16.797 4.512 1 97.81 212 ASP B C 1
ATOM 6523 O O . ASP B 1 212 ? -24.938 16.797 5.266 1 97.81 212 ASP B O 1
ATOM 6527 N N . GLY B 1 213 ? -23.141 17.891 4.246 1 97.31 213 GLY B N 1
ATOM 6528 C CA . GLY B 1 213 ? -23.109 18.922 5.273 1 97.31 213 GLY B CA 1
ATOM 6529 C C . GLY B 1 213 ? -22.578 18.422 6.602 1 97.31 213 GLY B C 1
ATOM 6530 O O . GLY B 1 213 ? -21.484 17.859 6.664 1 97.31 213 GLY B O 1
ATOM 6531 N N . ARG B 1 214 ? -23.297 18.594 7.625 1 96.12 214 ARG B N 1
ATOM 6532 C CA . ARG B 1 214 ? -22.859 18.125 8.938 1 96.12 214 ARG B CA 1
ATOM 6533 C C . ARG B 1 214 ? -23.641 16.891 9.375 1 96.12 214 ARG B C 1
ATOM 6535 O O . ARG B 1 214 ? -23.703 16.578 10.57 1 96.12 214 ARG B O 1
ATOM 6542 N N . GLU B 1 215 ? -24.188 16.188 8.375 1 96.56 215 GLU B N 1
ATOM 6543 C CA . GLU B 1 215 ? -24.922 14.953 8.633 1 96.56 215 GLU B CA 1
ATOM 6544 C C . GLU B 1 215 ? -24.25 13.75 7.977 1 96.56 215 GLU B C 1
ATOM 6546 O O . GLU B 1 215 ? -23.891 13.797 6.801 1 96.56 215 GLU B O 1
ATOM 6551 N N . LYS B 1 216 ? -24.188 12.734 8.773 1 94.88 216 LYS B N 1
ATOM 6552 C CA . LYS B 1 216 ? -23.578 11.516 8.258 1 94.88 216 LYS B CA 1
ATOM 6553 C C . LYS B 1 216 ? -24.469 10.844 7.219 1 94.88 216 LYS B C 1
ATOM 6555 O O . LYS B 1 216 ? -25.672 10.711 7.422 1 94.88 216 LYS B O 1
ATOM 6560 N N . VAL B 1 217 ? -23.859 10.469 6.09 1 95.88 217 VAL B N 1
ATOM 6561 C CA . VAL B 1 217 ? -24.594 9.75 5.051 1 95.88 217 VAL B CA 1
ATOM 6562 C C . VAL B 1 217 ? -24.766 8.289 5.465 1 95.88 217 VAL B C 1
ATOM 6564 O O . VAL B 1 217 ? -23.828 7.66 5.961 1 95.88 217 VAL B O 1
ATOM 6567 N N . SER B 1 218 ? -25.969 7.789 5.238 1 91.75 218 SER B N 1
ATOM 6568 C CA . SER B 1 218 ? -26.234 6.402 5.605 1 91.75 218 SER B CA 1
ATOM 6569 C C . SER B 1 218 ? -25.531 5.438 4.652 1 91.75 218 SER B C 1
ATOM 6571 O O . SER B 1 218 ? -25.25 5.789 3.502 1 91.75 218 SER B O 1
ATOM 6573 N N . THR B 1 219 ? -25.328 4.246 5.156 1 86.38 219 THR B N 1
ATOM 6574 C CA . THR B 1 219 ? -24.609 3.24 4.375 1 86.38 219 THR B CA 1
ATOM 6575 C C . THR B 1 219 ? -25.391 2.885 3.111 1 86.38 219 THR B C 1
ATOM 6577 O O . THR B 1 219 ? -24.812 2.807 2.023 1 86.38 219 THR B O 1
ATOM 6580 N N . PRO B 1 220 ? -26.688 2.689 3.207 1 85.75 220 PRO B N 1
ATOM 6581 C CA . PRO B 1 220 ? -27.438 2.393 1.987 1 85.75 220 PRO B CA 1
ATOM 6582 C C . PRO B 1 220 ? -27.344 3.508 0.948 1 85.75 220 PRO B C 1
ATOM 6584 O O . PRO B 1 220 ? -27.25 3.232 -0.251 1 85.75 220 PRO B O 1
ATOM 6587 N N . GLN B 1 221 ? -27.312 4.711 1.428 1 90.56 221 GLN B N 1
ATOM 6588 C CA . GLN B 1 221 ? -27.188 5.836 0.506 1 90.56 221 GLN B CA 1
ATOM 6589 C C . GLN B 1 221 ? -25.812 5.836 -0.174 1 90.56 221 GLN B C 1
ATOM 6591 O O . GLN B 1 221 ? -25.703 6.184 -1.352 1 90.56 221 GLN B O 1
ATOM 6596 N N . LEU B 1 222 ? -24.828 5.465 0.568 1 90.12 222 LEU B N 1
ATOM 6597 C CA . LEU B 1 222 ? -23.484 5.363 0.001 1 90.12 222 LEU B CA 1
ATOM 6598 C C . LEU B 1 222 ? -23.453 4.332 -1.12 1 90.12 222 LEU B C 1
ATOM 6600 O O . LEU B 1 222 ? -22.906 4.594 -2.193 1 90.12 222 LEU B O 1
ATOM 6604 N N . TYR B 1 223 ? -24.094 3.232 -0.869 1 84.62 223 TYR B N 1
ATOM 6605 C CA . TYR B 1 223 ? -24.094 2.16 -1.857 1 84.62 223 TYR B CA 1
ATOM 6606 C C . TYR B 1 223 ? -24.859 2.572 -3.105 1 84.62 223 TYR B C 1
ATOM 6608 O O . TYR B 1 223 ? -24.453 2.277 -4.227 1 84.62 223 TYR B O 1
ATOM 6616 N N . LYS B 1 224 ? -25.906 3.189 -2.873 1 85.5 224 LYS B N 1
ATOM 6617 C CA . LYS B 1 224 ? -26.734 3.633 -3.994 1 85.5 224 LYS B CA 1
ATOM 6618 C C . LYS B 1 224 ? -25.984 4.637 -4.863 1 85.5 224 LYS B C 1
ATOM 6620 O O . LYS B 1 224 ? -26.031 4.559 -6.094 1 85.5 224 LYS B O 1
ATOM 6625 N N . GLU B 1 225 ? -25.266 5.527 -4.207 1 90.12 225 GLU B N 1
ATOM 6626 C CA . GLU B 1 225 ? -24.578 6.609 -4.906 1 90.12 225 GLU B CA 1
ATOM 6627 C C . GLU B 1 225 ? -23.344 6.098 -5.637 1 90.12 225 GLU B C 1
ATOM 6629 O O . GLU B 1 225 ? -23.016 6.562 -6.734 1 90.12 225 GLU B O 1
ATOM 6634 N N . TYR B 1 226 ? -22.688 5.172 -5.047 1 87.75 226 TYR B N 1
ATOM 6635 C CA . TYR B 1 226 ? -21.391 4.758 -5.559 1 87.75 226 TYR B CA 1
ATOM 6636 C C . TYR B 1 226 ? -21.438 3.326 -6.078 1 87.75 226 TYR B C 1
ATOM 6638 O O . TYR B 1 226 ? -20.594 2.498 -5.719 1 87.75 226 TYR B O 1
ATOM 6646 N N . ARG B 1 227 ? -22.297 3.082 -6.91 1 74.19 227 ARG B N 1
ATOM 6647 C CA . ARG B 1 227 ? -22.422 1.909 -7.77 1 74.19 227 ARG B CA 1
ATOM 6648 C C . ARG B 1 227 ? -22.422 0.625 -6.945 1 74.19 227 ARG B C 1
ATOM 6650 O O . ARG B 1 227 ? -21.812 -0.367 -7.332 1 74.19 227 ARG B O 1
ATOM 6657 N N . GLY B 1 228 ? -22.938 0.706 -5.734 1 71 228 GLY B N 1
ATOM 6658 C CA . GLY B 1 228 ? -23.094 -0.488 -4.918 1 71 228 GLY B CA 1
ATOM 6659 C C . GLY B 1 228 ? -21.781 -0.969 -4.309 1 71 228 GLY B C 1
ATOM 6660 O O . GLY B 1 228 ? -21.766 -1.93 -3.537 1 71 228 GLY B O 1
ATOM 6661 N N . LYS B 1 229 ? -20.672 -0.315 -4.621 1 72.25 229 LYS B N 1
ATOM 6662 C CA . LYS B 1 229 ? -19.391 -0.778 -4.121 1 72.25 229 LYS B CA 1
ATOM 6663 C C . LYS B 1 229 ? -18.656 0.33 -3.365 1 72.25 229 LYS B C 1
ATOM 6665 O O . LYS B 1 229 ? -17.5 0.178 -3 1 72.25 229 LYS B O 1
ATOM 6670 N N . ARG B 1 230 ? -19.281 1.334 -3.256 1 76.38 230 ARG B N 1
ATOM 6671 C CA . ARG B 1 230 ? -18.734 2.5 -2.566 1 76.38 230 ARG B CA 1
ATOM 6672 C C . ARG B 1 230 ? -17.484 3.027 -3.279 1 76.38 230 ARG B C 1
ATOM 6674 O O . ARG B 1 230 ? -16.562 3.525 -2.639 1 76.38 230 ARG B O 1
ATOM 6681 N N . ALA B 1 231 ? -17.438 2.707 -4.574 1 80.88 231 ALA B N 1
ATOM 6682 C CA . ALA B 1 231 ? -16.281 3.16 -5.332 1 80.88 231 ALA B CA 1
ATOM 6683 C C . ALA B 1 231 ? -16.688 3.645 -6.723 1 80.88 231 ALA B C 1
ATOM 6685 O O . ALA B 1 231 ? -17.672 3.174 -7.285 1 80.88 231 ALA B O 1
ATOM 6686 N N . LEU B 1 232 ? -15.953 4.664 -7.164 1 83.06 232 LEU B N 1
ATOM 6687 C CA . LEU B 1 232 ? -16.094 5.152 -8.531 1 83.06 232 LEU B CA 1
ATOM 6688 C C . LEU B 1 232 ? -15.016 4.555 -9.438 1 83.06 232 LEU B C 1
ATOM 6690 O O . LEU B 1 232 ? -13.977 4.102 -8.953 1 83.06 232 LEU B O 1
ATOM 6694 N N . ASN B 1 233 ? -15.328 4.426 -10.711 1 80.69 233 ASN B N 1
ATOM 6695 C CA . ASN B 1 233 ? -14.258 4.062 -11.633 1 80.69 233 ASN B CA 1
ATOM 6696 C C . ASN B 1 233 ? -13.203 5.164 -11.727 1 80.69 233 ASN B C 1
ATOM 6698 O O . ASN B 1 233 ? -13.445 6.297 -11.305 1 80.69 233 ASN B O 1
ATOM 6702 N N . PRO B 1 234 ? -12.078 4.859 -12.227 1 81.81 234 PRO B N 1
ATOM 6703 C CA . PRO B 1 234 ? -10.969 5.82 -12.211 1 81.81 234 PRO B CA 1
ATOM 6704 C C . PRO B 1 234 ? -11.312 7.133 -12.914 1 81.81 234 PRO B C 1
ATOM 6706 O O . PRO B 1 234 ? -10.961 8.211 -12.422 1 81.81 234 PRO B O 1
ATOM 6709 N N . LYS B 1 235 ? -11.945 7.016 -14 1 83.88 235 LYS B N 1
ATOM 6710 C CA . LYS B 1 235 ? -12.305 8.227 -14.742 1 83.88 235 LYS B CA 1
ATOM 6711 C C . LYS B 1 235 ? -13.258 9.102 -13.93 1 83.88 235 LYS B C 1
ATOM 6713 O O . LYS B 1 235 ? -13.039 10.312 -13.805 1 83.88 235 LYS B O 1
ATOM 6718 N N . GLU B 1 236 ? -14.227 8.523 -13.352 1 87.88 236 GLU B N 1
ATOM 6719 C CA . GLU B 1 236 ? -15.203 9.25 -12.547 1 87.88 236 GLU B CA 1
ATOM 6720 C C . GLU B 1 236 ? -14.57 9.812 -11.281 1 87.88 236 GLU B C 1
ATOM 6722 O O . GLU B 1 236 ? -14.922 10.906 -10.836 1 87.88 236 GLU B O 1
ATOM 6727 N N . ARG B 1 237 ? -13.727 9.062 -10.727 1 89.81 237 ARG B N 1
ATOM 6728 C CA . ARG B 1 237 ? -13.047 9.5 -9.508 1 89.81 237 ARG B CA 1
ATOM 6729 C C . ARG B 1 237 ? -12.281 10.797 -9.742 1 89.81 237 ARG B C 1
ATOM 6731 O O . ARG B 1 237 ? -12.352 11.719 -8.922 1 89.81 237 ARG B O 1
ATOM 6738 N N . LYS B 1 238 ? -11.602 10.852 -10.828 1 88.81 238 LYS B N 1
ATOM 6739 C CA . LYS B 1 238 ? -10.812 12.039 -11.164 1 88.81 238 LYS B CA 1
ATOM 6740 C C . LYS B 1 238 ? -11.719 13.242 -11.406 1 88.81 238 LYS B C 1
ATOM 6742 O O . LYS B 1 238 ? -11.359 14.367 -11.055 1 88.81 238 LYS B O 1
ATOM 6747 N N . GLN B 1 239 ? -12.82 12.992 -11.922 1 91.44 239 GLN B N 1
ATOM 6748 C CA . GLN B 1 239 ? -13.727 14.078 -12.281 1 91.44 239 GLN B CA 1
ATOM 6749 C C . GLN B 1 239 ? -14.523 14.555 -11.07 1 91.44 239 GLN B C 1
ATOM 6751 O O . GLN B 1 239 ? -14.773 15.75 -10.922 1 91.44 239 GLN B O 1
ATOM 6756 N N . ARG B 1 240 ? -14.867 13.633 -10.203 1 94.12 240 ARG B N 1
ATOM 6757 C CA . ARG B 1 240 ? -15.852 13.938 -9.172 1 94.12 240 ARG B CA 1
ATOM 6758 C C . ARG B 1 240 ? -15.18 14.25 -7.844 1 94.12 240 ARG B C 1
ATOM 6760 O O . ARG B 1 240 ? -15.648 15.109 -7.09 1 94.12 240 ARG B O 1
ATOM 6767 N N . LEU B 1 241 ? -14.117 13.609 -7.555 1 95.06 241 LEU B N 1
ATOM 6768 C CA . LEU B 1 241 ? -13.547 13.711 -6.215 1 95.06 241 LEU B CA 1
ATOM 6769 C C . LEU B 1 241 ? -12.383 14.695 -6.195 1 95.06 241 LEU B C 1
ATOM 6771 O O . LEU B 1 241 ? -11.375 14.492 -6.879 1 95.06 241 LEU B O 1
ATOM 6775 N N . LYS B 1 242 ? -12.531 15.75 -5.469 1 94.62 242 LYS B N 1
ATOM 6776 C CA . LYS B 1 242 ? -11.453 16.703 -5.219 1 94.62 242 LYS B CA 1
ATOM 6777 C C . LYS B 1 242 ? -10.789 16.453 -3.871 1 94.62 242 LYS B C 1
ATOM 6779 O O . LYS B 1 242 ? -11.43 16.578 -2.824 1 94.62 242 LYS B O 1
ATOM 6784 N N . PRO B 1 243 ? -9.523 16.125 -3.863 1 93 243 PRO B N 1
ATOM 6785 C CA . PRO B 1 243 ? -8.836 15.844 -2.604 1 93 243 PRO B CA 1
ATOM 6786 C C . PRO B 1 243 ? -8.656 17.078 -1.729 1 93 243 PRO B C 1
ATOM 6788 O O . PRO B 1 243 ? -8.414 18.172 -2.244 1 93 243 PRO B O 1
ATOM 6791 N N . LEU B 1 244 ? -8.773 16.891 -0.477 1 92.75 244 LEU B N 1
ATOM 6792 C CA . LEU B 1 244 ? -8.477 17.859 0.562 1 92.75 244 LEU B CA 1
ATOM 6793 C C . LEU B 1 244 ? -7.316 17.391 1.438 1 92.75 244 LEU B C 1
ATOM 6795 O O . LEU B 1 244 ? -7.527 16.953 2.572 1 92.75 244 LEU B O 1
ATOM 6799 N N . ASN B 1 245 ? -6.09 17.578 0.974 1 87.25 245 ASN B N 1
ATOM 6800 C CA . ASN B 1 245 ? -4.957 16.859 1.529 1 87.25 245 ASN B CA 1
ATOM 6801 C C . ASN B 1 245 ? -4.062 17.766 2.371 1 87.25 245 ASN B C 1
ATOM 6803 O O . ASN B 1 245 ? -3.137 17.281 3.033 1 87.25 245 ASN B O 1
ATOM 6807 N N . ASP B 1 246 ? -4.195 19 2.346 1 85.19 246 ASP B N 1
ATOM 6808 C CA . ASP B 1 246 ? -3.305 19.859 3.121 1 85.19 246 ASP B CA 1
ATOM 6809 C C . ASP B 1 246 ? -4.051 20.531 4.273 1 85.19 246 ASP B C 1
ATOM 6811 O O . ASP B 1 246 ? -5.277 20.453 4.355 1 85.19 246 ASP B O 1
ATOM 6815 N N . LEU B 1 247 ? -3.352 21.156 5.047 1 86 247 LEU B N 1
ATOM 6816 C CA . LEU B 1 247 ? -3.914 21.672 6.289 1 86 247 LEU B CA 1
ATOM 6817 C C . LEU B 1 247 ? -4.785 22.891 6.02 1 86 247 LEU B C 1
ATOM 6819 O O . LEU B 1 247 ? -5.73 23.156 6.766 1 86 247 LEU B O 1
ATOM 6823 N N . PHE B 1 248 ? -4.57 23.594 4.934 1 87.88 248 PHE B N 1
ATOM 6824 C CA . PHE B 1 248 ? -5.402 24.734 4.574 1 87.88 248 PHE B CA 1
ATOM 6825 C C . PHE B 1 248 ? -6.789 24.281 4.137 1 87.88 248 PHE B C 1
ATOM 6827 O O . PHE B 1 248 ? -7.773 24.984 4.324 1 87.88 248 PHE B O 1
ATOM 6834 N N . SER B 1 249 ? -6.812 23.047 3.664 1 91.44 249 SER B N 1
ATOM 6835 C CA . SER B 1 249 ? -8.062 22.484 3.145 1 91.44 249 SER B CA 1
ATOM 6836 C C . SER B 1 249 ? -9.062 22.25 4.266 1 91.44 249 SER B C 1
ATOM 6838 O O . SER B 1 249 ? -10.25 22.047 4.008 1 91.44 249 SER B O 1
ATOM 6840 N N . MET B 1 250 ? -8.656 22.328 5.441 1 92.62 250 MET B N 1
ATOM 6841 C CA . MET B 1 250 ? -9.562 22.125 6.566 1 92.62 250 MET B CA 1
ATOM 6842 C C . MET B 1 250 ? -10.641 23.203 6.598 1 92.62 250 MET B C 1
ATOM 6844 O O . MET B 1 250 ? -11.805 22.922 6.887 1 92.62 250 MET B O 1
ATOM 6848 N N . ALA B 1 251 ? -10.234 24.406 6.32 1 93.81 251 ALA B N 1
ATOM 6849 C CA . ALA B 1 251 ? -11.195 25.5 6.254 1 93.81 251 ALA B CA 1
ATOM 6850 C C . ALA B 1 251 ? -12.164 25.312 5.086 1 93.81 251 ALA B C 1
ATOM 6852 O O . ALA B 1 251 ? -13.359 25.594 5.207 1 93.81 251 ALA B O 1
ATOM 6853 N N . GLU B 1 252 ? -11.57 24.844 4.016 1 95 252 GLU B N 1
ATOM 6854 C CA . GLU B 1 252 ? -12.375 24.562 2.836 1 95 252 GLU B CA 1
ATOM 6855 C C . GLU B 1 252 ? -13.438 23.5 3.141 1 95 252 GLU B C 1
ATOM 6857 O O . GLU B 1 252 ? -14.609 23.688 2.812 1 95 252 GLU B O 1
ATOM 6862 N N . CYS B 1 253 ? -13 22.5 3.742 1 96.5 253 CYS B N 1
ATOM 6863 C CA . CYS B 1 253 ? -13.891 21.391 4.102 1 96.5 253 CYS B CA 1
ATOM 6864 C C . CYS B 1 253 ? -15.016 21.875 5.012 1 96.5 253 CYS B C 1
ATOM 6866 O O . CYS B 1 253 ? -16.188 21.562 4.777 1 96.5 253 CYS B O 1
ATOM 6868 N N . CYS B 1 254 ? -14.672 22.594 6.012 1 96.81 254 CYS B N 1
ATOM 6869 C CA . CYS B 1 254 ? -15.641 23.094 6.969 1 96.81 254 CYS B CA 1
ATOM 6870 C C . CYS B 1 254 ? -16.656 24 6.281 1 96.81 254 CYS B C 1
ATOM 6872 O O . CYS B 1 254 ? -17.859 23.891 6.527 1 96.81 254 CYS B O 1
ATOM 6874 N N . LEU B 1 255 ? -16.156 24.906 5.453 1 98 255 LEU B N 1
ATOM 6875 C CA . LEU B 1 255 ? -17.047 25.844 4.777 1 98 255 LEU B CA 1
ATOM 6876 C C . LEU B 1 255 ? -18.016 25.109 3.854 1 98 255 LEU B C 1
ATOM 6878 O O . LEU B 1 255 ? -19.203 25.453 3.789 1 98 255 LEU B O 1
ATOM 6882 N N . ILE B 1 256 ? -17.562 24.125 3.141 1 98.06 256 ILE B N 1
ATOM 6883 C CA . ILE B 1 256 ? -18.422 23.328 2.27 1 98.06 256 ILE B CA 1
ATOM 6884 C C . ILE B 1 256 ? -19.531 22.672 3.092 1 98.06 256 ILE B C 1
ATOM 6886 O O . ILE B 1 256 ? -20.703 22.766 2.74 1 98.06 256 ILE B O 1
ATOM 6890 N N . ALA B 1 257 ? -19.125 22.062 4.156 1 97.94 257 ALA B N 1
ATOM 6891 C CA . ALA B 1 257 ? -20.094 21.375 5.012 1 97.94 257 ALA B CA 1
ATOM 6892 C C . ALA B 1 257 ? -21.125 22.359 5.559 1 97.94 257 ALA B C 1
ATOM 6894 O O . ALA B 1 257 ? -22.328 22.062 5.57 1 97.94 257 ALA B O 1
ATOM 6895 N N . ASP B 1 258 ? -20.703 23.531 5.984 1 98 258 ASP B N 1
ATOM 6896 C CA . ASP B 1 258 ? -21.578 24.516 6.617 1 98 258 ASP B CA 1
ATOM 6897 C C . ASP B 1 258 ? -22.562 25.109 5.605 1 98 258 ASP B C 1
ATOM 6899 O O . ASP B 1 258 ? -23.734 25.297 5.914 1 98 258 ASP B O 1
ATOM 6903 N N . VAL B 1 259 ? -22.062 25.453 4.441 1 98.19 259 VAL B N 1
ATOM 6904 C CA . VAL B 1 259 ? -22.922 26.047 3.422 1 98.19 259 VAL B CA 1
ATOM 6905 C C . VAL B 1 259 ? -24 25.047 3.012 1 98.19 259 VAL B C 1
ATOM 6907 O O . VAL B 1 259 ? -25.188 25.406 2.92 1 98.19 259 VAL B O 1
ATOM 6910 N N . ILE B 1 260 ? -23.594 23.828 2.785 1 97.81 260 ILE B N 1
ATOM 6911 C CA . ILE B 1 260 ? -24.547 22.797 2.402 1 97.81 260 ILE B CA 1
ATOM 6912 C C . ILE B 1 260 ? -25.562 22.594 3.529 1 97.81 260 ILE B C 1
ATOM 6914 O O . ILE B 1 260 ? -26.766 22.5 3.285 1 97.81 260 ILE B O 1
ATOM 6918 N N . GLN B 1 261 ? -25.062 22.547 4.746 1 97.5 261 GLN B N 1
ATOM 6919 C CA . GLN B 1 261 ? -25.953 22.391 5.891 1 97.5 261 GLN B CA 1
ATOM 6920 C C . GLN B 1 261 ? -26.938 23.547 5.992 1 97.5 261 GLN B C 1
ATOM 6922 O O . GLN B 1 261 ? -28.109 23.344 6.297 1 97.5 261 GLN B O 1
ATOM 6927 N N . PHE B 1 262 ? -26.453 24.766 5.773 1 97.69 262 PHE B N 1
ATOM 6928 C CA . PHE B 1 262 ? -27.297 25.953 5.809 1 97.69 262 PHE B CA 1
ATOM 6929 C C . PHE B 1 262 ? -28.438 25.828 4.801 1 97.69 262 PHE B C 1
ATOM 6931 O O . PHE B 1 262 ? -29.594 26.109 5.125 1 97.69 262 PHE B O 1
ATOM 6938 N N . PHE B 1 263 ? -28.125 25.438 3.568 1 97.5 263 PHE B N 1
ATOM 6939 C CA . PHE B 1 263 ? -29.125 25.297 2.523 1 97.5 263 PHE B CA 1
ATOM 6940 C C . PHE B 1 263 ? -30.141 24.219 2.902 1 97.5 263 PHE B C 1
ATOM 6942 O O . PHE B 1 263 ? -31.344 24.406 2.699 1 97.5 263 PHE B O 1
ATOM 6949 N N . LYS B 1 264 ? -29.672 23.172 3.447 1 96.38 264 LYS B N 1
ATOM 6950 C CA . LYS B 1 264 ? -30.578 22.094 3.871 1 96.38 264 LYS B CA 1
ATOM 6951 C C . LYS B 1 264 ? -31.516 22.562 4.984 1 96.38 264 LYS B C 1
ATOM 6953 O O . LYS B 1 264 ? -32.719 22.328 4.93 1 96.38 264 LYS B O 1
ATOM 6958 N N . ASP B 1 265 ? -30.922 23.219 5.965 1 96.44 265 ASP B N 1
ATOM 6959 C CA . ASP B 1 265 ? -31.688 23.672 7.113 1 96.44 265 ASP B CA 1
ATOM 6960 C C . ASP B 1 265 ? -32.75 24.688 6.695 1 96.44 265 ASP B C 1
ATOM 6962 O O . ASP B 1 265 ? -33.844 24.734 7.27 1 96.44 265 ASP B O 1
ATOM 6966 N N . LYS B 1 266 ? -32.438 25.469 5.762 1 95.81 266 LYS B N 1
ATOM 6967 C CA . LYS B 1 266 ? -33.344 26.516 5.316 1 95.81 266 LYS B CA 1
ATOM 6968 C C . LYS B 1 266 ? -34.25 26.016 4.188 1 95.81 266 LYS B C 1
ATOM 6970 O O . LYS B 1 266 ? -35.125 26.75 3.707 1 95.81 266 LYS B O 1
ATOM 6975 N N . GLY B 1 267 ? -34.062 24.844 3.74 1 95.06 267 GLY B N 1
ATOM 6976 C CA . GLY B 1 267 ? -34.875 24.266 2.682 1 95.06 267 GLY B CA 1
ATOM 6977 C C . GLY B 1 267 ? -34.656 24.891 1.326 1 95.06 267 GLY B C 1
ATOM 6978 O O . GLY B 1 267 ? -35.562 25.016 0.518 1 95.06 267 GLY B O 1
ATOM 6979 N N . ILE B 1 268 ? -33.469 25.391 1.113 1 94.5 268 ILE B N 1
ATOM 6980 C CA . ILE B 1 268 ? -33.125 26.016 -0.161 1 94.5 268 ILE B CA 1
ATOM 6981 C C . ILE B 1 268 ? -32.625 24.938 -1.128 1 94.5 268 ILE B C 1
ATOM 6983 O O . ILE B 1 268 ? -31.703 24.188 -0.809 1 94.5 268 ILE B O 1
ATOM 6987 N N . ASP B 1 269 ? -33.25 24.891 -2.209 1 93.88 269 ASP B N 1
ATOM 6988 C CA . ASP B 1 269 ? -32.781 23.969 -3.244 1 93.88 269 ASP B CA 1
ATOM 6989 C C . ASP B 1 269 ? -31.484 24.453 -3.865 1 93.88 269 ASP B C 1
ATOM 6991 O O . ASP B 1 269 ? -31.312 25.656 -4.102 1 93.88 269 ASP B O 1
ATOM 6995 N N . PH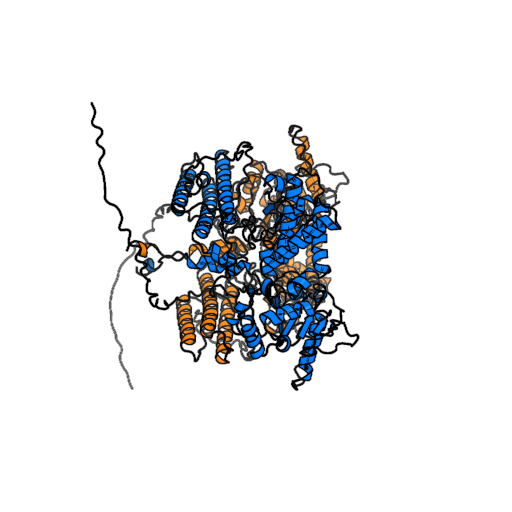E B 1 270 ? -30.609 23.547 -4.086 1 94.62 270 PHE B N 1
ATOM 6996 C CA . PHE B 1 270 ? -29.328 23.938 -4.641 1 94.62 270 PHE B CA 1
ATOM 6997 C C . PHE B 1 270 ? -28.734 22.828 -5.496 1 94.62 270 PHE B C 1
ATOM 6999 O O . PHE B 1 270 ? -29.125 21.672 -5.367 1 94.62 270 PHE B O 1
ATOM 7006 N N . CYS B 1 271 ? -27.922 23.234 -6.426 1 95.81 271 CYS B N 1
ATOM 7007 C CA . CYS B 1 271 ? -27.078 22.312 -7.176 1 95.81 271 CYS B CA 1
ATOM 7008 C C . CYS B 1 271 ? -25.734 22.109 -6.477 1 95.81 271 CYS B C 1
ATOM 7010 O O . CYS B 1 271 ? -24.906 23.031 -6.445 1 95.81 271 CYS B O 1
ATOM 7012 N N . PRO B 1 272 ? -25.469 20.938 -6.004 1 95.5 272 PRO B N 1
ATOM 7013 C CA . PRO B 1 272 ? -24.25 20.703 -5.223 1 95.5 272 PRO B CA 1
ATOM 7014 C C . PRO B 1 272 ? -22.984 21.047 -6 1 95.5 272 PRO B C 1
ATOM 7016 O O . PRO B 1 272 ? -22.047 21.625 -5.441 1 95.5 272 PRO B O 1
ATOM 7019 N N . ASN B 1 273 ? -22.969 20.703 -7.195 1 95.06 273 ASN B N 1
ATOM 7020 C CA . ASN B 1 273 ? -21.781 20.953 -8.016 1 95.06 273 ASN B CA 1
ATOM 7021 C C . ASN B 1 273 ? -21.469 22.453 -8.086 1 95.06 273 ASN B C 1
ATOM 7023 O O . ASN B 1 273 ? -20.312 22.844 -7.918 1 95.06 273 ASN B O 1
ATOM 7027 N N . ASN B 1 274 ? -22.422 23.219 -8.273 1 95.69 274 ASN B N 1
ATOM 7028 C CA . ASN B 1 274 ? -22.234 24.672 -8.328 1 95.69 274 ASN B CA 1
ATOM 7029 C C . ASN B 1 274 ? -21.781 25.219 -6.984 1 95.69 274 ASN B C 1
ATOM 7031 O O . ASN B 1 274 ? -20.891 26.078 -6.938 1 95.69 274 ASN B O 1
ATOM 7035 N N . VAL B 1 275 ? -22.406 24.719 -6.02 1 96.12 275 VAL B N 1
ATOM 7036 C CA . VAL B 1 275 ? -22.109 25.203 -4.68 1 96.12 275 VAL B CA 1
ATOM 7037 C C . VAL B 1 275 ? -20.656 24.875 -4.332 1 96.12 275 VAL B C 1
ATOM 7039 O O . VAL B 1 275 ? -19.906 25.75 -3.861 1 96.12 275 VAL B O 1
ATOM 7042 N N . VAL B 1 276 ? -20.281 23.656 -4.562 1 96.94 276 VAL B N 1
ATOM 7043 C CA . VAL B 1 276 ? -18.906 23.234 -4.262 1 96.94 276 VAL B CA 1
ATOM 7044 C C . VAL B 1 276 ? -17.922 24.062 -5.082 1 96.94 276 VAL B C 1
ATOM 7046 O O . VAL B 1 276 ? -16.922 24.547 -4.551 1 96.94 276 VAL B O 1
ATOM 7049 N N . ASN B 1 277 ? -18.203 24.266 -6.32 1 95.62 277 ASN B N 1
ATOM 7050 C CA . ASN B 1 277 ? -17.328 25.031 -7.191 1 95.62 277 ASN B CA 1
ATOM 7051 C C . ASN B 1 277 ? -17.219 26.484 -6.734 1 95.62 277 ASN B C 1
ATOM 7053 O O . ASN B 1 277 ? -16.141 27.078 -6.781 1 95.62 277 ASN B O 1
ATOM 7057 N N . ASP B 1 278 ? -18.297 27.016 -6.359 1 97 278 ASP B N 1
ATOM 7058 C CA . ASP B 1 278 ? -18.297 28.391 -5.883 1 97 278 ASP B CA 1
ATOM 7059 C C . ASP B 1 278 ? -17.469 28.531 -4.609 1 97 278 ASP B C 1
ATOM 7061 O O . ASP B 1 278 ? -16.734 29.5 -4.449 1 97 278 ASP B O 1
ATOM 7065 N N . ILE B 1 279 ? -17.672 27.594 -3.758 1 97.19 279 ILE B N 1
ATOM 7066 C CA . ILE B 1 279 ? -16.922 27.641 -2.5 1 97.19 279 ILE B CA 1
ATOM 7067 C C . ILE B 1 279 ? -15.43 27.516 -2.775 1 97.19 279 ILE B C 1
ATOM 7069 O O . ILE B 1 279 ? -14.633 28.297 -2.258 1 97.19 279 ILE B O 1
ATOM 7073 N N . LEU B 1 280 ? -15.086 26.531 -3.574 1 94.31 280 LEU B N 1
ATOM 7074 C CA . LEU B 1 280 ? -13.68 26.344 -3.934 1 94.31 280 LEU B CA 1
ATOM 7075 C C . LEU B 1 280 ? -13.133 27.578 -4.629 1 94.31 280 LEU B C 1
ATOM 7077 O O . LEU B 1 280 ? -11.984 27.969 -4.398 1 94.31 280 LEU B O 1
ATOM 7081 N N . GLY B 1 281 ? -13.938 28.172 -5.449 1 93.94 281 GLY B N 1
ATOM 7082 C CA . GLY B 1 281 ? -13.555 29.422 -6.086 1 93.94 281 GLY B CA 1
ATOM 7083 C C . GLY B 1 281 ? -13.328 30.547 -5.098 1 93.94 281 GLY B C 1
ATOM 7084 O O . GLY B 1 281 ? -12.352 31.297 -5.219 1 93.94 281 GLY B O 1
ATOM 7085 N N . ALA B 1 282 ? -14.242 30.656 -4.164 1 95.56 282 ALA B N 1
ATOM 7086 C CA . ALA B 1 282 ? -14.117 31.703 -3.148 1 95.56 282 ALA B CA 1
ATOM 7087 C C . ALA B 1 282 ? -12.844 31.516 -2.326 1 95.56 282 ALA B C 1
ATOM 7089 O O . ALA B 1 282 ? -12.156 32.5 -2.01 1 95.56 282 ALA B O 1
ATOM 7090 N N . ILE B 1 283 ? -12.586 30.312 -1.97 1 94.12 283 ILE B N 1
ATOM 7091 C CA . ILE B 1 283 ? -11.359 30 -1.233 1 94.12 283 ILE B CA 1
ATOM 7092 C C . ILE B 1 283 ? -10.141 30.328 -2.092 1 94.12 283 ILE B C 1
ATOM 7094 O O . ILE B 1 283 ? -9.195 30.953 -1.615 1 94.12 283 ILE B O 1
ATOM 7098 N N . GLY B 1 284 ? -10.188 29.875 -3.318 1 90.88 284 GLY B N 1
ATOM 7099 C CA . GLY B 1 284 ? -9.109 30.188 -4.242 1 90.88 284 GLY B CA 1
ATOM 7100 C C . GLY B 1 284 ? -8.852 31.672 -4.375 1 90.88 284 GLY B C 1
ATOM 7101 O O . GLY B 1 284 ? -7.703 32.125 -4.355 1 90.88 284 GLY B O 1
ATOM 7102 N N . ASP B 1 285 ? -9.883 32.438 -4.457 1 92.25 285 ASP B N 1
ATOM 7103 C CA . ASP B 1 285 ? -9.781 33.875 -4.57 1 92.25 285 ASP B CA 1
ATOM 7104 C C . ASP B 1 285 ? -9.188 34.5 -3.307 1 92.25 285 ASP B C 1
ATOM 7106 O O . ASP B 1 285 ? -8.43 35.469 -3.377 1 92.25 285 ASP B O 1
ATOM 7110 N N . THR B 1 286 ? -9.57 33.938 -2.273 1 91.19 286 THR B N 1
ATOM 7111 C CA . THR B 1 286 ? -9.031 34.406 -1 1 91.19 286 THR B CA 1
ATOM 7112 C C . THR B 1 286 ? -7.516 34.219 -0.959 1 91.19 286 THR B C 1
ATOM 7114 O O . THR B 1 286 ? -6.801 35.094 -0.458 1 91.19 286 THR B O 1
ATOM 7117 N N . HIS B 1 287 ? -7.043 33.156 -1.491 1 86 287 HIS B N 1
ATOM 7118 C CA . HIS B 1 287 ? -5.613 32.875 -1.518 1 86 287 HIS B CA 1
ATOM 7119 C C . HIS B 1 287 ? -4.902 33.75 -2.551 1 86 287 HIS B C 1
ATOM 7121 O O . HIS B 1 287 ? -3.795 34.25 -2.303 1 86 287 HIS B O 1
ATOM 7127 N N . ARG B 1 288 ? -5.527 34.031 -3.629 1 84.31 288 ARG B N 1
ATOM 7128 C CA . ARG B 1 288 ? -4.906 34.719 -4.766 1 84.31 288 ARG B CA 1
ATOM 7129 C C . ARG B 1 288 ? -4.777 36.219 -4.516 1 84.31 288 ARG B C 1
ATOM 7131 O O . ARG B 1 288 ? -3.814 36.844 -4.961 1 84.31 288 ARG B O 1
ATOM 7138 N N . THR B 1 289 ? -5.676 36.75 -3.854 1 85.38 289 THR B N 1
ATOM 7139 C CA . THR B 1 289 ? -5.684 38.219 -3.654 1 85.38 289 THR B CA 1
ATOM 7140 C C . THR B 1 289 ? -4.562 38.625 -2.711 1 85.38 289 THR B C 1
ATOM 7142 O O . THR B 1 289 ? -4.137 39.781 -2.723 1 85.38 289 THR B O 1
ATOM 7145 N N . GLY B 1 290 ? -4.168 37.781 -1.843 1 87.44 290 GLY B N 1
ATOM 7146 C CA . GLY B 1 290 ? -3.096 38.062 -0.903 1 87.44 290 GLY B CA 1
ATOM 7147 C C . GLY B 1 290 ? -3.562 38.844 0.316 1 87.44 290 GLY B C 1
ATOM 7148 O O . GLY B 1 290 ? -2.756 39.188 1.178 1 87.44 290 GLY B O 1
ATOM 7149 N N . ASP B 1 291 ? -4.82 39.062 0.401 1 89.5 291 ASP B N 1
ATOM 7150 C CA . ASP B 1 291 ? -5.363 39.875 1.493 1 89.5 291 ASP B CA 1
ATOM 7151 C C . ASP B 1 291 ? -5.094 39.219 2.844 1 89.5 291 ASP B C 1
ATOM 7153 O O . ASP B 1 291 ? -4.66 39.875 3.789 1 89.5 291 ASP B O 1
ATOM 7157 N N . PHE B 1 292 ? -5.391 37.969 2.902 1 91.69 292 PHE B N 1
ATOM 7158 C CA . PHE B 1 292 ? -5.184 37.375 4.219 1 91.69 292 PHE B CA 1
ATOM 7159 C C . PHE B 1 292 ? -3.697 37.312 4.555 1 91.69 292 PHE B C 1
ATOM 7161 O O . PHE B 1 292 ? -3.314 37.406 5.723 1 91.69 292 PHE B O 1
ATOM 7168 N N . HIS B 1 293 ? -2.855 37.219 3.57 1 93.56 293 HIS B N 1
ATOM 7169 C CA . HIS B 1 293 ? -1.416 37.219 3.809 1 93.56 293 HIS B CA 1
ATOM 7170 C C . HIS B 1 293 ? -0.977 38.562 4.434 1 93.56 293 HIS B C 1
ATOM 7172 O O . HIS B 1 293 ? -0.13 38.562 5.332 1 93.56 293 HIS B O 1
ATOM 7178 N N . ARG B 1 294 ? -1.537 39.562 3.924 1 94.81 294 ARG B N 1
ATOM 7179 C CA . ARG B 1 294 ? -1.198 40.875 4.453 1 94.81 294 ARG B CA 1
ATOM 7180 C C . ARG B 1 294 ? -1.615 41.031 5.914 1 94.81 294 ARG B C 1
ATOM 7182 O O . ARG B 1 294 ? -0.862 41.531 6.734 1 94.81 294 ARG B O 1
ATOM 7189 N N . ILE B 1 295 ? -2.781 40.562 6.156 1 96.19 295 ILE B N 1
ATOM 7190 C CA . ILE B 1 295 ? -3.293 40.594 7.523 1 96.19 295 ILE B CA 1
ATOM 7191 C C . ILE B 1 295 ? -2.385 39.781 8.445 1 96.19 295 ILE B C 1
ATOM 7193 O O . ILE B 1 295 ? -2.006 40.25 9.516 1 96.19 295 ILE B O 1
ATOM 7197 N N . VAL B 1 296 ? -1.989 38.656 8.016 1 96.38 296 VAL B N 1
ATOM 7198 C CA . VAL B 1 296 ? -1.17 37.75 8.805 1 96.38 296 VAL B CA 1
ATOM 7199 C C . VAL B 1 296 ? 0.233 38.312 8.977 1 96.38 296 VAL B C 1
ATOM 7201 O O . VAL B 1 296 ? 0.789 38.312 10.078 1 96.38 296 VAL B O 1
ATOM 7204 N N . ALA B 1 297 ? 0.786 38.906 7.914 1 96.38 297 ALA B N 1
ATOM 7205 C CA . ALA B 1 297 ? 2.131 39.469 7.941 1 96.38 297 ALA B CA 1
ATOM 7206 C C . ALA B 1 297 ? 2.197 40.656 8.875 1 96.38 297 ALA B C 1
ATOM 7208 O O . ALA B 1 297 ? 3.246 40.938 9.461 1 96.38 297 ALA B O 1
ATOM 7209 N N . ASN B 1 298 ? 1.101 41.312 9.055 1 96.62 298 ASN B N 1
ATOM 7210 C CA . ASN B 1 298 ? 1.057 42.5 9.875 1 96.62 298 ASN B CA 1
ATOM 7211 C C . ASN B 1 298 ? 0.879 42.188 11.352 1 96.62 298 ASN B C 1
ATOM 7213 O O . ASN B 1 298 ? 1.077 43.031 12.211 1 96.62 298 ASN B O 1
ATOM 7217 N N . ASP B 1 299 ? 0.545 40.969 11.664 1 96.94 299 ASP B N 1
ATOM 7218 C CA . ASP B 1 299 ? 0.382 40.562 13.055 1 96.94 299 ASP B CA 1
ATOM 7219 C C . ASP B 1 299 ? 0.89 39.125 13.258 1 96.94 299 ASP B C 1
ATOM 7221 O O . ASP B 1 299 ? 0.12 38.25 13.617 1 96.94 299 ASP B O 1
ATOM 7225 N N . PRO B 1 300 ? 2.152 38.969 13.109 1 96.25 300 PRO B N 1
ATOM 7226 C CA . PRO B 1 300 ? 2.717 37.594 13.18 1 96.25 300 PRO B CA 1
ATOM 7227 C C . PRO B 1 300 ? 2.461 36.938 14.516 1 96.25 300 PRO B C 1
ATOM 7229 O O . PRO B 1 300 ? 2.223 35.719 14.562 1 96.25 300 PRO B O 1
ATOM 7232 N N . GLY B 1 301 ? 2.471 37.625 15.617 1 95.56 301 GLY B N 1
ATOM 7233 C CA . GLY B 1 301 ? 2.258 37.062 16.938 1 95.56 301 GLY B CA 1
ATOM 7234 C C . GLY B 1 301 ? 0.892 36.406 17.094 1 95.56 301 GLY B C 1
ATOM 7235 O O . GLY B 1 301 ? 0.734 35.469 17.859 1 95.56 301 GLY B O 1
ATOM 7236 N N . LYS B 1 302 ? -0.016 36.906 16.359 1 96.31 302 LYS B N 1
ATOM 7237 C CA . LYS B 1 302 ? -1.384 36.406 16.453 1 96.31 302 LYS B CA 1
ATOM 7238 C C . LYS B 1 302 ? -1.562 35.156 15.609 1 96.31 302 LYS B C 1
ATOM 7240 O O . LYS B 1 302 ? -2.299 34.25 15.992 1 96.31 302 LYS B O 1
ATOM 7245 N N . TYR B 1 303 ? -0.851 35.062 14.531 1 96.75 303 TYR B N 1
ATOM 7246 C CA . TYR B 1 303 ? -1.221 34.062 13.539 1 96.75 303 TYR B CA 1
ATOM 7247 C C . TYR B 1 303 ? -0.148 32.969 13.43 1 96.75 303 TYR B C 1
ATOM 7249 O O . TYR B 1 303 ? -0.419 31.859 12.969 1 96.75 303 TYR B O 1
ATOM 7257 N N . PHE B 1 304 ? 1.039 33.25 13.773 1 96.56 304 PHE B N 1
ATOM 7258 C CA . PHE B 1 304 ? 2.107 32.281 13.719 1 96.56 304 PHE B CA 1
ATOM 7259 C C . PHE B 1 304 ? 2.367 31.688 15.102 1 96.56 304 PHE B C 1
ATOM 7261 O O . PHE B 1 304 ? 2.305 32.406 16.109 1 96.56 304 PHE B O 1
ATOM 7268 N N . ASN B 1 305 ? 2.627 30.375 15.133 1 94.62 305 ASN B N 1
ATOM 7269 C CA . ASN B 1 305 ? 3.133 29.734 16.344 1 94.62 305 ASN B CA 1
ATOM 7270 C C . ASN B 1 305 ? 4.637 29.938 16.5 1 94.62 305 ASN B C 1
ATOM 7272 O O . ASN B 1 305 ? 5.363 30 15.508 1 94.62 305 ASN B O 1
ATOM 7276 N N . PRO B 1 306 ? 5.074 29.984 17.766 1 93 306 PRO B N 1
ATOM 7277 C CA . PRO B 1 306 ? 6.527 29.969 17.938 1 93 306 PRO B CA 1
ATOM 7278 C C . PRO B 1 306 ? 7.156 28.641 17.531 1 93 306 PRO B C 1
ATOM 7280 O O . PRO B 1 306 ? 6.477 27.609 17.5 1 93 306 PRO B O 1
ATOM 7283 N N . SER B 1 307 ? 8.398 28.75 17.125 1 91.56 307 SER B N 1
ATOM 7284 C CA . SER B 1 307 ? 9.172 27.562 16.75 1 91.56 307 SER B CA 1
ATOM 7285 C C . SER B 1 307 ? 10.484 27.516 17.516 1 91.56 307 SER B C 1
ATOM 7287 O O . SER B 1 307 ? 11.555 27.734 16.953 1 91.56 307 SER B O 1
ATOM 7289 N N . PRO B 1 308 ? 10.414 27.078 18.75 1 91.12 308 PRO B N 1
ATOM 7290 C CA . PRO B 1 308 ? 11.578 27.219 19.625 1 91.12 308 PRO B CA 1
ATOM 7291 C C . PRO B 1 308 ? 12.758 26.359 19.188 1 91.12 308 PRO B C 1
ATOM 7293 O O . PRO B 1 308 ? 13.914 26.688 19.484 1 91.12 308 PRO B O 1
ATOM 7296 N N . HIS B 1 309 ? 12.57 25.359 18.469 1 93.19 309 HIS B N 1
ATOM 7297 C CA . HIS B 1 309 ? 13.664 24.438 18.188 1 93.19 309 HIS B CA 1
ATOM 7298 C C . HIS B 1 309 ? 14.133 24.578 16.734 1 93.19 309 HIS B C 1
ATOM 7300 O O . HIS B 1 309 ? 15.078 23.906 16.312 1 93.19 309 HIS B O 1
ATOM 7306 N N . LEU B 1 310 ? 13.547 25.438 15.969 1 95.75 310 LEU B N 1
ATOM 7307 C CA . LEU B 1 310 ? 13.828 25.547 14.547 1 95.75 310 LEU B CA 1
ATOM 7308 C C . LEU B 1 310 ? 15.266 25.984 14.305 1 95.75 310 LEU B C 1
ATOM 7310 O O . LEU B 1 310 ? 15.969 25.406 13.477 1 95.75 310 LEU B O 1
ATOM 7314 N N . GLU B 1 311 ? 15.68 26.984 15.031 1 96 311 GLU B N 1
ATOM 7315 C CA . GLU B 1 311 ? 17.031 27.5 14.844 1 96 311 GLU B CA 1
ATOM 7316 C C . GLU B 1 311 ? 18.078 26.422 15.109 1 96 311 GLU B C 1
ATOM 7318 O O . GLU B 1 311 ? 19.031 26.281 14.352 1 96 311 GLU B O 1
ATOM 7323 N N . THR B 1 312 ? 17.844 25.688 16.172 1 95.38 312 THR B N 1
ATOM 7324 C CA . THR B 1 312 ? 18.75 24.609 16.531 1 95.38 312 THR B CA 1
ATOM 7325 C C . THR B 1 312 ? 18.828 23.562 15.422 1 95.38 312 THR B C 1
ATOM 7327 O O . THR B 1 312 ? 19.906 23.109 15.062 1 95.38 312 THR B O 1
ATOM 7330 N N . VAL B 1 313 ? 17.719 23.219 14.891 1 96.44 313 VAL B N 1
ATOM 7331 C CA . VAL B 1 313 ? 17.641 22.219 13.828 1 96.44 313 VAL B CA 1
ATOM 7332 C C . VAL B 1 313 ? 18.438 22.688 12.617 1 96.44 313 VAL B C 1
ATOM 7334 O O . VAL B 1 313 ? 19.281 21.953 12.086 1 96.44 313 VAL B O 1
ATOM 7337 N N . LEU B 1 314 ? 18.25 23.906 12.203 1 97.31 314 LEU B N 1
ATOM 7338 C CA . LEU B 1 314 ? 18.875 24.438 11 1 97.31 314 LEU B CA 1
ATOM 7339 C C . LEU B 1 314 ? 20.391 24.594 11.211 1 97.31 314 LEU B C 1
ATOM 7341 O O . LEU B 1 314 ? 21.172 24.25 10.328 1 97.31 314 LEU B O 1
ATOM 7345 N N . LYS B 1 315 ? 20.781 25.047 12.344 1 95.94 315 LYS B N 1
ATOM 7346 C CA . LYS B 1 315 ? 22.203 25.203 12.648 1 95.94 315 LYS B CA 1
ATOM 7347 C C . LYS B 1 315 ? 22.906 23.859 12.695 1 95.94 315 LYS B C 1
ATOM 7349 O O . LYS B 1 315 ? 24.047 23.734 12.234 1 95.94 315 LYS B O 1
ATOM 7354 N N . ASN B 1 316 ? 22.25 22.906 13.305 1 95.88 316 ASN B N 1
ATOM 7355 C CA . ASN B 1 316 ? 22.812 21.578 13.344 1 95.88 316 ASN B CA 1
ATOM 7356 C C . ASN B 1 316 ? 23.078 21.031 11.945 1 95.88 316 ASN B C 1
ATOM 7358 O O . ASN B 1 316 ? 24.125 20.422 11.695 1 95.88 316 ASN B O 1
ATOM 7362 N N . LEU B 1 317 ? 22.188 21.234 11.078 1 96.5 317 LEU B N 1
ATOM 7363 C CA . LEU B 1 317 ? 22.328 20.766 9.703 1 96.5 317 LEU B CA 1
ATOM 7364 C C . LEU B 1 317 ? 23.469 21.516 8.992 1 96.5 317 LEU B C 1
ATOM 7366 O O . LEU B 1 317 ? 24.297 20.891 8.328 1 96.5 317 LEU B O 1
ATOM 7370 N N . LYS B 1 318 ? 23.516 22.766 9.234 1 94.94 318 LYS B N 1
ATOM 7371 C CA . LYS B 1 318 ? 24.562 23.578 8.625 1 94.94 318 LYS B CA 1
ATOM 7372 C C . LYS B 1 318 ? 25.938 23.188 9.164 1 94.94 318 LYS B C 1
ATOM 7374 O O . LYS B 1 318 ? 26.906 23.062 8.398 1 94.94 318 LYS B O 1
ATOM 7379 N N . ASP B 1 319 ? 25.969 23.031 10.375 1 94.62 319 ASP B N 1
ATOM 7380 C CA . ASP B 1 319 ? 27.234 22.672 11.023 1 94.62 319 ASP B CA 1
ATOM 7381 C C . ASP B 1 319 ? 27.734 21.328 10.516 1 94.62 319 ASP B C 1
ATOM 7383 O O . ASP B 1 319 ? 28.938 21.062 10.523 1 94.62 319 ASP B O 1
ATOM 7387 N N . ALA B 1 320 ? 26.844 20.562 10.133 1 94.06 320 ALA B N 1
ATOM 7388 C CA . ALA B 1 320 ? 27.219 19.234 9.617 1 94.06 320 ALA B CA 1
ATOM 7389 C C . ALA B 1 320 ? 27.609 19.328 8.141 1 94.06 320 ALA B C 1
ATOM 7391 O O . ALA B 1 320 ? 27.906 18.312 7.512 1 94.06 320 ALA B O 1
ATOM 7392 N N . GLY B 1 321 ? 27.516 20.484 7.617 1 92.31 321 GLY B N 1
ATOM 7393 C CA . GLY B 1 321 ? 27.984 20.688 6.254 1 92.31 321 GLY B CA 1
ATOM 7394 C C . GLY B 1 321 ? 26.875 20.578 5.227 1 92.31 321 GLY B C 1
ATOM 7395 O O . GLY B 1 321 ? 27.125 20.578 4.02 1 92.31 321 GLY B O 1
ATOM 7396 N N . LYS B 1 322 ? 25.672 20.516 5.676 1 93.38 322 LYS B N 1
ATOM 7397 C CA . LYS B 1 322 ? 24.562 20.391 4.734 1 93.38 322 LYS B CA 1
ATOM 7398 C C . LYS B 1 322 ? 24.141 21.766 4.211 1 93.38 322 LYS B C 1
ATOM 7400 O O . LYS B 1 322 ? 24.234 22.766 4.918 1 93.38 322 LYS B O 1
ATOM 7405 N N . ARG B 1 323 ? 23.703 21.797 2.957 1 91.62 323 ARG B N 1
ATOM 7406 C CA . ARG B 1 323 ? 23.188 23.016 2.338 1 91.62 323 ARG B CA 1
ATOM 7407 C C . ARG B 1 323 ? 21.672 23.094 2.48 1 91.62 323 ARG B C 1
ATOM 7409 O O . ARG B 1 323 ? 20.969 22.094 2.289 1 91.62 323 ARG B O 1
ATOM 7416 N N . LEU B 1 324 ? 21.219 24.234 2.812 1 95.19 324 LEU B N 1
ATOM 7417 C CA . LEU B 1 324 ? 19.797 24.406 3.096 1 95.19 324 LEU B CA 1
ATOM 7418 C C . LEU B 1 324 ? 19.109 25.203 1.983 1 95.19 324 LEU B C 1
ATOM 7420 O O . LEU B 1 324 ? 19.609 26.25 1.566 1 95.19 324 LEU B O 1
ATOM 7424 N N . ILE B 1 325 ? 17.984 24.688 1.507 1 93.06 325 ILE B N 1
ATOM 7425 C CA . ILE B 1 325 ? 17.203 25.297 0.446 1 93.06 325 ILE B CA 1
ATOM 7426 C C . ILE B 1 325 ? 15.805 25.641 0.968 1 93.06 325 ILE B C 1
ATOM 7428 O O . ILE B 1 325 ? 15.125 24.797 1.543 1 93.06 325 ILE B O 1
ATOM 7432 N N . PHE B 1 326 ? 15.438 26.891 0.777 1 95.38 326 PHE B N 1
ATOM 7433 C CA . PHE B 1 326 ? 14.109 27.391 1.118 1 95.38 326 PHE B CA 1
ATOM 7434 C C . PHE B 1 326 ? 13.242 27.516 -0.128 1 95.38 326 PHE B C 1
ATOM 7436 O O . PHE B 1 326 ? 13.594 28.234 -1.071 1 95.38 326 PHE B O 1
ATOM 7443 N N . ALA B 1 327 ? 12.102 26.75 -0.184 1 93.38 327 ALA B N 1
ATOM 7444 C CA . ALA B 1 327 ? 11.234 26.828 -1.351 1 93.38 327 ALA B CA 1
ATOM 7445 C C . ALA B 1 327 ? 9.773 26.984 -0.934 1 93.38 327 ALA B C 1
ATOM 7447 O O . ALA B 1 327 ? 9.203 26.094 -0.299 1 93.38 327 ALA B O 1
ATOM 7448 N N . SER B 1 328 ? 9.094 28.062 -1.298 1 94.06 328 SER B N 1
ATOM 7449 C CA . SER B 1 328 ? 7.711 28.344 -0.945 1 94.06 328 SER B CA 1
ATOM 7450 C C . SER B 1 328 ? 6.938 28.891 -2.139 1 94.06 328 SER B C 1
ATOM 7452 O O . SER B 1 328 ? 7.527 29.484 -3.051 1 94.06 328 SER B O 1
ATOM 7454 N N . ASN B 1 329 ? 5.645 28.688 -2.145 1 90.5 329 ASN B N 1
ATOM 7455 C CA . ASN B 1 329 ? 4.773 29.312 -3.135 1 90.5 329 ASN B CA 1
ATOM 7456 C C . ASN B 1 329 ? 4.371 30.719 -2.721 1 90.5 329 ASN B C 1
ATOM 7458 O O . ASN B 1 329 ? 3.793 31.469 -3.516 1 90.5 329 ASN B O 1
ATOM 7462 N N . SER B 1 330 ? 4.707 31.141 -1.562 1 92.75 330 SER B N 1
ATOM 7463 C CA . SER B 1 330 ? 4.312 32.438 -1.032 1 92.75 330 SER B CA 1
ATOM 7464 C C . SER B 1 330 ? 5.289 33.531 -1.459 1 92.75 330 SER B C 1
ATOM 7466 O O . SER B 1 330 ? 6.465 33.25 -1.712 1 92.75 330 SER B O 1
ATOM 7468 N N . PRO B 1 331 ? 4.82 34.75 -1.554 1 92.31 331 PRO B N 1
ATOM 7469 C CA . PRO B 1 331 ? 5.715 35.844 -1.908 1 92.31 331 PRO B CA 1
ATOM 7470 C C . PRO B 1 331 ? 6.715 36.188 -0.801 1 92.31 331 PRO B C 1
ATOM 7472 O O . PRO B 1 331 ? 6.48 35.844 0.364 1 92.31 331 PRO B O 1
ATOM 7475 N N . TYR B 1 332 ? 7.742 36.938 -1.164 1 94.44 332 TYR B N 1
ATOM 7476 C CA . TYR B 1 332 ? 8.859 37.219 -0.261 1 94.44 332 TYR B CA 1
ATOM 7477 C C . TYR B 1 332 ? 8.391 37.969 0.979 1 94.44 332 TYR B C 1
ATOM 7479 O O . TYR B 1 332 ? 8.781 37.625 2.1 1 94.44 332 TYR B O 1
ATOM 7487 N N . TRP B 1 333 ? 7.586 38.969 0.739 1 92.88 333 TRP B N 1
ATOM 7488 C CA . TRP B 1 333 ? 7.207 39.812 1.872 1 92.88 333 TRP B CA 1
ATOM 7489 C C . TRP B 1 333 ? 6.453 39 2.92 1 92.88 333 TRP B C 1
ATOM 7491 O O . TRP B 1 333 ? 6.562 39.281 4.117 1 92.88 333 TRP B O 1
ATOM 7501 N N . TYR B 1 334 ? 5.727 38.062 2.52 1 94.88 334 TYR B N 1
ATOM 7502 C CA . TYR B 1 334 ? 4.973 37.219 3.439 1 94.88 334 TYR B CA 1
ATOM 7503 C C . TYR B 1 334 ? 5.891 36.281 4.188 1 94.88 334 TYR B C 1
ATOM 7505 O O . TYR B 1 334 ? 5.809 36.156 5.414 1 94.88 334 TYR B O 1
ATOM 7513 N N . VAL B 1 335 ? 6.758 35.594 3.439 1 95.94 335 VAL B N 1
ATOM 7514 C CA . VAL B 1 335 ? 7.652 34.656 4.078 1 95.94 335 VAL B CA 1
ATOM 7515 C C . VAL B 1 335 ? 8.641 35.375 4.984 1 95.94 335 VAL B C 1
ATOM 7517 O O . VAL B 1 335 ? 9.023 34.875 6.039 1 95.94 335 VAL B O 1
ATOM 7520 N N . ASP B 1 336 ? 9.047 36.531 4.555 1 95.94 336 ASP B N 1
ATOM 7521 C CA . ASP B 1 336 ? 9.961 37.344 5.359 1 95.94 336 ASP B CA 1
ATOM 7522 C C . ASP B 1 336 ? 9.352 37.656 6.723 1 95.94 336 ASP B C 1
ATOM 7524 O O . ASP B 1 336 ? 10.039 37.594 7.746 1 95.94 336 ASP B O 1
ATOM 7528 N N . ALA B 1 337 ? 8.125 38 6.742 1 96.06 337 ALA B N 1
ATOM 7529 C CA . ALA B 1 337 ? 7.438 38.312 7.992 1 96.06 337 ALA B CA 1
ATOM 7530 C C . ALA B 1 337 ? 7.41 37.125 8.93 1 96.06 337 ALA B C 1
ATOM 7532 O O . ALA B 1 337 ? 7.707 37.25 10.125 1 96.06 337 ALA B O 1
ATOM 7533 N N . GLY B 1 338 ? 7.059 36 8.391 1 97.38 338 GLY B N 1
ATOM 7534 C CA . GLY B 1 338 ? 7 34.812 9.203 1 97.38 338 GLY B CA 1
ATOM 7535 C C . GLY B 1 338 ? 8.359 34.344 9.688 1 97.38 338 GLY B C 1
ATOM 7536 O O . GLY B 1 338 ? 8.523 34 10.852 1 97.38 338 GLY B O 1
ATOM 7537 N N . MET B 1 339 ? 9.289 34.406 8.805 1 97.69 339 MET B N 1
ATOM 7538 C CA . MET B 1 339 ? 10.625 33.938 9.148 1 97.69 339 MET B CA 1
ATOM 7539 C C . MET B 1 339 ? 11.289 34.844 10.164 1 97.69 339 MET B C 1
ATOM 7541 O O . MET B 1 339 ? 12.023 34.406 11.039 1 97.69 339 MET B O 1
ATOM 7545 N N . LYS B 1 340 ? 11.086 36.156 10.047 1 97.06 340 LYS B N 1
ATOM 7546 C CA . LYS B 1 340 ? 11.586 37.094 11.047 1 97.06 340 LYS B CA 1
ATOM 7547 C C . LYS B 1 340 ? 10.977 36.781 12.414 1 97.06 340 LYS B C 1
ATOM 7549 O O . LYS B 1 340 ? 11.648 36.938 13.445 1 97.06 340 LYS B O 1
ATOM 7554 N N . TYR B 1 341 ? 9.773 36.406 12.359 1 97.19 341 TYR B N 1
ATOM 7555 C CA . TYR B 1 341 ? 9.078 36.125 13.609 1 97.19 341 TYR B CA 1
ATOM 7556 C C . TYR B 1 341 ? 9.68 34.906 14.297 1 97.19 341 TYR B C 1
ATOM 7558 O O . TYR B 1 341 ? 9.852 34.906 15.516 1 97.19 341 TYR B O 1
ATOM 7566 N N . VAL B 1 342 ? 10.047 33.875 13.539 1 96.62 342 VAL B N 1
ATOM 7567 C CA . VAL B 1 342 ? 10.43 32.625 14.156 1 96.62 342 VAL B CA 1
ATOM 7568 C C . VAL B 1 342 ? 11.945 32.562 14.297 1 96.62 342 VAL B C 1
ATOM 7570 O O . VAL B 1 342 ? 12.469 31.859 15.18 1 96.62 342 VAL B O 1
ATOM 7573 N N . LEU B 1 343 ? 12.711 33.281 13.461 1 96.75 343 LEU B N 1
ATOM 7574 C CA . LEU B 1 343 ? 14.156 33.125 13.477 1 96.75 343 LEU B CA 1
ATOM 7575 C C . LEU B 1 343 ? 14.852 34.469 13.703 1 96.75 343 LEU B C 1
ATOM 7577 O O . LEU B 1 343 ? 16.062 34.5 13.961 1 96.75 343 LEU B O 1
ATOM 7581 N N . GLY B 1 344 ? 14.141 35.5 13.586 1 95.5 344 GLY B N 1
ATOM 7582 C CA . GLY B 1 344 ? 14.742 36.812 13.75 1 95.5 344 GLY B CA 1
ATOM 7583 C C . GLY B 1 344 ? 15.102 37.469 12.43 1 95.5 344 GLY B C 1
ATOM 7584 O O . GLY B 1 344 ? 14.859 36.906 11.359 1 95.5 344 GLY B O 1
ATOM 7585 N N . ASP B 1 345 ? 15.742 38.625 12.438 1 94.88 345 ASP B N 1
ATOM 7586 C CA . ASP B 1 345 ? 15.93 39.5 11.289 1 94.88 345 ASP B CA 1
ATOM 7587 C C . ASP B 1 345 ? 16.984 38.938 10.336 1 94.88 345 ASP B C 1
ATOM 7589 O O . ASP B 1 345 ? 16.938 39.188 9.133 1 94.88 345 ASP B O 1
ATOM 7593 N N . ASP B 1 346 ? 17.844 38.125 10.82 1 94.44 346 ASP B N 1
ATOM 7594 C CA . ASP B 1 346 ? 18.953 37.625 10.008 1 94.44 346 ASP B CA 1
ATOM 7595 C C . ASP B 1 346 ? 18.672 36.219 9.508 1 94.44 346 ASP B C 1
ATOM 7597 O O . ASP B 1 346 ? 19.609 35.438 9.242 1 94.44 346 ASP B O 1
ATOM 7601 N N . TRP B 1 347 ? 17.391 35.844 9.352 1 96.38 347 TRP B N 1
ATOM 7602 C CA . TRP B 1 347 ? 17.031 34.469 9.031 1 96.38 347 TRP B CA 1
ATOM 7603 C C . TRP B 1 347 ? 17.625 34.062 7.688 1 96.38 347 TRP B C 1
ATOM 7605 O O . TRP B 1 347 ? 17.938 32.875 7.477 1 96.38 347 TRP B O 1
ATOM 7615 N N . MET B 1 348 ? 17.906 34.938 6.789 1 94.69 348 MET B N 1
ATOM 7616 C CA . MET B 1 348 ? 18.375 34.656 5.434 1 94.69 348 MET B CA 1
ATOM 7617 C C . MET B 1 348 ? 19.781 34.062 5.457 1 94.69 348 MET B C 1
ATOM 7619 O O . MET B 1 348 ? 20.172 33.312 4.555 1 94.69 348 MET B O 1
ATOM 7623 N N . ASN B 1 349 ? 20.5 34.312 6.488 1 93.44 349 ASN B N 1
ATOM 7624 C CA . ASN B 1 349 ? 21.891 33.875 6.602 1 93.44 349 ASN B CA 1
ATOM 7625 C C . ASN B 1 349 ? 22 32.375 6.73 1 93.44 349 ASN B C 1
ATOM 7627 O O . ASN B 1 349 ? 23.062 31.797 6.496 1 93.44 349 ASN B O 1
ATOM 7631 N N . LEU B 1 350 ? 20.953 31.781 7.023 1 94.75 350 LEU B N 1
ATOM 7632 C CA . LEU B 1 350 ? 20.969 30.344 7.273 1 94.75 350 LEU B CA 1
ATOM 7633 C C . LEU B 1 350 ? 20.797 29.562 5.977 1 94.75 350 LEU B C 1
ATOM 7635 O O . LEU B 1 350 ? 21.047 28.359 5.934 1 94.75 350 LEU B O 1
ATOM 7639 N N . TRP B 1 351 ? 20.438 30.281 4.898 1 95.44 351 TRP B N 1
ATOM 7640 C CA . TRP B 1 351 ? 20 29.562 3.703 1 95.44 351 TRP B CA 1
ATOM 7641 C C . TRP B 1 351 ? 21 29.719 2.572 1 95.44 351 TRP B C 1
ATOM 7643 O O . TRP B 1 351 ? 21.594 30.797 2.406 1 95.44 351 TRP B O 1
ATOM 7653 N N . ASP B 1 352 ? 21.141 28.641 1.843 1 90.81 352 ASP B N 1
ATOM 7654 C CA . ASP B 1 352 ? 21.984 28.672 0.652 1 90.81 352 ASP B CA 1
ATOM 7655 C C . ASP B 1 352 ? 21.188 29.125 -0.572 1 90.81 352 ASP B C 1
ATOM 7657 O O . ASP B 1 352 ? 21.75 29.656 -1.524 1 90.81 352 ASP B O 1
ATOM 7661 N N . ALA B 1 353 ? 20 28.891 -0.555 1 91.44 353 ALA B N 1
ATOM 7662 C CA . ALA B 1 353 ? 19.078 29.344 -1.599 1 91.44 353 ALA B CA 1
ATOM 7663 C C . ALA B 1 353 ? 17.688 29.609 -1.035 1 91.44 353 ALA B C 1
ATOM 7665 O O . ALA B 1 353 ? 17.172 28.812 -0.236 1 91.44 353 ALA B O 1
ATOM 7666 N N . VAL B 1 354 ? 17.141 30.719 -1.417 1 95.19 354 VAL B N 1
ATOM 7667 C CA . VAL B 1 354 ? 15.789 31.062 -1.018 1 95.19 354 VAL B CA 1
ATOM 7668 C C . VAL B 1 354 ? 14.922 31.281 -2.258 1 95.19 354 VAL B C 1
ATOM 7670 O O . VAL B 1 354 ? 15.148 32.219 -3.027 1 95.19 354 VAL B O 1
ATOM 7673 N N . ILE B 1 355 ? 13.945 30.422 -2.428 1 94.69 355 ILE B N 1
ATOM 7674 C CA . ILE B 1 355 ? 13.047 30.469 -3.574 1 94.69 355 ILE B CA 1
ATOM 7675 C C . ILE B 1 355 ? 11.633 30.812 -3.105 1 94.69 355 ILE B C 1
ATOM 7677 O O . ILE B 1 355 ? 11.047 30.078 -2.312 1 94.69 355 ILE B O 1
ATOM 7681 N N . VAL B 1 356 ? 11.078 31.891 -3.564 1 94.75 356 VAL B N 1
ATOM 7682 C CA . VAL B 1 356 ? 9.727 32.312 -3.223 1 94.75 356 VAL B CA 1
ATOM 7683 C C . VAL B 1 356 ? 8.852 32.312 -4.473 1 94.75 356 VAL B C 1
ATOM 7685 O O . VAL B 1 356 ? 9.367 32.312 -5.598 1 94.75 356 VAL B O 1
ATOM 7688 N N . SER B 1 357 ? 7.52 32.281 -4.277 1 92.88 357 SER B N 1
ATOM 7689 C CA . SER B 1 357 ? 6.617 32.188 -5.418 1 92.88 357 SER B CA 1
ATOM 7690 C C . SER B 1 357 ? 7.121 31.172 -6.438 1 92.88 357 SER B C 1
ATOM 7692 O O . SER B 1 357 ? 7.25 31.484 -7.625 1 92.88 357 SER B O 1
ATOM 7694 N N . ALA B 1 358 ? 7.375 30 -5.938 1 90.88 358 ALA B N 1
ATOM 7695 C CA . ALA B 1 358 ? 8.023 28.969 -6.742 1 90.88 358 ALA B CA 1
ATOM 7696 C C . ALA B 1 358 ? 7.062 28.406 -7.785 1 90.88 358 ALA B C 1
ATOM 7698 O O . ALA B 1 358 ? 7.492 27.906 -8.828 1 90.88 358 ALA B O 1
ATOM 7699 N N . GLY B 1 359 ? 5.766 28.516 -7.496 1 87.94 359 GLY B N 1
ATOM 7700 C CA . GLY B 1 359 ? 4.77 28.016 -8.43 1 87.94 359 GLY B CA 1
ATOM 7701 C C . GLY B 1 359 ? 4.645 26.516 -8.43 1 87.94 359 GLY B C 1
ATOM 7702 O O . GLY B 1 359 ? 4.531 25.891 -9.484 1 87.94 359 GLY B O 1
ATOM 7703 N N . LYS B 1 360 ? 4.812 25.922 -7.254 1 81.81 360 LYS B N 1
ATOM 7704 C CA . LYS B 1 360 ? 4.531 24.484 -7.121 1 81.81 360 LYS B CA 1
ATOM 7705 C C . LYS B 1 360 ? 3.074 24.188 -7.469 1 81.81 360 LYS B C 1
ATOM 7707 O O . LYS B 1 360 ? 2.172 24.938 -7.098 1 81.81 360 LYS B O 1
ATOM 7712 N N . PRO B 1 361 ? 2.877 23.156 -8.281 1 79.56 361 PRO B N 1
ATOM 7713 C CA . PRO B 1 361 ? 3.699 21.984 -8.562 1 79.56 361 PRO B CA 1
ATOM 7714 C C . PRO B 1 361 ? 4.562 22.156 -9.812 1 79.56 361 PRO B C 1
ATOM 7716 O O . PRO B 1 361 ? 5.414 21.312 -10.102 1 79.56 361 PRO B O 1
ATOM 7719 N N . ALA B 1 362 ? 4.391 23.234 -10.523 1 79.69 362 ALA B N 1
ATOM 7720 C CA . ALA B 1 362 ? 5.156 23.438 -11.75 1 79.69 362 ALA B CA 1
ATOM 7721 C C . ALA B 1 362 ? 6.656 23.391 -11.469 1 79.69 362 ALA B C 1
ATOM 7723 O O . ALA B 1 362 ? 7.438 22.969 -12.32 1 79.69 362 ALA B O 1
ATOM 7724 N N . PHE B 1 363 ? 6.984 23.781 -10.344 1 83.62 363 PHE B N 1
ATOM 7725 C CA . PHE B 1 363 ? 8.375 23.75 -9.906 1 83.62 363 PHE B CA 1
ATOM 7726 C C . PHE B 1 363 ? 8.953 22.344 -10.039 1 83.62 363 PHE B C 1
ATOM 7728 O O . PHE B 1 363 ? 10.133 22.188 -10.344 1 83.62 363 PHE B O 1
ATOM 7735 N N . TYR B 1 364 ? 8.133 21.375 -9.883 1 75.81 364 TYR B N 1
ATOM 7736 C CA . TYR B 1 364 ? 8.594 20 -9.883 1 75.81 364 TYR B CA 1
ATOM 7737 C C . TYR B 1 364 ? 8.352 19.344 -11.242 1 75.81 364 TYR B C 1
ATOM 7739 O O . TYR B 1 364 ? 9.055 18.391 -11.617 1 75.81 364 TYR B O 1
ATOM 7747 N N . THR B 1 365 ? 7.375 19.766 -11.969 1 76.75 365 THR B N 1
ATOM 7748 C CA . THR B 1 365 ? 6.91 19.031 -13.141 1 76.75 365 THR B CA 1
ATOM 7749 C C . THR B 1 365 ? 7.492 19.625 -14.422 1 76.75 365 THR B C 1
ATOM 7751 O O . THR B 1 365 ? 7.691 18.922 -15.406 1 76.75 365 THR B O 1
ATOM 7754 N N . GLU B 1 366 ? 7.758 20.953 -14.312 1 80.56 366 GLU B N 1
ATOM 7755 C CA . GLU B 1 366 ? 8.266 21.609 -15.508 1 80.56 366 GLU B CA 1
ATOM 7756 C C . GLU B 1 366 ? 9.758 21.359 -15.688 1 80.56 366 GLU B C 1
ATOM 7758 O O . GLU B 1 366 ? 10.5 21.266 -14.703 1 80.56 366 GLU B O 1
ATOM 7763 N N . LEU 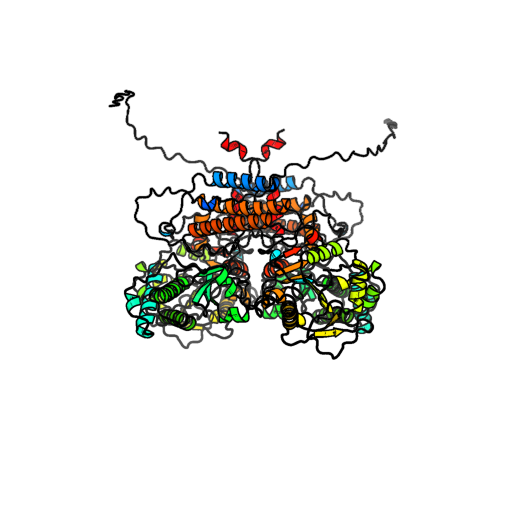B 1 367 ? 10.109 21.328 -16.953 1 77.88 367 LEU B N 1
ATOM 7764 C CA . LEU B 1 367 ? 11.5 21.016 -17.266 1 77.88 367 LEU B CA 1
ATOM 7765 C C . LEU B 1 367 ? 12.266 22.266 -17.672 1 77.88 367 LEU B C 1
ATOM 7767 O O . LEU B 1 367 ? 13.5 22.297 -17.594 1 77.88 367 LEU B O 1
ATOM 7771 N N . ARG B 1 368 ? 11.625 23.219 -18.219 1 81.38 368 ARG B N 1
ATOM 7772 C CA . ARG B 1 368 ? 12.266 24.438 -18.703 1 81.38 368 ARG B CA 1
ATOM 7773 C C . ARG B 1 368 ? 11.625 25.672 -18.094 1 81.38 368 ARG B C 1
ATOM 7775 O O . ARG B 1 368 ? 10.75 26.297 -18.703 1 81.38 368 ARG B O 1
ATOM 7782 N N . ARG B 1 369 ? 11.984 26.047 -16.875 1 88.75 369 ARG B N 1
ATOM 7783 C CA . ARG B 1 369 ? 11.516 27.219 -16.156 1 88.75 369 ARG B CA 1
ATOM 7784 C C . ARG B 1 369 ? 12.664 27.875 -15.383 1 88.75 369 ARG B C 1
ATOM 7786 O O . ARG B 1 369 ? 13 27.453 -14.273 1 88.75 369 ARG B O 1
ATOM 7793 N N . PRO B 1 370 ? 13.203 28.906 -15.984 1 88.69 370 PRO B N 1
ATOM 7794 C CA . PRO B 1 370 ? 14.383 29.5 -15.367 1 88.69 370 PRO B CA 1
ATOM 7795 C C . PRO B 1 370 ? 14.055 30.297 -14.102 1 88.69 370 PRO B C 1
ATOM 7797 O O . PRO B 1 370 ? 12.938 30.812 -13.969 1 88.69 370 PRO B O 1
ATOM 7800 N N . PHE B 1 371 ? 15.062 30.391 -13.242 1 91.94 371 PHE B N 1
ATOM 7801 C CA . PHE B 1 371 ? 14.93 31.219 -12.047 1 91.94 371 PHE B CA 1
ATOM 7802 C C . PHE B 1 371 ? 15.047 32.688 -12.398 1 91.94 371 PHE B C 1
ATOM 7804 O O . PHE B 1 371 ? 15.727 33.062 -13.359 1 91.94 371 PHE B O 1
ATOM 7811 N N . ARG B 1 372 ? 14.352 33.469 -11.664 1 92.12 372 ARG B N 1
ATOM 7812 C CA . ARG B 1 372 ? 14.5 34.906 -11.695 1 92.12 372 ARG B CA 1
ATOM 7813 C C . ARG B 1 372 ? 14.773 35.469 -10.297 1 92.12 372 ARG B C 1
ATOM 7815 O O . ARG B 1 372 ? 14.328 34.906 -9.305 1 92.12 372 ARG B O 1
ATOM 7822 N N . GLU B 1 373 ? 15.523 36.5 -10.289 1 93 373 GLU B N 1
ATOM 7823 C CA . GLU B 1 373 ? 15.836 37.125 -9 1 93 373 GLU B CA 1
ATOM 7824 C C . GLU B 1 373 ? 14.758 38.125 -8.578 1 93 373 GLU B C 1
ATOM 7826 O O . GLU B 1 373 ? 14.234 38.844 -9.414 1 93 373 GLU B O 1
ATOM 7831 N N . VAL B 1 374 ? 14.492 38.125 -7.301 1 92.94 374 VAL B N 1
ATOM 7832 C CA . VAL B 1 374 ? 13.492 39.031 -6.734 1 92.94 374 VAL B CA 1
ATOM 7833 C C . VAL B 1 374 ? 14.18 40.094 -5.887 1 92.94 374 VAL B C 1
ATOM 7835 O O . VAL B 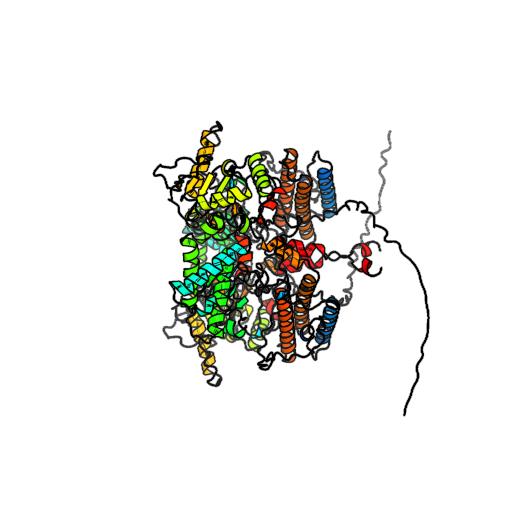1 374 ? 15.023 39.781 -5.043 1 92.94 374 VAL B O 1
ATOM 7838 N N . ASP B 1 375 ? 13.797 41.281 -6.18 1 88.81 375 ASP B N 1
ATOM 7839 C CA . ASP B 1 375 ? 14.281 42.375 -5.336 1 88.81 375 ASP B CA 1
ATOM 7840 C C . ASP B 1 375 ? 13.586 42.375 -3.977 1 88.81 375 ASP B C 1
ATOM 7842 O O . ASP B 1 375 ? 12.359 42.5 -3.896 1 88.81 375 ASP B O 1
ATOM 7846 N N . LYS B 1 376 ? 14.289 42.406 -2.914 1 87.69 376 LYS B N 1
ATOM 7847 C CA . LYS B 1 376 ? 13.766 42.25 -1.561 1 87.69 376 LYS B CA 1
ATOM 7848 C C . LYS B 1 376 ? 13.008 43.5 -1.121 1 87.69 376 LYS B C 1
ATOM 7850 O O . LYS B 1 376 ? 12.078 43.406 -0.308 1 87.69 376 LYS B O 1
ATOM 7855 N N . ALA B 1 377 ? 13.406 44.594 -1.623 1 83.56 377 ALA B N 1
ATOM 7856 C CA . ALA B 1 377 ? 12.828 45.875 -1.191 1 83.56 377 ALA B CA 1
ATOM 7857 C C . ALA B 1 377 ? 11.453 46.094 -1.817 1 83.56 377 ALA B C 1
ATOM 7859 O O . ALA B 1 377 ? 10.523 46.531 -1.142 1 83.56 377 ALA B O 1
ATOM 7860 N N . ASN B 1 378 ? 11.336 45.75 -3.09 1 82.56 378 ASN B N 1
ATOM 7861 C CA . ASN B 1 378 ? 10.078 46.094 -3.754 1 82.56 378 ASN B CA 1
ATOM 7862 C C . ASN B 1 378 ? 9.43 44.844 -4.367 1 82.56 378 ASN B C 1
ATOM 7864 O O . ASN B 1 378 ? 8.414 44.938 -5.055 1 82.56 378 ASN B O 1
ATOM 7868 N N . SER B 1 379 ? 9.992 43.719 -4.141 1 80.56 379 SER B N 1
ATOM 7869 C CA . SER B 1 379 ? 9.461 42.406 -4.57 1 80.56 379 SER B CA 1
ATOM 7870 C C . SER B 1 379 ? 9.367 42.344 -6.09 1 80.56 379 SER B C 1
ATOM 7872 O O . SER B 1 379 ? 8.602 41.531 -6.625 1 80.56 379 SER B O 1
ATOM 7874 N N . ARG B 1 380 ? 10.133 43.188 -6.824 1 85.44 380 ARG B N 1
ATOM 7875 C CA . ARG B 1 380 ? 10.125 43.156 -8.281 1 85.44 380 ARG B CA 1
ATOM 7876 C C . ARG B 1 380 ? 11.094 42.094 -8.805 1 85.44 380 ARG B C 1
ATOM 7878 O O . ARG B 1 380 ? 12.133 41.844 -8.188 1 85.44 380 ARG B O 1
ATOM 7885 N N . VAL B 1 381 ? 10.68 41.562 -9.883 1 88.38 381 VAL B N 1
ATOM 7886 C CA . VAL B 1 381 ? 11.492 40.531 -10.523 1 88.38 381 VAL B CA 1
ATOM 7887 C C . VAL B 1 381 ? 12.484 41.156 -11.484 1 88.38 381 VAL B C 1
ATOM 7889 O O . VAL B 1 381 ? 12.125 42.062 -12.242 1 88.38 381 VAL B O 1
ATOM 7892 N N . THR B 1 382 ? 13.68 40.719 -11.359 1 85.56 382 THR B N 1
ATOM 7893 C CA . THR B 1 382 ? 14.711 41.281 -12.234 1 85.56 382 THR B CA 1
ATOM 7894 C C . THR B 1 382 ? 14.805 40.5 -13.539 1 85.56 382 THR B C 1
ATOM 7896 O O . THR B 1 382 ? 14.344 39.344 -13.609 1 85.56 382 THR B O 1
ATOM 7899 N N . PHE B 1 383 ? 15.375 41.125 -14.594 1 83.62 383 PHE B N 1
ATOM 7900 C CA . PHE B 1 383 ? 15.477 40.5 -15.914 1 83.62 383 PHE B CA 1
ATOM 7901 C C . PHE B 1 383 ? 16.844 39.844 -16.094 1 83.62 383 PHE B C 1
ATOM 7903 O O . PHE B 1 383 ? 17.094 39.188 -17.109 1 83.62 383 PHE B O 1
ATOM 7910 N N . LYS B 1 384 ? 17.531 39.875 -15.062 1 82.88 384 LYS B N 1
ATOM 7911 C CA . LYS B 1 384 ? 18.875 39.281 -15.148 1 82.88 384 LYS B CA 1
ATOM 7912 C C . LYS B 1 384 ? 18.828 37.781 -15.141 1 82.88 384 LYS B C 1
ATOM 7914 O O . LYS B 1 384 ? 18.047 37.188 -14.398 1 82.88 384 LYS B O 1
ATOM 7919 N N . LYS B 1 385 ? 19.672 37.25 -16.047 1 86.81 385 LYS B N 1
ATOM 7920 C CA . LYS B 1 385 ? 19.781 35.781 -16.078 1 86.81 385 LYS B CA 1
ATOM 7921 C C . LYS B 1 385 ? 20.453 35.25 -14.82 1 86.81 385 LYS B C 1
ATOM 7923 O O . LYS B 1 385 ? 21.469 35.781 -14.375 1 86.81 385 LYS B O 1
ATOM 7928 N N . VAL B 1 386 ? 19.844 34.25 -14.227 1 89.31 386 VAL B N 1
ATOM 7929 C CA . VAL B 1 386 ? 20.375 33.656 -13.008 1 89.31 386 VAL B CA 1
ATOM 7930 C C . VAL B 1 386 ? 21.281 32.469 -13.367 1 89.31 386 VAL B C 1
ATOM 7932 O O . VAL B 1 386 ? 20.812 31.469 -13.891 1 89.31 386 VAL B O 1
ATOM 7935 N N . GLU B 1 387 ? 22.531 32.562 -13.117 1 84.38 387 GLU B N 1
ATOM 7936 C CA . GLU B 1 387 ? 23.484 31.484 -13.461 1 84.38 387 GLU B CA 1
ATOM 7937 C C . GLU B 1 387 ? 23.938 30.734 -12.211 1 84.38 387 GLU B C 1
ATOM 7939 O O . GLU B 1 387 ? 24.469 29.641 -12.305 1 84.38 387 GLU B O 1
ATOM 7944 N N . LYS B 1 388 ? 23.75 31.422 -11.148 1 83.5 388 LYS B N 1
ATOM 7945 C CA . LYS B 1 388 ? 24.094 30.812 -9.867 1 83.5 388 LYS B CA 1
ATOM 7946 C C . LYS B 1 388 ? 23.172 31.312 -8.758 1 83.5 388 LYS B C 1
ATOM 7948 O O . LYS B 1 388 ? 22.625 32.406 -8.836 1 83.5 388 LYS B O 1
ATOM 7953 N N . LEU B 1 389 ? 23.047 30.453 -7.805 1 85.25 389 LEU B N 1
ATOM 7954 C CA . LEU B 1 389 ? 22.281 30.859 -6.637 1 85.25 389 LEU B CA 1
ATOM 7955 C C . LEU B 1 389 ? 23.188 31.438 -5.562 1 85.25 389 LEU B C 1
ATOM 7957 O O . LEU B 1 389 ? 24.094 30.766 -5.074 1 85.25 389 LEU B O 1
ATOM 7961 N N . ILE B 1 390 ? 22.953 32.656 -5.289 1 85.5 390 ILE B N 1
ATOM 7962 C CA . ILE B 1 390 ? 23.797 33.375 -4.34 1 85.5 390 ILE B CA 1
ATOM 7963 C C . ILE B 1 390 ? 23.094 33.438 -2.986 1 85.5 390 ILE B C 1
ATOM 7965 O O . ILE B 1 390 ? 21.953 33.906 -2.898 1 85.5 390 ILE B O 1
ATOM 7969 N N . PRO B 1 391 ? 23.891 33 -1.928 1 86.19 391 PRO B N 1
ATOM 7970 C CA . PRO B 1 391 ? 23.312 33.156 -0.591 1 86.19 391 PRO B CA 1
ATOM 7971 C C . PRO B 1 391 ? 22.906 34.594 -0.285 1 86.19 391 PRO B C 1
ATOM 7973 O O . PRO B 1 391 ? 23.641 35.531 -0.627 1 86.19 391 PRO B O 1
ATOM 7976 N N . GLY B 1 392 ? 21.75 34.781 0.308 1 87.31 392 GLY B N 1
ATOM 7977 C CA . GLY B 1 392 ? 21.266 36.094 0.638 1 87.31 392 GLY B CA 1
ATOM 7978 C C . GLY B 1 392 ? 20.328 36.688 -0.411 1 87.31 392 GLY B C 1
ATOM 7979 O O . GLY B 1 392 ? 19.625 37.656 -0.156 1 87.31 392 GLY B O 1
ATOM 7980 N N . SER B 1 393 ? 20.359 36.062 -1.576 1 90.31 393 SER B N 1
ATOM 7981 C CA . SER B 1 393 ? 19.453 36.5 -2.639 1 90.31 393 SER B CA 1
ATOM 7982 C C . SER B 1 393 ? 18.188 35.688 -2.652 1 90.31 393 SER B C 1
ATOM 7984 O O . SER B 1 393 ? 18.141 34.594 -2.088 1 90.31 393 SER B O 1
ATOM 7986 N N . VAL B 1 394 ? 17.203 36.344 -3.23 1 95 394 VAL B N 1
ATOM 7987 C CA . VAL B 1 394 ? 15.898 35.688 -3.299 1 95 394 VAL B CA 1
ATOM 7988 C C . VAL B 1 394 ? 15.523 35.438 -4.758 1 95 394 VAL B C 1
ATOM 7990 O O . VAL B 1 394 ? 15.727 36.312 -5.617 1 95 394 VAL B O 1
ATOM 7993 N N . TYR B 1 395 ? 15.039 34.25 -5.023 1 94.31 395 TYR B N 1
ATOM 7994 C CA . TYR B 1 395 ? 14.711 33.875 -6.391 1 94.31 395 TYR B CA 1
ATOM 7995 C C . TYR B 1 395 ? 13.25 33.438 -6.504 1 94.31 395 TYR B C 1
ATOM 7997 O O . TYR B 1 395 ? 12.609 33.156 -5.496 1 94.31 395 TYR B O 1
ATOM 8005 N N . THR B 1 396 ? 12.688 33.5 -7.699 1 93.56 396 THR B N 1
ATOM 8006 C CA . THR B 1 396 ? 11.32 33.062 -7.984 1 93.56 396 THR B CA 1
ATOM 8007 C C . THR B 1 396 ? 11.281 32.188 -9.234 1 93.56 396 THR B C 1
ATOM 8009 O O . THR B 1 396 ? 12.281 32.062 -9.945 1 93.56 396 THR B O 1
ATOM 8012 N N . GLU B 1 397 ? 10.109 31.453 -9.359 1 92.12 397 GLU B N 1
ATOM 8013 C CA . GLU B 1 397 ? 9.922 30.547 -10.492 1 92.12 397 GLU B CA 1
ATOM 8014 C C . GLU B 1 397 ? 10.953 29.422 -10.469 1 92.12 397 GLU B C 1
ATOM 8016 O O . GLU B 1 397 ? 11.148 28.781 -9.438 1 92.12 397 GLU B O 1
ATOM 8021 N N . GLY B 1 398 ? 11.461 29.094 -11.516 1 88.25 398 GLY B N 1
ATOM 8022 C CA . GLY B 1 398 ? 12.422 28 -11.578 1 88.25 398 GLY B CA 1
ATOM 8023 C C . GLY B 1 398 ? 11.781 26.625 -11.539 1 88.25 398 GLY B C 1
ATOM 8024 O O . GLY B 1 398 ? 10.555 26.516 -11.484 1 88.25 398 GLY B O 1
ATOM 8025 N N . CYS B 1 399 ? 12.547 25.672 -11.711 1 85.25 399 CYS B N 1
ATOM 8026 C CA . CYS B 1 399 ? 12.117 24.281 -11.602 1 85.25 399 CYS B CA 1
ATOM 8027 C C . CYS B 1 399 ? 13.219 23.422 -11.008 1 85.25 399 CYS B C 1
ATOM 8029 O O . CYS B 1 399 ? 14.352 23.875 -10.844 1 85.25 399 CYS B O 1
ATOM 8031 N N . LEU B 1 400 ? 12.828 22.328 -10.703 1 78.19 400 LEU B N 1
ATOM 8032 C CA . LEU B 1 400 ? 13.734 21.422 -9.992 1 78.19 400 LEU B CA 1
ATOM 8033 C C . LEU B 1 400 ? 14.969 21.125 -10.828 1 78.19 400 LEU B C 1
ATOM 8035 O O . LEU B 1 400 ? 16.078 21.031 -10.297 1 78.19 400 LEU B O 1
ATOM 8039 N N . LYS B 1 401 ? 14.773 20.922 -12.062 1 75.62 401 LYS B N 1
ATOM 8040 C CA . LYS B 1 401 ? 15.898 20.641 -12.953 1 75.62 401 LYS B CA 1
ATOM 8041 C C . LYS B 1 401 ? 16.906 21.781 -12.93 1 75.62 401 LYS B C 1
ATOM 8043 O O . LYS B 1 401 ? 18.125 21.547 -12.859 1 75.62 401 LYS B O 1
ATOM 8048 N N . GLU B 1 402 ? 16.375 22.922 -12.961 1 83 402 GLU B N 1
ATOM 8049 C CA . GLU B 1 402 ? 17.234 24.109 -12.914 1 83 402 GLU B CA 1
ATOM 8050 C C . GLU B 1 402 ? 17.938 24.234 -11.562 1 83 402 GLU B C 1
ATOM 8052 O O . GLU B 1 402 ? 19.094 24.672 -11.492 1 83 402 GLU B O 1
ATOM 8057 N N . LEU B 1 403 ? 17.203 23.984 -10.578 1 83.06 403 LEU B N 1
ATOM 8058 C CA . LEU B 1 403 ? 17.781 24.016 -9.234 1 83.06 403 LEU B CA 1
ATOM 8059 C C . LEU B 1 403 ? 18.938 23.047 -9.109 1 83.06 403 LEU B C 1
ATOM 8061 O O . LEU B 1 403 ? 20 23.391 -8.578 1 83.06 403 LEU B O 1
ATOM 8065 N N . ALA B 1 404 ? 18.719 21.891 -9.57 1 71.94 404 ALA B N 1
ATOM 8066 C CA . ALA B 1 404 ? 19.75 20.859 -9.531 1 71.94 404 ALA B CA 1
ATOM 8067 C C . ALA B 1 404 ? 20.984 21.281 -10.32 1 71.94 404 ALA B C 1
ATOM 8069 O O . ALA B 1 404 ? 22.109 21.094 -9.859 1 71.94 404 ALA B O 1
ATOM 8070 N N . ARG B 1 405 ? 20.75 21.812 -11.43 1 75.44 405 ARG B N 1
ATOM 8071 C CA . ARG B 1 405 ? 21.844 22.297 -12.273 1 75.44 405 ARG B CA 1
ATOM 8072 C C . ARG B 1 405 ? 22.641 23.391 -11.57 1 75.44 405 ARG B C 1
ATOM 8074 O O . ARG B 1 405 ? 23.875 23.375 -11.586 1 75.44 405 ARG B O 1
ATOM 8081 N N . LEU B 1 406 ? 21.922 24.219 -10.961 1 77.75 406 LEU B N 1
ATOM 8082 C CA . LEU B 1 406 ? 22.547 25.359 -10.328 1 77.75 406 LEU B CA 1
ATOM 8083 C C . LEU B 1 406 ? 23.266 24.953 -9.047 1 77.75 406 LEU B C 1
ATOM 8085 O O . LEU B 1 406 ? 24.25 25.578 -8.656 1 77.75 406 LEU B O 1
ATOM 8089 N N . LEU B 1 407 ? 22.781 23.984 -8.422 1 71.06 407 LEU B N 1
ATOM 8090 C CA . LEU B 1 407 ? 23.391 23.5 -7.191 1 71.06 407 LEU B CA 1
ATOM 8091 C C . LEU B 1 407 ? 24.641 22.688 -7.5 1 71.06 407 LEU B C 1
ATOM 8093 O O . LEU B 1 407 ? 25.594 22.672 -6.719 1 71.06 407 LEU B O 1
ATOM 8097 N N . GLU B 1 408 ? 24.547 21.859 -8.531 1 62.28 408 GLU B N 1
ATOM 8098 C CA . GLU B 1 408 ? 25.703 21.094 -8.977 1 62.28 408 GLU B CA 1
ATOM 8099 C C . GLU B 1 408 ? 26.828 22.016 -9.422 1 62.28 408 GLU B C 1
ATOM 8101 O O . GLU B 1 408 ? 28 21.734 -9.148 1 62.28 408 GLU B O 1
ATOM 8106 N N . TRP B 1 409 ? 26.5 22.984 -10.078 1 49.06 409 TRP B N 1
ATOM 8107 C CA . TRP B 1 409 ? 27.469 23.938 -10.594 1 49.06 409 TRP B CA 1
ATOM 8108 C C . TRP B 1 409 ? 28.234 24.594 -9.453 1 49.06 409 TRP B C 1
ATOM 8110 O O . TRP B 1 409 ? 29.453 24.812 -9.547 1 49.06 409 TRP B O 1
ATOM 8120 N N . ASN B 1 410 ? 27.641 24.891 -8.453 1 49.91 410 ASN B N 1
ATOM 8121 C CA . ASN B 1 410 ? 28.328 25.516 -7.328 1 49.91 410 ASN B CA 1
ATOM 8122 C C . ASN B 1 410 ? 29.375 24.578 -6.723 1 49.91 410 ASN B C 1
ATOM 8124 O O . ASN B 1 410 ? 30.406 25.016 -6.227 1 49.91 410 ASN B O 1
ATOM 8128 N N . GLU B 1 411 ? 29.188 23.375 -6.656 1 49.75 411 GLU B N 1
ATOM 8129 C CA . GLU B 1 411 ? 30.141 22.406 -6.141 1 49.75 411 GLU B CA 1
ATOM 8130 C C . GLU B 1 411 ? 31.328 22.25 -7.082 1 49.75 411 GLU B C 1
ATOM 8132 O O . GLU B 1 411 ? 32.438 21.969 -6.641 1 49.75 411 GLU B O 1
ATOM 8137 N N . ARG B 1 412 ? 31.156 22.438 -8.32 1 44.78 412 ARG B N 1
ATOM 8138 C CA . ARG B 1 412 ? 32.281 22.328 -9.258 1 44.78 412 ARG B CA 1
ATOM 8139 C C . ARG B 1 412 ? 33.281 23.469 -9.07 1 44.78 412 ARG B C 1
ATOM 8141 O O . ARG B 1 412 ? 34.469 23.312 -9.336 1 44.78 412 ARG B O 1
ATOM 8148 N N . VAL B 1 413 ? 32.906 24.641 -8.75 1 38.72 413 VAL B N 1
ATOM 8149 C CA . VAL B 1 413 ? 33.812 25.781 -8.711 1 38.72 413 VAL B CA 1
ATOM 8150 C C . VAL B 1 413 ? 34.625 25.781 -7.406 1 38.72 413 VAL B C 1
ATOM 8152 O O . VAL B 1 413 ? 35.688 26.375 -7.32 1 38.72 413 VAL B O 1
ATOM 8155 N N . GLY B 1 414 ? 34.125 25.609 -6.141 1 35.78 414 GLY B N 1
ATOM 8156 C CA . GLY B 1 414 ? 35.031 25.703 -5 1 35.78 414 GLY B CA 1
ATOM 8157 C C . GLY B 1 414 ? 36.156 24.672 -5.035 1 35.78 414 GLY B C 1
ATOM 8158 O O . GLY B 1 414 ? 37.312 25.016 -4.895 1 35.78 414 GLY B O 1
ATOM 8159 N N . ASP B 1 415 ? 36.125 23.5 -4.258 1 33.25 415 ASP B N 1
ATOM 8160 C CA . ASP B 1 415 ? 37.312 22.656 -4.09 1 33.25 415 ASP B CA 1
ATOM 8161 C C . ASP B 1 415 ? 37.75 22.094 -5.43 1 33.25 415 ASP B C 1
ATOM 8163 O O . ASP B 1 415 ? 36.938 21.828 -6.312 1 33.25 415 ASP B O 1
ATOM 8167 N N . GLU B 1 416 ? 39.094 22.328 -5.766 1 30.56 416 GLU B N 1
ATOM 8168 C CA . GLU B 1 416 ? 39.938 21.531 -6.645 1 30.56 416 GLU B CA 1
ATOM 8169 C C . GLU B 1 416 ? 39.531 20.062 -6.621 1 30.56 416 GLU B C 1
ATOM 8171 O O . GLU B 1 416 ? 39.969 19.297 -5.762 1 30.56 416 GLU B O 1
ATOM 8176 N N . VAL B 1 417 ? 38.344 19.797 -6.492 1 31.84 417 VAL B N 1
ATOM 8177 C CA . VAL B 1 417 ? 38.156 18.359 -6.582 1 31.84 417 VAL B CA 1
ATOM 8178 C C . VAL B 1 417 ? 38.969 17.797 -7.738 1 31.84 417 VAL B C 1
ATOM 8180 O O . VAL B 1 417 ? 39 18.375 -8.828 1 31.84 417 VAL B O 1
ATOM 8183 N N . ASP B 1 418 ? 40.031 17.031 -7.469 1 29.14 418 ASP B N 1
ATOM 8184 C CA . ASP B 1 418 ? 40.719 16.047 -8.297 1 29.14 418 ASP B CA 1
ATOM 8185 C C . ASP B 1 418 ? 39.812 15.539 -9.414 1 29.14 418 ASP B C 1
ATOM 8187 O O . ASP B 1 418 ? 38.594 15.383 -9.211 1 29.14 418 ASP B O 1
ATOM 8191 N N . SER B 1 419 ? 40.062 15.711 -10.727 1 30.73 419 SER B N 1
ATOM 8192 C CA . SER B 1 419 ? 39.688 15.297 -12.07 1 30.73 419 SER B CA 1
ATOM 8193 C C . SER B 1 419 ? 38.906 13.984 -12.047 1 30.73 419 SER B C 1
ATOM 8195 O O . SER B 1 419 ? 38.219 13.641 -13.016 1 30.73 419 SER B O 1
ATOM 8197 N N . ASN B 1 420 ? 39.375 13.07 -11.273 1 28.81 420 ASN B N 1
ATOM 8198 C CA . ASN B 1 420 ? 38.938 11.703 -11.516 1 28.81 420 ASN B CA 1
ATOM 8199 C C . ASN B 1 420 ? 37.438 11.531 -11.195 1 28.81 420 ASN B C 1
ATOM 8201 O O . ASN B 1 420 ? 36.938 10.414 -11.195 1 28.81 420 ASN B O 1
ATOM 8205 N N . MET B 1 421 ? 36.969 12.523 -10.305 1 29.3 421 MET B N 1
ATOM 8206 C CA . MET B 1 421 ? 35.531 12.211 -10.109 1 29.3 421 MET B CA 1
ATOM 8207 C C . MET B 1 421 ? 34.688 12.727 -11.266 1 29.3 421 MET B C 1
ATOM 8209 O O . MET B 1 421 ? 34.438 13.93 -11.367 1 29.3 421 MET B O 1
ATOM 8213 N N . ASP B 1 422 ? 34.906 12.664 -12.531 1 30.53 422 ASP B N 1
ATOM 8214 C CA . ASP B 1 422 ? 34.156 12.805 -13.758 1 30.53 422 ASP B CA 1
ATOM 8215 C C . ASP B 1 422 ? 32.656 12.734 -13.477 1 30.53 422 ASP B C 1
ATOM 8217 O O . ASP B 1 422 ? 31.844 12.688 -14.406 1 30.53 422 ASP B O 1
ATOM 8221 N N . GLN B 1 423 ? 32.188 12.07 -12.375 1 31.75 423 GLN B N 1
ATOM 8222 C CA . GLN B 1 423 ? 30.828 11.594 -12.195 1 31.75 423 GLN B CA 1
ATOM 8223 C C . GLN B 1 423 ? 29.891 12.75 -11.852 1 31.75 423 GLN B C 1
ATOM 8225 O O . GLN B 1 423 ? 29.484 12.906 -10.695 1 31.75 423 GLN B O 1
ATOM 8230 N N . GLY B 1 424 ? 29.891 13.992 -12.234 1 29.81 424 GLY B N 1
ATOM 8231 C CA . GLY B 1 424 ? 29.188 15.258 -12.086 1 29.81 424 GLY B CA 1
ATOM 8232 C C . GLY B 1 424 ? 27.688 15.125 -12.195 1 29.81 424 GLY B C 1
ATOM 8233 O O . GLY B 1 424 ? 26.938 15.68 -11.391 1 29.81 424 GLY B O 1
ATOM 8234 N N . ALA B 1 425 ? 27.141 15.195 -13.516 1 31.08 425 ALA B N 1
ATOM 8235 C CA . ALA B 1 425 ? 25.75 15.281 -13.938 1 31.08 425 ALA B CA 1
ATOM 8236 C C . ALA B 1 425 ? 24.828 14.523 -12.977 1 31.08 425 ALA B C 1
ATOM 8238 O O . ALA B 1 425 ? 23.656 14.875 -12.836 1 31.08 425 ALA B O 1
ATOM 8239 N N . LEU B 1 426 ? 25.078 13.422 -12.547 1 35.69 426 LEU B N 1
ATOM 8240 C CA . LEU B 1 426 ? 24.297 12.398 -11.852 1 35.69 426 LEU B CA 1
ATOM 8241 C C . LEU B 1 426 ? 24.062 12.789 -10.398 1 35.69 426 LEU B C 1
ATOM 8243 O O . LEU B 1 426 ? 23.422 12.047 -9.648 1 35.69 426 LEU B O 1
ATOM 8247 N N . SER B 1 427 ? 24.547 13.945 -9.891 1 39.81 427 SER B N 1
ATOM 8248 C CA . SER B 1 427 ? 24.5 14.125 -8.445 1 39.81 427 SER B CA 1
ATOM 8249 C C . SER B 1 427 ? 23.109 14.508 -7.98 1 39.81 427 SER B C 1
ATOM 8251 O O . SER B 1 427 ? 22.562 13.906 -7.051 1 39.81 427 SER B O 1
ATOM 8253 N N . LEU B 1 428 ? 22.688 15.758 -8.25 1 40.69 428 LEU B N 1
ATOM 8254 C CA . LEU B 1 428 ? 21.375 16.172 -7.75 1 40.69 428 LEU B CA 1
ATOM 8255 C C . LEU B 1 428 ? 20.266 15.312 -8.359 1 40.69 428 LEU B C 1
ATOM 8257 O O . LEU B 1 428 ? 19.172 15.242 -7.824 1 40.69 428 LEU B O 1
ATOM 8261 N N . ALA B 1 429 ? 20.422 14.977 -9.625 1 46.16 429 ALA B N 1
ATOM 8262 C CA . ALA B 1 429 ? 19.562 13.914 -10.172 1 46.16 429 ALA B CA 1
ATOM 8263 C C . ALA B 1 429 ? 19.656 12.656 -9.312 1 46.16 429 ALA B C 1
ATOM 8265 O O . ALA B 1 429 ? 19 11.648 -9.609 1 46.16 429 ALA B O 1
ATOM 8266 N N . SER B 1 430 ? 20.594 12.852 -8.266 1 52.34 430 SER B N 1
ATOM 8267 C CA . SER B 1 430 ? 20.969 11.758 -7.375 1 52.34 430 SER B CA 1
ATOM 8268 C C . SER B 1 430 ? 20.25 11.867 -6.039 1 52.34 430 SER B C 1
ATOM 8270 O O . SER B 1 430 ? 19.688 12.914 -5.711 1 52.34 430 SER B O 1
ATOM 8272 N N . SER B 1 431 ? 19.953 10.773 -5.355 1 59.47 431 SER B N 1
ATOM 8273 C CA . SER B 1 431 ? 19.359 10.328 -4.102 1 59.47 431 SER B CA 1
ATOM 8274 C C . SER B 1 431 ? 20 11.023 -2.904 1 59.47 431 SER B C 1
ATOM 8276 O O . SER B 1 431 ? 19.797 10.609 -1.76 1 59.47 431 SER B O 1
ATOM 8278 N N . ASN B 1 432 ? 20.5 12.531 -3.107 1 79.38 432 ASN B N 1
ATOM 8279 C CA . ASN B 1 432 ? 21.156 13.102 -1.938 1 79.38 432 ASN B CA 1
ATOM 8280 C C . ASN B 1 432 ? 20.391 14.312 -1.398 1 79.38 432 ASN B C 1
ATOM 8282 O O . ASN B 1 432 ? 20.969 15.195 -0.772 1 79.38 432 ASN B O 1
ATOM 8286 N N . VAL B 1 433 ? 19.188 14.469 -1.776 1 86.62 433 VAL B N 1
ATOM 8287 C CA . VAL B 1 433 ? 18.344 15.57 -1.316 1 86.62 433 VAL B CA 1
ATOM 8288 C C . VAL B 1 433 ? 17.25 15.039 -0.388 1 86.62 433 VAL B C 1
ATOM 8290 O O . VAL B 1 433 ? 16.625 14.023 -0.682 1 86.62 433 VAL B O 1
ATOM 8293 N N . LEU B 1 434 ? 17.188 15.695 0.713 1 93.31 434 LEU B N 1
ATOM 8294 C CA . LEU B 1 434 ? 16.031 15.516 1.599 1 93.31 434 LEU B CA 1
ATOM 8295 C C . LEU B 1 434 ? 15.078 16.703 1.489 1 93.31 434 LEU B C 1
ATOM 8297 O O . LEU B 1 434 ? 15.477 17.844 1.707 1 93.31 434 LEU B O 1
ATOM 8301 N N . TYR B 1 435 ? 13.914 16.453 1.095 1 93.31 435 TYR B N 1
ATOM 8302 C CA . TYR B 1 435 ? 12.922 17.516 1.044 1 93.31 435 TYR B CA 1
ATOM 8303 C C . TYR B 1 435 ? 11.836 17.312 2.098 1 93.31 435 TYR B C 1
ATOM 8305 O O . TYR B 1 435 ? 11.281 16.219 2.209 1 93.31 435 TYR B O 1
ATOM 8313 N N . ILE B 1 436 ? 11.562 18.359 2.84 1 96.75 436 ILE B N 1
ATOM 8314 C CA . ILE B 1 436 ? 10.625 18.281 3.949 1 96.75 436 ILE B CA 1
ATOM 8315 C C . ILE B 1 436 ? 9.445 19.219 3.689 1 96.75 436 ILE B C 1
ATOM 8317 O O . ILE B 1 436 ? 9.633 20.406 3.418 1 96.75 436 ILE B O 1
ATOM 8321 N N . GLY B 1 437 ? 8.258 18.688 3.775 1 95.19 437 GLY B N 1
ATOM 8322 C CA . GLY B 1 437 ? 7.055 19.469 3.572 1 95.19 437 GLY B CA 1
ATOM 8323 C C . GLY B 1 437 ? 5.82 18.844 4.184 1 95.19 437 GLY B C 1
ATOM 8324 O O . GLY B 1 437 ? 5.863 17.703 4.645 1 95.19 437 GLY B O 1
ATOM 8325 N N . ASP B 1 438 ? 4.734 19.578 4.18 1 92.44 438 ASP B N 1
ATOM 8326 C CA . ASP B 1 438 ? 3.504 19.078 4.785 1 92.44 438 ASP B CA 1
ATOM 8327 C C . ASP B 1 438 ? 2.553 18.531 3.721 1 92.44 438 ASP B C 1
ATOM 8329 O O . ASP B 1 438 ? 1.694 17.703 4.02 1 92.44 438 ASP B O 1
ATOM 8333 N N . SER B 1 439 ? 2.664 19.062 2.549 1 90.44 439 SER B N 1
ATOM 8334 C CA . SER B 1 439 ? 1.745 18.641 1.495 1 90.44 439 SER B CA 1
ATOM 8335 C C . SER B 1 439 ? 2.324 17.5 0.677 1 90.44 439 SER B C 1
ATOM 8337 O O . SER B 1 439 ? 3.289 17.688 -0.067 1 90.44 439 SER B O 1
ATOM 8339 N N . LEU B 1 440 ? 1.698 16.391 0.723 1 87.12 440 LEU B N 1
ATOM 8340 C CA . LEU B 1 440 ? 2.178 15.195 0.034 1 87.12 440 LEU B CA 1
ATOM 8341 C C . LEU B 1 440 ? 2.25 15.422 -1.471 1 87.12 440 LEU B C 1
ATOM 8343 O O . LEU B 1 440 ? 3.289 15.188 -2.092 1 87.12 440 LEU B O 1
ATOM 8347 N N . PHE B 1 441 ? 1.298 15.961 -2.041 1 80.12 441 PHE B N 1
ATOM 8348 C CA . PHE B 1 441 ? 1.176 15.984 -3.494 1 80.12 441 PHE B CA 1
ATOM 8349 C C . PHE B 1 441 ? 1.827 17.234 -4.07 1 80.12 441 PHE B C 1
ATOM 8351 O O . PHE B 1 441 ? 2.406 17.203 -5.156 1 80.12 441 PHE B O 1
ATOM 8358 N N . ALA B 1 442 ? 1.771 18.281 -3.297 1 78.19 442 ALA B N 1
ATOM 8359 C CA . ALA B 1 442 ? 2.365 19.516 -3.811 1 78.19 442 ALA B CA 1
ATOM 8360 C C . ALA B 1 442 ? 3.875 19.531 -3.588 1 78.19 442 ALA B C 1
ATOM 8362 O O . ALA B 1 442 ? 4.621 20.078 -4.398 1 78.19 442 ALA B O 1
ATOM 8363 N N . ASP B 1 443 ? 4.277 18.812 -2.551 1 81.44 443 ASP B N 1
ATOM 8364 C CA . ASP B 1 443 ? 5.676 18.953 -2.152 1 81.44 443 ASP B CA 1
ATOM 8365 C C . ASP B 1 443 ? 6.461 17.672 -2.432 1 81.44 443 ASP B C 1
ATOM 8367 O O . ASP B 1 443 ? 7.633 17.734 -2.801 1 81.44 443 ASP B O 1
ATOM 8371 N N . LEU B 1 444 ? 5.895 16.609 -2.271 1 86.44 444 LEU B N 1
ATOM 8372 C CA . LEU B 1 444 ? 6.734 15.453 -1.976 1 86.44 444 LEU B CA 1
ATOM 8373 C C . LEU B 1 444 ? 6.613 14.398 -3.07 1 86.44 444 LEU B C 1
ATOM 8375 O O . LEU B 1 444 ? 7.609 13.773 -3.451 1 86.44 444 LEU B O 1
ATOM 8379 N N . VAL B 1 445 ? 5.465 14.227 -3.664 1 83.75 445 VAL B N 1
ATOM 8380 C CA . VAL B 1 445 ? 5.199 13.109 -4.566 1 83.75 445 VAL B CA 1
ATOM 8381 C C . VAL B 1 445 ? 6.094 13.219 -5.801 1 83.75 445 VAL B C 1
ATOM 8383 O O . VAL B 1 445 ? 6.801 12.273 -6.152 1 83.75 445 VAL B O 1
ATOM 8386 N N . ASP B 1 446 ? 6.137 14.375 -6.363 1 79.69 446 ASP B N 1
ATOM 8387 C CA . ASP B 1 446 ? 6.883 14.523 -7.613 1 79.69 446 ASP B CA 1
ATOM 8388 C C . ASP B 1 446 ? 8.391 14.516 -7.359 1 79.69 446 ASP B C 1
ATOM 8390 O O . ASP B 1 446 ? 9.156 14.031 -8.188 1 79.69 446 ASP B O 1
ATOM 8394 N N . ALA B 1 447 ? 8.758 15.07 -6.23 1 81.38 447 ALA B N 1
ATOM 8395 C CA . ALA B 1 447 ? 10.172 15.031 -5.863 1 81.38 447 ALA B CA 1
ATOM 8396 C C . ALA B 1 447 ? 10.672 13.594 -5.766 1 81.38 447 ALA B C 1
ATOM 8398 O O . ALA B 1 447 ? 11.766 13.273 -6.246 1 81.38 447 ALA B O 1
ATOM 8399 N N . LYS B 1 448 ? 9.875 12.789 -5.258 1 83.56 448 LYS B N 1
ATOM 8400 C CA . LYS B 1 448 ? 10.219 11.375 -5.102 1 83.56 448 LYS B CA 1
ATOM 8401 C C . LYS B 1 448 ? 10.141 10.641 -6.438 1 83.56 448 LYS B C 1
ATOM 8403 O O . LYS B 1 448 ? 11.07 9.922 -6.812 1 83.56 448 LYS B O 1
ATOM 8408 N N . ARG B 1 449 ? 9.07 10.781 -7.121 1 79.56 449 ARG B N 1
ATOM 8409 C CA . ARG B 1 449 ? 8.773 10.016 -8.328 1 79.56 449 ARG B CA 1
ATOM 8410 C C . ARG B 1 449 ? 9.734 10.383 -9.461 1 79.56 449 ARG B C 1
ATOM 8412 O O . ARG B 1 449 ? 10.195 9.508 -10.188 1 79.56 449 ARG B O 1
ATOM 8419 N N . GLU B 1 450 ? 10.016 11.672 -9.562 1 74.44 450 GLU B N 1
ATOM 8420 C CA . GLU B 1 450 ? 10.781 12.141 -10.711 1 74.44 450 GLU B CA 1
ATOM 8421 C C . GLU B 1 450 ? 12.273 12.148 -10.422 1 74.44 450 GLU B C 1
ATOM 8423 O O . GLU B 1 450 ? 13.086 11.883 -11.312 1 74.44 450 GLU B O 1
ATOM 8428 N N . TYR B 1 451 ? 12.602 12.359 -9.117 1 76.44 451 TYR B N 1
ATOM 8429 C CA . TYR B 1 451 ? 14.016 12.602 -8.852 1 76.44 451 TYR B CA 1
ATOM 8430 C C . TYR B 1 451 ? 14.555 11.625 -7.816 1 76.44 451 TYR B C 1
ATOM 8432 O O . TYR B 1 451 ? 15.758 11.609 -7.535 1 76.44 451 TYR B O 1
ATOM 8440 N N . GLY B 1 452 ? 13.68 10.906 -7.254 1 77.94 452 GLY B N 1
ATOM 8441 C CA . GLY B 1 452 ? 14.125 9.914 -6.281 1 77.94 452 GLY B CA 1
ATOM 8442 C C . GLY B 1 452 ? 14.625 10.531 -4.988 1 77.94 452 GLY B C 1
ATOM 8443 O O . GLY B 1 452 ? 15.438 9.922 -4.281 1 77.94 452 GLY B O 1
ATOM 8444 N N . TRP B 1 453 ? 14.227 11.734 -4.629 1 84.44 453 TRP B N 1
ATOM 8445 C CA . TRP B 1 453 ? 14.633 12.398 -3.396 1 84.44 453 TRP B CA 1
ATOM 8446 C C . TRP B 1 453 ? 14.102 11.656 -2.178 1 84.44 453 TRP B C 1
ATOM 8448 O O . TRP B 1 453 ? 13.109 10.93 -2.271 1 84.44 453 TRP B O 1
ATOM 8458 N N . ILE B 1 454 ? 14.938 11.828 -1.162 1 90.81 454 ILE B N 1
ATOM 8459 C CA . ILE B 1 454 ? 14.375 11.445 0.13 1 90.81 454 ILE B CA 1
ATOM 8460 C C . ILE B 1 454 ? 13.352 12.484 0.575 1 90.81 454 ILE B C 1
ATOM 8462 O O . ILE B 1 454 ? 13.602 13.688 0.5 1 90.81 454 ILE B O 1
ATOM 8466 N N . THR B 1 455 ? 12.188 12.031 0.928 1 94.12 455 THR B N 1
ATOM 8467 C CA . THR B 1 455 ? 11.117 12.953 1.299 1 94.12 455 THR B CA 1
ATOM 8468 C C . THR B 1 455 ? 10.656 12.703 2.732 1 94.12 455 THR B C 1
ATOM 8470 O O . THR B 1 455 ? 10.609 11.555 3.182 1 94.12 455 THR B O 1
ATOM 8473 N N . ALA B 1 456 ? 10.398 13.75 3.426 1 96.5 456 ALA B N 1
ATOM 8474 C CA . ALA B 1 456 ? 9.891 13.68 4.793 1 96.5 456 ALA B CA 1
ATOM 8475 C C . ALA B 1 456 ? 8.641 14.547 4.949 1 96.5 456 ALA B C 1
ATOM 8477 O O . ALA B 1 456 ? 8.656 15.734 4.617 1 96.5 456 ALA B O 1
ATOM 8478 N N . ALA B 1 457 ? 7.609 13.953 5.5 1 95.69 457 ALA B N 1
ATOM 8479 C CA . ALA B 1 457 ? 6.348 14.664 5.672 1 95.69 457 ALA B CA 1
ATOM 8480 C C . ALA B 1 457 ? 6.199 15.18 7.102 1 95.69 457 ALA B C 1
ATOM 8482 O O . ALA B 1 457 ? 6.527 14.469 8.055 1 95.69 457 ALA B O 1
ATOM 8483 N N . VAL B 1 458 ? 5.793 16.438 7.184 1 94.69 458 VAL B N 1
ATOM 8484 C CA . VAL B 1 458 ? 5.367 16.953 8.484 1 94.69 458 VAL B CA 1
ATOM 8485 C C . VAL B 1 458 ? 3.893 16.625 8.711 1 94.69 458 VAL B C 1
ATOM 8487 O O . VAL B 1 458 ? 3.023 17.141 8 1 94.69 458 VAL B O 1
ATOM 8490 N N . THR B 1 459 ? 3.648 15.766 9.656 1 91.88 459 THR B N 1
ATOM 8491 C CA . THR B 1 459 ? 2.312 15.25 9.945 1 91.88 459 THR B CA 1
ATOM 8492 C C . THR B 1 459 ? 1.991 15.383 11.438 1 91.88 459 THR B C 1
ATOM 8494 O O . THR B 1 459 ? 2.047 14.406 12.18 1 91.88 459 THR B O 1
ATOM 8497 N N . PRO B 1 460 ? 1.521 16.562 11.82 1 90.06 460 PRO B N 1
ATOM 8498 C CA . PRO B 1 460 ? 1.256 16.797 13.242 1 90.06 460 PRO B CA 1
ATOM 8499 C C . PRO B 1 460 ? 0.232 15.812 13.812 1 90.06 460 PRO B C 1
ATOM 8501 O O . PRO B 1 460 ? 0.256 15.523 15.016 1 90.06 460 PRO B O 1
ATOM 8504 N N . GLU B 1 461 ? -0.592 15.258 13 1 88.44 461 GLU B N 1
ATOM 8505 C CA . GLU B 1 461 ? -1.645 14.344 13.43 1 88.44 461 GLU B CA 1
ATOM 8506 C C . GLU B 1 461 ? -1.06 13.109 14.102 1 88.44 461 GLU B C 1
ATOM 8508 O O . GLU B 1 461 ? -1.7 12.5 14.969 1 88.44 461 GLU B O 1
ATOM 8513 N N . VAL B 1 462 ? 0.145 12.812 13.742 1 87.69 462 VAL B N 1
ATOM 8514 C CA . VAL B 1 462 ? 0.788 11.633 14.32 1 87.69 462 VAL B CA 1
ATOM 8515 C C . VAL B 1 462 ? 0.905 11.805 15.836 1 87.69 462 VAL B C 1
ATOM 8517 O O . VAL B 1 462 ? 0.622 10.875 16.594 1 87.69 462 VAL B O 1
ATOM 8520 N N . GLY B 1 463 ? 1.333 12.961 16.25 1 81.31 463 GLY B N 1
ATOM 8521 C CA . GLY B 1 463 ? 1.476 13.211 17.672 1 81.31 463 GLY B CA 1
ATOM 8522 C C . GLY B 1 463 ? 0.16 13.148 18.422 1 81.31 463 GLY B C 1
ATOM 8523 O O . GLY B 1 463 ? 0.046 12.43 19.422 1 81.31 463 GLY B O 1
ATOM 8524 N N . PHE B 1 464 ? -0.76 13.766 17.891 1 81.88 464 PHE B N 1
ATOM 8525 C CA . PHE B 1 464 ? -2.074 13.828 18.516 1 81.88 464 PHE B CA 1
ATOM 8526 C C . PHE B 1 464 ? -2.705 12.438 18.578 1 81.88 464 PHE B C 1
ATOM 8528 O O . PHE B 1 464 ? -3.158 12.016 19.641 1 81.88 464 PHE B O 1
ATOM 8535 N N . GLU B 1 465 ? -2.727 11.766 17.531 1 86.38 465 GLU B N 1
ATOM 8536 C CA . GLU B 1 465 ? -3.414 10.477 17.484 1 86.38 465 GLU B CA 1
ATOM 8537 C C . GLU B 1 465 ? -2.701 9.438 18.344 1 86.38 465 GLU B C 1
ATOM 8539 O O . GLU B 1 465 ? -3.348 8.602 18.969 1 86.38 465 GLU B O 1
ATOM 8544 N N . THR B 1 466 ? -1.382 9.531 18.312 1 83.5 466 THR B N 1
ATOM 8545 C CA . THR B 1 466 ? -0.639 8.609 19.172 1 83.5 466 THR B CA 1
ATOM 8546 C C . THR B 1 466 ? -0.981 8.836 20.641 1 83.5 466 THR B C 1
ATOM 8548 O O . THR B 1 466 ? -1.101 7.879 21.406 1 83.5 466 THR B O 1
ATOM 8551 N N . SER B 1 467 ? -1.147 10.008 21.047 1 82.69 467 SER B N 1
ATOM 8552 C CA . SER B 1 467 ? -1.484 10.344 22.422 1 82.69 467 SER B CA 1
ATOM 8553 C C . SER B 1 467 ? -2.871 9.828 22.797 1 82.69 467 SER B C 1
ATOM 8555 O O . SER B 1 467 ? -3.066 9.289 23.891 1 82.69 467 SER B O 1
ATOM 8557 N N . VAL B 1 468 ? -3.83 10 21.906 1 85.25 468 VAL B N 1
ATOM 8558 C CA . VAL B 1 468 ? -5.195 9.539 22.141 1 85.25 468 VAL B CA 1
ATOM 8559 C C . VAL B 1 468 ? -5.227 8.008 22.156 1 85.25 468 VAL B C 1
ATOM 8561 O O . VAL B 1 468 ? -5.867 7.402 23.031 1 85.25 468 VAL B O 1
ATOM 8564 N N . GLN B 1 469 ? -4.5 7.449 21.281 1 83.38 469 GLN B N 1
ATOM 8565 C CA . GLN B 1 469 ? -4.523 6 21.109 1 83.38 469 GLN B CA 1
ATOM 8566 C C . GLN B 1 469 ? -3.82 5.293 22.266 1 83.38 469 GLN B C 1
ATOM 8568 O O . GLN B 1 469 ? -4.02 4.098 22.484 1 83.38 469 GLN B O 1
ATOM 8573 N N . ALA B 1 470 ? -3.02 6.039 22.953 1 79.06 470 ALA B N 1
ATOM 8574 C CA . ALA B 1 470 ? -2.318 5.477 24.094 1 79.06 470 ALA B CA 1
ATOM 8575 C C . ALA B 1 470 ? -3.215 5.465 25.328 1 79.06 470 ALA B C 1
ATOM 8577 O O . ALA B 1 470 ? -2.902 4.805 26.328 1 79.06 470 ALA B O 1
ATOM 8578 N N . GLN B 1 471 ? -4.305 6.117 25.219 1 83.19 471 GLN B N 1
ATOM 8579 C CA . GLN B 1 471 ? -5.211 6.176 26.375 1 83.19 471 GLN B CA 1
ATOM 8580 C C . GLN B 1 471 ? -5.953 4.852 26.547 1 83.19 471 GLN B C 1
ATOM 8582 O O . GLN B 1 471 ? -6.219 4.145 25.578 1 83.19 471 GLN B O 1
ATOM 8587 N N . ALA B 1 472 ? -6.297 4.559 27.766 1 83.19 472 ALA B N 1
ATOM 8588 C CA . ALA B 1 472 ? -6.898 3.281 28.141 1 83.19 472 ALA B CA 1
ATOM 8589 C C . ALA B 1 472 ? -8.195 3.043 27.375 1 83.19 472 ALA B C 1
ATOM 8591 O O . ALA B 1 472 ? -8.438 1.941 26.875 1 83.19 472 ALA B O 1
ATOM 8592 N N . ASP B 1 473 ? -9 4.051 27.328 1 86.75 473 ASP B N 1
ATOM 8593 C CA . ASP B 1 473 ? -10.297 3.895 26.688 1 86.75 473 ASP B CA 1
ATOM 8594 C C . ASP B 1 473 ? -10.141 3.494 25.219 1 86.75 473 ASP B C 1
ATOM 8596 O O . ASP B 1 473 ? -10.867 2.631 24.719 1 86.75 473 ASP B O 1
ATOM 8600 N N . TYR B 1 474 ? -9.273 4.168 24.594 1 87.75 474 TYR B N 1
ATOM 8601 C CA . TYR B 1 474 ? -9.039 3.852 23.188 1 87.75 474 TYR B CA 1
ATOM 8602 C C . TYR B 1 474 ? -8.508 2.432 23.031 1 87.75 474 TYR B C 1
ATOM 8604 O O . TYR B 1 474 ? -8.961 1.689 22.156 1 87.75 474 TYR B O 1
ATOM 8612 N N . LEU B 1 475 ? -7.617 2.041 23.844 1 86.31 475 LEU B N 1
ATOM 8613 C CA . LEU B 1 475 ? -7.035 0.705 23.797 1 86.31 475 LEU B CA 1
ATOM 8614 C C . LEU B 1 475 ? -8.102 -0.359 24.062 1 86.31 475 LEU B C 1
ATOM 8616 O O . LEU B 1 475 ? -8.109 -1.402 23.406 1 86.31 475 LEU B O 1
ATOM 8620 N N . LEU B 1 476 ? -8.914 -0.05 24.953 1 90.31 476 LEU B N 1
ATOM 8621 C CA . LEU B 1 476 ? -9.984 -0.995 25.266 1 90.31 476 LEU B CA 1
ATOM 8622 C C . LEU B 1 476 ? -10.938 -1.149 24.094 1 90.31 476 LEU B C 1
ATOM 8624 O O . LEU B 1 476 ? -11.414 -2.252 23.812 1 90.31 476 LEU B O 1
ATOM 8628 N N . VAL B 1 477 ? -11.242 -0.07 23.453 1 92.5 477 VAL B N 1
ATOM 8629 C CA . VAL B 1 477 ? -12.133 -0.112 22.297 1 92.5 477 VAL B CA 1
ATOM 8630 C C . VAL B 1 477 ? -11.492 -0.948 21.188 1 92.5 477 VAL B C 1
ATOM 8632 O O . VAL B 1 477 ? -12.156 -1.792 20.578 1 92.5 477 VAL B O 1
ATOM 8635 N N . GLU B 1 478 ? -10.234 -0.718 20.938 1 88.38 478 GLU B N 1
ATOM 8636 C CA . GLU B 1 478 ? -9.523 -1.487 19.922 1 88.38 478 GLU B CA 1
ATOM 8637 C C . GLU B 1 478 ? -9.539 -2.979 20.25 1 88.38 478 GLU B C 1
ATOM 8639 O O . GLU B 1 478 ? -9.766 -3.811 19.359 1 88.38 478 GLU B O 1
ATOM 8644 N N . ARG B 1 479 ? -9.305 -3.248 21.469 1 90.25 479 ARG B N 1
ATOM 8645 C CA . ARG B 1 479 ? -9.32 -4.637 21.906 1 90.25 479 ARG B CA 1
ATOM 8646 C C . ARG B 1 479 ? -10.703 -5.25 21.734 1 90.25 479 ARG B C 1
ATOM 8648 O O . ARG B 1 479 ? -10.836 -6.41 21.344 1 90.25 479 ARG B O 1
ATOM 8655 N N . THR B 1 480 ? -11.641 -4.5 22.062 1 94.06 480 THR B N 1
ATOM 8656 C CA . THR B 1 480 ? -13.016 -4.965 21.938 1 94.06 480 THR B CA 1
ATOM 8657 C C . THR B 1 480 ? -13.344 -5.289 20.484 1 94.06 480 THR B C 1
ATOM 8659 O O . THR B 1 480 ? -13.938 -6.332 20.188 1 94.06 480 THR B O 1
ATOM 8662 N N . ILE B 1 481 ? -12.992 -4.461 19.578 1 93 481 ILE B N 1
ATOM 8663 C CA . ILE B 1 481 ? -13.227 -4.684 18.156 1 93 481 ILE B CA 1
ATOM 8664 C C . ILE B 1 481 ? -12.516 -5.961 17.703 1 93 481 ILE B C 1
ATOM 8666 O O . ILE B 1 481 ? -13.094 -6.781 17 1 93 481 ILE B O 1
ATOM 8670 N N . GLU B 1 482 ? -11.312 -6.152 18.172 1 89.56 482 GLU B N 1
ATOM 8671 C CA . GLU B 1 482 ? -10.547 -7.355 17.859 1 89.56 482 GLU B CA 1
ATOM 8672 C C . GLU B 1 482 ? -11.258 -8.609 18.375 1 89.56 482 GLU B C 1
ATOM 8674 O O . GLU B 1 482 ? -11.32 -9.617 17.672 1 89.56 482 GLU B O 1
ATOM 8679 N N . LEU B 1 483 ? -11.719 -8.492 19.562 1 92.88 483 LEU B N 1
ATOM 8680 C CA . LEU B 1 483 ? -12.406 -9.617 20.188 1 92.88 483 LEU B CA 1
ATOM 8681 C C . LEU B 1 483 ? -13.672 -9.961 19.406 1 92.88 483 LEU B C 1
ATOM 8683 O O . LEU B 1 483 ? -13.984 -11.141 19.203 1 92.88 483 LEU B O 1
ATOM 8687 N N . LEU B 1 484 ? -14.375 -8.969 19 1 96 484 LEU B N 1
ATOM 8688 C CA . LEU B 1 484 ? -15.609 -9.188 18.266 1 96 484 LEU B CA 1
ATOM 8689 C C . LEU B 1 484 ? -15.328 -9.836 16.906 1 96 484 LEU B C 1
ATOM 8691 O O . LEU B 1 484 ? -16.047 -10.742 16.484 1 96 484 LEU B O 1
ATOM 8695 N N . ILE B 1 485 ? -14.328 -9.43 16.234 1 93.19 485 ILE B N 1
ATOM 8696 C CA . ILE B 1 485 ? -13.961 -10.016 14.953 1 93.19 485 ILE B CA 1
ATOM 8697 C C . ILE B 1 485 ? -13.508 -11.461 15.148 1 93.19 485 ILE B C 1
ATOM 8699 O O . ILE B 1 485 ? -13.867 -12.344 14.367 1 93.19 485 ILE B O 1
ATOM 8703 N N . LYS B 1 486 ? -12.719 -11.664 16.203 1 92.88 486 LYS B N 1
ATOM 8704 C CA . LYS B 1 486 ? -12.32 -13.031 16.531 1 92.88 486 LYS B CA 1
ATOM 8705 C C . LYS B 1 486 ? -13.539 -13.906 16.812 1 92.88 486 LYS B C 1
ATOM 8707 O O . LYS B 1 486 ? -13.586 -15.07 16.391 1 92.88 486 LYS B O 1
ATOM 8712 N N . ALA B 1 487 ? -14.43 -13.32 17.531 1 95.94 487 ALA B N 1
ATOM 8713 C CA . ALA B 1 487 ? -15.664 -14.047 17.797 1 95.94 487 ALA B CA 1
ATOM 8714 C C . ALA B 1 487 ? -16.391 -14.406 16.5 1 95.94 487 ALA B C 1
ATOM 8716 O O . ALA B 1 487 ? -16.906 -15.516 16.359 1 95.94 487 ALA B O 1
ATOM 8717 N N . LEU B 1 488 ? -16.469 -13.492 15.586 1 96.44 488 LEU B N 1
ATOM 8718 C CA . LEU B 1 488 ? -17.109 -13.719 14.289 1 96.44 488 LEU B CA 1
ATOM 8719 C C . LEU B 1 488 ? -16.438 -14.875 13.555 1 96.44 488 LEU B C 1
ATOM 8721 O O . LEU B 1 488 ? -17.125 -15.727 12.977 1 96.44 488 LEU B O 1
ATOM 8725 N N . ARG B 1 489 ? -15.141 -14.914 13.594 1 94.12 489 ARG B N 1
ATOM 8726 C CA . ARG B 1 489 ? -14.406 -15.992 12.945 1 94.12 489 ARG B CA 1
ATOM 8727 C C . ARG B 1 489 ? -14.68 -17.328 13.633 1 94.12 489 ARG B C 1
ATOM 8729 O O . ARG B 1 489 ? -14.945 -18.328 12.969 1 94.12 489 ARG B O 1
ATOM 8736 N N . ARG B 1 490 ? -14.656 -17.328 14.93 1 95.69 490 ARG B N 1
ATOM 8737 C CA . ARG B 1 490 ? -14.852 -18.562 15.703 1 95.69 490 ARG B CA 1
ATOM 8738 C C . ARG B 1 490 ? -16.266 -19.109 15.516 1 95.69 490 ARG B C 1
ATOM 8740 O O . ARG B 1 490 ? -16.453 -20.312 15.406 1 95.69 490 ARG B O 1
ATOM 8747 N N . VAL B 1 491 ? -17.203 -18.219 15.547 1 97.38 491 VAL B N 1
ATOM 8748 C CA . VAL B 1 491 ? -18.578 -18.641 15.359 1 97.38 491 VAL B CA 1
ATOM 8749 C C . VAL B 1 491 ? -18.734 -19.312 13.992 1 97.38 491 VAL B C 1
ATOM 8751 O O . VAL B 1 491 ? -19.406 -20.328 13.867 1 97.38 491 VAL B O 1
ATOM 8754 N N . GLN B 1 492 ? -18.141 -18.766 12.984 1 97 492 GLN B N 1
ATOM 8755 C CA . GLN B 1 492 ? -18.25 -19.328 11.648 1 97 492 GLN B CA 1
ATOM 8756 C C . GLN B 1 492 ? -17.516 -20.672 11.555 1 97 492 GLN B C 1
ATOM 8758 O O . GLN B 1 492 ? -17.922 -21.547 10.805 1 97 492 GLN B O 1
ATOM 8763 N N . ASP B 1 493 ? -16.422 -20.766 12.32 1 94.38 493 ASP B N 1
ATOM 8764 C CA . ASP B 1 493 ? -15.742 -22.062 12.398 1 94.38 493 ASP B CA 1
ATOM 8765 C C . ASP B 1 493 ? -16.672 -23.141 12.961 1 94.38 493 ASP B C 1
ATOM 8767 O O . ASP B 1 493 ? -16.703 -24.266 12.445 1 94.38 493 ASP B O 1
ATOM 8771 N N . GLU B 1 494 ? -17.375 -22.75 13.969 1 95.69 494 GLU B N 1
ATOM 8772 C CA . GLU B 1 494 ? -18.312 -23.688 14.594 1 95.69 494 GLU B CA 1
ATOM 8773 C C . GLU B 1 494 ? -19.469 -24 13.656 1 95.69 494 GLU B C 1
ATOM 8775 O O . GLU B 1 494 ? -20 -25.125 13.656 1 95.69 494 GLU B O 1
ATOM 8780 N N . MET B 1 495 ? -19.875 -23.016 12.859 1 95.75 495 MET B N 1
ATOM 8781 C CA . MET B 1 495 ? -20.969 -23.203 11.914 1 95.75 495 MET B CA 1
ATOM 8782 C C . MET B 1 495 ? -20.562 -24.141 10.781 1 95.75 495 MET B C 1
ATOM 8784 O O . MET B 1 495 ? -21.422 -24.75 10.141 1 95.75 495 MET B O 1
ATOM 8788 N N . GLY B 1 496 ? -19.234 -24.188 10.484 1 93.62 496 GLY B N 1
ATOM 8789 C CA . GLY B 1 496 ? -18.734 -25.125 9.484 1 93.62 496 GLY B CA 1
ATOM 8790 C C . GLY B 1 496 ? -18.969 -24.672 8.062 1 93.62 496 GLY B C 1
ATOM 8791 O O . GLY B 1 496 ? -19.328 -23.516 7.828 1 93.62 496 GLY B O 1
ATOM 8792 N N . PRO B 1 497 ? -18.75 -25.531 7.094 1 94 497 PRO B N 1
ATOM 8793 C CA . PRO B 1 497 ? -18.812 -25.188 5.672 1 94 497 PRO B CA 1
ATOM 8794 C C . PRO B 1 497 ? -20.234 -25.281 5.102 1 94 497 PRO B C 1
ATOM 8796 O O . PRO B 1 497 ? -20.453 -24.953 3.932 1 94 497 PRO B O 1
ATOM 8799 N N . ALA B 1 498 ? -21.172 -25.672 5.871 1 93.12 498 ALA B N 1
ATOM 8800 C CA . ALA B 1 498 ? -22.531 -25.844 5.395 1 93.12 498 ALA B CA 1
ATOM 8801 C C . ALA B 1 498 ? -23.203 -24.484 5.141 1 93.12 498 ALA B C 1
ATOM 8803 O O . ALA B 1 498 ? -22.672 -23.453 5.551 1 93.12 498 ALA B O 1
ATOM 8804 N N . ARG B 1 499 ? -24.359 -24.531 4.434 1 94.62 499 ARG B N 1
ATOM 8805 C CA . ARG B 1 499 ? -25.141 -23.328 4.203 1 94.62 499 ARG B CA 1
ATOM 8806 C C . ARG B 1 499 ? -25.609 -22.719 5.523 1 94.62 499 ARG B C 1
ATOM 8808 O O . ARG B 1 499 ? -25.984 -23.438 6.445 1 94.62 499 ARG B O 1
ATOM 8815 N N . ARG B 1 500 ? -25.594 -21.453 5.555 1 95.94 500 ARG B N 1
ATOM 8816 C CA . ARG B 1 500 ? -25.969 -20.75 6.773 1 95.94 500 ARG B CA 1
ATOM 8817 C C . ARG B 1 500 ? -27.469 -20.828 7.02 1 95.94 500 ARG B C 1
ATOM 8819 O O . ARG B 1 500 ? -28.266 -20.703 6.082 1 95.94 500 ARG B O 1
ATOM 8826 N N . THR B 1 501 ? -27.812 -21.047 8.266 1 95.69 501 THR B N 1
ATOM 8827 C CA . THR B 1 501 ? -29.203 -20.938 8.672 1 95.69 501 THR B CA 1
ATOM 8828 C C . THR B 1 501 ? -29.594 -19.484 8.922 1 95.69 501 THR B C 1
ATOM 8830 O O . THR B 1 501 ? -28.734 -18.609 8.969 1 95.69 501 THR B O 1
ATOM 8833 N N . GLU B 1 502 ? -30.859 -19.328 9.07 1 95.31 502 GLU B N 1
ATOM 8834 C CA . GLU B 1 502 ? -31.328 -17.984 9.398 1 95.31 502 GLU B CA 1
ATOM 8835 C C . GLU B 1 502 ? -30.75 -17.5 10.719 1 95.31 502 GLU B C 1
ATOM 8837 O O . GLU B 1 502 ? -30.391 -16.328 10.852 1 95.31 502 GLU B O 1
ATOM 8842 N N . ASN B 1 503 ? -30.672 -18.406 11.672 1 96.12 503 ASN B N 1
ATOM 8843 C CA . ASN B 1 503 ? -30.078 -18.062 12.961 1 96.12 503 ASN B CA 1
ATOM 8844 C C . ASN B 1 503 ? -28.609 -17.672 12.812 1 96.12 503 ASN B C 1
ATOM 8846 O O . ASN B 1 503 ? -28.141 -16.766 13.508 1 96.12 503 ASN B O 1
ATOM 8850 N N . ASP B 1 504 ? -27.906 -18.406 11.945 1 97.12 504 ASP B N 1
ATOM 8851 C CA . ASP B 1 504 ? -26.516 -18.078 11.672 1 97.12 504 ASP B CA 1
ATOM 8852 C C . ASP B 1 504 ? -26.375 -16.641 11.172 1 97.12 504 ASP B C 1
ATOM 8854 O O . ASP B 1 504 ? -25.562 -15.883 11.672 1 97.12 504 ASP B O 1
ATOM 8858 N N . LEU B 1 505 ? -27.219 -16.328 10.242 1 96.5 505 LEU B N 1
ATOM 8859 C CA . LEU B 1 505 ? -27.141 -15.023 9.586 1 96.5 505 LEU B CA 1
ATOM 8860 C C . LEU B 1 505 ? -27.484 -13.906 10.57 1 96.5 505 LEU B C 1
ATOM 8862 O O . LEU B 1 505 ? -26.844 -12.852 10.555 1 96.5 505 LEU B O 1
ATOM 8866 N N . VAL B 1 506 ? -28.422 -14.133 11.383 1 96.06 506 VAL B N 1
ATOM 8867 C CA . VAL B 1 506 ? -28.844 -13.133 12.367 1 96.06 506 VAL B CA 1
ATOM 8868 C C . VAL B 1 506 ? -27.688 -12.844 13.328 1 96.06 506 VAL B C 1
ATOM 8870 O O . VAL B 1 506 ? -27.406 -11.688 13.648 1 96.06 506 VAL B O 1
ATOM 8873 N N . VAL B 1 507 ? -27.031 -13.898 13.789 1 96.94 507 VAL B N 1
ATOM 8874 C CA . VAL B 1 507 ? -25.906 -13.75 14.711 1 96.94 507 VAL B CA 1
ATOM 8875 C C . VAL B 1 507 ? -24.781 -12.945 14.039 1 96.94 507 VAL B C 1
ATOM 8877 O O . VAL B 1 507 ? -24.234 -12.023 14.641 1 96.94 507 VAL B O 1
ATOM 8880 N N . LEU B 1 508 ? -24.438 -13.289 12.812 1 97.06 508 LEU B N 1
ATOM 8881 C CA . LEU B 1 508 ? -23.375 -12.586 12.094 1 97.06 508 LEU B CA 1
ATOM 8882 C C . LEU B 1 508 ? -23.734 -11.117 11.898 1 97.06 508 LEU B C 1
ATOM 8884 O O . LEU B 1 508 ? -22.906 -10.234 12.141 1 97.06 508 LEU B O 1
ATOM 8888 N N . ASP B 1 509 ? -24.969 -10.859 11.578 1 95.75 509 ASP B N 1
ATOM 8889 C CA . ASP B 1 509 ? -25.422 -9.492 11.359 1 95.75 509 ASP B CA 1
ATOM 8890 C C . ASP B 1 509 ? -25.359 -8.68 12.648 1 95.75 509 ASP B C 1
ATOM 8892 O O . ASP B 1 509 ? -24.875 -7.547 12.656 1 95.75 509 ASP B O 1
ATOM 8896 N N . LYS B 1 510 ? -25.797 -9.242 13.688 1 96.25 510 LYS B N 1
ATOM 8897 C CA . LYS B 1 510 ? -25.875 -8.523 14.953 1 96.25 510 LYS B CA 1
ATOM 8898 C C . LYS B 1 510 ? -24.484 -8.25 15.516 1 96.25 510 LYS B C 1
ATOM 8900 O O . LYS B 1 510 ? -24.219 -7.18 16.062 1 96.25 510 LYS B O 1
ATOM 8905 N N . ILE B 1 511 ? -23.562 -9.211 15.398 1 97.06 511 ILE B N 1
ATOM 8906 C CA . ILE B 1 511 ? -22.203 -9 15.891 1 97.06 511 ILE B CA 1
ATOM 8907 C C . ILE B 1 511 ? -21.5 -7.973 15.008 1 97.06 511 ILE B C 1
ATOM 8909 O O . ILE B 1 511 ? -20.719 -7.152 15.508 1 97.06 511 ILE B O 1
ATOM 8913 N N . GLU B 1 512 ? -21.734 -8.023 13.719 1 95.38 512 GLU B N 1
ATOM 8914 C CA . GLU B 1 512 ? -21.172 -7.016 12.828 1 95.38 512 GLU B CA 1
ATOM 8915 C C . GLU B 1 512 ? -21.672 -5.617 13.18 1 95.38 512 GLU B C 1
ATOM 8917 O O . GLU B 1 512 ? -20.906 -4.648 13.117 1 95.38 512 GLU B O 1
ATOM 8922 N N . LYS B 1 513 ? -22.922 -5.52 13.508 1 94.38 513 LYS B N 1
ATOM 8923 C CA . LYS B 1 513 ? -23.469 -4.242 13.961 1 94.38 513 LYS B CA 1
ATOM 8924 C C . LYS B 1 513 ? -22.797 -3.771 15.242 1 94.38 513 LYS B C 1
ATOM 8926 O O . LYS B 1 513 ? -22.547 -2.578 15.422 1 94.38 513 LYS B O 1
ATOM 8931 N N . LEU B 1 514 ? -22.562 -4.699 16.109 1 95.88 514 LEU B N 1
ATOM 8932 C CA . LEU B 1 514 ? -21.844 -4.371 17.328 1 95.88 514 LEU B CA 1
ATOM 8933 C C . LEU B 1 514 ? -20.438 -3.861 17.031 1 95.88 514 LEU B C 1
ATOM 8935 O O . LEU B 1 514 ? -19.984 -2.896 17.641 1 95.88 514 LEU B O 1
ATOM 8939 N N . VAL B 1 515 ? -19.75 -4.527 16.094 1 95.06 515 VAL B N 1
ATOM 8940 C CA . VAL B 1 515 ? -18.438 -4.066 15.664 1 95.06 515 VAL B CA 1
ATOM 8941 C C . VAL B 1 515 ? -18.531 -2.625 15.172 1 95.06 515 VAL B C 1
ATOM 8943 O O . VAL B 1 515 ? -17.703 -1.781 15.531 1 95.06 515 VAL B O 1
ATOM 8946 N N . SER B 1 516 ? -19.5 -2.348 14.406 1 92.62 516 SER B N 1
ATOM 8947 C CA . SER B 1 516 ? -19.703 -1.012 13.844 1 92.62 516 SER B CA 1
ATOM 8948 C C . SER B 1 516 ? -19.906 0.022 14.953 1 92.62 516 SER B C 1
ATOM 8950 O O . SER B 1 516 ? -19.375 1.135 14.867 1 92.62 516 SER B O 1
ATOM 8952 N N . ARG B 1 517 ? -20.656 -0.333 15.945 1 93.88 517 ARG B N 1
ATOM 8953 C CA . ARG B 1 517 ? -20.891 0.575 17.062 1 93.88 517 ARG B CA 1
ATOM 8954 C C . ARG B 1 517 ? -19.594 0.897 17.797 1 93.88 517 ARG B C 1
ATOM 8956 O O . ARG B 1 517 ? -19.359 2.045 18.172 1 93.88 517 ARG B O 1
ATOM 8963 N N . TRP B 1 518 ? -18.844 -0.076 17.984 1 94.19 518 TRP B N 1
ATOM 8964 C CA . TRP B 1 518 ? -17.562 0.142 18.672 1 94.19 518 TRP B CA 1
ATOM 8965 C C . TRP B 1 518 ? -16.609 0.94 17.797 1 94.19 518 TRP B C 1
ATOM 8967 O O . TRP B 1 518 ? -15.805 1.724 18.312 1 94.19 518 TRP B O 1
ATOM 8977 N N . ARG B 1 519 ? -16.672 0.781 16.516 1 92.75 519 ARG B N 1
ATOM 8978 C CA . ARG B 1 519 ? -15.875 1.607 15.602 1 92.75 519 ARG B CA 1
ATOM 8979 C C . ARG B 1 519 ? -16.312 3.064 15.664 1 92.75 519 ARG B C 1
ATOM 8981 O O . ARG B 1 519 ? -15.5 3.977 15.547 1 92.75 519 ARG B O 1
ATOM 8988 N N . ASP B 1 520 ? -17.609 3.229 15.812 1 91.19 520 ASP B N 1
ATOM 8989 C CA . ASP B 1 520 ? -18.109 4.586 15.992 1 91.19 520 ASP B CA 1
ATOM 8990 C C . ASP B 1 520 ? -17.562 5.211 17.266 1 91.19 520 ASP B C 1
ATOM 8992 O O . ASP B 1 520 ? -17.25 6.406 17.297 1 91.19 520 ASP B O 1
ATOM 8996 N N . ARG B 1 521 ? -17.484 4.426 18.266 1 91.56 521 ARG B N 1
ATOM 8997 C CA . ARG B 1 521 ? -16.891 4.922 19.5 1 91.56 521 ARG B CA 1
ATOM 8998 C C . ARG B 1 521 ? -15.422 5.273 19.297 1 91.56 521 ARG B C 1
ATOM 9000 O O . ARG B 1 521 ? -14.945 6.289 19.812 1 91.56 521 ARG B O 1
ATOM 9007 N N . GLU B 1 522 ? -14.742 4.406 18.609 1 90.69 522 GLU B N 1
ATOM 9008 C CA . GLU B 1 522 ? -13.352 4.688 18.281 1 90.69 522 GLU B CA 1
ATOM 9009 C C . GLU B 1 522 ? -13.211 6.047 17.594 1 90.69 522 GLU B C 1
ATOM 9011 O O . GLU B 1 522 ? -12.328 6.832 17.938 1 90.69 522 GLU B O 1
ATOM 9016 N N . THR B 1 523 ? -14.078 6.293 16.703 1 90.5 523 THR B N 1
ATOM 9017 C CA . THR B 1 523 ? -14.102 7.555 15.969 1 90.5 523 THR B CA 1
ATOM 9018 C C . THR B 1 523 ? -14.398 8.719 16.906 1 90.5 523 THR B C 1
ATOM 9020 O O . THR B 1 523 ? -13.742 9.758 16.859 1 90.5 523 THR B O 1
ATOM 9023 N N . ALA B 1 524 ? -15.32 8.508 17.766 1 89.69 524 ALA B N 1
ATOM 9024 C CA . ALA B 1 524 ? -15.734 9.555 18.688 1 89.69 524 ALA B CA 1
ATOM 9025 C C . ALA B 1 524 ? -14.586 9.938 19.625 1 89.69 524 ALA B C 1
ATOM 9027 O O . ALA B 1 524 ? -14.445 11.109 20 1 89.69 524 ALA B O 1
ATOM 9028 N N . LEU B 1 525 ? -13.828 9 19.984 1 89.81 525 LEU B N 1
ATOM 9029 C CA . LEU B 1 525 ? -12.727 9.25 20.906 1 89.81 525 LEU B CA 1
ATOM 9030 C C . LEU B 1 525 ? -11.664 10.133 20.266 1 89.81 525 LEU B C 1
ATOM 9032 O O . LEU B 1 525 ? -10.875 10.773 20.969 1 89.81 525 LEU B O 1
ATOM 9036 N N . LEU B 1 526 ? -11.625 10.18 18.984 1 89.75 526 LEU B N 1
ATOM 9037 C CA . LEU B 1 526 ? -10.648 11.008 18.297 1 89.75 526 LEU B CA 1
ATOM 9038 C C . LEU B 1 526 ? -11.148 12.438 18.141 1 89.75 526 LEU B C 1
ATOM 9040 O O . LEU B 1 526 ? -10.406 13.32 17.719 1 89.75 526 LEU B O 1
ATOM 9044 N N . GLY B 1 527 ? -12.422 12.648 18.453 1 88.25 527 GLY B N 1
ATOM 9045 C CA . GLY B 1 527 ? -12.938 14 18.609 1 88.25 527 GLY B CA 1
ATOM 9046 C C . GLY B 1 527 ? -13.367 14.633 17.312 1 88.25 527 GLY B C 1
ATOM 9047 O O . GLY B 1 527 ? -13.453 15.859 17.203 1 88.25 527 GLY B O 1
ATOM 9048 N N . ASN B 1 528 ? -13.484 13.945 16.203 1 90.81 528 ASN B N 1
ATOM 9049 C CA . ASN B 1 528 ? -13.977 14.398 14.914 1 90.81 528 ASN B CA 1
ATOM 9050 C C . ASN B 1 528 ? -14.891 13.359 14.266 1 90.81 528 ASN B C 1
ATOM 9052 O O . ASN B 1 528 ? -14.938 12.211 14.711 1 90.81 528 ASN B O 1
ATOM 9056 N N . PRO B 1 529 ? -15.602 13.75 13.289 1 92.88 529 PRO B N 1
ATOM 9057 C CA . PRO B 1 529 ? -16.609 12.836 12.734 1 92.88 529 PRO B CA 1
ATOM 9058 C C . PRO B 1 529 ? -16 11.797 11.797 1 92.88 529 PRO B C 1
ATOM 9060 O O . PRO B 1 529 ? -16.672 10.828 11.43 1 92.88 529 PRO B O 1
ATOM 9063 N N . PHE B 1 530 ? -14.758 11.922 11.398 1 93.94 530 PHE B N 1
ATOM 9064 C CA . PHE B 1 530 ? -14.203 11.062 10.359 1 93.94 530 PHE B CA 1
ATOM 9065 C C . PHE B 1 530 ? -13.266 10.023 10.969 1 93.94 530 PHE B C 1
ATOM 9067 O O . PHE B 1 530 ? -12.969 9.008 10.344 1 93.94 530 PHE B O 1
ATOM 9074 N N . GLY B 1 531 ? -12.797 10.266 12.156 1 91.75 531 GLY B N 1
ATOM 9075 C CA . GLY B 1 531 ? -11.867 9.359 12.797 1 91.75 531 GLY B CA 1
ATOM 9076 C C . GLY B 1 531 ? -10.414 9.672 12.5 1 91.75 531 GLY B C 1
ATOM 9077 O O . GLY B 1 531 ? -10.023 10.844 12.453 1 91.75 531 GLY B O 1
ATOM 9078 N N . SER B 1 532 ? -9.578 8.672 12.383 1 91.44 532 SER B N 1
ATOM 9079 C CA . SER B 1 532 ? -8.141 8.828 12.18 1 91.44 532 SER B CA 1
ATOM 9080 C C . SER B 1 532 ? -7.832 9.297 10.766 1 91.44 532 SER B C 1
ATOM 9082 O O . SER B 1 532 ? -8.469 8.859 9.805 1 91.44 532 SER B O 1
ATOM 9084 N N . VAL B 1 533 ? -6.809 10.141 10.68 1 91.88 533 VAL B N 1
ATOM 9085 C CA . VAL B 1 533 ? -6.324 10.562 9.367 1 91.88 533 VAL B CA 1
ATOM 9086 C C . VAL B 1 533 ? -5.719 9.367 8.633 1 91.88 533 VAL B C 1
ATOM 9088 O O . VAL B 1 533 ? -5.719 9.32 7.398 1 91.88 533 VAL B O 1
ATOM 9091 N N . PHE B 1 534 ? -5.359 8.336 9.383 1 90.19 534 PHE B N 1
ATOM 9092 C CA . PHE B 1 534 ? -4.578 7.25 8.805 1 90.19 534 PHE B CA 1
ATOM 9093 C C . PHE B 1 534 ? -5.449 6.02 8.578 1 90.19 534 PHE B C 1
ATOM 9095 O O . PHE B 1 534 ? -4.996 5.031 8 1 90.19 534 PHE B O 1
ATOM 9102 N N . ARG B 1 535 ? -6.695 6.105 9.008 1 90.12 535 ARG B N 1
ATOM 9103 C CA . ARG B 1 535 ? -7.605 4.973 8.875 1 90.12 535 ARG B CA 1
ATOM 9104 C C . ARG B 1 535 ? -8.984 5.43 8.398 1 90.12 535 ARG B C 1
ATOM 9106 O O . ARG B 1 535 ? -9.57 6.348 8.977 1 90.12 535 ARG B O 1
ATOM 9113 N N . ALA B 1 536 ? -9.398 4.848 7.352 1 89.94 536 ALA B N 1
ATOM 9114 C CA . ALA B 1 536 ? -10.789 5.008 6.914 1 89.94 536 ALA B CA 1
ATOM 9115 C C . ALA B 1 536 ? -11.664 3.869 7.43 1 89.94 536 ALA B C 1
ATOM 9117 O O . ALA B 1 536 ? -11.867 2.875 6.73 1 89.94 536 ALA B O 1
ATOM 9118 N N . ARG B 1 537 ? -12.164 4.121 8.609 1 86.25 537 ARG B N 1
ATOM 9119 C CA . ARG B 1 537 ? -12.852 3.096 9.391 1 86.25 537 ARG B CA 1
ATOM 9120 C C . ARG B 1 537 ? -11.914 1.947 9.734 1 86.25 537 ARG B C 1
ATOM 9122 O O . ARG B 1 537 ? -10.977 2.121 10.523 1 86.25 537 ARG B O 1
ATOM 9129 N N . TYR B 1 538 ? -11.992 0.817 9.039 1 80.81 538 TYR B N 1
ATOM 9130 C CA . TYR B 1 538 ? -11.141 -0.296 9.438 1 80.81 538 TYR B CA 1
ATOM 9131 C C . TYR B 1 538 ? -10.008 -0.501 8.438 1 80.81 538 TYR B C 1
ATOM 9133 O O . TYR B 1 538 ? -9.086 -1.283 8.688 1 80.81 538 TYR B O 1
ATOM 9141 N N . GLN B 1 539 ? -9.945 0.207 7.391 1 85.38 539 GLN B N 1
ATOM 9142 C CA . GLN B 1 539 ? -8.906 0.089 6.371 1 85.38 539 GLN B CA 1
ATOM 9143 C C . GLN B 1 539 ? -7.945 1.271 6.426 1 85.38 539 GLN B C 1
ATOM 9145 O O . GLN B 1 539 ? -8.297 2.346 6.914 1 85.38 539 GLN B O 1
ATOM 9150 N N . PRO B 1 540 ? -6.719 1.05 5.898 1 87.44 540 PRO B N 1
ATOM 9151 C CA . PRO B 1 540 ? -5.863 2.229 5.746 1 87.44 540 PRO B CA 1
ATOM 9152 C C . PRO B 1 540 ? -6.496 3.309 4.871 1 87.44 540 PRO B C 1
ATOM 9154 O O . PRO B 1 540 ? -7.152 2.994 3.873 1 87.44 540 PRO B O 1
ATOM 9157 N N . SER B 1 541 ? -6.34 4.559 5.277 1 91.5 541 SER B N 1
ATOM 9158 C CA . SER B 1 541 ? -6.863 5.664 4.477 1 91.5 541 SER B CA 1
ATOM 9159 C C . SER B 1 541 ? -6.02 5.887 3.227 1 91.5 541 SER B C 1
ATOM 9161 O O . SER B 1 541 ? -4.891 5.398 3.135 1 91.5 541 SER B O 1
ATOM 9163 N N . LEU B 1 542 ? -6.594 6.547 2.275 1 91.5 542 LEU B N 1
ATOM 9164 C CA . LEU B 1 542 ? -5.84 6.934 1.087 1 91.5 542 LEU B CA 1
ATOM 9165 C C . LEU B 1 542 ? -4.648 7.812 1.458 1 91.5 542 LEU B C 1
ATOM 9167 O O . LEU B 1 542 ? -3.584 7.711 0.844 1 91.5 542 LEU B O 1
ATOM 9171 N N . PHE B 1 543 ? -4.82 8.656 2.473 1 92.56 543 PHE B N 1
ATOM 9172 C CA . PHE B 1 543 ? -3.732 9.492 2.961 1 92.56 543 PHE B CA 1
ATOM 9173 C C . PHE B 1 543 ? -2.578 8.641 3.473 1 92.56 543 PHE B C 1
ATOM 9175 O O . PHE B 1 543 ? -1.418 8.891 3.141 1 92.56 543 PHE B O 1
ATOM 9182 N N . ALA B 1 544 ? -2.896 7.664 4.293 1 90.06 544 ALA B N 1
ATOM 9183 C CA . ALA B 1 544 ? -1.874 6.773 4.836 1 90.06 544 ALA B CA 1
ATOM 9184 C C . ALA B 1 544 ? -1.141 6.035 3.721 1 90.06 544 ALA B C 1
ATOM 9186 O O . ALA B 1 544 ? 0.08 5.867 3.779 1 90.06 544 ALA B O 1
ATOM 9187 N N . HIS B 1 545 ? -1.888 5.57 2.781 1 88.31 545 HIS B N 1
ATOM 9188 C CA . HIS B 1 545 ? -1.309 4.883 1.635 1 88.31 545 HIS B CA 1
ATOM 9189 C C . HIS B 1 545 ? -0.322 5.777 0.894 1 88.31 545 HIS B C 1
ATOM 9191 O O . HIS B 1 545 ? 0.771 5.336 0.529 1 88.31 545 HIS B O 1
ATOM 9197 N N . SER B 1 546 ? -0.706 6.984 0.694 1 90.44 546 SER B N 1
ATOM 9198 C CA . SER B 1 546 ? 0.147 7.938 -0.01 1 90.44 546 SER B CA 1
ATOM 9199 C C . SER B 1 546 ? 1.382 8.289 0.814 1 90.44 546 SER B C 1
ATOM 9201 O O . SER B 1 546 ? 2.48 8.422 0.271 1 90.44 546 SER B O 1
ATOM 9203 N N . LEU B 1 547 ? 1.16 8.453 2.068 1 90.94 547 LEU B N 1
ATOM 9204 C CA . LEU B 1 547 ? 2.273 8.758 2.963 1 90.94 547 LEU B CA 1
ATOM 9205 C C . LEU B 1 547 ? 3.322 7.648 2.912 1 90.94 547 LEU B C 1
ATOM 9207 O O . LEU B 1 547 ? 4.52 7.93 2.855 1 90.94 547 LEU B O 1
ATOM 9211 N N . ARG B 1 548 ? 2.9 6.469 2.861 1 87.5 548 ARG B N 1
ATOM 9212 C CA . ARG B 1 548 ? 3.807 5.324 2.826 1 87.5 548 ARG B CA 1
ATOM 9213 C C . ARG B 1 548 ? 4.523 5.234 1.481 1 87.5 548 ARG B C 1
ATOM 9215 O O . ARG B 1 548 ? 5.707 4.91 1.425 1 87.5 548 ARG B O 1
ATOM 9222 N N . ARG B 1 549 ? 3.826 5.52 0.55 1 86.5 549 ARG B N 1
ATOM 9223 C CA . ARG B 1 549 ? 4.34 5.328 -0.803 1 86.5 549 ARG B CA 1
ATOM 9224 C C . ARG B 1 549 ? 5.316 6.434 -1.179 1 86.5 549 ARG B C 1
ATOM 9226 O O . ARG B 1 549 ? 6.316 6.184 -1.855 1 86.5 549 ARG B O 1
ATOM 9233 N N . TYR B 1 550 ? 5.047 7.625 -0.666 1 88.94 550 TYR B N 1
ATOM 9234 C CA . TYR B 1 550 ? 5.773 8.742 -1.26 1 88.94 550 TYR B CA 1
ATOM 9235 C C . TYR B 1 550 ? 6.664 9.422 -0.229 1 88.94 550 TYR B C 1
ATOM 9237 O O . TYR B 1 550 ? 7.445 10.312 -0.567 1 88.94 550 TYR B O 1
ATOM 9245 N N . CYS B 1 551 ? 6.547 9.023 0.974 1 91.88 551 CYS B N 1
ATOM 9246 C CA . CYS B 1 551 ? 7.398 9.633 1.989 1 91.88 551 CYS B CA 1
ATOM 9247 C C . CYS B 1 551 ? 8.312 8.602 2.635 1 91.88 551 CYS B C 1
ATOM 9249 O O . CYS B 1 551 ? 7.844 7.555 3.096 1 91.88 551 CYS B O 1
ATOM 9251 N N . ASP B 1 552 ? 9.578 8.906 2.68 1 91.69 552 ASP B N 1
ATOM 9252 C CA . ASP B 1 552 ? 10.539 8.031 3.348 1 91.69 552 ASP B CA 1
ATOM 9253 C C . ASP B 1 552 ? 10.461 8.188 4.863 1 91.69 552 ASP B C 1
ATOM 9255 O O . ASP B 1 552 ? 10.625 7.211 5.602 1 91.69 552 ASP B O 1
ATOM 9259 N N . LEU B 1 553 ? 10.195 9.438 5.246 1 94.06 553 LEU B N 1
ATOM 9260 C CA . LEU B 1 553 ? 10.102 9.781 6.66 1 94.06 553 LEU B CA 1
ATOM 9261 C C . LEU B 1 553 ? 8.867 10.625 6.934 1 94.06 553 LEU B C 1
ATOM 9263 O O . LEU B 1 553 ? 8.312 11.242 6.02 1 94.06 553 LEU B O 1
ATOM 9267 N N . TYR B 1 554 ? 8.398 10.586 8.133 1 93.88 554 TYR B N 1
ATOM 9268 C CA . TYR B 1 554 ? 7.387 11.531 8.586 1 93.88 554 TYR B CA 1
ATOM 9269 C C . TYR B 1 554 ? 7.531 11.828 10.07 1 93.88 554 TYR B C 1
ATOM 9271 O O . TYR B 1 554 ? 8.078 11.016 10.82 1 93.88 554 TYR B O 1
ATOM 9279 N N . MET B 1 555 ? 7.152 13 10.445 1 93.44 555 MET B N 1
ATOM 9280 C CA . MET B 1 555 ? 7.324 13.5 11.805 1 93.44 555 MET B CA 1
ATOM 9281 C C . MET B 1 555 ? 6.219 14.484 12.164 1 93.44 555 MET B C 1
ATOM 9283 O O . MET B 1 555 ? 5.547 15.016 11.281 1 93.44 555 MET B O 1
ATOM 9287 N N . ASN B 1 556 ? 6.035 14.711 13.43 1 90.5 556 ASN B N 1
ATOM 9288 C CA . ASN B 1 556 ? 5.008 15.641 13.891 1 90.5 556 ASN B CA 1
ATOM 9289 C C . ASN B 1 556 ? 5.398 17.094 13.617 1 90.5 556 ASN B C 1
ATOM 9291 O O . ASN B 1 556 ? 4.551 17.906 13.273 1 90.5 556 ASN B O 1
ATOM 9295 N N . ASN B 1 557 ? 6.66 17.359 13.789 1 92.44 557 ASN B N 1
ATOM 9296 C CA . ASN B 1 557 ? 7.215 18.688 13.523 1 92.44 557 ASN B CA 1
ATOM 9297 C C . ASN B 1 557 ? 8.711 18.609 13.227 1 92.44 557 ASN B C 1
ATOM 9299 O O . ASN B 1 557 ? 9.375 17.641 13.609 1 92.44 557 ASN B O 1
ATOM 9303 N N . ILE B 1 558 ? 9.227 19.656 12.625 1 94.25 558 ILE B N 1
ATOM 9304 C CA . ILE B 1 558 ? 10.609 19.656 12.172 1 94.25 558 ILE B CA 1
ATOM 9305 C C . ILE B 1 558 ? 11.547 19.672 13.375 1 94.25 558 ILE B C 1
ATOM 9307 O O . ILE B 1 558 ? 12.719 19.312 13.266 1 94.25 558 ILE B O 1
ATOM 9311 N N . GLY B 1 559 ? 11.039 20.156 14.523 1 93.81 559 GLY B N 1
ATOM 9312 C CA . GLY B 1 559 ? 11.852 20.156 15.734 1 93.81 559 GLY B CA 1
ATOM 9313 C C . GLY B 1 559 ? 12.352 18.781 16.125 1 93.81 559 GLY B C 1
ATOM 9314 O O . GLY B 1 559 ? 13.344 18.656 16.844 1 93.81 559 GLY B O 1
ATOM 9315 N N . SER B 1 560 ? 11.703 17.75 15.656 1 93 560 SER B N 1
ATOM 9316 C CA . SER B 1 560 ? 12.086 16.375 15.961 1 93 560 SER B CA 1
ATOM 9317 C C . SER B 1 560 ? 13.484 16.062 15.445 1 93 560 SER B C 1
ATOM 9319 O O . SER B 1 560 ? 14.172 15.203 15.992 1 93 560 SER B O 1
ATOM 9321 N N . LEU B 1 561 ? 13.938 16.781 14.484 1 95.94 561 LEU B N 1
ATOM 9322 C CA . LEU B 1 561 ? 15.242 16.547 13.867 1 95.94 561 LEU B CA 1
ATOM 9323 C C . LEU B 1 561 ? 16.359 16.812 14.859 1 95.94 561 LEU B C 1
ATOM 9325 O O . LEU B 1 561 ? 17.469 16.266 14.719 1 95.94 561 LEU B O 1
ATOM 9329 N N . ARG B 1 562 ? 16.109 17.625 15.883 1 94.62 562 ARG B N 1
ATOM 9330 C CA . ARG B 1 562 ? 17.156 17.984 16.828 1 94.62 562 ARG B CA 1
ATOM 9331 C C . ARG B 1 562 ? 17.578 16.781 17.656 1 94.62 562 ARG B C 1
ATOM 9333 O O . ARG B 1 562 ? 18.688 16.766 18.219 1 94.62 562 ARG B O 1
ATOM 9340 N N . ASN B 1 563 ? 16.719 15.805 17.672 1 93.81 563 ASN B N 1
ATOM 9341 C CA . ASN B 1 563 ? 16.984 14.633 18.5 1 93.81 563 ASN B CA 1
ATOM 9342 C C . ASN B 1 563 ? 17.797 13.594 17.75 1 93.81 563 ASN B C 1
ATOM 9344 O O . ASN B 1 563 ? 18.125 12.539 18.312 1 93.81 563 ASN B O 1
ATOM 9348 N N . TYR B 1 564 ? 18.203 13.891 16.562 1 95.75 564 TYR B N 1
ATOM 9349 C CA . TYR B 1 564 ? 18.922 12.922 15.742 1 95.75 564 TYR B CA 1
ATOM 9350 C C . TYR B 1 564 ? 20.203 13.539 15.164 1 95.75 564 TYR B C 1
ATOM 9352 O O . TYR B 1 564 ? 20.234 14.734 14.875 1 95.75 564 TYR B O 1
ATOM 9360 N N . SER B 1 565 ? 21.172 12.648 15.016 1 96.88 565 SER B N 1
ATOM 9361 C CA . SER B 1 565 ? 22.391 13.07 14.32 1 96.88 565 SER B CA 1
ATOM 9362 C C . SER B 1 565 ? 22.094 13.43 12.867 1 96.88 565 SER B C 1
ATOM 9364 O O . SER B 1 565 ? 21.297 12.758 12.203 1 96.88 565 SER B O 1
ATOM 9366 N N . PRO B 1 566 ? 22.75 14.516 12.375 1 95.88 566 PRO B N 1
ATOM 9367 C CA . PRO B 1 566 ? 22.625 14.812 10.945 1 95.88 566 PRO B CA 1
ATOM 9368 C C . PRO B 1 566 ? 23.172 13.695 10.062 1 95.88 566 PRO B C 1
ATOM 9370 O O . PRO B 1 566 ? 23.094 13.781 8.828 1 95.88 566 PRO B O 1
ATOM 9373 N N . GLN B 1 567 ? 23.75 12.695 10.703 1 96.38 567 GLN B N 1
ATOM 9374 C CA . GLN B 1 567 ? 24.234 11.523 9.984 1 96.38 567 GLN B CA 1
ATOM 9375 C C . GLN B 1 567 ? 23.547 10.258 10.461 1 96.38 567 GLN B C 1
ATOM 9377 O O . GLN B 1 567 ? 24.078 9.156 10.328 1 96.38 567 GLN B O 1
ATOM 9382 N N . HIS B 1 568 ? 22.422 10.445 11.07 1 97.19 568 HIS B N 1
ATOM 9383 C CA . HIS B 1 568 ? 21.641 9.328 11.586 1 97.19 568 HIS B CA 1
ATOM 9384 C C . HIS B 1 568 ? 21.156 8.422 10.461 1 97.19 568 HIS B C 1
ATOM 9386 O O . HIS B 1 568 ? 20.828 8.898 9.367 1 97.19 568 HIS B O 1
ATOM 9392 N N . ARG B 1 569 ? 21.141 7.145 10.742 1 96.31 569 ARG B N 1
ATOM 9393 C CA . ARG B 1 569 ? 20.562 6.164 9.82 1 96.31 569 ARG B CA 1
ATOM 9394 C C . ARG B 1 569 ? 19.219 5.648 10.32 1 96.31 569 ARG B C 1
ATOM 9396 O O . ARG B 1 569 ? 19.141 5.113 11.43 1 96.31 569 ARG B O 1
ATOM 9403 N N . PHE B 1 570 ? 18.203 5.836 9.492 1 94.06 570 PHE B N 1
ATOM 9404 C CA . PHE B 1 570 ? 16.844 5.418 9.844 1 94.06 570 PHE B CA 1
ATOM 9405 C C . PHE B 1 570 ? 16.516 4.078 9.203 1 94.06 570 PHE B C 1
ATOM 9407 O O . PHE B 1 570 ? 16.844 3.84 8.039 1 94.06 570 PHE B O 1
ATOM 9414 N N . TYR B 1 571 ? 15.938 3.227 9.984 1 90.06 571 TYR B N 1
ATOM 9415 C CA . TYR B 1 571 ? 15.516 1.91 9.516 1 90.06 571 TYR B CA 1
ATOM 9416 C C . TYR B 1 571 ? 14 1.754 9.609 1 90.06 571 TYR B C 1
ATOM 9418 O O . TYR B 1 571 ? 13.391 2.141 10.609 1 90.06 571 TYR B O 1
ATOM 9426 N N . PRO B 1 572 ? 13.414 1.173 8.516 1 85.31 572 PRO B N 1
ATOM 9427 C CA . PRO B 1 572 ? 11.969 0.931 8.586 1 85.31 572 PRO B CA 1
ATOM 9428 C C . PRO B 1 572 ? 11.609 -0.181 9.57 1 85.31 572 PRO B C 1
ATOM 9430 O O . PRO B 1 572 ? 12.453 -1.013 9.906 1 85.31 572 PRO B O 1
ATOM 9433 N N . GLU B 1 573 ? 10.352 -0.061 9.906 1 74.56 573 GLU B N 1
ATOM 9434 C CA . GLU B 1 573 ? 9.867 -1.128 10.773 1 74.56 573 GLU B CA 1
ATOM 9435 C C . GLU B 1 573 ? 9.68 -2.432 10 1 74.56 573 GLU B C 1
ATOM 9437 O O . GLU B 1 573 ? 9.305 -2.416 8.828 1 74.56 573 GLU B O 1
ATOM 9442 N N . GLN B 1 574 ? 10.18 -3.527 10.484 1 63.41 574 GLN B N 1
ATOM 9443 C CA . GLN B 1 574 ? 10.18 -4.812 9.797 1 63.41 574 GLN B CA 1
ATOM 9444 C C . GLN B 1 574 ? 8.758 -5.328 9.594 1 63.41 574 GLN B C 1
ATOM 9446 O O . GLN B 1 574 ? 8.469 -5.984 8.586 1 63.41 574 GLN B O 1
ATOM 9451 N N . ASP B 1 575 ? 7.914 -5.207 10.656 1 59.09 575 ASP B N 1
ATOM 9452 C CA . ASP B 1 575 ? 6.551 -5.715 10.523 1 59.09 575 ASP B CA 1
ATOM 9453 C C . ASP B 1 575 ? 5.621 -4.656 9.938 1 59.09 575 ASP B C 1
ATOM 9455 O O . ASP B 1 575 ? 4.895 -3.986 10.68 1 59.09 575 ASP B O 1
ATOM 9459 N N . PHE B 1 576 ? 6.164 -4.242 8.867 1 55.56 576 PHE B N 1
ATOM 9460 C CA . PHE B 1 576 ? 5.465 -3.082 8.336 1 55.56 576 PHE B CA 1
ATOM 9461 C C . PHE B 1 576 ? 3.961 -3.336 8.281 1 55.56 576 PHE B C 1
ATOM 9463 O O . PHE B 1 576 ? 3.498 -4.191 7.52 1 55.56 576 PHE B O 1
ATOM 9470 N N . ARG B 1 577 ? 3.342 -2.91 9.484 1 57.28 577 ARG B N 1
ATOM 9471 C CA . ARG B 1 577 ? 1.971 -2.445 9.305 1 57.28 577 ARG B CA 1
ATOM 9472 C C . ARG B 1 577 ? 1.904 -1.34 8.258 1 57.28 577 ARG B C 1
ATOM 9474 O O . ARG B 1 577 ? 2.934 -0.911 7.73 1 57.28 577 ARG B O 1
ATOM 9481 N N . LEU B 1 578 ? 0.857 -0.845 7.871 1 60.75 578 LEU B N 1
ATOM 9482 C CA . LEU B 1 578 ? 0.771 0.165 6.824 1 60.75 578 LEU B CA 1
ATOM 9483 C C . LEU B 1 578 ? 1.807 1.263 7.039 1 60.75 578 LEU B C 1
ATOM 9485 O O . LEU B 1 578 ? 2.529 1.632 6.109 1 60.75 578 LEU B O 1
ATOM 9489 N N . LEU B 1 579 ? 1.906 1.839 8.297 1 63.81 579 LEU B N 1
ATOM 9490 C CA . LEU B 1 579 ? 2.828 2.92 8.625 1 63.81 579 LEU B CA 1
ATOM 9491 C C . LEU B 1 579 ? 3.658 2.572 9.859 1 63.81 579 LEU B C 1
ATOM 9493 O O . LEU B 1 579 ? 3.176 1.886 10.766 1 63.81 579 LEU B O 1
ATOM 9497 N N . ALA B 1 580 ? 4.898 3.02 10 1 61.78 580 ALA B N 1
ATOM 9498 C CA . ALA B 1 580 ? 5.898 2.662 11 1 61.78 580 ALA B CA 1
ATOM 9499 C C . ALA B 1 580 ? 5.383 2.93 12.406 1 61.78 580 ALA B C 1
ATOM 9501 O O . ALA B 1 580 ? 5.648 2.154 13.328 1 61.78 580 ALA B O 1
ATOM 9502 N N . HIS B 1 581 ? 4.645 3.971 12.633 1 60.81 581 HIS B N 1
ATOM 9503 C CA . HIS B 1 581 ? 4.23 4.336 13.984 1 60.81 581 HIS B CA 1
ATOM 9504 C C . HIS B 1 581 ? 3.125 3.416 14.484 1 60.81 581 HIS B C 1
ATOM 9506 O O . HIS B 1 581 ? 2.887 3.328 15.695 1 60.81 581 HIS B O 1
ATOM 9512 N N . GLU B 1 582 ? 2.426 2.797 13.617 1 61.34 582 GLU B N 1
ATOM 9513 C CA . GLU B 1 582 ? 1.329 1.909 13.992 1 61.34 582 GLU B CA 1
ATOM 9514 C C . GLU B 1 582 ? 1.854 0.591 14.555 1 61.34 582 GLU B C 1
ATOM 9516 O O . GLU B 1 582 ? 1.144 -0.107 15.281 1 61.34 582 GLU B O 1
ATOM 9521 N N . ILE B 1 583 ? 3 0.18 14.102 1 55.84 583 ILE B N 1
ATOM 9522 C CA . ILE B 1 583 ? 3.637 -1.066 14.516 1 55.84 583 ILE B CA 1
ATOM 9523 C C . ILE B 1 583 ? 4.137 -0.939 15.945 1 55.84 583 ILE B C 1
ATOM 9525 O O . ILE B 1 583 ? 3.98 -1.861 16.75 1 55.84 583 ILE B O 1
ATOM 9529 N N . ASN B 1 584 ? 4.719 0.218 16.328 1 46.97 584 ASN B N 1
ATOM 9530 C CA . ASN B 1 584 ? 5.348 0.448 17.625 1 46.97 584 ASN B CA 1
ATOM 9531 C C . ASN B 1 584 ? 4.32 0.438 18.75 1 46.97 584 ASN B C 1
ATOM 9533 O O . ASN B 1 584 ? 4.664 0.202 19.922 1 46.97 584 ASN B O 1
ATOM 9537 N N . ARG B 1 585 ? 3.072 0.511 18.5 1 44.53 585 ARG B N 1
ATOM 9538 C CA . ARG B 1 585 ? 2.068 0.485 19.562 1 44.53 585 ARG B CA 1
ATOM 9539 C C . ARG B 1 585 ? 1.917 -0.918 20.125 1 44.53 585 ARG B C 1
ATOM 9541 O O . ARG B 1 585 ? 1.651 -1.079 21.328 1 44.53 585 ARG B O 1
ATOM 9548 N N . LYS B 1 586 ? 1.799 -1.987 19.328 1 41.5 586 LYS B N 1
ATOM 9549 C CA . LYS B 1 586 ? 1.43 -3.311 19.812 1 41.5 586 LYS B CA 1
ATOM 9550 C C . LYS B 1 586 ? 2.566 -3.934 20.625 1 41.5 586 LYS B C 1
ATOM 9552 O O . LYS B 1 586 ? 2.342 -4.855 21.406 1 41.5 586 LYS B O 1
ATOM 9557 N N . GLY B 1 587 ? 3.721 -3.773 20.344 1 36.09 587 GLY B N 1
ATOM 9558 C CA . GLY B 1 587 ? 4.793 -4.449 21.062 1 36.09 587 GLY B CA 1
ATOM 9559 C C . GLY B 1 587 ? 4.793 -4.156 22.547 1 36.09 587 GLY B C 1
ATOM 9560 O O . GLY B 1 587 ? 5.59 -4.727 23.297 1 36.09 587 GLY B O 1
ATOM 9561 N N . GLU B 1 588 ? 4.266 -3.121 22.984 1 32.41 588 GLU B N 1
ATOM 9562 C CA . GLU B 1 588 ? 4.488 -2.982 24.422 1 32.41 588 GLU B CA 1
ATOM 9563 C C . GLU B 1 588 ? 3.709 -4.031 25.203 1 32.41 588 GLU B C 1
ATOM 9565 O O . GLU B 1 588 ? 4.102 -4.406 26.312 1 32.41 588 GLU B O 1
ATOM 9570 N N . ASP B 1 589 ? 2.494 -4.477 24.766 1 29.83 589 ASP B N 1
ATOM 9571 C CA . ASP B 1 589 ? 1.643 -5.164 25.734 1 29.83 589 ASP B CA 1
ATOM 9572 C C . ASP B 1 589 ? 1.968 -6.656 25.781 1 29.83 589 ASP B C 1
ATOM 9574 O O . ASP B 1 589 ? 1.617 -7.34 26.75 1 29.83 589 ASP B O 1
ATOM 9578 N N . GLU B 1 590 ? 2.227 -7.414 24.766 1 30.27 590 GLU B N 1
ATOM 9579 C CA . GLU B 1 590 ? 1.956 -8.844 24.891 1 30.27 590 GLU B CA 1
ATOM 9580 C C . GLU B 1 590 ? 2.957 -9.523 25.812 1 30.27 590 GLU B C 1
ATOM 9582 O O . GLU B 1 590 ? 2.715 -10.633 26.297 1 30.27 590 GLU B O 1
ATOM 9587 N N . CYS B 1 591 ? 4.148 -9.586 25.672 1 29.52 591 CYS B N 1
ATOM 9588 C CA . CYS B 1 591 ? 4.828 -10.711 26.312 1 29.52 591 CYS B CA 1
ATOM 9589 C C . CYS B 1 591 ? 4.543 -10.734 27.812 1 29.52 591 CYS B C 1
ATOM 9591 O O . CYS B 1 591 ? 5.059 -9.906 28.562 1 29.52 591 CYS B O 1
ATOM 9593 N N . TRP B 1 592 ? 3.338 -11.43 28.266 1 25.7 592 TRP B N 1
ATOM 9594 C CA . TRP B 1 592 ? 3.277 -12.109 29.562 1 25.7 592 TRP B CA 1
ATOM 9595 C C . TRP B 1 592 ? 4.473 -13.039 29.75 1 25.7 592 TRP B C 1
ATOM 9597 O O . TRP B 1 592 ? 5.133 -13.406 28.766 1 25.7 592 TRP B O 1
ATOM 9607 N N . ASP B 1 593 ? 4.797 -13.656 30.922 1 25.91 593 ASP B N 1
ATOM 9608 C CA . ASP B 1 593 ? 5.84 -14.336 31.688 1 25.91 593 ASP B CA 1
ATOM 9609 C C . ASP B 1 593 ? 6.055 -15.758 31.172 1 25.91 593 ASP B C 1
ATOM 9611 O O . ASP B 1 593 ? 5.289 -16.672 31.5 1 25.91 593 ASP B O 1
ATOM 9615 N N . ILE B 1 594 ? 6.508 -16.188 30.141 1 25.03 594 ILE B N 1
ATOM 9616 C CA . ILE B 1 594 ? 6.875 -17.531 29.734 1 25.03 594 ILE B CA 1
ATOM 9617 C C . ILE B 1 594 ? 7.906 -18.094 30.703 1 25.03 594 ILE B C 1
ATOM 9619 O O . ILE B 1 594 ? 8.273 -19.281 30.625 1 25.03 594 ILE B O 1
ATOM 9623 N N . GLU B 1 595 ? 8.594 -17.391 31.547 1 27.08 595 GLU B N 1
ATOM 9624 C CA . GLU B 1 595 ? 9.539 -18.031 32.469 1 27.08 595 GLU B CA 1
ATOM 9625 C C . GLU B 1 595 ? 8.828 -19 33.406 1 27.08 595 GLU B C 1
ATOM 9627 O O . GLU B 1 595 ? 9.445 -19.938 33.906 1 27.08 595 GLU B O 1
ATOM 9632 N N . GLU B 1 596 ? 7.574 -19.047 33.781 1 25.16 596 GLU B N 1
ATOM 9633 C CA . GLU B 1 596 ? 7.238 -20.109 34.719 1 25.16 596 GLU B CA 1
ATOM 9634 C C . GLU B 1 596 ? 7.324 -21.484 34.062 1 25.16 596 GLU B C 1
ATOM 9636 O O . GLU B 1 596 ? 7.566 -22.484 34.75 1 25.16 596 GLU B O 1
ATOM 9641 N N . VAL B 1 597 ? 7.328 -21.688 32.906 1 23 597 VAL B N 1
ATOM 9642 C CA . VAL B 1 597 ? 7.297 -23.125 32.594 1 23 597 VAL B CA 1
ATOM 9643 C C . VAL B 1 597 ? 8.719 -23.672 32.562 1 23 597 VAL B C 1
ATOM 9645 O O . VAL B 1 597 ? 8.945 -24.859 32.844 1 23 597 VAL B O 1
ATOM 9648 N N . LEU B 1 598 ? 9.766 -22.984 32.156 1 24.16 598 LEU B N 1
ATOM 9649 C CA . LEU B 1 598 ? 10.914 -23.891 32.094 1 24.16 598 LEU B CA 1
ATOM 9650 C C . LEU B 1 598 ? 11.516 -24.109 33.469 1 24.16 598 LEU B C 1
ATOM 9652 O O . LEU B 1 598 ? 12.422 -24.922 33.625 1 24.16 598 LEU B O 1
ATOM 9656 N N . GLU B 1 599 ? 11.188 -23.328 34.406 1 24.92 599 GLU B N 1
ATOM 9657 C CA . GLU B 1 599 ? 11.789 -23.75 35.688 1 24.92 599 GLU B CA 1
ATOM 9658 C C . GLU B 1 599 ? 11.102 -25 36.219 1 24.92 599 GLU B C 1
ATOM 9660 O O . GLU B 1 599 ? 11.609 -25.625 37.156 1 24.92 599 GLU B O 1
ATOM 9665 N N . SER B 1 600 ? 10.008 -25.531 35.656 1 22.25 600 SER B N 1
ATOM 9666 C CA . SER B 1 600 ? 9.812 -26.875 36.219 1 22.25 600 SER B CA 1
ATOM 9667 C C . SER B 1 600 ? 10.508 -27.938 35.344 1 22.25 600 SER B C 1
ATOM 9669 O O . SER B 1 600 ? 10.516 -27.828 34.125 1 22.25 600 SER B O 1
#

InterPro domains:
  IPR008380 HAD-superfamily hydrolase, subfamily IG, 5'-nucleotidase [PF05761] (122-410)
  IPR008380 HAD-superfamily hydrolase, subfamily IG, 5'-nucleotidase [PF05761] (426-583)
  IPR008380 HAD-superfamily hydrolase, subfamily IG, 5'-nucleotidase [PTHR12103] (115-584)
  IPR008380 HAD-superfamily hydrolase, subfamily IG, 5'-nucleotidase [TIGR02244] (124-473)
  IPR023214 HAD superfamily [G3DSA:3.40.50.1000] (287-486)
  IPR036412 HAD-like superfamily [SSF56784] (121-583)

Nearest PDB structures (foldseek):
  4ohf-assembly3_C  TM=8.743E-01  e=3.438E-28  Legionella pneumophila subsp. pneumophila str. Philadelphia 1
  4ohf-assembly1_A  TM=8.311E-01  e=2.657E-27  Legionella pneumophila subsp. pneumophila str. Philadelphia 1
  2xje-assembly1_A-2  TM=8.043E-01  e=1.145E-26  Homo sapiens
  2bde-assembly1_A  TM=8.417E-01  e=1.129E-25  Legionella pneumophila
  6ddl-assembly1_B-2  TM=8.362E-01  e=1.129E-25  Homo sapiens

Foldseek 3Di:
DPDDDDDDDDDDDDDDDDPPPPDPDDPPPPPPPLPQFQAQQQFQDPDPPPDPPVDPDDDPPPQPQADDCLLLDADAFPDPLLRVLRVVLSVVLCVLRVPPGDDDLVPPPLPLPPDDPVALDKAFLAWDFLQLAFEEEEEQELFLWDWDVVLLQVLLLQLQCCCCPVVVDDPCLNVVPQTQDPLADDAQWKAFLQQLWIFFAFQVRAGLWIDQQPHTDRPVRCCVVAVNGSHDDPVNCVVTIGHRHFPSCSSLNSSSSPSRVVCVVVVNDDGSNVSSVSSVVSSVVSVVVCVSLVVCLVCVVNIIDEDVQSVVLLVLCVVSNHAYEYAYLAALSSSCSNQCVHPNNPSLQSHQAAEYNQVFPCQLVPDDKFKWWADNVPRDTDPDGDQEGHRPTYIYHHHPNNVLNRVLVVVVPPDPPDPPCPVRPCPQLDQRYEYEEAGLPRTWQSCCVVSNYAYEHADLLSSSVVVLCPDSNNVSLSSSSSSLVSSLVSSVVVVPPDDDDPSRVVSNSSSSNSSSVSLCSQQSSSSYRQRGSQDRSPHGTSSLQSCSVTHRMYTNHSSSSSVDRSRDIDRHDPVDDSTRSVVVVPVVPDDDDPVVPPVD/DDDPDPDPDDDDDDPPPPPPPPDPDDPPPPPPPLQQFQAQQQFQDPDPPPPPPVDPDDDPPDQPQADDCLLLDADAFPDPLLRVLRVVLSVVLCVLRVPPGDDDLVPPPLPLVLDDPVFLDKAFLAWDFLLLAFEEEEEQELFLWDWDVVLLQVLLLQLQVCCCPVVNDDPCLNVVPQTQDPLADDAQWKAFLQQLWIFFAFQVRAGLWIDQQPHTDRPVRCCVVAVNGSHHDPVNCVVTIGHRHFPSCSSLNNSSSPSRVVCVVVVNDDGSNVSSVSSVVSSVVSVVVCVSLVVCLVCVVNIIDEDVQSVVLLVLCVVSNHAYEYAYLAALSSSCSNQCVHPNNPSLQSHQAAEYNQVFPCQLVPDDKFKWWADNPPRDTDPDGDQEGHRPTYIYHHHPNNVLNRVLVVVVPPDPPDPVPVVRPCPQLDQRYEYEEAGLPRTWQSCCVRSNYAYEHADLLSSSVVVLCPDSNNVSLSSSSSSLVSSLVSSVVVVPPDDDDPSRVVSNSSSSNSSSVSLCSQQSSSSYRQRGSQDRSPHGTSSLQSCSVGHRMYGNHSSSSSVARSRDIDRHDPVDDSTRSVVVVPVVPDDDDPVVPPVD

Sequence (1200 aa):
MRTLQLTAAAAFLQSSSGFVVPMAQSRPLSNQVLQASSLDVDIFNQSNDTSALFTPQEGMEKLENTLPESMFAFPSHPSEAVSTILSDTEDLIRRLHKHSTNVDRKNLSRSTKMTGPEDETIHANTYCDFRKIQYVGFDYDYTLVTYTEELLELIYDMALKRLVNDRHYPVEMLDSGMAFDPYFSIRGLAVDKETGWICHLSYTHKVAVAWDGREKVSTPQLYKEYRGKRALNPKERKQRLKPLNDLFSMAECCLIADVIQFFKDKGIDFCPNNVVNDILGAIGDTHRTGDFHRIVANDPGKYFNPSPHLETVLKNLKDAGKRLIFASNSPYWYVDAGMKYVLGDDWMNLWDAVIVSAGKPAFYTELRRPFREVDKANSRVTFKKVEKLIPGSVYTEGCLKELARLLEWNERVGDEVDSNMDQGALSLASSNVLYIGDSLFADLVDAKREYGWITAAVTPEVGFETSVQAQADYLLVERTIELLIKALRRVQDEMGPARRTENDLVVLDKIEKLVSRWRDRETALLGNPFGSVFRARYQPSLFAHSLRRYCDLYMNNIGSLRNYSPQHRFYPEQDFRLLAHEINRKGEDECWDIEEVLESMRTLQLTAAAAFLQSSSGFVVPMAQSRPLSNQVLQASSLDVDIFNQSNDTSALFTPQEGMEKLENTLPESMFAFPSHPSEAVSTILSDTEDLIRRLHKHSTNVDRKNLSRSTKMTGPEDETIHANTYCDFRKIQYVGFDYDYTLVTYTEELLELIYDMALKRLVNDRHYPVEMLDSGMAFDPYFSIRGLAVDKETGWICHLSYTHKVAVAWDGREKVSTPQLYKEYRGKRALNPKERKQRLKPLNDLFSMAECCLIADVIQFFKDKGIDFCPNNVVNDILGAIGDTHRTGDFHRIVANDPGKYFNPSPHLETVLKNLKDAGKRLIFASNSPYWYVDAGMKYVLGDDWMNLWDAVIVSAGKPAFYTELRRPFREVDKANSRVTFKKVEKLIPGSVYTEGCLKELARLLEWNERVGDEVDSNMDQGALSLASSNVLYIGDSLFADLVDAKREYGWITAAVTPEVGFETSVQAQADYLLVERTIELLIKALRRVQDEMGPARRTENDLVVLDKIEKLVSRWRDRETALLGNPFGSVFRARYQPSLFAHSLRRYCDLYMNNIGSLRNYSPQHRFYPEQDFRLLAHEINRKGEDECWDIEEVLES

pLDDT: mean 78.3, std 26.17, range [13.9, 98.25]

Solvent-accessible surface area (backbone atoms only — not comparable to full-atom values): 65179 Å² total; per-residue (Å²): 128,92,70,84,88,84,71,86,86,83,81,86,87,83,87,92,85,82,80,79,74,80,76,84,74,80,77,75,83,71,81,73,75,76,76,48,49,27,22,66,36,70,32,85,69,81,80,73,84,78,68,82,67,82,67,80,80,77,78,85,69,81,74,75,53,49,65,62,67,76,76,70,65,73,71,78,49,92,49,64,72,47,32,48,54,44,51,53,48,50,52,50,49,51,62,74,47,68,82,46,58,60,79,60,46,88,68,47,70,72,60,76,58,72,64,58,80,87,48,45,53,75,39,23,62,35,76,41,57,33,64,60,40,46,35,40,35,34,29,42,74,56,40,73,41,43,65,36,70,56,45,46,37,49,53,31,50,53,22,52,49,38,36,30,70,75,66,65,39,66,70,62,54,80,73,62,74,74,66,71,51,87,47,57,48,61,52,38,29,25,37,29,36,72,73,43,26,44,28,33,30,18,61,82,54,27,54,60,45,39,22,55,25,87,37,77,55,50,68,68,56,44,25,67,72,21,55,56,56,25,37,62,37,70,70,53,36,68,72,33,44,45,77,26,60,35,79,73,34,36,34,53,49,40,49,53,23,49,53,48,34,50,31,58,74,68,67,51,86,78,57,36,39,59,52,46,50,49,51,53,47,28,44,50,50,46,63,69,68,40,57,61,50,52,56,40,45,73,37,42,81,69,28,41,48,85,42,90,44,49,63,59,32,54,48,51,37,43,73,70,66,34,42,33,35,40,47,28,61,51,51,61,73,46,52,50,37,51,40,32,70,53,62,30,90,65,47,53,77,71,32,44,32,39,32,25,38,24,49,66,50,47,20,63,71,40,79,85,38,71,50,29,39,38,38,85,88,76,67,45,73,48,89,55,84,63,79,61,70,51,64,74,46,40,28,28,46,23,15,48,59,51,51,35,53,34,54,52,51,55,60,63,68,66,63,83,66,69,76,84,66,76,77,59,86,60,44,62,59,14,54,25,34,36,38,36,23,38,35,56,73,64,54,27,38,50,44,28,56,71,36,46,32,40,20,31,34,35,38,51,62,55,39,55,49,52,58,52,53,68,32,67,68,47,44,49,45,55,49,46,27,8,31,50,21,23,46,53,53,50,41,46,58,73,62,41,39,52,77,73,48,72,62,52,49,50,40,54,37,46,51,11,34,43,21,34,53,47,50,50,48,54,20,41,72,65,32,27,83,70,38,55,56,50,26,22,79,86,39,53,5,37,40,36,49,47,46,46,67,41,21,35,29,37,23,35,45,65,52,29,53,56,70,39,20,67,51,39,70,43,66,29,54,61,69,40,24,76,45,42,71,67,42,65,62,61,72,74,72,47,67,22,44,59,68,69,59,74,76,104,132,85,81,78,86,78,66,95,77,71,96,77,74,88,73,81,72,78,75,74,75,77,76,82,70,81,74,75,83,70,81,73,75,78,73,47,49,30,22,67,37,72,34,86,70,79,79,75,84,76,71,83,66,80,68,80,77,76,77,88,67,81,75,73,52,49,64,62,66,76,78,68,64,72,72,79,48,91,49,65,72,49,31,48,54,45,50,53,49,48,53,50,49,51,62,75,46,68,81,46,58,59,80,61,46,87,68,47,69,73,60,76,59,74,64,59,80,86,47,46,53,76,38,24,62,36,76,41,57,33,65,60,38,45,35,40,35,35,29,41,74,56,40,71,41,42,64,36,71,57,45,47,37,49,53,31,50,52,21,53,48,38,36,30,72,75,65,65,40,66,69,61,56,80,74,65,73,74,68,69,51,87,48,58,49,60,50,37,28,26,37,30,34,69,73,44,26,42,27,34,28,18,60,82,55,26,52,60,45,38,23,55,25,88,37,77,54,51,69,69,56,42,25,67,73,22,54,55,58,25,37,62,38,68,71,52,37,67,72,32,45,46,77,28,60,34,79,72,36,34,34,53,51,39,50,53,24,49,52,48,34,50,31,57,75,68,67,48,86,76,58,34,40,60,51,45,50,49,50,52,47,26,46,49,48,47,62,68,70,40,57,60,50,51,58,39,45,74,38,43,81,69,27,41,46,84,42,90,43,48,62,56,32,54,49,51,36,43,75,70,67,34,44,32,34,40,47,27,63,51,51,59,72,46,51,50,36,52,41,33,70,53,62,31,90,67,46,54,75,72,33,44,33,38,31,24,38,23,49,66,49,48,19,64,72,40,78,85,37,71,50,28,39,39,38,85,88,75,66,45,72,48,90,55,83,63,81,62,71,50,63,76,45,39,30,27,46,23,15,48,58,51,49,36,52,34,55,51,50,56,59,64,68,66,63,81,65,70,75,84,69,74,78,59,86,62,44,63,60,13,51,25,33,35,38,36,23,37,34,54,73,64,54,27,37,49,44,26,54,70,36,45,32,41,20,31,34,36,38,51,63,56,37,54,50,51,58,52,53,67,33,66,68,46,43,49,45,53,49,46,26,4,30,51,24,26,46,53,54,49,40,48,59,73,63,42,39,52,79,74,47,72,61,53,51,50,40,56,39,46,51,12,35,44,21,35,53,46,51,48,49,56,20,41,72,66,34,28,85,69,37,54,59,51,25,22,78,83,38,52,5,36,40,35,48,46,46,46,68,40,21,36,29,37,23,37,47,65,51,28,53,57,70,39,20,66,50,38,71,41,65,28,53,65,70,38,23,77,48,42,71,66,41,65,62,60,72,74,69,44,68,20,47,59,66,69,59,72,77,103